Protein 6Y4R (pdb70)

CATH classification: 1.25.40.590

B-factor: mean 39.39, std 13.67, range [6.18, 112.23]

Nearest PDB structures (foldseek):
  6y4r-assembly1_A  TM=1.003E+00  e=8.517E-21  Acinetobacter baumannii
  3u66-assembly1_A  TM=8.613E-01  e=2.772E-04  Escherichia coli 042
  6y4r-assembly1_A  TM=1.001E+00  e=1.042E-21  Acinetobacter baumannii
  3u66-assembly1_A  TM=8.807E-01  e=1.577E-04  Escherichia coli 042
  4acl-assembly2_B  TM=7.866E-01  e=7.242E-03  Francisella tularensis subsp. novicida U112

Structure (mmCIF, N/CA/C/O backbone):
data_6Y4R
#
_entry.id   6Y4R
#
_cell.length_a   96.845
_cell.length_b   78.835
_cell.length_c   96.968
_cell.angle_alpha   90.000
_cell.angle_beta   119.770
_cell.angle_gamma   90.000
#
_symmetry.space_group_name_H-M   'P 1 21 1'
#
loop_
_entity.id
_entity.type
_entity.pdbx_description
1 polymer 'DotU family type IV/VI secretion system protein'
2 water water
#
loop_
_atom_site.group_PDB
_atom_site.id
_atom_site.type_symbol
_atom_site.label_atom_id
_atom_site.label_alt_id
_atom_site.label_comp_id
_atom_site.label_asym_id
_atom_site.label_entity_id
_atom_site.label_seq_id
_atom_site.pdbx_PDB_ins_code
_atom_site.Cartn_x
_atom_site.Cartn_y
_atom_site.Cartn_z
_atom_site.occupancy
_atom_site.B_iso_or_equiv
_atom_site.auth_seq_id
_atom_site.auth_comp_id
_atom_site.auth_asym_id
_atom_site.auth_atom_id
_atom_site.pdbx_PDB_model_num
ATOM 1 N N . ALA A 1 1 ? 9.665 -24.269 11.237 1.00 49.16 1 ALA A N 1
ATOM 2 C CA . ALA A 1 1 ? 8.616 -23.280 11.487 1.00 52.83 1 ALA A CA 1
ATOM 3 C C . ALA A 1 1 ? 9.012 -22.294 12.577 1.00 53.08 1 ALA A C 1
ATOM 4 O O . ALA A 1 1 ? 8.423 -21.222 12.705 1.00 50.33 1 ALA A O 1
ATOM 6 N N . ILE A 1 2 ? 9.993 -22.682 13.391 1.00 58.15 2 ILE A N 1
ATOM 7 C CA . ILE A 1 2 ? 10.566 -21.761 14.358 1.00 53.74 2 ILE A CA 1
ATOM 8 C C . ILE A 1 2 ? 11.462 -20.778 13.620 1.00 54.69 2 ILE A C 1
ATOM 9 O O . ILE A 1 2 ? 12.227 -21.159 12.722 1.00 53.65 2 ILE A O 1
ATOM 14 N N . ASN A 1 3 ? 11.352 -19.503 13.980 1.00 57.92 3 ASN A N 1
ATOM 15 C CA . ASN A 1 3 ? 12.016 -18.404 13.293 1.00 61.72 3 ASN A CA 1
ATOM 16 C C . ASN A 1 3 ? 13.104 -17.822 14.196 1.00 57.73 3 ASN A C 1
ATOM 17 O O . ASN A 1 3 ? 13.138 -18.074 15.404 1.00 66.40 3 ASN A O 1
ATOM 22 N N . LEU A 1 4 ? 13.987 -17.016 13.598 1.00 46.42 4 LEU A N 1
ATOM 23 C CA . LEU A 1 4 ? 15.040 -16.362 14.371 1.00 38.02 4 LEU A CA 1
ATOM 24 C C . LEU A 1 4 ? 14.455 -15.284 15.278 1.00 34.14 4 LEU A C 1
ATOM 25 O O . LEU A 1 4 ? 15.035 -14.968 16.322 1.00 33.85 4 LEU A O 1
ATOM 30 N N . ILE A 1 5 ? 13.314 -14.708 14.892 1.00 34.37 5 ILE A N 1
ATOM 31 C CA . ILE A 1 5 ? 12.588 -13.801 15.776 1.00 35.41 5 ILE A CA 1
ATOM 32 C C . ILE A 1 5 ? 12.093 -14.545 17.012 1.00 46.27 5 ILE A C 1
ATOM 33 O O . ILE A 1 5 ? 12.104 -14.001 18.120 1.00 54.45 5 ILE A O 1
ATOM 38 N N . ASP A 1 6 ? 11.653 -15.803 16.844 1.00 49.56 6 ASP A N 1
ATOM 39 C CA . ASP A 1 6 ? 11.156 -16.598 17.968 1.00 47.03 6 ASP A CA 1
ATOM 40 C C . ASP A 1 6 ? 12.272 -17.055 18.914 1.00 46.39 6 ASP A C 1
ATOM 41 O O . ASP A 1 6 ? 12.033 -17.188 20.126 1.00 46.85 6 ASP A O 1
ATOM 46 N N . LEU A 1 7 ? 13.489 -17.289 18.401 1.00 41.21 7 LEU A N 1
ATOM 47 C CA . LEU A 1 7 ? 14.593 -17.653 19.291 1.00 37.92 7 LEU A CA 1
ATOM 48 C C . LEU A 1 7 ? 15.076 -16.460 20.108 1.00 33.10 7 LEU A C 1
ATOM 49 O O . LEU A 1 7 ? 15.524 -16.633 21.249 1.00 38.53 7 LEU A O 1
ATOM 54 N N . LEU A 1 8 ? 14.937 -15.249 19.569 1.00 30.86 8 LEU A N 1
ATOM 55 C CA . LEU A 1 8 ? 15.236 -14.003 20.265 1.00 32.30 8 LEU A CA 1
ATOM 56 C C . LEU A 1 8 ? 14.041 -13.474 21.050 1.00 32.31 8 LEU A C 1
ATOM 57 O O . LEU A 1 8 ? 14.082 -12.329 21.530 1.00 32.20 8 LEU A O 1
ATOM 62 N N . HIS A 1 9 ? 12.992 -14.292 21.205 1.00 29.01 9 HIS A N 1
ATOM 63 C CA . HIS A 1 9 ? 11.779 -13.843 21.891 1.00 36.03 9 HIS A CA 1
ATOM 64 C C . HIS A 1 9 ? 12.083 -13.391 23.316 1.00 41.89 9 HIS A C 1
ATOM 65 O O . HIS A 1 9 ? 11.529 -12.390 23.786 1.00 48.94 9 HIS A O 1
ATOM 72 N N . ASP A 1 10 ? 12.964 -14.113 24.022 1.00 39.38 10 ASP A N 1
ATOM 73 C CA . ASP A 1 10 ? 13.305 -13.720 25.392 1.00 38.45 10 ASP A CA 1
ATOM 74 C C . ASP A 1 10 ? 14.120 -12.427 25.425 1.00 38.92 10 ASP A C 1
ATOM 75 O O . ASP A 1 10 ? 13.924 -11.590 26.315 1.00 35.40 10 ASP A O 1
ATOM 80 N N . GLY A 1 11 ? 15.037 -12.249 24.466 1.00 40.93 11 GLY A N 1
ATOM 81 C CA . GLY A 1 11 ? 15.851 -11.040 24.430 1.00 37.55 11 GLY A CA 1
ATOM 82 C C . GLY A 1 11 ? 15.067 -9.797 24.042 1.00 38.84 11 GLY A C 1
ATOM 83 O O . GLY A 1 11 ? 15.277 -8.718 24.611 1.00 23.35 11 GLY A O 1
ATOM 84 N N . PHE A 1 12 ? 14.182 -9.921 23.038 1.00 34.41 12 PHE A N 1
ATOM 85 C CA . PHE A 1 12 ? 13.383 -8.786 22.588 1.00 30.82 12 PHE A CA 1
ATOM 86 C C . PHE A 1 12 ? 12.425 -8.294 23.668 1.00 37.71 12 PHE A C 1
ATOM 87 O O . PHE A 1 12 ? 12.049 -7.117 23.671 1.00 47.18 12 PHE A O 1
ATOM 95 N N . TYR A 1 13 ? 11.999 -9.174 24.583 1.00 33.11 13 TYR A N 1
ATOM 96 C CA . TYR A 1 13 ? 11.094 -8.745 25.657 1.00 26.78 13 TYR A CA 1
ATOM 97 C C . TYR A 1 13 ? 11.763 -7.760 26.598 1.00 28.20 13 TYR A C 1
ATOM 98 O O . TYR A 1 13 ? 11.096 -6.885 27.171 1.00 35.78 13 TYR A O 1
ATOM 107 N N . LEU A 1 14 ? 13.071 -7.926 26.813 1.00 30.44 14 LEU A N 1
ATOM 108 C CA . LEU A 1 14 ? 13.842 -7.033 27.672 1.00 27.81 14 LEU A CA 1
ATOM 109 C C . LEU A 1 14 ? 14.151 -5.718 26.968 1.00 24.62 14 LEU A C 1
ATOM 110 O O . LEU A 1 14 ? 14.303 -4.692 27.639 1.00 22.90 14 LEU A O 1
ATOM 115 N N . ILE A 1 15 ? 14.222 -5.738 25.623 1.00 26.27 15 ILE A N 1
ATOM 116 C CA . ILE A 1 15 ? 14.216 -4.505 24.831 1.00 27.63 15 ILE A CA 1
ATOM 117 C C . ILE A 1 15 ? 12.910 -3.758 25.030 1.00 33.38 15 ILE A C 1
ATOM 118 O O . ILE A 1 15 ? 12.881 -2.527 25.122 1.00 41.10 15 ILE A O 1
ATOM 123 N N . PHE A 1 16 ? 11.799 -4.495 24.994 1.00 35.91 16 PHE A N 1
ATOM 124 C CA . PHE A 1 16 ? 10.482 -3.896 25.142 1.00 32.68 16 PHE A CA 1
ATOM 125 C C . PHE A 1 16 ? 10.305 -3.278 26.524 1.00 29.94 16 PHE A C 1
ATOM 126 O O . PHE A 1 16 ? 9.651 -2.237 26.652 1.00 35.22 16 PHE A O 1
ATOM 134 N N . LEU A 1 17 ? 10.889 -3.887 27.569 1.00 34.07 17 LEU A N 1
ATOM 135 C CA . LEU A 1 17 ? 10.736 -3.350 28.927 1.00 35.43 17 LEU A CA 1
ATOM 136 C C . LEU A 1 17 ? 11.436 -2.008 29.080 1.00 35.03 17 LEU A C 1
ATOM 137 O O . LEU A 1 17 ? 10.903 -1.087 29.713 1.00 41.96 17 LEU A O 1
ATOM 142 N N . ILE A 1 18 ? 12.643 -1.889 28.539 1.00 28.91 18 ILE A N 1
ATOM 143 C CA . ILE A 1 18 ? 13.371 -0.622 28.602 1.00 33.80 18 ILE A CA 1
ATOM 144 C C . ILE A 1 18 ? 12.648 0.447 27.803 1.00 39.63 18 ILE A C 1
ATOM 145 O O . ILE A 1 18 ? 12.547 1.608 28.231 1.00 47.08 18 ILE A O 1
ATOM 150 N N . ARG A 1 19 ? 12.106 0.068 26.645 1.00 35.71 19 ARG A N 1
ATOM 151 C CA . ARG A 1 19 ? 11.315 1.010 25.874 1.00 29.50 19 ARG A CA 1
ATOM 152 C C . ARG A 1 19 ? 10.107 1.442 26.677 1.00 29.36 19 ARG A C 1
ATOM 153 O O . ARG A 1 19 ? 9.682 2.597 26.596 1.00 37.04 19 ARG A O 1
ATOM 161 N N . ASN A 1 20 ? 9.574 0.531 27.491 1.00 31.23 20 ASN A N 1
ATOM 162 C CA . ASN A 1 20 ? 8.429 0.780 28.351 1.00 35.08 20 ASN A CA 1
ATOM 163 C C . ASN A 1 20 ? 8.823 1.305 29.724 1.00 34.72 20 ASN A C 1
ATOM 164 O O . ASN A 1 20 ? 8.032 1.203 30.676 1.00 34.45 20 ASN A O 1
ATOM 169 N N . GLN A 1 21 ? 10.032 1.838 29.848 1.00 36.52 21 GLN A N 1
ATOM 170 C CA . GLN A 1 21 ? 10.488 2.631 30.976 1.00 36.95 21 GLN A CA 1
ATOM 171 C C . GLN A 1 21 ? 10.779 1.771 32.200 1.00 35.17 21 GLN A C 1
ATOM 172 O O . GLN A 1 21 ? 10.961 2.319 33.301 1.00 38.35 21 GLN A O 1
ATOM 178 N N . TYR A 1 22 ? 10.826 0.445 32.058 1.00 33.17 22 TYR A N 1
ATOM 179 C CA . TYR A 1 22 ? 11.287 -0.394 33.154 1.00 26.09 22 TYR A CA 1
ATOM 180 C C . TYR A 1 22 ? 12.795 -0.240 33.296 1.00 31.25 22 TYR A C 1
ATOM 181 O O . TYR A 1 22 ? 13.535 -0.256 32.305 1.00 33.26 22 TYR A O 1
ATOM 190 N N . VAL A 1 23 ? 13.264 -0.130 34.527 1.00 29.49 23 VAL A N 1
ATOM 191 C CA . VAL A 1 23 ? 14.680 0.116 34.796 1.00 41.81 23 VAL A CA 1
ATOM 192 C C . VAL A 1 23 ? 15.248 -1.094 35.525 1.00 43.27 23 VAL A C 1
ATOM 193 O O . VAL A 1 23 ? 14.734 -1.459 36.588 1.00 49.46 23 VAL A O 1
ATOM 197 N N . PRO A 1 24 ? 16.317 -1.711 35.022 1.00 39.09 24 PRO A N 1
ATOM 198 C CA . PRO A 1 24 ? 16.867 -2.893 35.698 1.00 38.79 24 PRO A CA 1
ATOM 199 C C . PRO A 1 24 ? 17.404 -2.531 37.075 1.00 37.82 24 PRO A C 1
ATOM 200 O O . PRO A 1 24 ? 18.114 -1.533 37.242 1.00 35.98 24 PRO A O 1
ATOM 204 N N . ALA A 1 25 ? 17.054 -3.356 38.065 1.00 25.70 25 ALA A N 1
ATOM 205 C CA . ALA A 1 25 ? 17.483 -3.100 39.438 1.00 41.57 25 ALA A CA 1
ATOM 206 C C . ALA A 1 25 ? 18.993 -3.250 39.582 1.00 38.85 25 ALA A C 1
ATOM 207 O O . ALA A 1 25 ? 19.634 -2.494 40.326 1.00 26.11 25 ALA A O 1
ATOM 209 N N . ASP A 1 26 ? 19.569 -4.195 38.843 1.00 36.89 26 ASP A N 1
ATOM 210 C CA . ASP A 1 26 ? 20.995 -4.518 38.862 1.00 39.86 26 ASP A CA 1
ATOM 211 C C . ASP A 1 26 ? 21.499 -4.410 37.423 1.00 43.87 26 ASP A C 1
ATOM 212 O O . ASP A 1 26 ? 21.255 -5.319 36.603 1.00 49.21 26 ASP A O 1
ATOM 217 N N . PRO A 1 27 ? 22.145 -3.292 37.056 1.00 39.16 27 PRO A N 1
ATOM 218 C CA . PRO A 1 27 ? 22.618 -3.141 35.668 1.00 37.43 27 PRO A CA 1
ATOM 219 C C . PRO A 1 27 ? 23.559 -4.251 35.195 1.00 32.07 27 PRO A C 1
ATOM 220 O O . PRO A 1 27 ? 23.437 -4.695 34.046 1.00 36.90 27 PRO A O 1
ATOM 224 N N . GLN A 1 28 ? 24.523 -4.678 36.025 1.00 33.90 28 GLN A N 1
ATOM 225 C CA . GLN A 1 28 ? 25.502 -5.683 35.596 1.00 36.75 28 GLN A CA 1
ATOM 226 C C . GLN A 1 28 ? 24.927 -7.095 35.586 1.00 35.50 28 GLN A C 1
ATOM 227 O O . GLN A 1 28 ? 25.378 -7.944 34.807 1.00 38.41 28 GLN A O 1
ATOM 233 N N . ARG A 1 29 ? 23.967 -7.387 36.452 1.00 34.57 29 ARG A N 1
ATOM 234 C CA . ARG A 1 29 ? 23.263 -8.653 36.321 1.00 34.64 29 ARG A CA 1
ATOM 235 C C . ARG A 1 29 ? 22.426 -8.657 35.047 1.00 36.74 29 ARG A C 1
ATOM 236 O O . ARG A 1 29 ? 22.311 -9.685 34.365 1.00 43.76 29 ARG A O 1
ATOM 244 N N . PHE A 1 30 ? 21.826 -7.509 34.727 1.00 29.16 30 PHE A N 1
ATOM 245 C CA . PHE A 1 30 ? 21.093 -7.341 33.481 1.00 28.17 30 PHE A CA 1
ATOM 246 C C . PHE A 1 30 ? 21.981 -7.606 32.267 1.00 25.11 30 PHE A C 1
ATOM 247 O O . PHE A 1 30 ? 21.538 -8.202 31.279 1.00 30.84 30 PHE A O 1
ATOM 255 N N . ARG A 1 31 ? 23.247 -7.192 32.322 1.00 28.46 31 ARG A N 1
ATOM 256 C CA . ARG A 1 31 ? 24.107 -7.332 31.145 1.00 31.13 31 ARG A CA 1
ATOM 257 C C . ARG A 1 31 ? 24.504 -8.787 30.921 1.00 31.70 31 ARG A C 1
ATOM 258 O O . ARG A 1 31 ? 24.592 -9.245 29.770 1.00 28.34 31 ARG A O 1
ATOM 266 N N . GLU A 1 32 ? 24.817 -9.508 32.008 1.00 31.89 32 GLU A N 1
ATOM 267 C CA . GLU A 1 32 ? 25.134 -10.929 31.903 1.00 39.46 32 GLU A CA 1
ATOM 268 C C . GLU A 1 32 ? 23.909 -11.750 31.517 1.00 34.89 32 GLU A C 1
ATOM 269 O O . GLU A 1 32 ? 24.053 -12.830 30.935 1.00 27.76 32 GLU A O 1
ATOM 275 N N . LYS A 1 33 ? 22.704 -11.248 31.785 1.00 33.14 33 LYS A N 1
ATOM 276 C CA . LYS A 1 33 ? 21.516 -11.957 31.325 1.00 32.19 33 LYS A CA 1
ATOM 277 C C . LYS A 1 33 ? 21.376 -11.857 29.810 1.00 32.64 33 LYS A C 1
ATOM 278 O O . LYS A 1 33 ? 21.012 -12.842 29.153 1.00 33.91 33 LYS A O 1
ATOM 284 N N . ILE A 1 34 ? 21.723 -10.693 29.239 1.00 33.11 34 ILE A N 1
ATOM 285 C CA . ILE A 1 34 ? 21.750 -10.507 27.781 1.00 33.17 34 ILE A CA 1
ATOM 286 C C . ILE A 1 34 ? 22.808 -11.401 27.136 1.00 37.29 34 ILE A C 1
ATOM 287 O O . ILE A 1 34 ? 22.560 -12.043 26.104 1.00 36.66 34 ILE A O 1
ATOM 292 N N . LEU A 1 35 ? 24.015 -11.443 27.721 1.00 41.31 35 LEU A N 1
ATOM 293 C CA . LEU A 1 35 ? 25.073 -12.270 27.141 1.00 37.12 35 LEU A CA 1
ATOM 294 C C . LEU A 1 35 ? 24.705 -13.746 27.165 1.00 38.51 35 LEU A C 1
ATOM 295 O O . LEU A 1 35 ? 24.981 -14.474 26.206 1.00 43.97 35 LEU A O 1
ATOM 300 N N . ASP A 1 36 ? 24.050 -14.206 28.231 1.00 41.33 36 ASP A N 1
ATOM 301 C CA . ASP A 1 36 ? 23.673 -15.613 28.273 1.00 48.57 36 ASP A CA 1
ATOM 302 C C . ASP A 1 36 ? 22.501 -15.895 27.343 1.00 42.07 36 ASP A C 1
ATOM 303 O O . ASP A 1 36 ? 22.396 -17.003 26.808 1.00 43.63 36 ASP A O 1
ATOM 308 N N . LEU A 1 37 ? 21.647 -14.899 27.091 1.00 36.40 37 LEU A N 1
ATOM 309 C CA . LEU A 1 37 ? 20.557 -15.110 26.149 1.00 33.43 37 LEU A CA 1
ATOM 310 C C . LEU A 1 37 ? 21.055 -15.142 24.725 1.00 27.73 37 LEU A C 1
ATOM 311 O O . LEU A 1 37 ? 20.427 -15.788 23.877 1.00 30.37 37 LEU A O 1
ATOM 316 N N . LEU A 1 38 ? 22.155 -14.427 24.436 1.00 33.98 38 LEU A N 1
ATOM 317 C CA . LEU A 1 38 ? 22.723 -14.488 23.091 1.00 37.34 38 LEU A CA 1
ATOM 318 C C . LEU A 1 38 ? 23.476 -15.787 22.837 1.00 28.32 38 LEU A C 1
ATOM 319 O O . LEU A 1 38 ? 23.472 -16.277 21.706 1.00 29.29 38 LEU A O 1
ATOM 324 N N . ASN A 1 39 ? 24.086 -16.383 23.863 1.00 29.39 39 ASN A N 1
ATOM 325 C CA . ASN A 1 39 ? 24.689 -17.703 23.688 1.00 35.91 39 ASN A CA 1
ATOM 326 C C . ASN A 1 39 ? 23.631 -18.803 23.610 1.00 38.51 39 ASN A C 1
ATOM 327 O O . ASN A 1 39 ? 23.760 -19.723 22.793 1.00 40.57 39 ASN A O 1
ATOM 332 N N . ARG A 1 40 ? 22.599 -18.748 24.471 1.00 38.65 40 ARG A N 1
ATOM 333 C CA . ARG A 1 40 ? 21.427 -19.611 24.294 1.00 41.37 40 ARG A CA 1
ATOM 334 C C . ARG A 1 40 ? 20.884 -19.520 22.876 1.00 41.61 40 ARG A C 1
ATOM 335 O O . ARG A 1 40 ? 20.611 -20.540 22.232 1.00 36.39 40 ARG A O 1
ATOM 343 N N . PHE A 1 41 ? 20.661 -18.291 22.401 1.00 44.61 41 PHE A N 1
ATOM 344 C CA . PHE A 1 41 ? 20.160 -18.086 21.048 1.00 39.71 41 PHE A CA 1
ATOM 345 C C . PHE A 1 41 ? 21.078 -18.686 20.011 1.00 34.01 41 PHE A C 1
ATOM 346 O O . PHE A 1 41 ? 20.607 -19.245 19.020 1.00 41.60 41 PHE A O 1
ATOM 354 N N . GLU A 1 42 ? 22.380 -18.638 20.236 1.00 31.23 42 GLU A N 1
ATOM 355 C CA . GLU A 1 42 ? 23.294 -19.138 19.218 1.00 43.64 42 GLU A CA 1
ATOM 356 C C . GLU A 1 42 ? 23.318 -20.662 19.219 1.00 46.64 42 GLU A C 1
ATOM 357 O O . GLU A 1 42 ? 23.018 -21.291 18.200 1.00 51.16 42 GLU A O 1
ATOM 363 N N . GLN A 1 43 ? 23.579 -21.270 20.385 1.00 45.78 43 GLN A N 1
ATOM 364 C CA . GLN A 1 43 ? 23.465 -22.721 20.546 1.00 48.88 43 GLN A CA 1
ATOM 365 C C . GLN A 1 43 ? 22.167 -23.282 19.961 1.00 45.28 43 GLN A C 1
ATOM 366 O O . GLN A 1 43 ? 22.179 -24.332 19.309 1.00 45.81 43 GLN A O 1
ATOM 372 N N . GLN A 1 44 ? 21.036 -22.600 20.182 1.00 44.95 44 GLN A N 1
ATOM 373 C CA . GLN A 1 44 ? 19.762 -23.100 19.664 1.00 45.56 44 GLN A CA 1
ATOM 374 C C . GLN A 1 44 ? 19.637 -22.873 18.166 1.00 39.47 44 GLN A C 1
ATOM 375 O O . GLN A 1 44 ? 19.105 -23.726 17.450 1.00 41.64 44 GLN A O 1
ATOM 381 N N . ALA A 1 45 ? 20.098 -21.721 17.674 1.00 37.41 45 ALA A N 1
ATOM 382 C CA . ALA A 1 45 ? 20.022 -21.461 16.237 1.00 34.61 45 ALA A CA 1
ATOM 383 C C . ALA A 1 45 ? 20.994 -22.343 15.461 1.00 43.18 45 ALA A C 1
ATOM 384 O O . ALA A 1 45 ? 20.691 -22.750 14.337 1.00 45.72 45 ALA A O 1
ATOM 386 N N . LYS A 1 46 ? 22.170 -22.644 16.045 1.00 45.51 46 LYS A N 1
ATOM 387 C CA . LYS A 1 46 ? 23.108 -23.553 15.405 1.00 39.91 46 LYS A CA 1
ATOM 388 C C . LYS A 1 46 ? 22.548 -24.968 15.314 1.00 47.92 46 LYS A C 1
ATOM 389 O O . LYS A 1 46 ? 22.692 -25.603 14.262 1.00 61.80 46 LYS A O 1
ATOM 395 N N . LYS A 1 47 ? 21.829 -25.446 16.342 1.00 46.25 47 LYS A N 1
ATOM 396 C CA . LYS A 1 47 ? 21.261 -26.797 16.294 1.00 54.69 47 LYS A CA 1
ATOM 397 C C . LYS A 1 47 ? 20.083 -26.910 15.380 1.00 51.31 47 LYS A C 1
ATOM 398 O O . LYS A 1 47 ? 19.741 -28.025 14.975 1.00 51.69 47 LYS A O 1
ATOM 404 N N . LEU A 1 48 ? 19.400 -25.805 15.146 1.00 48.10 48 LEU A N 1
ATOM 405 C CA . LEU A 1 48 ? 18.320 -25.798 14.182 1.00 46.25 48 LEU A CA 1
ATOM 406 C C . LEU A 1 48 ? 18.831 -25.519 12.789 1.00 47.96 48 LEU A C 1
ATOM 407 O O . LEU A 1 48 ? 18.030 -25.402 11.861 1.00 48.43 48 LEU A O 1
ATOM 412 N N . GLN A 1 49 ? 20.151 -25.421 12.640 1.00 54.43 49 GLN A N 1
ATOM 413 C CA . GLN A 1 49 ? 20.852 -25.492 11.371 1.00 59.15 49 GLN A CA 1
ATOM 414 C C . GLN A 1 49 ? 20.739 -24.188 10.588 1.00 55.11 49 GLN A C 1
ATOM 415 O O . GLN A 1 49 ? 20.843 -24.202 9.358 1.00 54.72 49 GLN A O 1
ATOM 421 N N . PHE A 1 50 ? 20.514 -23.055 11.261 1.00 49.32 50 PHE A N 1
ATOM 422 C CA . PHE A 1 50 ? 20.621 -21.776 10.576 1.00 45.15 50 PHE A CA 1
ATOM 423 C C . PHE A 1 50 ? 22.085 -21.517 10.239 1.00 50.68 50 PHE A C 1
ATOM 424 O O . PHE A 1 50 ? 22.989 -21.894 10.987 1.00 57.08 50 PHE A O 1
ATOM 432 N N . SER A 1 51 ? 22.311 -20.834 9.118 1.00 44.93 51 SER A N 1
ATOM 433 C CA . SER A 1 51 ? 23.667 -20.567 8.671 1.00 37.88 51 SER A CA 1
ATOM 434 C C . SER A 1 51 ? 24.378 -19.658 9.664 1.00 41.75 51 SER A C 1
ATOM 435 O O . SER A 1 51 ? 23.751 -18.864 10.371 1.00 38.12 51 SER A O 1
ATOM 438 N N . ALA A 1 52 ? 25.712 -19.777 9.692 1.00 47.52 52 ALA A N 1
ATOM 439 C CA . ALA A 1 52 ? 26.537 -18.975 10.593 1.00 41.14 52 ALA A CA 1
ATOM 440 C C . ALA A 1 52 ? 26.374 -17.483 10.351 1.00 43.51 52 ALA A C 1
ATOM 441 O O . ALA A 1 52 ? 26.508 -16.694 11.294 1.00 50.34 52 ALA A O 1
ATOM 443 N N . ASP A 1 53 ? 26.093 -17.065 9.110 1.00 42.15 53 ASP A N 1
ATOM 444 C CA . ASP A 1 53 ? 25.901 -15.636 8.874 1.00 45.72 53 ASP A CA 1
ATOM 445 C C . ASP A 1 53 ? 24.563 -15.152 9.420 1.00 47.62 53 ASP A C 1
ATOM 446 O O . ASP A 1 53 ? 24.484 -14.040 9.962 1.00 45.46 53 ASP A O 1
ATOM 451 N N . ASP A 1 54 ? 23.507 -15.976 9.317 1.00 51.90 54 ASP A N 1
ATOM 452 C CA . ASP A 1 54 ? 22.214 -15.598 9.898 1.00 48.07 54 ASP A CA 1
ATOM 453 C C . ASP A 1 54 ? 22.327 -15.429 11.409 1.00 39.29 54 ASP A C 1
ATOM 454 O O . ASP A 1 54 ? 21.868 -14.425 11.961 1.00 31.08 54 ASP A O 1
ATOM 459 N N . ILE A 1 55 ? 22.992 -16.375 12.082 1.00 40.52 55 ILE A N 1
ATOM 460 C CA . ILE A 1 55 ? 23.183 -16.279 13.530 1.00 47.67 55 ILE A CA 1
ATOM 461 C C . ILE A 1 55 ? 23.986 -15.030 13.870 1.00 48.63 55 ILE A C 1
ATOM 462 O O . ILE A 1 55 ? 23.629 -14.259 14.775 1.00 50.74 55 ILE A O 1
ATOM 467 N N . HIS A 1 56 ? 25.084 -14.821 13.138 1.00 44.30 56 HIS A N 1
ATOM 468 C CA . HIS A 1 56 ? 25.973 -13.680 13.372 1.00 41.18 56 HIS A CA 1
ATOM 469 C C . HIS A 1 56 ? 25.220 -12.366 13.190 1.00 39.17 56 HIS A C 1
ATOM 470 O O . HIS A 1 56 ? 25.358 -11.441 13.999 1.00 35.55 56 HIS A O 1
ATOM 477 N N . ASP A 1 57 ? 24.409 -12.262 12.128 1.00 42.28 57 ASP A N 1
ATOM 478 C CA . ASP A 1 57 ? 23.761 -10.985 11.837 1.00 37.71 57 ASP A CA 1
ATOM 479 C C . ASP A 1 57 ? 22.541 -10.730 12.702 1.00 34.24 57 ASP A C 1
ATOM 480 O O . ASP A 1 57 ? 22.240 -9.568 12.978 1.00 34.41 57 ASP A O 1
ATOM 485 N N . ALA A 1 58 ? 21.838 -11.777 13.150 1.00 36.83 58 ALA A N 1
ATOM 486 C CA . ALA A 1 58 ? 20.743 -11.574 14.094 1.00 24.00 58 ALA A CA 1
ATOM 487 C C . ALA A 1 58 ? 21.270 -11.085 15.439 1.00 23.55 58 ALA A C 1
ATOM 488 O O . ALA A 1 58 ? 20.765 -10.110 16.007 1.00 29.81 58 ALA A O 1
ATOM 490 N N . LYS A 1 59 ? 22.316 -11.724 15.947 1.00 24.05 59 LYS A N 1
ATOM 491 C CA . LYS A 1 59 ? 22.927 -11.236 17.173 1.00 31.43 59 LYS A CA 1
ATOM 492 C C . LYS A 1 59 ? 23.503 -9.827 17.007 1.00 34.04 59 LYS A C 1
ATOM 493 O O . LYS A 1 59 ? 23.438 -9.015 17.938 1.00 30.50 59 LYS A O 1
ATOM 499 N N . TYR A 1 60 ? 24.072 -9.513 15.834 1.00 34.12 60 TYR A N 1
ATOM 500 C CA . TYR A 1 60 ? 24.636 -8.179 15.616 1.00 26.41 60 TYR A CA 1
ATOM 501 C C . TYR A 1 60 ? 23.550 -7.107 15.688 1.00 30.18 60 TYR A C 1
ATOM 502 O O . TYR A 1 60 ? 23.737 -6.055 16.313 1.00 21.83 60 TYR A O 1
ATOM 511 N N . ALA A 1 61 ? 22.413 -7.361 15.033 1.00 30.70 61 ALA A N 1
ATOM 512 C CA . ALA A 1 61 ? 21.297 -6.425 15.030 1.00 23.74 61 ALA A CA 1
ATOM 513 C C . ALA A 1 61 ? 20.738 -6.244 16.428 1.00 25.66 61 ALA A C 1
ATOM 514 O O . ALA A 1 61 ? 20.370 -5.128 16.816 1.00 31.49 61 ALA A O 1
ATOM 516 N N . PHE A 1 62 ? 20.627 -7.333 17.190 1.00 22.67 62 PHE A N 1
ATOM 517 C CA . PHE A 1 62 ? 20.080 -7.217 18.538 1.00 21.41 62 PHE A CA 1
ATOM 518 C C . PHE A 1 62 ? 21.011 -6.411 19.437 1.00 30.03 62 PHE A C 1
ATOM 519 O O . PHE A 1 62 ? 20.550 -5.660 20.299 1.00 35.83 62 PHE A O 1
ATOM 527 N N . CYS A 1 63 ? 22.324 -6.581 19.275 1.00 31.93 63 CYS A N 1
ATOM 528 C CA . CYS A 1 63 ? 23.274 -5.817 20.076 1.00 27.01 63 CYS A CA 1
ATOM 529 C C . CYS A 1 63 ? 23.288 -4.344 19.675 1.00 28.72 63 CYS A C 1
ATOM 530 O O . CYS A 1 63 ? 23.340 -3.458 20.538 1.00 25.39 63 CYS A O 1
ATOM 533 N N . ALA A 1 64 ? 23.235 -4.052 18.375 1.00 34.44 64 ALA A N 1
ATOM 534 C CA . ALA A 1 64 ? 23.104 -2.658 17.963 1.00 31.75 64 ALA A CA 1
ATOM 535 C C . ALA A 1 64 ? 21.835 -2.034 18.547 1.00 29.13 64 ALA A C 1
ATOM 536 O O . ALA A 1 64 ? 21.837 -0.860 18.936 1.00 36.52 64 ALA A O 1
ATOM 538 N N . LEU A 1 65 ? 20.756 -2.815 18.645 1.00 20.87 65 LEU A N 1
ATOM 539 C CA . LEU A 1 65 ? 19.452 -2.309 19.080 1.00 24.09 65 LEU A CA 1
ATOM 540 C C . LEU A 1 65 ? 19.383 -2.101 20.590 1.00 32.14 65 LEU A C 1
ATOM 541 O O . LEU A 1 65 ? 18.834 -1.096 21.057 1.00 35.18 65 LEU A O 1
ATOM 546 N N . ILE A 1 66 ? 19.869 -3.074 21.370 1.00 34.49 66 ILE A N 1
ATOM 547 C CA . ILE A 1 66 ? 19.901 -2.931 22.828 1.00 28.32 66 ILE A CA 1
ATOM 548 C C . ILE A 1 66 ? 20.837 -1.799 23.238 1.00 26.40 66 ILE A C 1
ATOM 549 O O . ILE A 1 66 ? 20.545 -1.058 24.185 1.00 28.03 66 ILE A O 1
ATOM 554 N N . ASP A 1 67 ? 21.943 -1.606 22.506 1.00 20.69 67 ASP A N 1
ATOM 555 C CA . ASP A 1 67 ? 22.863 -0.539 22.883 1.00 20.93 67 ASP A CA 1
ATOM 556 C C . ASP A 1 67 ? 22.214 0.831 22.729 1.00 32.08 67 ASP A C 1
ATOM 557 O O . ASP A 1 67 ? 22.308 1.672 23.634 1.00 32.83 67 ASP A O 1
ATOM 562 N N . GLU A 1 68 ? 21.491 1.057 21.625 1.00 23.53 68 GLU A N 1
ATOM 563 C CA . GLU A 1 68 ? 20.947 2.393 21.380 1.00 26.27 68 GLU A CA 1
ATOM 564 C C . GLU A 1 68 ? 19.678 2.660 22.170 1.00 31.09 68 GLU A C 1
ATOM 565 O O . GLU A 1 68 ? 19.397 3.814 22.514 1.00 34.12 68 GLU A O 1
ATOM 571 N N . THR A 1 69 ? 18.907 1.618 22.468 1.00 33.20 69 THR A N 1
ATOM 572 C CA . THR A 1 69 ? 17.763 1.777 23.355 1.00 30.42 69 THR A CA 1
ATOM 573 C C . THR A 1 69 ? 18.216 2.318 24.704 1.00 30.14 69 THR A C 1
ATOM 574 O O . THR A 1 69 ? 17.591 3.225 25.269 1.00 32.32 69 THR A O 1
ATOM 578 N N . ILE A 1 70 ? 19.302 1.751 25.238 1.00 25.89 70 ILE A N 1
ATOM 579 C CA . ILE A 1 70 ? 19.805 2.137 26.553 1.00 21.71 70 ILE A CA 1
ATOM 580 C C . ILE A 1 70 ? 20.446 3.522 26.514 1.00 22.27 70 ILE A C 1
ATOM 581 O O . ILE A 1 70 ? 20.201 4.357 27.390 1.00 25.09 70 ILE A O 1
ATOM 586 N N . VAL A 1 71 ? 21.301 3.781 25.522 1.00 22.36 71 VAL A N 1
ATOM 587 C CA . VAL A 1 71 ? 22.053 5.032 25.521 1.00 23.12 71 VAL A CA 1
ATOM 588 C C . VAL A 1 71 ? 21.181 6.256 25.191 1.00 24.00 71 VAL A C 1
ATOM 589 O O . VAL A 1 71 ? 21.509 7.369 25.619 1.00 30.45 71 VAL A O 1
ATOM 593 N N . THR A 1 72 ? 20.067 6.090 24.462 1.00 23.98 72 THR A N 1
ATOM 594 C CA . THR A 1 72 ? 19.198 7.214 24.092 1.00 25.04 72 THR A CA 1
ATOM 595 C C . THR A 1 72 ? 18.264 7.641 25.224 1.00 32.91 72 THR A C 1
ATOM 596 O O . THR A 1 72 ? 17.632 8.707 25.138 1.00 34.90 72 THR A O 1
ATOM 600 N N . GLN A 1 73 ? 18.116 6.811 26.247 1.00 24.78 73 GLN A N 1
ATOM 601 C CA . GLN A 1 73 ? 17.218 7.122 27.341 1.00 25.27 73 GLN A CA 1
ATOM 602 C C . GLN A 1 73 ? 17.577 8.443 27.998 1.00 26.34 73 GLN A C 1
ATOM 603 O O . GLN A 1 73 ? 18.723 8.674 28.383 1.00 26.28 73 GLN A O 1
ATOM 609 N N . GLN A 1 74 ? 16.582 9.315 28.137 1.00 35.08 74 GLN A N 1
ATOM 610 C CA . GLN A 1 74 ? 16.807 10.610 28.764 1.00 40.86 74 GLN A CA 1
ATOM 611 C C . GLN A 1 74 ? 16.228 10.726 30.160 1.00 40.93 74 GLN A C 1
ATOM 612 O O . GLN A 1 74 ? 16.479 11.731 30.835 1.00 46.12 74 GLN A O 1
ATOM 618 N N . ASP A 1 75 ? 15.492 9.811 30.583 1.00 41.56 75 ASP A N 1
ATOM 619 C CA . ASP A 1 75 ? 14.967 10.104 31.903 1.00 41.46 75 ASP A CA 1
ATOM 620 C C . ASP A 1 75 ? 15.982 9.689 32.995 1.00 39.43 75 ASP A C 1
ATOM 621 O O . ASP A 1 75 ? 16.732 8.723 32.819 1.00 37.40 75 ASP A O 1
ATOM 626 N N . PRO A 1 76 ? 16.079 10.458 34.094 1.00 40.62 76 PRO A N 1
ATOM 627 C CA . PRO A 1 76 ? 17.241 10.326 35.005 1.00 37.09 76 PRO A CA 1
ATOM 628 C C . PRO A 1 76 ? 17.322 9.003 35.759 1.00 30.82 76 PRO A C 1
ATOM 629 O O . PRO A 1 76 ? 18.418 8.648 36.218 1.00 29.25 76 PRO A O 1
ATOM 633 N N . SER A 1 77 ? 16.226 8.259 35.861 1.00 32.41 77 SER A N 1
ATOM 634 C CA . SER A 1 77 ? 16.271 6.938 36.453 1.00 29.57 77 SER A CA 1
ATOM 635 C C . SER A 1 77 ? 17.244 6.005 35.734 1.00 29.65 77 SER A C 1
ATOM 636 O O . SER A 1 77 ? 17.836 5.121 36.365 1.00 31.87 77 SER A O 1
ATOM 639 N N . TYR A 1 78 ? 17.472 6.205 34.439 1.00 35.80 78 TYR A N 1
ATOM 640 C CA . TYR A 1 78 ? 18.364 5.325 33.685 1.00 36.49 78 TYR A CA 1
ATOM 641 C C . TYR A 1 78 ? 19.842 5.657 33.871 1.00 33.91 78 TYR A C 1
ATOM 642 O O . TYR A 1 78 ? 20.703 4.987 33.277 1.00 30.87 78 TYR A O 1
ATOM 651 N N . PHE A 1 79 ? 20.149 6.648 34.712 1.00 36.29 79 PHE A N 1
ATOM 652 C CA . PHE A 1 79 ? 21.497 7.203 34.778 1.00 37.37 79 PHE A CA 1
ATOM 653 C C . PHE A 1 79 ? 22.519 6.157 35.225 1.00 29.74 79 PHE A C 1
ATOM 654 O O . PHE A 1 79 ? 23.623 6.107 34.679 1.00 33.49 79 PHE A O 1
ATOM 662 N N . ASN A 1 80 ? 22.174 5.305 36.206 1.00 26.71 80 ASN A N 1
ATOM 663 C CA . ASN A 1 80 ? 23.121 4.271 36.633 1.00 27.48 80 ASN A CA 1
ATOM 664 C C . ASN A 1 80 ? 23.223 3.112 35.657 1.00 28.34 80 ASN A C 1
ATOM 665 O O . ASN A 1 80 ? 24.307 2.539 35.514 1.00 36.43 80 ASN A O 1
ATOM 670 N N . LEU A 1 81 ? 22.148 2.775 34.943 1.00 30.43 81 LEU A N 1
ATOM 671 C CA . LEU A 1 81 ? 22.267 1.706 33.954 1.00 29.50 81 LEU A CA 1
ATOM 672 C C . LEU A 1 81 ? 23.079 2.162 32.755 1.00 30.34 81 LEU A C 1
ATOM 673 O O . LEU A 1 81 ? 23.857 1.382 32.192 1.00 25.30 81 LEU A O 1
ATOM 678 N N . GLN A 1 82 ? 22.932 3.431 32.370 1.00 39.59 82 GLN A N 1
ATOM 679 C CA . GLN A 1 82 ? 23.737 3.973 31.280 1.00 23.05 82 GLN A CA 1
ATOM 680 C C . GLN A 1 82 ? 25.202 4.068 31.689 1.00 23.40 82 GLN A C 1
ATOM 681 O O . GLN A 1 82 ? 26.091 3.715 30.910 1.00 43.37 82 GLN A O 1
ATOM 687 N N . ASN A 1 83 ? 25.478 4.487 32.925 1.00 23.89 83 ASN A N 1
ATOM 688 C CA . ASN A 1 83 ? 26.867 4.634 33.359 1.00 33.31 83 ASN A CA 1
ATOM 689 C C . ASN A 1 83 ? 27.606 3.307 33.463 1.00 34.60 83 ASN A C 1
ATOM 690 O O . ASN A 1 83 ? 28.835 3.276 33.312 1.00 40.57 83 ASN A O 1
ATOM 695 N N . SER A 1 84 ? 26.912 2.225 33.814 1.00 23.67 84 SER A N 1
ATOM 696 C CA . SER A 1 84 ? 27.582 0.930 33.784 1.00 23.64 84 SER A CA 1
ATOM 697 C C . SER A 1 84 ? 27.682 0.382 32.358 1.00 26.05 84 SER A C 1
ATOM 698 O O . SER A 1 84 ? 28.655 -0.300 32.018 1.00 30.56 84 SER A O 1
ATOM 701 N N . TRP A 1 85 ? 26.710 0.683 31.502 1.00 24.40 85 TRP A N 1
ATOM 702 C CA . TRP A 1 85 ? 26.721 0.115 30.160 1.00 27.03 85 TRP A CA 1
ATOM 703 C C . TRP A 1 85 ? 27.801 0.749 29.294 1.00 28.28 85 TRP A C 1
ATOM 704 O O . TRP A 1 85 ? 28.462 0.050 28.515 1.00 38.95 85 TRP A O 1
ATOM 715 N N . LEU A 1 86 ? 28.006 2.069 29.419 1.00 26.07 86 LEU A N 1
ATOM 716 C CA . LEU A 1 86 ? 28.935 2.787 28.541 1.00 23.79 86 LEU A CA 1
ATOM 717 C C . LEU A 1 86 ? 30.384 2.345 28.740 1.00 24.41 86 LEU A C 1
ATOM 718 O O . LEU A 1 86 ? 31.233 2.612 27.878 1.00 29.71 86 LEU A O 1
ATOM 723 N N . ILE A 1 87 ? 30.682 1.681 29.858 1.00 24.49 87 ILE A N 1
ATOM 724 C CA . ILE A 1 87 ? 32.000 1.087 30.072 1.00 36.30 87 ILE A CA 1
ATOM 725 C C . ILE A 1 87 ? 32.387 0.196 28.899 1.00 33.28 87 ILE A C 1
ATOM 726 O O . ILE A 1 87 ? 33.531 0.202 28.425 1.00 26.69 87 ILE A O 1
ATOM 731 N N . SER A 1 88 ? 31.443 -0.651 28.458 1.00 29.58 88 SER A N 1
ATOM 732 C CA . SER A 1 88 ? 31.637 -1.509 27.294 1.00 26.50 88 SER A CA 1
ATOM 733 C C . SER A 1 88 ? 30.287 -1.792 26.666 1.00 28.96 88 SER A C 1
ATOM 734 O O . SER A 1 88 ? 29.592 -2.721 27.090 1.00 39.48 88 SER A O 1
ATOM 737 N N . PRO A 1 89 ? 29.884 -1.049 25.656 1.00 23.28 89 PRO A N 1
ATOM 738 C CA . PRO A 1 89 ? 28.668 -1.428 24.934 1.00 31.46 89 PRO A CA 1
ATOM 739 C C . PRO A 1 89 ? 28.896 -2.719 24.174 1.00 34.96 89 PRO A C 1
ATOM 740 O O . PRO A 1 89 ? 30.021 -3.054 23.798 1.00 42.34 89 PRO A O 1
ATOM 744 N N . LEU A 1 90 ? 27.809 -3.472 23.982 1.00 30.75 90 LEU A N 1
ATOM 745 C CA . LEU A 1 90 ? 27.935 -4.829 23.436 1.00 27.69 90 LEU A CA 1
ATOM 746 C C . LEU A 1 90 ? 28.383 -4.823 21.976 1.00 34.04 90 LEU A C 1
ATOM 747 O O . LEU A 1 90 ? 28.970 -5.805 21.494 1.00 28.74 90 LEU A O 1
ATOM 752 N N . GLN A 1 91 ? 28.112 -3.735 21.254 1.00 38.28 91 GLN A N 1
ATOM 753 C CA . GLN A 1 91 ? 28.655 -3.609 19.911 1.00 32.51 91 GLN A CA 1
ATOM 754 C C . GLN A 1 91 ? 30.165 -3.589 19.947 1.00 41.32 91 GLN A C 1
ATOM 755 O O . GLN A 1 91 ? 30.821 -4.219 19.110 1.00 46.75 91 GLN A O 1
ATOM 761 N N . LEU A 1 92 ? 30.732 -2.945 20.967 1.00 46.94 92 LEU A N 1
ATOM 762 C CA . LEU A 1 92 ? 32.179 -2.802 21.061 1.00 38.44 92 LEU A CA 1
ATOM 763 C C . LEU A 1 92 ? 32.793 -4.030 21.713 1.00 33.47 92 LEU A C 1
ATOM 764 O O . LEU A 1 92 ? 33.854 -4.507 21.288 1.00 26.48 92 LEU A O 1
ATOM 769 N N . SER A 1 93 ? 32.076 -4.606 22.680 1.00 27.24 93 SER A N 1
ATOM 770 C CA . SER A 1 93 ? 32.570 -5.786 23.382 1.00 30.96 93 SER A CA 1
ATOM 771 C C . SER A 1 93 ? 32.530 -7.022 22.489 1.00 36.32 93 SER A C 1
ATOM 772 O O . SER A 1 93 ? 33.529 -7.749 22.388 1.00 43.49 93 SER A O 1
ATOM 775 N N . LEU A 1 94 ? 31.425 -7.237 21.773 1.00 34.61 94 LEU A N 1
ATOM 776 C CA . LEU A 1 94 ? 31.270 -8.467 20.999 1.00 38.35 94 LEU A CA 1
ATOM 777 C C . LEU A 1 94 ? 31.713 -8.344 19.545 1.00 41.08 94 LEU A C 1
ATOM 778 O O . LEU A 1 94 ? 32.068 -9.355 18.927 1.00 26.94 94 LEU A O 1
ATOM 783 N N . PHE A 1 95 ? 31.718 -7.145 18.978 1.00 25.68 95 PHE A N 1
ATOM 784 C CA . PHE A 1 95 ? 32.112 -6.990 17.590 1.00 31.56 95 PHE A CA 1
ATOM 785 C C . PHE A 1 95 ? 33.240 -5.995 17.406 1.00 30.39 95 PHE A C 1
ATOM 786 O O . PHE A 1 95 ? 33.630 -5.749 16.267 1.00 32.41 95 PHE A O 1
ATOM 794 N N . GLY A 1 96 ? 33.770 -5.414 18.480 1.00 32.83 96 GLY A N 1
ATOM 795 C CA . GLY A 1 96 ? 34.806 -4.403 18.341 1.00 32.60 96 GLY A CA 1
ATOM 796 C C . GLY A 1 96 ? 34.390 -3.221 17.491 1.00 28.94 96 GLY A C 1
ATOM 797 O O . GLY A 1 96 ? 35.251 -2.521 16.958 1.00 30.52 96 GLY A O 1
ATOM 798 N N . SER A 1 97 ? 33.092 -2.943 17.396 1.00 30.03 97 SER A N 1
ATOM 799 C CA . SER A 1 97 ? 32.586 -1.984 16.427 1.00 37.67 97 SER A CA 1
ATOM 800 C C . SER A 1 97 ? 31.862 -0.839 17.128 1.00 34.25 97 SER A C 1
ATOM 801 O O . SER A 1 97 ? 31.290 -0.997 18.215 1.00 33.92 97 SER A O 1
ATOM 804 N N . GLN A 1 98 ? 31.980 0.342 16.525 1.00 34.33 98 GLN A N 1
ATOM 805 C CA . GLN A 1 98 ? 31.176 1.502 16.872 1.00 30.18 98 GLN A CA 1
ATOM 806 C C . GLN A 1 98 ? 30.461 2.065 15.653 1.00 29.87 98 GLN A C 1
ATOM 807 O O . GLN A 1 98 ? 30.018 3.219 15.679 1.00 36.71 98 GLN A O 1
ATOM 813 N N . LEU A 1 99 ? 30.351 1.280 14.578 1.00 29.71 99 LEU A N 1
ATOM 814 C CA . LEU A 1 99 ? 29.814 1.746 13.306 1.00 31.35 99 LEU A CA 1
ATOM 815 C C . LEU A 1 99 ? 28.428 1.181 13.040 1.00 31.17 99 LEU A C 1
ATOM 816 O O . LEU A 1 99 ? 27.965 1.193 11.895 1.00 33.88 99 LEU A O 1
ATOM 821 N N . ALA A 1 100 ? 27.775 0.657 14.079 1.00 35.80 100 ALA A N 1
ATOM 822 C CA . ALA A 1 100 ? 26.487 -0.007 13.918 1.00 34.27 100 ALA A CA 1
ATOM 823 C C . ALA A 1 100 ? 25.420 0.916 13.331 1.00 35.57 100 ALA A C 1
ATOM 824 O O . ALA A 1 100 ? 24.547 0.454 12.586 1.00 39.87 100 ALA A O 1
ATOM 826 N N . GLY A 1 101 ? 25.455 2.210 13.667 1.00 31.42 101 GLY A N 1
ATOM 827 C CA . GLY A 1 101 ? 24.500 3.146 13.094 1.00 28.13 101 GLY A CA 1
ATOM 828 C C . GLY A 1 101 ? 24.486 3.136 11.574 1.00 34.42 101 GLY A C 1
ATOM 829 O O . GLY A 1 101 ? 23.438 3.321 10.957 1.00 43.91 101 GLY A O 1
ATOM 830 N N . TYR A 1 102 ? 25.640 2.910 10.954 1.00 31.41 102 TYR A N 1
ATOM 831 C CA . TYR A 1 102 ? 25.759 2.806 9.507 1.00 34.61 102 TYR A CA 1
ATOM 832 C C . TYR A 1 102 ? 25.750 1.371 9.011 1.00 37.34 102 TYR A C 1
ATOM 833 O O . TYR A 1 102 ? 25.095 1.067 8.014 1.00 45.26 102 TYR A O 1
ATOM 842 N N . GLN A 1 103 ? 26.430 0.471 9.705 1.00 35.67 103 GLN A N 1
ATOM 843 C CA . GLN A 1 103 ? 26.650 -0.861 9.169 1.00 31.18 103 GLN A CA 1
ATOM 844 C C . GLN A 1 103 ? 25.434 -1.769 9.335 1.00 26.32 103 GLN A C 1
ATOM 845 O O . GLN A 1 103 ? 25.278 -2.726 8.569 1.00 27.94 103 GLN A O 1
ATOM 851 N N . PHE A 1 104 ? 24.554 -1.474 10.289 1.00 27.38 104 PHE A N 1
ATOM 852 C CA . PHE A 1 104 ? 23.263 -2.160 10.352 1.00 31.98 104 PHE A CA 1
ATOM 853 C C . PHE A 1 104 ? 22.522 -2.020 9.023 1.00 36.15 104 PHE A C 1
ATOM 854 O O . PHE A 1 104 ? 21.840 -2.953 8.577 1.00 34.89 104 PHE A O 1
ATOM 862 N N . PHE A 1 105 ? 22.654 -0.857 8.369 1.00 36.56 105 PHE A N 1
ATOM 863 C CA . PHE A 1 105 ? 21.947 -0.585 7.124 1.00 25.78 105 PHE A CA 1
ATOM 864 C C . PHE A 1 105 ? 22.666 -1.116 5.897 1.00 35.48 105 PHE A C 1
ATOM 865 O O . PHE A 1 105 ? 21.998 -1.380 4.894 1.00 26.83 105 PHE A O 1
ATOM 873 N N . GLU A 1 106 ? 23.997 -1.272 5.948 1.00 37.71 106 GLU A N 1
ATOM 874 C CA . GLU A 1 106 ? 24.729 -1.994 4.904 1.00 31.03 106 GLU A CA 1
ATOM 875 C C . GLU A 1 106 ? 24.334 -3.465 4.881 1.00 32.86 106 GLU A C 1
ATOM 876 O O . GLU A 1 106 ? 24.056 -4.027 3.818 1.00 39.96 106 GLU A O 1
ATOM 882 N N . ILE A 1 107 ? 24.310 -4.101 6.061 1.00 31.25 107 ILE A N 1
ATOM 883 C CA . ILE A 1 107 ? 23.885 -5.499 6.189 1.00 31.92 107 ILE A CA 1
ATOM 884 C C . ILE A 1 107 ? 22.421 -5.653 5.777 1.00 31.90 107 ILE A C 1
ATOM 885 O O . ILE A 1 107 ? 22.018 -6.665 5.180 1.00 32.36 107 ILE A O 1
ATOM 890 N N . LEU A 1 108 ? 21.602 -4.656 6.086 1.00 34.95 108 LEU A N 1
ATOM 891 C CA . LEU A 1 108 ? 20.200 -4.751 5.707 1.00 30.08 108 LEU A CA 1
ATOM 892 C C . LEU A 1 108 ? 20.054 -4.749 4.193 1.00 32.17 108 LEU A C 1
ATOM 893 O O . LEU A 1 108 ? 19.278 -5.539 3.646 1.00 31.93 108 LEU A O 1
ATOM 898 N N . GLU A 1 109 ? 20.871 -3.943 3.491 1.00 36.09 109 GLU A N 1
ATOM 899 C CA . GLU A 1 109 ? 20.775 -3.887 2.032 1.00 27.75 109 GLU A CA 1
ATOM 900 C C . GLU A 1 109 ? 21.267 -5.178 1.390 1.00 35.54 109 GLU A C 1
ATOM 901 O O . GLU A 1 109 ? 20.799 -5.553 0.303 1.00 38.70 109 GLU A O 1
ATOM 907 N N . GLN A 1 110 ? 22.226 -5.859 2.035 1.00 34.84 110 GLN A N 1
ATOM 908 C CA . GLN A 1 110 ? 22.659 -7.170 1.561 1.00 37.88 110 GLN A CA 1
ATOM 909 C C . GLN A 1 110 ? 21.545 -8.203 1.685 1.00 41.49 110 GLN A C 1
ATOM 910 O O . GLN A 1 110 ? 21.400 -9.063 0.806 1.00 38.31 110 GLN A O 1
ATOM 916 N N . LEU A 1 111 ? 20.750 -8.138 2.778 1.00 47.88 111 LEU A N 1
ATOM 917 C CA . LEU A 1 111 ? 19.697 -9.129 3.017 1.00 26.97 111 LEU A CA 1
ATOM 918 C C . LEU A 1 111 ? 18.461 -8.872 2.178 1.00 27.37 111 LEU A C 1
ATOM 919 O O . LEU A 1 111 ? 17.776 -9.824 1.779 1.00 31.16 111 LEU A O 1
ATOM 924 N N . ARG A 1 112 ? 18.131 -7.600 1.939 1.00 32.15 112 ARG A N 1
ATOM 925 C CA . ARG A 1 112 ? 17.043 -7.303 1.019 1.00 34.69 112 ARG A CA 1
ATOM 926 C C . ARG A 1 112 ? 17.370 -7.886 -0.346 1.00 40.71 112 ARG A C 1
ATOM 927 O O . ARG A 1 112 ? 16.502 -8.458 -1.017 1.00 49.46 112 ARG A O 1
ATOM 935 N N . SER A 1 113 ? 18.642 -7.777 -0.751 1.00 35.07 113 SER A N 1
ATOM 936 C CA . SER A 1 113 ? 19.094 -8.291 -2.043 1.00 35.14 113 SER A CA 1
ATOM 937 C C . SER A 1 113 ? 19.016 -9.814 -2.107 1.00 36.78 113 SER A C 1
ATOM 938 O O . SER A 1 113 ? 18.758 -10.387 -3.174 1.00 35.09 113 SER A O 1
ATOM 941 N N . ARG A 1 114 ? 19.337 -10.491 -1.002 1.00 42.99 114 ARG A N 1
ATOM 942 C CA . ARG A 1 114 ? 19.294 -11.948 -0.997 1.00 46.77 114 ARG A CA 1
ATOM 943 C C . ARG A 1 114 ? 17.894 -12.510 -0.794 1.00 45.28 114 ARG A C 1
ATOM 944 O O . ARG A 1 114 ? 17.719 -13.722 -0.959 1.00 39.45 114 ARG A O 1
ATOM 952 N N . GLY A 1 115 ? 16.927 -11.683 -0.381 1.00 49.92 115 GLY A N 1
ATOM 953 C CA . GLY A 1 115 ? 15.513 -12.018 -0.455 1.00 45.56 115 GLY A CA 1
ATOM 954 C C . GLY A 1 115 ? 15.068 -13.228 0.339 1.00 38.26 115 GLY A C 1
ATOM 955 O O . GLY A 1 115 ? 14.965 -13.176 1.567 1.00 38.02 115 GLY A O 1
ATOM 956 N N . LYS A 1 116 ? 14.792 -14.325 -0.371 1.00 36.25 116 LYS A N 1
ATOM 957 C CA . LYS A 1 116 ? 14.262 -15.530 0.258 1.00 42.73 116 LYS A CA 1
ATOM 958 C C . LYS A 1 116 ? 15.339 -16.323 0.989 1.00 44.48 116 LYS A C 1
ATOM 959 O O . LYS A 1 116 ? 15.062 -16.927 2.034 1.00 50.68 116 LYS A O 1
ATOM 965 N N . GLU A 1 117 ? 16.561 -16.334 0.461 1.00 41.44 117 GLU A N 1
ATOM 966 C CA . GLU A 1 117 ? 17.626 -17.139 1.041 1.00 41.22 117 GLU A CA 1
ATOM 967 C C . GLU A 1 117 ? 18.106 -16.627 2.391 1.00 39.94 117 GLU A C 1
ATOM 968 O O . GLU A 1 117 ? 18.734 -17.395 3.130 1.00 41.14 117 GLU A O 1
ATOM 974 N N . ARG A 1 118 ? 17.933 -15.339 2.695 1.00 38.20 118 ARG A N 1
ATOM 975 C CA . ARG A 1 118 ? 18.308 -14.831 4.011 1.00 32.76 118 ARG A CA 1
ATOM 976 C C . ARG A 1 118 ? 17.153 -14.132 4.717 1.00 36.33 118 ARG A C 1
ATOM 977 O O . ARG A 1 118 ? 17.376 -13.266 5.574 1.00 33.54 118 ARG A O 1
ATOM 985 N N . LEU A 1 119 ? 15.920 -14.583 4.431 1.00 39.07 119 LEU A N 1
ATOM 986 C CA . LEU A 1 119 ? 14.715 -13.937 4.942 1.00 40.77 119 LEU A CA 1
ATOM 987 C C . LEU A 1 119 ? 14.567 -14.097 6.443 1.00 40.72 119 LEU A C 1
ATOM 988 O O . LEU A 1 119 ? 13.919 -13.263 7.085 1.00 41.97 119 LEU A O 1
ATOM 993 N N . ALA A 1 120 ? 15.125 -15.163 7.022 1.00 42.37 120 ALA A N 1
ATOM 994 C CA . ALA A 1 120 ? 15.099 -15.285 8.480 1.00 45.64 120 ALA A CA 1
ATOM 995 C C . ALA A 1 120 ? 15.912 -14.168 9.122 1.00 45.92 120 ALA A C 1
ATOM 996 O O . ALA A 1 120 ? 15.472 -13.547 10.092 1.00 49.24 120 ALA A O 1
ATOM 998 N N . ALA A 1 121 ? 17.103 -13.891 8.585 1.00 45.78 121 ALA A N 1
ATOM 999 C CA . ALA A 1 121 ? 17.879 -12.762 9.089 1.00 40.69 121 ALA A CA 1
ATOM 1000 C C . ALA A 1 121 ? 17.156 -11.442 8.853 1.00 36.79 121 ALA A C 1
ATOM 1001 O O . ALA A 1 121 ? 17.147 -10.567 9.726 1.00 36.76 121 ALA A O 1
ATOM 1003 N N . LEU A 1 122 ? 16.498 -11.298 7.701 1.00 38.59 122 LEU A N 1
ATOM 1004 C CA . LEU A 1 122 ? 15.934 -9.996 7.355 1.00 37.08 122 LEU A CA 1
ATOM 1005 C C . LEU A 1 122 ? 14.703 -9.682 8.192 1.00 33.26 122 LEU A C 1
ATOM 1006 O O . LEU A 1 122 ? 14.434 -8.510 8.469 1.00 42.75 122 LEU A O 1
ATOM 1011 N N . GLU A 1 123 ? 13.976 -10.710 8.637 1.00 32.12 123 GLU A N 1
ATOM 1012 C CA . GLU A 1 123 ? 12.861 -10.512 9.564 1.00 30.28 123 GLU A CA 1
ATOM 1013 C C . GLU A 1 123 ? 13.323 -9.934 10.903 1.00 27.25 123 GLU A C 1
ATOM 1014 O O . GLU A 1 123 ? 12.590 -9.169 11.541 1.00 27.01 123 GLU A O 1
ATOM 1020 N N . VAL A 1 124 ? 14.521 -10.322 11.355 1.00 30.84 124 VAL A N 1
ATOM 1021 C CA . VAL A 1 124 ? 15.123 -9.768 12.572 1.00 33.95 124 VAL A CA 1
ATOM 1022 C C . VAL A 1 124 ? 15.487 -8.295 12.374 1.00 33.55 124 VAL A C 1
ATOM 1023 O O . VAL A 1 124 ? 15.199 -7.451 13.234 1.00 30.58 124 VAL A O 1
ATOM 1027 N N . PHE A 1 125 ? 16.148 -7.961 11.253 1.00 26.97 125 PHE A N 1
ATOM 1028 C CA . PHE A 1 125 ? 16.536 -6.566 11.047 1.00 25.64 125 PHE A CA 1
ATOM 1029 C C . PHE A 1 125 ? 15.329 -5.650 10.919 1.00 30.18 125 PHE A C 1
ATOM 1030 O O . PHE A 1 125 ? 15.392 -4.495 11.355 1.00 33.55 125 PHE A O 1
ATOM 1038 N N . HIS A 1 126 ? 14.233 -6.134 10.315 1.00 32.65 126 HIS A N 1
ATOM 1039 C CA . HIS A 1 126 ? 12.990 -5.362 10.264 1.00 31.35 126 HIS A CA 1
ATOM 1040 C C . HIS A 1 126 ? 12.396 -5.176 11.654 1.00 32.37 126 HIS A C 1
ATOM 1041 O O . HIS A 1 126 ? 11.945 -4.078 12.005 1.00 40.15 126 HIS A O 1
ATOM 1048 N N . TYR A 1 127 ? 12.403 -6.235 12.465 1.00 26.14 127 TYR A N 1
ATOM 1049 C CA . TYR A 1 127 ? 11.824 -6.171 13.807 1.00 27.96 127 TYR A CA 1
ATOM 1050 C C . TYR A 1 127 ? 12.620 -5.270 14.744 1.00 23.40 127 TYR A C 1
ATOM 1051 O O . TYR A 1 127 ? 12.040 -4.642 15.632 1.00 35.32 127 TYR A O 1
ATOM 1060 N N . CYS A 1 128 ? 13.936 -5.197 14.581 1.00 24.47 128 CYS A N 1
ATOM 1061 C CA . CYS A 1 128 ? 14.706 -4.206 15.323 1.00 27.49 128 CYS A CA 1
ATOM 1062 C C . CYS A 1 128 ? 14.316 -2.794 14.893 1.00 33.72 128 CYS A C 1
ATOM 1063 O O . CYS A 1 128 ? 14.348 -1.858 15.700 1.00 35.25 128 CYS A O 1
ATOM 1066 N N . LEU A 1 129 ? 13.979 -2.610 13.611 1.00 34.62 129 LEU A N 1
ATOM 1067 C CA . LEU A 1 129 ? 13.515 -1.297 13.174 1.00 34.97 129 LEU A CA 1
ATOM 1068 C C . LEU A 1 129 ? 12.143 -0.946 13.768 1.00 35.17 129 LEU A C 1
ATOM 1069 O O . LEU A 1 129 ? 11.942 0.196 14.201 1.00 24.90 129 LEU A O 1
ATOM 1074 N N . LEU A 1 130 ? 11.204 -1.915 13.859 1.00 28.90 130 LEU A N 1
ATOM 1075 C CA . LEU A 1 130 ? 9.915 -1.617 14.507 1.00 31.61 130 LEU A CA 1
ATOM 1076 C C . LEU A 1 130 ? 10.035 -1.401 16.015 1.00 36.03 130 LEU A C 1
ATOM 1077 O O . LEU A 1 130 ? 9.174 -0.716 16.587 1.00 36.99 130 LEU A O 1
ATOM 1082 N N . LEU A 1 131 ? 11.068 -1.941 16.675 1.00 24.16 131 LEU A N 1
ATOM 1083 C CA . LEU A 1 131 ? 11.261 -1.688 18.098 1.00 28.61 131 LEU A CA 1
ATOM 1084 C C . LEU A 1 131 ? 12.171 -0.488 18.382 1.00 30.43 131 LEU A C 1
ATOM 1085 O O . LEU A 1 131 ? 12.757 -0.405 19.473 1.00 34.95 131 LEU A O 1
ATOM 1090 N N . GLY A 1 132 ? 12.316 0.424 17.423 1.00 28.20 132 GLY A N 1
ATOM 1091 C CA . GLY A 1 132 ? 12.819 1.759 17.682 1.00 30.05 132 GLY A CA 1
ATOM 1092 C C . GLY A 1 132 ? 14.233 2.037 17.237 1.00 29.44 132 GLY A C 1
ATOM 1093 O O . GLY A 1 132 ? 14.694 3.177 17.384 1.00 32.97 132 GLY A O 1
ATOM 1094 N N . PHE A 1 133 ? 14.913 1.065 16.646 1.00 23.30 133 PHE A N 1
ATOM 1095 C CA . PHE A 1 133 ? 16.271 1.300 16.199 1.00 23.09 133 PHE A CA 1
ATOM 1096 C C . PHE A 1 133 ? 16.268 2.294 15.046 1.00 27.38 133 PHE A C 1
ATOM 1097 O O . PHE A 1 133 ? 15.537 2.128 14.069 1.00 24.41 133 PHE A O 1
ATOM 1105 N N . GLN A 1 134 ? 17.063 3.350 15.189 1.00 28.39 134 GLN A N 1
ATOM 1106 C CA . GLN A 1 134 ? 17.231 4.392 14.184 1.00 26.88 134 GLN A CA 1
ATOM 1107 C C . GLN A 1 134 ? 18.621 4.439 13.577 1.00 31.68 134 GLN A C 1
ATOM 1108 O O . GLN A 1 134 ? 18.757 4.635 12.366 1.00 32.89 134 GLN A O 1
ATOM 1114 N N . GLY A 1 135 ? 19.653 4.245 14.391 1.00 35.63 135 GLY A N 1
ATOM 1115 C CA . GLY A 1 135 ? 21.011 4.310 13.885 1.00 33.51 135 GLY A CA 1
ATOM 1116 C C . GLY A 1 135 ? 21.313 5.654 13.270 1.00 26.68 135 GLY A C 1
ATOM 1117 O O . GLY A 1 135 ? 21.125 6.717 13.870 1.00 30.85 135 GLY A O 1
ATOM 1118 N N . LYS A 1 136 ? 21.810 5.586 12.047 1.00 35.61 136 LYS A N 1
ATOM 1119 C CA . LYS A 1 136 ? 22.281 6.753 11.321 1.00 37.15 136 LYS A CA 1
ATOM 1120 C C . LYS A 1 136 ? 21.157 7.693 10.903 1.00 39.76 136 LYS A C 1
ATOM 1121 O O . LYS A 1 136 ? 21.414 8.877 10.657 1.00 45.66 136 LYS A O 1
ATOM 1127 N N . TYR A 1 137 ? 19.914 7.211 10.890 1.00 38.96 137 TYR A N 1
ATOM 1128 C CA . TYR A 1 137 ? 18.748 8.004 10.527 1.00 32.46 137 TYR A CA 1
ATOM 1129 C C . TYR A 1 137 ? 18.281 8.929 11.638 1.00 41.83 137 TYR A C 1
ATOM 1130 O O . TYR A 1 137 ? 17.356 9.717 11.406 1.00 49.23 137 TYR A O 1
ATOM 1139 N N . ARG A 1 138 ? 18.877 8.839 12.833 1.00 41.33 138 ARG A N 1
ATOM 1140 C CA . ARG A 1 138 ? 18.476 9.689 13.949 1.00 39.54 138 ARG A CA 1
ATOM 1141 C C . ARG A 1 138 ? 18.815 11.160 13.699 1.00 51.42 138 ARG A C 1
ATOM 1142 O O . ARG A 1 138 ? 18.040 12.044 14.096 1.00 48.81 138 ARG A O 1
ATOM 1150 N N . ILE A 1 139 ? 19.937 11.443 13.036 1.00 63.27 139 ILE A N 1
ATOM 1151 C CA . ILE A 1 139 ? 20.349 12.817 12.752 1.00 72.28 139 ILE A CA 1
ATOM 1152 C C . ILE A 1 139 ? 19.931 13.259 11.351 1.00 83.10 139 ILE A C 1
ATOM 1153 O O . ILE A 1 139 ? 19.605 14.430 11.144 1.00 85.83 139 ILE A O 1
ATOM 1158 N N . GLU A 1 140 ? 19.917 12.346 10.380 1.00 88.88 140 GLU A N 1
ATOM 1159 C CA . GLU A 1 140 ? 19.256 12.633 9.115 1.00 92.25 140 GLU A CA 1
ATOM 1160 C C . GLU A 1 140 ? 17.745 12.767 9.326 1.00 93.65 140 GLU A C 1
ATOM 1161 O O . GLU A 1 140 ? 17.209 12.531 10.419 1.00 91.56 140 GLU A O 1
ATOM 1167 N N . SER A 1 141 ? 17.062 13.178 8.252 1.00 94.14 141 SER A N 1
ATOM 1168 C CA . SER A 1 141 ? 15.604 13.117 8.191 1.00 91.45 141 SER A CA 1
ATOM 1169 C C . SER A 1 141 ? 15.109 11.800 8.778 1.00 82.20 141 SER A C 1
ATOM 1170 O O . SER A 1 141 ? 15.732 10.751 8.597 1.00 75.26 141 SER A O 1
ATOM 1173 N N . ILE A 1 142 ? 14.009 11.862 9.525 1.00 82.87 142 ILE A N 1
ATOM 1174 C CA . ILE A 1 142 ? 13.487 10.654 10.154 1.00 80.27 142 ILE A CA 1
ATOM 1175 C C . ILE A 1 142 ? 12.373 10.047 9.301 1.00 74.94 142 ILE A C 1
ATOM 1176 O O . ILE A 1 142 ? 12.165 8.832 9.330 1.00 67.56 142 ILE A O 1
ATOM 1181 N N . GLU A 1 143 ? 11.655 10.864 8.522 1.00 76.88 143 GLU A N 1
ATOM 1182 C CA . GLU A 1 143 ? 10.641 10.287 7.647 1.00 73.02 143 GLU A CA 1
ATOM 1183 C C . GLU A 1 143 ? 11.265 9.302 6.672 1.00 60.47 143 GLU A C 1
ATOM 1184 O O . GLU A 1 143 ? 10.602 8.360 6.216 1.00 51.09 143 GLU A O 1
ATOM 1190 N N . SER A 1 144 ? 12.522 9.546 6.292 1.00 58.53 144 SER A N 1
ATOM 1191 C CA . SER A 1 144 ? 13.222 8.603 5.432 1.00 53.23 144 SER A CA 1
ATOM 1192 C C . SER A 1 144 ? 13.297 7.237 6.097 1.00 47.10 144 SER A C 1
ATOM 1193 O O . SER A 1 144 ? 13.303 6.210 5.411 1.00 48.87 144 SER A O 1
ATOM 1196 N N . LEU A 1 145 ? 13.341 7.198 7.429 1.00 45.94 145 LEU A N 1
ATOM 1197 C CA . LEU A 1 145 ? 13.461 5.910 8.099 1.00 40.59 145 LEU A CA 1
ATOM 1198 C C . LEU A 1 145 ? 12.119 5.188 8.173 1.00 38.49 145 LEU A C 1
ATOM 1199 O O . LEU A 1 145 ? 12.059 3.969 7.991 1.00 37.50 145 LEU A O 1
ATOM 1204 N N . ASN A 1 146 ? 11.022 5.914 8.367 1.00 41.87 146 ASN A N 1
ATOM 1205 C CA . ASN A 1 146 ? 9.728 5.243 8.339 1.00 39.65 146 ASN A CA 1
ATOM 1206 C C . ASN A 1 146 ? 9.441 4.645 6.971 1.00 40.88 146 ASN A C 1
ATOM 1207 O O . ASN A 1 146 ? 8.933 3.520 6.872 1.00 38.31 146 ASN A O 1
ATOM 1212 N N . HIS A 1 147 ? 9.769 5.362 5.897 1.00 46.25 147 HIS A N 1
ATOM 1213 C CA . HIS A 1 147 ? 9.520 4.755 4.595 1.00 45.68 147 HIS A CA 1
ATOM 1214 C C . HIS A 1 147 ? 10.405 3.534 4.391 1.00 40.84 147 HIS A C 1
ATOM 1215 O O . HIS A 1 147 ? 9.975 2.559 3.777 1.00 39.95 147 HIS A O 1
ATOM 1222 N N . LEU A 1 148 ? 11.634 3.547 4.910 1.00 41.89 148 LEU A N 1
ATOM 1223 C CA . LEU A 1 148 ? 12.468 2.351 4.768 1.00 37.48 148 LEU A CA 1
ATOM 1224 C C . LEU A 1 148 ? 11.881 1.179 5.541 1.00 35.23 148 LEU A C 1
ATOM 1225 O O . LEU A 1 148 ? 11.820 0.054 5.025 1.00 32.73 148 LEU A O 1
ATOM 1230 N N . VAL A 1 149 ? 11.396 1.433 6.760 1.00 36.95 149 VAL A N 1
ATOM 1231 C CA . VAL A 1 149 ? 10.775 0.375 7.546 1.00 28.34 149 VAL A CA 1
ATOM 1232 C C . VAL A 1 149 ? 9.540 -0.148 6.837 1.00 33.80 149 VAL A C 1
ATOM 1233 O O . VAL A 1 149 ? 9.275 -1.354 6.832 1.00 37.87 149 VAL A O 1
ATOM 1237 N N . ALA A 1 150 ? 8.783 0.749 6.202 1.00 30.56 150 ALA A N 1
ATOM 1238 C CA . ALA A 1 150 ? 7.547 0.345 5.552 1.00 31.60 150 ALA A CA 1
ATOM 1239 C C . ALA A 1 150 ? 7.796 -0.637 4.417 1.00 38.77 150 ALA A C 1
ATOM 1240 O O . ALA A 1 150 ? 7.071 -1.629 4.280 1.00 47.45 150 ALA A O 1
ATOM 1242 N N . ARG A 1 151 ? 8.822 -0.388 3.597 1.00 33.33 151 ARG A N 1
ATOM 1243 C CA . ARG A 1 151 ? 9.051 -1.219 2.414 1.00 31.63 151 ARG A CA 1
ATOM 1244 C C . ARG A 1 151 ? 9.839 -2.480 2.688 1.00 37.56 151 ARG A C 1
ATOM 1245 O O . ARG A 1 151 ? 9.626 -3.488 2.005 1.00 47.78 151 ARG A O 1
ATOM 1253 N N . VAL A 1 152 ? 10.769 -2.453 3.637 1.00 29.22 152 VAL A N 1
ATOM 1254 C CA . VAL A 1 152 ? 11.349 -3.718 4.044 1.00 28.27 152 VAL A CA 1
ATOM 1255 C C . VAL A 1 152 ? 10.248 -4.618 4.568 1.00 38.71 152 VAL A C 1
ATOM 1256 O O . VAL A 1 152 ? 10.238 -5.828 4.317 1.00 40.21 152 VAL A O 1
ATOM 1260 N N . GLY A 1 153 ? 9.265 -4.021 5.242 1.00 28.76 153 GLY A N 1
ATOM 1261 C CA . GLY A 1 153 ? 8.101 -4.770 5.674 1.00 42.64 153 GLY A CA 1
ATOM 1262 C C . GLY A 1 153 ? 7.291 -5.299 4.511 1.00 41.49 153 GLY A C 1
ATOM 1263 O O . GLY A 1 153 ? 6.741 -6.405 4.575 1.00 37.84 153 GLY A O 1
ATOM 1264 N N . ASP A 1 154 ? 7.188 -4.498 3.439 1.00 45.92 154 ASP A N 1
ATOM 1265 C CA . ASP A 1 154 ? 6.473 -4.917 2.238 1.00 38.77 154 ASP A CA 1
ATOM 1266 C C . ASP A 1 154 ? 7.186 -6.066 1.548 1.00 31.97 154 ASP A C 1
ATOM 1267 O O . ASP A 1 154 ? 6.538 -7.004 1.067 1.00 37.65 154 ASP A O 1
ATOM 1272 N N . GLU A 1 155 ? 8.524 -5.996 1.471 1.00 40.10 155 GLU A N 1
ATOM 1273 C CA . GLU A 1 155 ? 9.304 -7.045 0.809 1.00 33.52 155 GLU A CA 1
ATOM 1274 C C . GLU A 1 155 ? 9.196 -8.362 1.558 1.00 32.21 155 GLU A C 1
ATOM 1275 O O . GLU A 1 155 ? 9.149 -9.430 0.943 1.00 38.89 155 GLU A O 1
ATOM 1281 N N . ILE A 1 156 ? 9.159 -8.309 2.884 1.00 29.87 156 ILE A N 1
ATOM 1282 C CA . ILE A 1 156 ? 8.954 -9.528 3.648 1.00 29.84 156 ILE A CA 1
ATOM 1283 C C . ILE A 1 156 ? 7.565 -10.093 3.382 1.00 41.87 156 ILE A C 1
ATOM 1284 O O . ILE A 1 156 ? 7.405 -11.304 3.194 1.00 45.08 156 ILE A O 1
ATOM 1289 N N . ASP A 1 157 ? 6.537 -9.230 3.352 1.00 39.26 157 ASP A N 1
ATOM 1290 C CA . ASP A 1 157 ? 5.202 -9.695 2.965 1.00 41.29 157 ASP A CA 1
ATOM 1291 C C . ASP A 1 157 ? 5.216 -10.292 1.563 1.00 39.44 157 ASP A C 1
ATOM 1292 O O . ASP A 1 157 ? 4.535 -11.289 1.299 1.00 41.24 157 ASP A O 1
ATOM 1297 N N . TYR A 1 158 ? 5.989 -9.689 0.650 1.00 35.07 158 TYR A N 1
ATOM 1298 C CA . TYR A 1 158 ? 6.063 -10.164 -0.731 1.00 37.70 158 TYR A CA 1
ATOM 1299 C C . TYR A 1 158 ? 6.775 -11.506 -0.843 1.00 48.18 158 TYR A C 1
ATOM 1300 O O . TYR A 1 158 ? 6.392 -12.346 -1.668 1.00 57.95 158 TYR A O 1
ATOM 1309 N N . LEU A 1 159 ? 7.824 -11.719 -0.046 1.00 50.17 159 LEU A N 1
ATOM 1310 C CA . LEU A 1 159 ? 8.606 -12.943 -0.158 1.00 54.54 159 LEU A CA 1
ATOM 1311 C C . LEU A 1 159 ? 7.860 -14.165 0.355 1.00 63.20 159 LEU A C 1
ATOM 1312 O O . LEU A 1 159 ? 8.328 -15.287 0.135 1.00 69.55 159 LEU A O 1
ATOM 1317 N N . LYS A 1 160 ? 6.712 -13.979 1.004 1.00 60.25 160 LYS A N 1
ATOM 1318 C CA . LYS A 1 160 ? 5.868 -15.086 1.458 1.00 51.59 160 LYS A CA 1
ATOM 1319 C C . LYS A 1 160 ? 4.703 -15.370 0.476 1.00 53.16 160 LYS A C 1
ATOM 1320 O O . LYS A 1 160 ? 3.649 -14.691 0.445 1.00 52.38 160 LYS A O 1
ATOM 1326 N N . ALA B 1 1 ? -6.343 -24.210 31.600 1.00 50.04 1 ALA B N 1
ATOM 1327 C CA . ALA B 1 1 ? -6.060 -24.315 33.026 1.00 44.57 1 ALA B CA 1
ATOM 1328 C C . ALA B 1 1 ? -6.582 -23.079 33.756 1.00 48.05 1 ALA B C 1
ATOM 1329 O O . ALA B 1 1 ? -7.139 -22.171 33.132 1.00 53.50 1 ALA B O 1
ATOM 1331 N N . ILE B 1 2 ? -6.386 -23.045 35.073 1.00 46.74 2 ILE B N 1
ATOM 1332 C CA . ILE B 1 2 ? -6.933 -22.014 35.948 1.00 49.13 2 ILE B CA 1
ATOM 1333 C C . ILE B 1 2 ? -5.798 -21.141 36.470 1.00 49.34 2 ILE B C 1
ATOM 1334 O O . ILE B 1 2 ? -4.866 -21.645 37.108 1.00 52.78 2 ILE B O 1
ATOM 1339 N N . ASN B 1 3 ? -5.900 -19.826 36.235 1.00 45.79 3 ASN B N 1
ATOM 1340 C CA . ASN B 1 3 ? -4.922 -18.815 36.627 1.00 41.42 3 ASN B CA 1
ATOM 1341 C C . ASN B 1 3 ? -5.308 -18.201 37.983 1.00 25.30 3 ASN B C 1
ATOM 1342 O O . ASN B 1 3 ? -6.312 -18.564 38.599 1.00 29.34 3 ASN B O 1
ATOM 1347 N N . LEU B 1 4 ? -4.472 -17.289 38.480 1.00 24.66 4 LEU B N 1
ATOM 1348 C CA . LEU B 1 4 ? -4.737 -16.660 39.773 1.00 27.81 4 LEU B CA 1
ATOM 1349 C C . LEU B 1 4 ? -5.884 -15.660 39.717 1.00 31.07 4 LEU B C 1
ATOM 1350 O O . LEU B 1 4 ? -6.552 -15.438 40.731 1.00 34.63 4 LEU B O 1
ATOM 1355 N N . ILE B 1 5 ? -6.139 -15.053 38.555 1.00 36.89 5 ILE B N 1
ATOM 1356 C CA . ILE B 1 5 ? -7.304 -14.180 38.412 1.00 38.26 5 ILE B CA 1
ATOM 1357 C C . ILE B 1 5 ? -8.574 -14.981 38.643 1.00 36.89 5 ILE B C 1
ATOM 1358 O O . ILE B 1 5 ? -9.521 -14.508 39.282 1.00 47.11 5 ILE B O 1
ATOM 1363 N N . ASP B 1 6 ? -8.596 -16.225 38.142 1.00 30.07 6 ASP B N 1
ATOM 1364 C CA . ASP B 1 6 ? -9.771 -17.082 38.253 1.00 27.29 6 ASP B CA 1
ATOM 1365 C C . ASP B 1 6 ? -10.010 -17.518 39.683 1.00 31.81 6 ASP B C 1
ATOM 1366 O O . ASP B 1 6 ? -11.157 -17.763 40.068 1.00 33.19 6 ASP B O 1
ATOM 1371 N N . LEU B 1 7 ? -8.945 -17.638 40.479 1.00 36.50 7 LEU B N 1
ATOM 1372 C CA . LEU B 1 7 ? -9.139 -17.977 41.878 1.00 36.81 7 LEU B CA 1
ATOM 1373 C C . LEU B 1 7 ? -9.682 -16.795 42.668 1.00 39.51 7 LEU B C 1
ATOM 1374 O O . LEU B 1 7 ? -10.382 -16.992 43.669 1.00 40.29 7 LEU B O 1
ATOM 1379 N N . LEU B 1 8 ? -9.391 -15.569 42.220 1.00 37.55 8 LEU B N 1
ATOM 1380 C CA . LEU B 1 8 ? -9.903 -14.339 42.813 1.00 32.75 8 LEU B CA 1
ATOM 1381 C C . LEU B 1 8 ? -11.228 -13.863 42.214 1.00 34.18 8 LEU B C 1
ATOM 1382 O O . LEU B 1 8 ? -11.639 -12.728 42.488 1.00 39.29 8 LEU B O 1
ATOM 1387 N N . HIS B 1 9 ? -11.920 -14.696 41.426 1.00 29.33 9 HIS B N 1
ATOM 1388 C CA . HIS B 1 9 ? -13.117 -14.205 40.739 1.00 29.04 9 HIS B CA 1
ATOM 1389 C C . HIS B 1 9 ? -14.171 -13.734 41.737 1.00 29.13 9 HIS B C 1
ATOM 1390 O O . HIS B 1 9 ? -14.810 -12.697 41.529 1.00 32.69 9 HIS B O 1
ATOM 1397 N N . ASP B 1 10 ? -14.363 -14.469 42.837 1.00 23.91 10 ASP B N 1
ATOM 1398 C CA . ASP B 1 10 ? -15.363 -14.043 43.812 1.00 29.32 10 ASP B CA 1
ATOM 1399 C C . ASP B 1 10 ? -14.931 -12.779 44.543 1.00 30.45 10 ASP B C 1
ATOM 1400 O O . ASP B 1 10 ? -15.765 -11.920 44.848 1.00 28.55 10 ASP B O 1
ATOM 1405 N N . GLY B 1 11 ? -13.636 -12.651 44.846 1.00 34.39 11 GLY B N 1
ATOM 1406 C CA . GLY B 1 11 ? -13.159 -11.449 45.511 1.00 29.56 11 GLY B CA 1
ATOM 1407 C C . GLY B 1 11 ? -13.199 -10.238 44.603 1.00 28.15 11 GLY B C 1
ATOM 1408 O O . GLY B 1 11 ? -13.654 -9.164 45.007 1.00 32.59 11 GLY B O 1
ATOM 1409 N N . PHE B 1 12 ? -12.752 -10.399 43.352 1.00 26.32 12 PHE B N 1
ATOM 1410 C CA . PHE B 1 12 ? -12.799 -9.287 42.406 1.00 26.35 12 PHE B CA 1
ATOM 1411 C C . PHE B 1 12 ? -14.235 -8.842 42.124 1.00 33.60 12 PHE B C 1
ATOM 1412 O O . PHE B 1 12 ? -14.467 -7.687 41.751 1.00 36.54 12 PHE B O 1
ATOM 1420 N N . TYR B 1 13 ? -15.210 -9.742 42.278 1.00 31.97 13 TYR B N 1
ATOM 1421 C CA . TYR B 1 13 ? -16.599 -9.369 42.027 1.00 27.52 13 TYR B CA 1
ATOM 1422 C C . TYR B 1 13 ? -17.094 -8.346 43.041 1.00 25.41 13 TYR B C 1
ATOM 1423 O O . TYR B 1 13 ? -17.826 -7.416 42.687 1.00 31.53 13 TYR B O 1
ATOM 1432 N N . LEU B 1 14 ? -16.661 -8.466 44.295 1.00 27.74 14 LEU B N 1
ATOM 1433 C CA . LEU B 1 14 ? -17.062 -7.515 45.333 1.00 27.49 14 LEU B CA 1
ATOM 1434 C C . LEU B 1 14 ? -16.339 -6.174 45.209 1.00 35.99 14 LEU B C 1
ATOM 1435 O O . LEU B 1 14 ? -16.879 -5.158 45.666 1.00 40.39 14 LEU B O 1
ATOM 1440 N N . ILE B 1 15 ? -15.152 -6.149 44.586 1.00 32.22 15 ILE B N 1
ATOM 1441 C CA . ILE B 1 15 ? -14.552 -4.895 44.131 1.00 31.66 15 ILE B CA 1
ATOM 1442 C C . ILE B 1 15 ? -15.432 -4.238 43.068 1.00 37.22 15 ILE B C 1
ATOM 1443 O O . ILE B 1 15 ? -15.671 -3.024 43.089 1.00 39.22 15 ILE B O 1
ATOM 1448 N N . PHE B 1 16 ? -15.916 -5.039 42.111 1.00 39.43 16 PHE B N 1
ATOM 1449 C CA . PHE B 1 16 ? -16.744 -4.524 41.026 1.00 41.79 16 PHE B CA 1
ATOM 1450 C C . PHE B 1 16 ? -18.024 -3.885 41.535 1.00 42.08 16 PHE B C 1
ATOM 1451 O O . PHE B 1 16 ? -18.506 -2.911 40.945 1.00 45.89 16 PHE B O 1
ATOM 1459 N N . LEU B 1 17 ? -18.609 -4.431 42.604 1.00 39.89 17 LEU B N 1
ATOM 1460 C CA . LEU B 1 17 ? -19.845 -3.860 43.122 1.00 27.49 17 LEU B CA 1
ATOM 1461 C C . LEU B 1 17 ? -19.590 -2.511 43.783 1.00 28.96 17 LEU B C 1
ATOM 1462 O O . LEU B 1 17 ? -20.352 -1.555 43.574 1.00 29.97 17 LEU B O 1
ATOM 1467 N N . ILE B 1 18 ? -18.518 -2.412 44.581 1.00 27.11 18 ILE B N 1
ATOM 1468 C CA . ILE B 1 18 ? -18.213 -1.157 45.268 1.00 26.79 18 ILE B CA 1
ATOM 1469 C C . ILE B 1 18 ? -17.877 -0.058 44.269 1.00 31.46 18 ILE B C 1
ATOM 1470 O O . ILE B 1 18 ? -18.297 1.092 44.430 1.00 32.41 18 ILE B O 1
ATOM 1475 N N . ARG B 1 19 ? -17.101 -0.380 43.229 1.00 32.21 19 ARG B N 1
ATOM 1476 C CA . ARG B 1 19 ? -16.829 0.622 42.203 1.00 26.78 19 ARG B CA 1
ATOM 1477 C C . ARG B 1 19 ? -18.105 1.042 41.498 1.00 29.62 19 ARG B C 1
ATOM 1478 O O . ARG B 1 19 ? -18.208 2.178 41.014 1.00 24.72 19 ARG B O 1
ATOM 1486 N N . ASN B 1 20 ? -19.047 0.106 41.366 1.00 34.83 20 ASN B N 1
ATOM 1487 C CA . ASN B 1 20 ? -20.358 0.338 40.786 1.00 37.41 20 ASN B CA 1
ATOM 1488 C C . ASN B 1 20 ? -21.376 0.781 41.818 1.00 30.08 20 ASN B C 1
ATOM 1489 O O . ASN B 1 20 ? -22.573 0.585 41.599 1.00 25.39 20 ASN B O 1
ATOM 1494 N N . GLN B 1 21 ? -20.923 1.288 42.961 1.00 29.85 21 GLN B N 1
ATOM 1495 C CA . GLN B 1 21 ? -21.711 2.058 43.927 1.00 30.79 21 GLN B CA 1
ATOM 1496 C C . GLN B 1 21 ? -22.658 1.242 44.804 1.00 30.19 21 GLN B C 1
ATOM 1497 O O . GLN B 1 21 ? -23.572 1.818 45.487 1.00 32.42 21 GLN B O 1
ATOM 1503 N N . TYR B 1 22 ? -22.515 -0.074 44.813 1.00 28.40 22 TYR B N 1
ATOM 1504 C CA . TYR B 1 22 ? -23.236 -0.876 45.785 1.00 23.42 22 TYR B CA 1
ATOM 1505 C C . TYR B 1 22 ? -22.555 -0.739 47.140 1.00 23.10 22 TYR B C 1
ATOM 1506 O O . TYR B 1 22 ? -21.332 -0.796 47.236 1.00 37.53 22 TYR B O 1
ATOM 1515 N N . VAL B 1 23 ? -23.337 -0.602 48.196 1.00 35.80 23 VAL B N 1
ATOM 1516 C CA . VAL B 1 23 ? -22.819 -0.397 49.550 1.00 31.38 23 VAL B CA 1
ATOM 1517 C C . VAL B 1 23 ? -23.184 -1.618 50.379 1.00 38.52 23 VAL B C 1
ATOM 1518 O O . VAL B 1 23 ? -24.358 -2.014 50.392 1.00 42.40 23 VAL B O 1
ATOM 1522 N N . PRO B 1 24 ? -22.226 -2.249 51.064 1.00 34.05 24 PRO B N 1
ATOM 1523 C CA . PRO B 1 24 ? -22.568 -3.395 51.924 1.00 34.20 24 PRO B CA 1
ATOM 1524 C C . PRO B 1 24 ? -23.454 -3.000 53.106 1.00 29.77 24 PRO B C 1
ATOM 1525 O O . PRO B 1 24 ? -23.205 -2.011 53.805 1.00 28.66 24 PRO B O 1
ATOM 1529 N N . ALA B 1 25 ? -24.485 -3.820 53.339 1.00 30.07 25 ALA B N 1
ATOM 1530 C CA . ALA B 1 25 ? -25.434 -3.576 54.424 1.00 33.28 25 ALA B CA 1
ATOM 1531 C C . ALA B 1 25 ? -24.785 -3.731 55.804 1.00 36.43 25 ALA B C 1
ATOM 1532 O O . ALA B 1 25 ? -25.194 -3.070 56.772 1.00 25.59 25 ALA B O 1
ATOM 1534 N N . ASP B 1 26 ? -23.828 -4.652 55.924 1.00 38.06 26 ASP B N 1
ATOM 1535 C CA . ASP B 1 26 ? -23.136 -4.953 57.178 1.00 35.47 26 ASP B CA 1
ATOM 1536 C C . ASP B 1 26 ? -21.634 -4.925 56.926 1.00 34.52 26 ASP B C 1
ATOM 1537 O O . ASP B 1 26 ? -21.077 -5.904 56.393 1.00 34.37 26 ASP B O 1
ATOM 1542 N N . PRO B 1 27 ? -20.957 -3.820 57.295 1.00 37.40 27 PRO B N 1
ATOM 1543 C CA . PRO B 1 27 ? -19.510 -3.702 57.019 1.00 37.36 27 PRO B CA 1
ATOM 1544 C C . PRO B 1 27 ? -18.669 -4.838 57.582 1.00 38.51 27 PRO B C 1
ATOM 1545 O O . PRO B 1 27 ? -17.728 -5.292 56.925 1.00 44.72 27 PRO B O 1
ATOM 1549 N N . GLN B 1 28 ? -18.951 -5.291 58.804 1.00 37.24 28 GLN B N 1
ATOM 1550 C CA . GLN B 1 28 ? -18.064 -6.287 59.413 1.00 31.92 28 GLN B CA 1
ATOM 1551 C C . GLN B 1 28 ? -18.269 -7.687 58.832 1.00 30.47 28 GLN B C 1
ATOM 1552 O O . GLN B 1 28 ? -17.316 -8.469 58.792 1.00 36.56 28 GLN B O 1
ATOM 1558 N N . ARG B 1 29 ? -19.487 -8.046 58.411 1.00 28.76 29 ARG B N 1
ATOM 1559 C CA . ARG B 1 29 ? -19.674 -9.298 57.678 1.00 25.90 29 ARG B CA 1
ATOM 1560 C C . ARG B 1 29 ? -19.044 -9.219 56.306 1.00 31.59 29 ARG B C 1
ATOM 1561 O O . ARG B 1 29 ? -18.512 -10.215 55.794 1.00 34.53 29 ARG B O 1
ATOM 1569 N N . PHE B 1 30 ? -19.158 -8.052 55.676 1.00 30.21 30 PHE B N 1
ATOM 1570 C CA . PHE B 1 30 ? -18.456 -7.811 54.427 1.00 30.16 30 PHE B CA 1
ATOM 1571 C C . PHE B 1 30 ? -16.976 -8.055 54.617 1.00 30.44 30 PHE B C 1
ATOM 1572 O O . PHE B 1 30 ? -16.301 -8.580 53.726 1.00 37.58 30 PHE B O 1
ATOM 1580 N N . ARG B 1 31 ? -16.451 -7.692 55.778 1.00 27.33 31 ARG B N 1
ATOM 1581 C CA . ARG B 1 31 ? -15.014 -7.810 55.943 1.00 27.94 31 ARG B CA 1
ATOM 1582 C C . ARG B 1 31 ? -14.615 -9.266 56.152 1.00 29.53 31 ARG B C 1
ATOM 1583 O O . ARG B 1 31 ? -13.674 -9.747 55.519 1.00 25.54 31 ARG B O 1
ATOM 1591 N N . GLU B 1 32 ? -15.355 -9.997 56.997 1.00 33.59 32 GLU B N 1
ATOM 1592 C CA . GLU B 1 32 ? -15.087 -11.422 57.169 1.00 33.88 32 GLU B CA 1
ATOM 1593 C C . GLU B 1 32 ? -15.253 -12.174 55.854 1.00 29.38 32 GLU B C 1
ATOM 1594 O O . GLU B 1 32 ? -14.518 -13.125 55.574 1.00 28.37 32 GLU B O 1
ATOM 1600 N N . LYS B 1 33 ? -16.177 -11.734 55.006 1.00 38.46 33 LYS B N 1
ATOM 1601 C CA . LYS B 1 33 ? -16.224 -12.261 53.640 1.00 41.34 33 LYS B CA 1
ATOM 1602 C C . LYS B 1 33 ? -14.903 -12.180 52.900 1.00 28.77 33 LYS B C 1
ATOM 1603 O O . LYS B 1 33 ? -14.481 -13.145 52.254 1.00 26.27 33 LYS B O 1
ATOM 1609 N N . ILE B 1 34 ? -14.258 -11.018 52.939 1.00 30.82 34 ILE B N 1
ATOM 1610 C CA . ILE B 1 34 ? -13.005 -10.875 52.201 1.00 33.99 34 ILE B CA 1
ATOM 1611 C C . ILE B 1 34 ? -11.933 -11.771 52.806 1.00 39.26 34 ILE B C 1
ATOM 1612 O O . ILE B 1 34 ? -11.176 -12.449 52.088 1.00 23.75 34 ILE B O 1
ATOM 1617 N N . LEU B 1 35 ? -11.890 -11.819 54.145 1.00 40.45 35 LEU B N 1
ATOM 1618 C CA . LEU B 1 35 ? -10.957 -12.690 54.850 1.00 37.66 35 LEU B CA 1
ATOM 1619 C C . LEU B 1 35 ? -11.228 -14.168 54.550 1.00 44.34 35 LEU B C 1
ATOM 1620 O O . LEU B 1 35 ? -10.285 -14.949 54.379 1.00 45.01 35 LEU B O 1
ATOM 1625 N N . ASP B 1 36 ? -12.503 -14.565 54.426 1.00 47.21 36 ASP B N 1
ATOM 1626 C CA . ASP B 1 36 ? -12.791 -15.955 54.086 1.00 47.51 36 ASP B CA 1
ATOM 1627 C C . ASP B 1 36 ? -12.492 -16.265 52.630 1.00 44.68 36 ASP B C 1
ATOM 1628 O O . ASP B 1 36 ? -12.100 -17.394 52.304 1.00 50.00 36 ASP B O 1
ATOM 1633 N N . LEU B 1 37 ? -12.638 -15.277 51.743 1.00 39.43 37 LEU B N 1
ATOM 1634 C CA . LEU B 1 37 ? -12.342 -15.508 50.326 1.00 37.40 37 LEU B CA 1
ATOM 1635 C C . LEU B 1 37 ? -10.854 -15.582 50.058 1.00 36.83 37 LEU B C 1
ATOM 1636 O O . LEU B 1 37 ? -10.425 -16.321 49.166 1.00 40.68 37 LEU B O 1
ATOM 1641 N N . LEU B 1 38 ? -10.048 -14.841 50.823 1.00 36.80 38 LEU B N 1
ATOM 1642 C CA . LEU B 1 38 ? -8.592 -14.944 50.696 1.00 35.00 38 LEU B CA 1
ATOM 1643 C C . LEU B 1 38 ? -8.043 -16.193 51.364 1.00 36.32 38 LEU B C 1
ATOM 1644 O O . LEU B 1 38 ? -7.052 -16.747 50.880 1.00 39.81 38 LEU B O 1
ATOM 1649 N N . ASN B 1 39 ? -8.683 -16.685 52.430 1.00 37.38 39 ASN B N 1
ATOM 1650 C CA . ASN B 1 39 ? -8.238 -17.955 52.990 1.00 38.81 39 ASN B CA 1
ATOM 1651 C C . ASN B 1 39 ? -8.512 -19.089 52.020 1.00 35.52 39 ASN B C 1
ATOM 1652 O O . ASN B 1 39 ? -7.648 -19.947 51.786 1.00 34.87 39 ASN B O 1
ATOM 1657 N N . ARG B 1 40 ? -9.703 -19.096 51.427 1.00 33.10 40 ARG B N 1
ATOM 1658 C CA . ARG B 1 40 ? -9.996 -20.113 50.429 1.00 38.06 40 ARG B CA 1
ATOM 1659 C C . ARG B 1 40 ? -9.116 -19.949 49.193 1.00 39.76 40 ARG B C 1
ATOM 1660 O O . ARG B 1 40 ? -8.658 -20.944 48.615 1.00 44.90 40 ARG B O 1
ATOM 1668 N N . PHE B 1 41 ? -8.870 -18.704 48.769 1.00 37.65 41 PHE B N 1
ATOM 1669 C CA . PHE B 1 41 ? -7.970 -18.458 47.646 1.00 33.47 41 PHE B CA 1
ATOM 1670 C C . PHE B 1 41 ? -6.589 -19.034 47.905 1.00 35.00 41 PHE B C 1
ATOM 1671 O O . PHE B 1 41 ? -5.942 -19.547 46.987 1.00 37.48 41 PHE B O 1
ATOM 1679 N N . GLU B 1 42 ? -6.119 -18.971 49.147 1.00 35.43 42 GLU B N 1
ATOM 1680 C CA . GLU B 1 42 ? -4.794 -19.512 49.410 1.00 35.77 42 GLU B CA 1
ATOM 1681 C C . GLU B 1 42 ? -4.822 -21.031 49.478 1.00 35.16 42 GLU B C 1
ATOM 1682 O O . GLU B 1 42 ? -3.922 -21.697 48.956 1.00 29.34 42 GLU B O 1
ATOM 1688 N N . GLN B 1 43 ? -5.872 -21.592 50.070 1.00 38.35 43 GLN B N 1
ATOM 1689 C CA . GLN B 1 43 ? -6.032 -23.041 50.083 1.00 40.94 43 GLN B CA 1
ATOM 1690 C C . GLN B 1 43 ? -6.021 -23.608 48.663 1.00 36.59 43 GLN B C 1
ATOM 1691 O O . GLN B 1 43 ? -5.229 -24.500 48.340 1.00 37.72 43 GLN B O 1
ATOM 1697 N N . GLN B 1 44 ? -6.864 -23.062 47.790 1.00 36.36 44 GLN B N 1
ATOM 1698 C CA . GLN B 1 44 ? -6.975 -23.558 46.422 1.00 35.72 44 GLN B CA 1
ATOM 1699 C C . GLN B 1 44 ? -5.693 -23.320 45.625 1.00 42.29 44 GLN B C 1
ATOM 1700 O O . GLN B 1 44 ? -5.292 -24.165 44.814 1.00 43.83 44 GLN B O 1
ATOM 1706 N N . ALA B 1 45 ? -5.041 -22.171 45.828 1.00 42.25 45 ALA B N 1
ATOM 1707 C CA . ALA B 1 45 ? -3.820 -21.891 45.079 1.00 37.09 45 ALA B CA 1
ATOM 1708 C C . ALA B 1 45 ? -2.678 -22.800 45.517 1.00 41.20 45 ALA B C 1
ATOM 1709 O O . ALA B 1 45 ? -1.888 -23.247 44.681 1.00 45.66 45 ALA B O 1
ATOM 1711 N N . LYS B 1 46 ? -2.584 -23.112 46.815 1.00 45.40 46 LYS B N 1
ATOM 1712 C CA . LYS B 1 46 ? -1.563 -24.061 47.252 1.00 45.28 46 LYS B CA 1
ATOM 1713 C C . LYS B 1 46 ? -1.826 -25.449 46.693 1.00 42.77 46 LYS B C 1
ATOM 1714 O O . LYS B 1 46 ? -0.877 -26.168 46.362 1.00 42.46 46 LYS B O 1
ATOM 1720 N N . LYS B 1 47 ? -3.097 -25.842 46.571 1.00 40.51 47 LYS B N 1
ATOM 1721 C CA . LYS B 1 47 ? -3.396 -27.182 46.072 1.00 39.08 47 LYS B CA 1
ATOM 1722 C C . LYS B 1 47 ? -3.246 -27.262 44.567 1.00 44.83 47 LYS B C 1
ATOM 1723 O O . LYS B 1 47 ? -3.061 -28.359 44.026 1.00 51.28 47 LYS B O 1
ATOM 1729 N N . LEU B 1 48 ? -3.293 -26.121 43.882 1.00 43.41 48 LEU B N 1
ATOM 1730 C CA . LEU B 1 48 ? -2.898 -26.037 42.482 1.00 36.65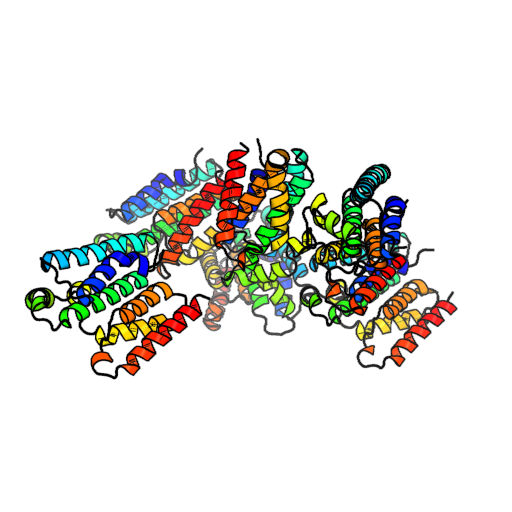 48 LEU B CA 1
ATOM 1731 C C . LEU B 1 48 ? -1.414 -25.734 42.317 1.00 41.01 48 LEU B C 1
ATOM 1732 O O . LEU B 1 48 ? -0.955 -25.558 41.181 1.00 51.05 48 LEU B O 1
ATOM 1737 N N . GLN B 1 49 ? -0.669 -25.616 43.420 1.00 38.36 49 GLN B N 1
ATOM 1738 C CA . GLN B 1 49 ? 0.801 -25.636 43.430 1.00 40.33 49 GLN B CA 1
ATOM 1739 C C . GLN B 1 49 ? 1.428 -24.358 42.868 1.00 38.38 49 GLN B C 1
ATOM 1740 O O . GLN B 1 49 ? 2.523 -24.402 42.308 1.00 42.09 49 GLN B O 1
ATOM 1746 N N . PHE B 1 50 ? 0.744 -23.223 42.980 1.00 33.90 50 PHE B N 1
ATOM 1747 C CA . PHE B 1 50 ? 1.378 -21.950 42.687 1.00 28.76 50 PHE B CA 1
ATOM 1748 C C . PHE B 1 50 ? 2.453 -21.701 43.741 1.00 29.75 50 PHE B C 1
ATOM 1749 O O . PHE B 1 50 ? 2.383 -22.220 44.855 1.00 28.73 50 PHE B O 1
ATOM 1757 N N . SER B 1 51 ? 3.485 -20.944 43.369 1.00 32.39 51 SER B N 1
ATOM 1758 C CA . SER B 1 51 ? 4.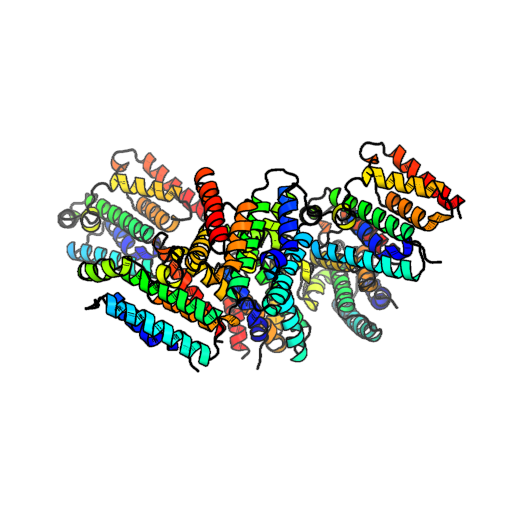564 -20.686 44.312 1.00 28.93 51 SER B CA 1
ATOM 1759 C C . SER B 1 51 ? 4.047 -19.884 45.507 1.00 33.66 51 SER B C 1
ATOM 1760 O O . SER B 1 51 ? 3.035 -19.178 45.435 1.00 42.49 51 SER B O 1
ATOM 1763 N N . ALA B 1 52 ? 4.752 -20.020 46.628 1.00 33.84 52 ALA B N 1
ATOM 1764 C CA . ALA B 1 52 ? 4.385 -19.298 47.842 1.00 35.43 52 ALA B CA 1
ATOM 1765 C C . ALA B 1 52 ? 4.388 -17.788 47.639 1.00 36.27 52 ALA B C 1
ATOM 1766 O O . ALA B 1 52 ? 3.616 -17.073 48.282 1.00 41.58 52 ALA B O 1
ATOM 1768 N N . ASP B 1 53 ? 5.273 -17.283 46.780 1.00 39.22 53 ASP B N 1
ATOM 1769 C CA . ASP B 1 53 ? 5.318 -15.856 46.481 1.00 42.35 53 ASP B CA 1
ATOM 1770 C C . ASP B 1 53 ? 4.193 -15.430 45.545 1.00 41.58 53 ASP B C 1
ATOM 1771 O O . ASP B 1 53 ? 3.649 -14.329 45.696 1.00 38.61 53 ASP B O 1
ATOM 1776 N N . ASP B 1 54 ? 3.817 -16.284 44.586 1.00 41.60 54 ASP B N 1
ATOM 1777 C CA . ASP B 1 54 ? 2.691 -15.951 43.723 1.00 35.42 54 ASP B CA 1
ATOM 1778 C C . ASP B 1 54 ? 1.431 -15.776 44.561 1.00 28.56 54 ASP B C 1
ATOM 1779 O O . ASP B 1 54 ? 0.698 -14.796 44.390 1.00 32.43 54 ASP B O 1
ATOM 1784 N N . ILE B 1 55 ? 1.196 -16.683 45.519 1.00 26.81 55 ILE B N 1
ATOM 1785 C CA . ILE B 1 55 ? 0.059 -16.537 46.434 1.00 32.46 55 ILE B CA 1
ATOM 1786 C C . ILE B 1 55 ? 0.198 -15.276 47.283 1.00 26.85 55 ILE B C 1
ATOM 1787 O O . ILE B 1 55 ? -0.760 -14.503 47.439 1.00 32.95 55 ILE B O 1
ATOM 1792 N N . HIS B 1 56 ? 1.385 -15.066 47.860 1.00 28.20 56 HIS B N 1
ATOM 1793 C CA . HIS B 1 56 ? 1.613 -13.911 48.732 1.00 28.33 56 HIS B CA 1
ATOM 1794 C C . HIS B 1 56 ? 1.406 -12.587 48.003 1.00 30.04 56 HIS B C 1
ATOM 1795 O O . HIS B 1 56 ? 0.826 -11.650 48.562 1.00 31.96 56 HIS B O 1
ATOM 1802 N N . ASP B 1 57 ? 1.928 -12.459 46.777 1.00 31.45 57 ASP B N 1
ATOM 1803 C CA . ASP B 1 57 ? 1.862 -11.155 46.122 1.00 35.68 57 ASP B CA 1
ATOM 1804 C C . ASP B 1 57 ? 0.508 -10.861 45.502 1.00 28.72 57 ASP B C 1
ATOM 1805 O O . ASP B 1 57 ? 0.066 -9.705 45.527 1.00 22.04 57 ASP B O 1
ATOM 1810 N N . ALA B 1 58 ? -0.184 -11.888 45.002 1.00 23.16 58 ALA B N 1
ATOM 1811 C CA . ALA B 1 58 ? -1.551 -11.700 44.531 1.00 23.83 58 ALA B CA 1
ATOM 1812 C C . ALA B 1 58 ? -2.478 -11.337 45.691 1.00 26.54 58 ALA B C 1
ATOM 1813 O O . ALA B 1 58 ? -3.353 -10.475 45.552 1.00 24.26 58 ALA B O 1
ATOM 1815 N N . LYS B 1 59 ? -2.317 -11.999 46.838 1.00 25.81 59 LYS B N 1
ATOM 1816 C CA . LYS B 1 59 ? -3.068 -11.603 48.024 1.00 29.04 59 LYS B CA 1
ATOM 1817 C C . LYS B 1 59 ? -2.709 -10.172 48.445 1.00 31.35 59 LYS B C 1
ATOM 1818 O O . LYS B 1 59 ? -3.572 -9.423 48.914 1.00 33.22 59 LYS B O 1
ATOM 1824 N N . TYR B 1 60 ? -1.441 -9.772 48.275 1.00 31.90 60 TYR B N 1
ATOM 1825 C CA . TYR B 1 60 ? -1.027 -8.404 48.601 1.00 26.59 60 TYR B CA 1
ATOM 1826 C C . TYR B 1 60 ? -1.669 -7.384 47.673 1.00 22.82 60 TYR B C 1
ATOM 1827 O O . TYR B 1 60 ? -2.091 -6.310 48.115 1.00 21.56 60 TYR B O 1
ATOM 1836 N N . ALA B 1 61 ? -1.680 -7.672 46.369 1.00 24.84 61 ALA B N 1
ATOM 1837 C CA . ALA B 1 61 ? -2.245 -6.731 45.410 1.00 25.31 61 ALA B CA 1
ATOM 1838 C C . ALA B 1 61 ? -3.725 -6.527 45.656 1.00 24.78 61 ALA B C 1
ATOM 1839 O O . ALA B 1 61 ? -4.210 -5.391 45.625 1.00 32.04 61 ALA B O 1
ATOM 1841 N N . PHE B 1 62 ? -4.458 -7.611 45.927 1.00 21.05 62 PHE B N 1
ATOM 1842 C CA . PHE B 1 62 ? -5.904 -7.488 46.125 1.00 36.06 62 PHE B CA 1
ATOM 1843 C C . PHE B 1 62 ? -6.229 -6.716 47.399 1.00 45.80 62 PHE B C 1
ATOM 1844 O O . PHE B 1 62 ? -7.157 -5.901 47.402 1.00 56.20 62 PHE B O 1
ATOM 1852 N N . CYS B 1 63 ? -5.470 -6.928 48.488 1.00 45.09 63 CYS B N 1
ATOM 1853 C CA . CYS B 1 63 ? -5.755 -6.183 49.717 1.00 33.64 63 CYS B CA 1
ATOM 1854 C C . CYS B 1 63 ? -5.480 -4.699 49.529 1.00 33.18 63 CYS B C 1
ATOM 1855 O O . CYS B 1 63 ? -6.264 -3.856 49.985 1.00 31.98 63 CYS B O 1
ATOM 1858 N N . ALA B 1 64 ? -4.381 -4.361 48.844 1.00 30.15 64 ALA B N 1
ATOM 1859 C CA . ALA B 1 64 ? -4.135 -2.968 48.505 1.00 21.24 64 ALA B CA 1
ATOM 1860 C C . ALA B 1 64 ? -5.291 -2.404 47.704 1.00 21.83 64 ALA B C 1
ATOM 1861 O O . ALA B 1 64 ? -5.703 -1.258 47.920 1.00 27.79 64 ALA B O 1
ATOM 1863 N N . LEU B 1 65 ? -5.870 -3.224 46.819 1.00 20.78 65 LEU B N 1
ATOM 1864 C CA . LEU B 1 65 ? -6.912 -2.746 45.907 1.00 20.66 65 LEU B CA 1
ATOM 1865 C C . LEU B 1 65 ? -8.246 -2.539 46.623 1.00 26.75 65 LEU B C 1
ATOM 1866 O O . LEU B 1 65 ? -8.879 -1.487 46.467 1.00 29.81 65 LEU B O 1
ATOM 1871 N N . ILE B 1 66 ? -8.677 -3.526 47.429 1.00 25.99 66 ILE B N 1
ATOM 1872 C CA . ILE B 1 66 ? -9.934 -3.427 48.187 1.00 31.44 66 ILE B CA 1
ATOM 1873 C C . ILE B 1 66 ? -9.863 -2.295 49.201 1.00 30.26 66 ILE B C 1
ATOM 1874 O O . ILE B 1 66 ? -10.855 -1.601 49.459 1.00 29.42 66 ILE B O 1
ATOM 1879 N N . ASP B 1 67 ? -8.686 -2.097 49.795 1.00 32.01 67 ASP B N 1
ATOM 1880 C CA . ASP B 1 67 ? -8.493 -1.016 50.751 1.00 29.74 67 ASP B CA 1
ATOM 1881 C C . ASP B 1 67 ? -8.561 0.335 50.067 1.00 29.91 67 ASP B C 1
ATOM 1882 O O . ASP B 1 67 ? -9.127 1.288 50.614 1.00 21.75 67 ASP B O 1
ATOM 1887 N N . GLU B 1 68 ? -7.994 0.444 48.871 1.00 26.86 68 GLU B N 1
ATOM 1888 C CA . GLU B 1 68 ? -8.020 1.746 48.237 1.00 27.59 68 GLU B CA 1
ATOM 1889 C C . GLU B 1 68 ? -9.375 2.033 47.629 1.00 32.48 68 GLU B C 1
ATOM 1890 O O . GLU B 1 68 ? -9.807 3.186 47.633 1.00 33.76 68 GLU B O 1
ATOM 1896 N N . THR B 1 69 ? -10.081 0.996 47.171 1.00 36.21 69 THR B N 1
ATOM 1897 C CA . THR B 1 69 ? -11.434 1.186 46.662 1.00 28.21 69 THR B CA 1
ATOM 1898 C C . THR B 1 69 ? -12.336 1.783 47.733 1.00 24.55 69 THR B C 1
ATOM 1899 O O . THR B 1 69 ? -12.998 2.797 47.502 1.00 36.19 69 THR B O 1
ATOM 1903 N N . ILE B 1 70 ? -12.309 1.211 48.938 1.00 28.59 70 ILE B N 1
ATOM 1904 C CA . ILE B 1 70 ? -13.239 1.602 49.998 1.00 25.08 70 ILE B CA 1
ATOM 1905 C C . ILE B 1 70 ? -12.944 3.014 50.493 1.00 26.37 70 ILE B C 1
ATOM 1906 O O . ILE B 1 70 ? -13.849 3.855 50.593 1.00 32.14 70 ILE B O 1
ATOM 1911 N N . VAL B 1 71 ? -11.676 3.303 50.790 1.00 22.23 71 VAL B N 1
ATOM 1912 C CA . VAL B 1 71 ? -11.318 4.593 51.361 1.00 22.76 71 VAL B CA 1
ATOM 1913 C C . VAL B 1 71 ? -11.501 5.719 50.337 1.00 34.18 71 VAL B C 1
ATOM 1914 O O . VAL B 1 71 ? -11.635 6.885 50.728 1.00 31.06 71 VAL B O 1
ATOM 1918 N N . THR B 1 72 ? -11.520 5.400 49.028 1.00 35.38 72 THR B N 1
ATOM 1919 C CA . THR B 1 72 ? -11.659 6.398 47.963 1.00 34.89 72 THR B CA 1
ATOM 1920 C C . THR B 1 72 ? -13.090 6.905 47.760 1.00 34.24 72 THR B C 1
ATOM 1921 O O . THR B 1 72 ? -13.279 8.004 47.211 1.00 36.47 72 THR B O 1
ATOM 1925 N N . GLN B 1 73 ? -14.087 6.142 48.187 1.00 26.19 73 GLN B N 1
ATOM 1926 C CA . GLN B 1 73 ? -15.466 6.486 47.911 1.00 28.36 73 GLN B CA 1
ATOM 1927 C C . GLN B 1 73 ? -15.810 7.809 48.587 1.00 36.21 73 GLN B C 1
ATOM 1928 O O . GLN B 1 73 ? -15.490 8.020 49.759 1.00 40.68 73 GLN B O 1
ATOM 1934 N N . GLN B 1 74 ? -16.409 8.729 47.831 1.00 36.28 74 GLN B N 1
ATOM 1935 C CA . GLN B 1 74 ? -16.804 10.002 48.403 1.00 36.98 74 GLN B CA 1
ATOM 1936 C C . GLN B 1 74 ? -18.300 10.116 48.629 1.00 37.56 74 GLN B C 1
ATOM 1937 O O . GLN B 1 74 ? -18.736 11.089 49.262 1.00 36.47 74 GLN B O 1
ATOM 1943 N N . ASP B 1 75 ? -19.090 9.138 48.179 1.00 34.62 75 ASP B N 1
ATOM 1944 C CA . ASP B 1 75 ? -20.511 9.316 48.415 1.00 38.50 75 ASP B CA 1
ATOM 1945 C C . ASP B 1 75 ? -20.817 8.997 49.881 1.00 40.72 75 ASP B C 1
ATOM 1946 O O . ASP B 1 75 ? -20.253 8.055 50.448 1.00 38.69 75 ASP B O 1
ATOM 1951 N N . PRO B 1 76 ? -21.670 9.797 50.528 1.00 33.24 76 PRO B N 1
ATOM 1952 C CA . PRO B 1 76 ? -21.812 9.690 51.990 1.00 34.16 76 PRO B CA 1
ATOM 1953 C C . PRO B 1 76 ? -22.455 8.397 52.458 1.00 39.09 76 PRO B C 1
ATOM 1954 O O . PRO B 1 76 ? -22.386 8.103 53.658 1.00 42.10 76 PRO B O 1
ATOM 1958 N N . SER B 1 77 ? -23.140 7.653 51.575 1.00 39.99 77 SER B N 1
ATOM 1959 C CA . SER B 1 77 ? -23.694 6.347 51.950 1.00 34.24 77 SER B CA 1
ATOM 1960 C C . SER B 1 77 ? -22.603 5.387 52.413 1.00 30.82 77 SER B C 1
ATOM 1961 O O . SER B 1 77 ? -22.873 4.456 53.182 1.00 32.62 77 SER B O 1
ATOM 1964 N N . TYR B 1 78 ? -21.379 5.582 51.948 1.00 29.05 78 TYR B N 1
ATOM 1965 C CA . TYR B 1 78 ? -20.249 4.736 52.309 1.00 33.39 78 TYR B CA 1
ATOM 1966 C C . TYR B 1 78 ? -19.660 5.092 53.652 1.00 24.13 78 TYR B C 1
ATOM 1967 O O . TYR B 1 78 ? -18.634 4.526 54.024 1.00 23.88 78 TYR B O 1
ATOM 1976 N N . PHE B 1 79 ? -20.278 6.022 54.377 1.00 29.31 79 PHE B N 1
ATOM 1977 C CA . PHE B 1 79 ? -19.662 6.552 55.588 1.00 28.31 79 PHE B CA 1
ATOM 1978 C C . PHE B 1 79 ? -19.532 5.475 56.663 1.00 27.24 79 PHE B C 1
ATOM 1979 O O . PHE B 1 79 ? -18.504 5.404 57.349 1.00 25.22 79 PHE B O 1
ATOM 1987 N N . ASN B 1 80 ? -20.548 4.612 56.822 1.00 32.01 80 ASN B N 1
ATOM 1988 C CA . ASN B 1 80 ? -20.431 3.561 57.836 1.00 34.19 80 ASN B CA 1
ATOM 1989 C C . ASN B 1 80 ? -19.475 2.429 57.447 1.00 35.49 80 ASN B C 1
ATOM 1990 O O . ASN B 1 80 ? -18.763 1.914 58.322 1.00 38.30 80 ASN B O 1
ATOM 1995 N N . LEU B 1 81 ? -19.362 2.077 56.162 1.00 29.94 81 LEU B N 1
ATOM 1996 C CA . LEU B 1 81 ? -18.424 1.016 55.808 1.00 23.65 81 LEU B CA 1
ATOM 1997 C C . LEU B 1 81 ? -16.985 1.497 55.926 1.00 31.31 81 LEU B C 1
ATOM 1998 O O . LEU B 1 81 ? -16.089 0.704 56.245 1.00 25.24 81 LEU B O 1
ATOM 2003 N N . GLN B 1 82 ? -16.747 2.781 55.637 1.00 29.32 82 GLN B N 1
ATOM 2004 C CA . GLN B 1 82 ? -15.428 3.369 55.815 1.00 23.78 82 GLN B CA 1
ATOM 2005 C C . GLN B 1 82 ? -15.052 3.502 57.290 1.00 38.27 82 GLN B C 1
ATOM 2006 O O . GLN B 1 82 ? -13.914 3.211 57.670 1.00 43.63 82 GLN B O 1
ATOM 2012 N N . ASN B 1 83 ? -15.969 3.937 58.145 1.00 39.61 83 ASN B N 1
ATOM 2013 C CA . ASN B 1 83 ? -15.588 4.072 59.551 1.00 43.49 83 ASN B CA 1
ATOM 2014 C C . ASN B 1 83 ? -15.313 2.711 60.185 1.00 39.72 83 ASN B C 1
ATOM 2015 O O . ASN B 1 83 ? -14.436 2.578 61.051 1.00 40.56 83 ASN B O 1
ATOM 2020 N N . SER B 1 84 ? -16.034 1.682 59.744 1.00 37.15 84 SER B N 1
ATOM 2021 C CA . SER B 1 84 ? -15.770 0.339 60.238 1.00 33.01 84 SER B CA 1
ATOM 2022 C C . SER B 1 84 ? -14.473 -0.221 59.648 1.00 24.97 84 SER B C 1
ATOM 2023 O O . SER B 1 84 ? -13.750 -0.963 60.315 1.00 30.69 84 SER B O 1
ATOM 2026 N N . TRP B 1 85 ? -14.164 0.126 58.399 1.00 25.57 85 TRP B N 1
ATOM 2027 C CA . TRP B 1 85 ? -12.979 -0.412 57.730 1.00 29.99 85 TRP B CA 1
ATOM 2028 C C . TRP B 1 85 ? -11.686 0.231 58.224 1.00 31.97 85 TRP B C 1
ATOM 2029 O O . TRP B 1 85 ? -10.669 -0.458 58.373 1.00 32.31 85 TRP B O 1
ATOM 2040 N N . LEU B 1 86 ? -11.696 1.548 58.457 1.00 24.57 86 LEU B N 1
ATOM 2041 C CA . LEU B 1 86 ? -10.475 2.267 58.786 1.00 24.97 86 LEU B CA 1
ATOM 2042 C C . LEU B 1 86 ? -9.899 1.875 60.144 1.00 30.46 86 LEU B C 1
ATOM 2043 O O . LEU B 1 86 ? -8.748 2.227 60.441 1.00 37.67 86 LEU B O 1
ATOM 2048 N N . ILE B 1 87 ? -10.674 1.212 61.003 1.00 26.09 87 ILE B N 1
ATOM 2049 C CA . ILE B 1 87 ? -10.124 0.717 62.266 1.00 26.94 87 ILE B CA 1
ATOM 2050 C C . ILE B 1 87 ? -8.869 -0.119 61.992 1.00 43.86 87 ILE B C 1
ATOM 2051 O O . ILE B 1 87 ? -7.803 0.098 62.593 1.00 43.13 87 ILE B O 1
ATOM 2056 N N . SER B 1 88 ? -8.970 -1.028 61.036 1.00 41.27 88 SER B N 1
ATOM 2057 C CA . SER B 1 88 ? -7.843 -1.843 60.574 1.00 36.87 88 SER B CA 1
ATOM 2058 C C . SER B 1 88 ? -8.048 -2.164 59.099 1.00 41.64 88 SER B C 1
ATOM 2059 O O . SER B 1 88 ? -8.804 -3.087 58.744 1.00 47.91 88 SER B O 1
ATOM 2062 N N . PRO B 1 89 ? -7.441 -1.378 58.199 1.00 37.00 89 PRO B N 1
ATOM 2063 C CA . PRO B 1 89 ? -7.493 -1.736 56.768 1.00 30.67 89 PRO B CA 1
ATOM 2064 C C . PRO B 1 89 ? -6.705 -3.027 56.531 1.00 31.72 89 PRO B C 1
ATOM 2065 O O . PRO B 1 89 ? -5.725 -3.308 57.236 1.00 33.11 89 PRO B O 1
ATOM 2069 N N . LEU B 1 90 ? -7.135 -3.818 55.544 1.00 23.19 90 LEU B N 1
ATOM 2070 C CA . LEU B 1 90 ? -6.583 -5.156 55.433 1.00 23.30 90 LEU B CA 1
ATOM 2071 C C . LEU B 1 90 ? -5.100 -5.147 55.081 1.00 25.06 90 LEU B C 1
ATOM 2072 O O . LEU B 1 90 ? -4.375 -6.073 55.476 1.00 23.77 90 LEU B O 1
ATOM 2077 N N . GLN B 1 91 ? -4.610 -4.088 54.426 1.00 28.40 91 GLN B N 1
ATOM 2078 C CA . GLN B 1 91 ? -3.166 -3.966 54.223 1.00 33.92 91 GLN B CA 1
ATOM 2079 C C . GLN B 1 91 ? -2.440 -3.936 55.555 1.00 42.88 91 GLN B C 1
ATOM 2080 O O . GLN B 1 91 ? -1.350 -4.512 55.697 1.00 43.12 91 GLN B O 1
ATOM 2086 N N . LEU B 1 92 ? -3.057 -3.311 56.557 1.00 42.88 92 LEU B N 1
ATOM 2087 C CA . LEU B 1 92 ? -2.454 -3.218 57.876 1.00 40.60 92 LEU B CA 1
ATOM 2088 C C . LEU B 1 92 ? -2.799 -4.413 58.752 1.00 25.85 92 LEU B C 1
ATOM 2089 O O . LEU B 1 92 ? -1.968 -4.843 59.556 1.00 33.32 92 LEU B O 1
ATOM 2094 N N . SER B 1 93 ? -3.981 -4.998 58.573 1.00 32.94 93 SER B N 1
ATOM 2095 C CA . SER B 1 93 ? -4.364 -6.155 59.378 1.00 35.36 93 SER B CA 1
ATOM 2096 C C . SER B 1 93 ? -3.546 -7.391 59.009 1.00 26.25 93 SER B C 1
ATOM 2097 O O . SER B 1 93 ? -3.109 -8.129 59.895 1.00 39.74 93 SER B O 1
ATOM 2100 N N . LEU B 1 94 ? -3.349 -7.647 57.714 1.00 34.56 94 LEU B N 1
ATOM 2101 C CA . LEU B 1 94 ? -2.687 -8.866 57.247 1.00 35.55 94 LEU B CA 1
ATOM 2102 C C . LEU B 1 94 ? -1.209 -8.707 56.921 1.00 32.20 94 LEU B C 1
ATOM 2103 O O . LEU B 1 94 ? -0.471 -9.693 56.968 1.00 29.96 94 LEU B O 1
ATOM 2108 N N . PHE B 1 95 ? -0.752 -7.509 56.588 1.00 34.38 95 PHE B N 1
ATOM 2109 C CA . PHE B 1 95 ? 0.637 -7.288 56.217 1.00 38.42 95 PHE B CA 1
ATOM 2110 C C . PHE B 1 95 ? 1.312 -6.223 57.066 1.00 40.44 95 PHE B C 1
ATOM 2111 O O . PHE B 1 95 ? 2.490 -5.927 56.839 1.00 34.68 95 PHE B O 1
ATOM 2119 N N . GLY B 1 96 ? 0.598 -5.643 58.031 1.00 39.90 96 GLY B N 1
ATOM 2120 C CA . GLY B 1 96 ? 1.146 -4.598 58.881 1.00 37.69 96 GLY B CA 1
ATOM 2121 C C . GLY B 1 96 ? 1.679 -3.384 58.151 1.00 34.31 96 GLY B C 1
ATOM 2122 O O . GLY B 1 96 ? 2.561 -2.706 58.678 1.00 36.59 96 GLY B O 1
ATOM 2123 N N . SER B 1 97 ? 1.156 -3.071 56.962 1.00 42.19 97 SER B N 1
ATOM 2124 C CA . SER B 1 97 ? 1.801 -2.108 56.073 1.00 40.27 97 SER B CA 1
ATOM 2125 C C . SER B 1 97 ? 0.914 -0.918 55.731 1.00 40.28 97 SER B C 1
ATOM 2126 O O . SER B 1 97 ? -0.315 -1.024 55.667 1.00 42.94 97 SER B O 1
ATOM 2129 N N . GLN B 1 98 ? 1.569 0.230 55.531 1.00 36.05 98 GLN B N 1
ATOM 2130 C CA . GLN B 1 98 ? 0.940 1.417 54.962 1.00 33.10 98 GLN B CA 1
ATOM 2131 C C . GLN B 1 98 ? 1.696 1.929 53.733 1.00 39.30 98 GLN B C 1
ATOM 2132 O O . GLN B 1 98 ? 1.509 3.081 53.328 1.00 47.75 98 GLN B O 1
ATOM 2138 N N . LEU B 1 99 ? 2.540 1.092 53.121 1.00 32.77 99 LEU B N 1
ATOM 2139 C CA . LEU B 1 99 ? 3.399 1.495 52.006 1.00 27.70 99 LEU B CA 1
ATOM 2140 C C . LEU B 1 99 ? 2.941 0.936 50.664 1.00 24.18 99 LEU B C 1
ATOM 2141 O O . LEU B 1 99 ? 3.705 1.004 49.693 1.00 44.98 99 LEU B O 1
ATOM 2146 N N . ALA B 1 100 ? 1.718 0.401 50.571 1.00 23.60 100 ALA B N 1
ATOM 2147 C CA . ALA B 1 100 ? 1.306 -0.224 49.319 1.00 24.27 100 ALA B CA 1
ATOM 2148 C C . ALA B 1 100 ? 1.324 0.763 48.156 1.00 32.42 100 ALA B C 1
ATOM 2149 O O . ALA B 1 100 ? 1.652 0.377 47.024 1.00 34.73 100 ALA B O 1
ATOM 2151 N N . GLY B 1 101 ? 1.022 2.040 48.419 1.00 29.72 101 GLY B N 1
ATOM 2152 C CA . GLY B 1 101 ? 1.032 3.037 47.356 1.00 23.39 101 GLY B CA 1
ATOM 2153 C C . GLY B 1 101 ? 2.326 3.050 46.575 1.00 30.00 101 GLY B C 1
ATOM 2154 O O . GLY B 1 101 ? 2.338 3.326 45.369 1.00 28.79 101 GLY B O 1
ATOM 2155 N N . TYR B 1 102 ? 3.437 2.769 47.252 1.00 37.10 102 TYR B N 1
ATOM 2156 C CA . TYR B 1 102 ? 4.735 2.633 46.606 1.00 35.79 102 TYR B CA 1
ATOM 2157 C C . TYR B 1 102 ? 5.121 1.185 46.378 1.00 31.90 102 TYR B C 1
ATOM 2158 O O . TYR B 1 102 ? 5.647 0.854 45.309 1.00 33.31 102 TYR B O 1
ATOM 2167 N N . GLN B 1 103 ? 4.824 0.302 47.334 1.00 26.82 103 GLN B N 1
ATOM 2168 C CA . GLN B 1 103 ? 5.385 -1.034 47.245 1.00 24.15 103 GLN B CA 1
ATOM 2169 C C . GLN B 1 103 ? 4.656 -1.912 46.239 1.00 30.05 103 GLN B C 1
ATOM 2170 O O . GLN B 1 103 ? 5.283 -2.815 45.672 1.00 34.63 103 GLN B O 1
ATOM 2176 N N . PHE B 1 104 ? 3.378 -1.624 45.947 1.00 22.69 104 PHE B N 1
ATOM 2177 C CA . PHE B 1 104 ? 2.679 -2.336 44.872 1.00 22.24 104 PHE B CA 1
ATOM 2178 C C . PHE B 1 104 ? 3.431 -2.215 43.552 1.00 31.68 104 PHE B C 1
ATOM 2179 O O . PHE B 1 104 ? 3.580 -3.202 42.819 1.00 31.99 104 PHE B O 1
ATOM 2187 N N . PHE B 1 105 ? 3.974 -1.031 43.263 1.00 22.75 105 PHE B N 1
ATOM 2188 C CA . PHE B 1 105 ? 4.636 -0.817 41.985 1.00 23.00 105 PHE B CA 1
ATOM 2189 C C . PHE B 1 105 ? 6.070 -1.316 41.985 1.00 32.46 105 PHE B C 1
ATOM 2190 O O . PHE B 1 105 ? 6.576 -1.708 40.928 1.00 34.46 105 PHE B O 1
ATOM 2198 N N . GLU B 1 106 ? 6.717 -1.346 43.155 1.00 23.65 106 GLU B N 1
ATOM 2199 C CA . GLU B 1 106 ? 7.998 -2.027 43.287 1.00 24.05 106 GLU B CA 1
ATOM 2200 C C . GLU B 1 106 ? 7.844 -3.516 43.010 1.00 31.85 106 GLU B C 1
ATOM 2201 O O . GLU B 1 106 ? 8.659 -4.118 42.290 1.00 23.98 106 GLU B O 1
ATOM 2207 N N . ILE B 1 107 ? 6.812 -4.137 43.598 1.00 23.94 107 ILE B N 1
ATOM 2208 C CA . ILE B 1 107 ? 6.522 -5.537 43.284 1.00 28.58 107 ILE B CA 1
ATOM 2209 C C . ILE B 1 107 ? 6.181 -5.695 41.798 1.00 30.34 107 ILE B C 1
ATOM 2210 O O . ILE B 1 107 ? 6.573 -6.679 41.155 1.00 25.53 107 ILE B O 1
ATOM 2215 N N . LEU B 1 108 ? 5.480 -4.715 41.222 1.00 31.50 108 LEU B N 1
ATOM 2216 C CA . LEU B 1 108 ? 5.126 -4.810 39.816 1.00 25.26 108 LEU B CA 1
ATOM 2217 C C . LEU B 1 108 ? 6.363 -4.805 38.929 1.00 35.56 108 LEU B C 1
ATOM 2218 O O . LEU B 1 108 ? 6.421 -5.540 37.938 1.00 48.81 108 LEU B O 1
ATOM 2223 N N . GLU B 1 109 ? 7.387 -4.027 39.284 1.00 37.59 109 GLU B N 1
ATOM 2224 C CA . GLU B 1 109 ? 8.586 -4.009 38.447 1.00 33.95 109 GLU B CA 1
ATOM 2225 C C . GLU B 1 109 ? 9.381 -5.307 38.576 1.00 33.88 109 GLU B C 1
ATOM 2226 O O . GLU B 1 109 ? 10.033 -5.738 37.615 1.00 34.52 109 GLU B O 1
ATOM 2232 N N . GLN B 1 110 ? 9.337 -5.946 39.748 1.00 37.23 110 GLN B N 1
ATOM 2233 C CA . GLN B 1 110 ? 9.931 -7.271 39.894 1.00 42.48 110 GLN B CA 1
ATOM 2234 C C . GLN B 1 110 ? 9.217 -8.300 39.018 1.00 40.53 110 GLN B C 1
ATOM 2235 O O . GLN B 1 110 ? 9.860 -9.123 38.352 1.00 38.57 110 GLN B O 1
ATOM 2241 N N . LEU B 1 111 ? 7.881 -8.262 38.985 1.00 37.49 111 LEU B N 1
ATOM 2242 C CA . LEU B 1 111 ? 7.165 -9.225 38.158 1.00 33.24 111 LEU B CA 1
ATOM 2243 C C . LEU B 1 111 ? 7.422 -8.996 36.671 1.00 32.82 111 LEU B C 1
ATOM 2244 O O . LEU B 1 111 ? 7.458 -9.956 35.888 1.00 30.99 111 LEU B O 1
ATOM 2249 N N . ARG B 1 112 ? 7.555 -7.731 36.253 1.00 30.39 112 ARG B N 1
ATOM 2250 C CA . ARG B 1 112 ? 7.916 -7.449 34.864 1.00 33.84 112 ARG B CA 1
ATOM 2251 C C . ARG B 1 112 ? 9.297 -8.020 34.533 1.00 42.87 112 ARG B C 1
ATOM 2252 O O . ARG B 1 112 ? 9.546 -8.436 33.392 1.00 50.07 112 ARG B O 1
ATOM 2260 N N . SER B 1 113 ? 10.226 -7.995 35.509 1.00 39.39 113 SER B N 1
ATOM 2261 C CA . SER B 1 113 ? 11.582 -8.509 35.299 1.00 34.26 113 SER B CA 1
ATOM 2262 C C . SER B 1 113 ? 11.605 -10.008 35.054 1.00 33.87 113 SER B C 1
ATOM 2263 O O . SER B 1 113 ? 12.329 -10.498 34.182 1.00 29.47 113 SER B O 1
ATOM 2266 N N . ARG B 1 114 ? 10.847 -10.748 35.857 1.00 42.60 114 ARG B N 1
ATOM 2267 C CA . ARG B 1 114 ? 10.772 -12.197 35.785 1.00 43.73 114 ARG B CA 1
ATOM 2268 C C . ARG B 1 114 ? 9.841 -12.675 34.679 1.00 47.85 114 ARG B C 1
ATOM 2269 O O . ARG B 1 114 ? 9.855 -13.865 34.346 1.00 54.60 114 ARG B O 1
ATOM 2277 N N . GLY B 1 115 ? 9.016 -11.782 34.127 1.00 47.33 115 GLY B N 1
ATOM 2278 C CA . GLY B 1 115 ? 8.333 -12.008 32.865 1.00 43.37 115 GLY B CA 1
ATOM 2279 C C . GLY B 1 115 ? 7.399 -13.193 32.818 1.00 39.37 115 GLY B C 1
ATOM 2280 O O . GLY B 1 115 ? 6.322 -13.172 33.418 1.00 41.87 115 GLY B O 1
ATOM 2281 N N . LYS B 1 116 ? 7.799 -14.225 32.077 1.00 38.68 116 LYS B N 1
ATOM 2282 C CA . LYS B 1 116 ? 7.008 -15.443 31.961 1.00 45.90 116 LYS B CA 1
ATOM 2283 C C . LYS B 1 116 ? 7.066 -16.294 33.226 1.00 50.85 116 LYS B C 1
ATOM 2284 O O . LYS B 1 116 ? 6.166 -17.116 33.458 1.00 52.64 116 LYS B O 1
ATOM 2290 N N . GLU B 1 117 ? 8.087 -16.085 34.062 1.00 51.30 117 GLU B N 1
ATOM 2291 C CA . GLU B 1 117 ? 8.276 -16.899 35.258 1.00 50.04 117 GLU B CA 1
ATOM 2292 C C . GLU B 1 117 ? 7.321 -16.503 36.379 1.00 45.63 117 GLU B C 1
ATOM 2293 O O . GLU B 1 117 ? 6.991 -17.341 37.226 1.00 44.63 117 GLU B O 1
ATOM 2299 N N . ARG B 1 118 ? 6.868 -15.246 36.417 1.00 42.22 118 ARG B N 1
ATOM 2300 C CA . ARG B 1 118 ? 5.880 -14.840 37.409 1.00 46.64 118 ARG B CA 1
ATOM 2301 C C . ARG B 1 118 ? 4.627 -14.268 36.739 1.00 48.16 118 ARG B C 1
ATOM 2302 O O . ARG B 1 118 ? 3.875 -13.494 37.351 1.00 46.88 118 ARG B O 1
ATOM 2310 N N . LEU B 1 119 ? 4.324 -14.726 35.526 1.00 42.96 119 LEU B N 1
ATOM 2311 C CA . LEU B 1 119 ? 3.256 -14.078 34.775 1.00 40.39 119 LEU B CA 1
ATOM 2312 C C . LEU B 1 119 ? 1.888 -14.264 35.428 1.00 41.10 119 LEU B C 1
ATOM 2313 O O . LEU B 1 119 ? 1.012 -13.410 35.250 1.00 46.31 119 LEU B O 1
ATOM 2318 N N . ALA B 1 120 ? 1.687 -15.327 36.217 1.00 34.93 120 ALA B N 1
ATOM 2319 C CA . ALA B 1 120 ? 0.399 -15.503 36.891 1.00 32.08 120 ALA B CA 1
ATOM 2320 C C . ALA B 1 120 ? 0.124 -14.362 37.867 1.00 39.47 120 ALA B C 1
ATOM 2321 O O . ALA B 1 120 ? -0.961 -13.769 37.857 1.00 42.11 120 ALA B O 1
ATOM 2323 N N . ALA B 1 121 ? 1.111 -14.031 38.707 1.00 41.19 121 ALA B N 1
ATOM 2324 C CA . ALA B 1 121 ? 1.003 -12.885 39.604 1.00 22.92 121 ALA B CA 1
ATOM 2325 C C . ALA B 1 121 ? 0.940 -11.563 38.852 1.00 22.58 121 ALA B C 1
ATOM 2326 O O . ALA B 1 121 ? 0.336 -10.608 39.352 1.00 29.88 121 ALA B O 1
ATOM 2328 N N . LEU B 1 122 ? 1.615 -11.453 37.699 1.00 27.65 122 LEU B N 1
ATOM 2329 C CA . LEU B 1 122 ? 1.661 -10.166 37.004 1.00 25.88 122 LEU B CA 1
ATOM 2330 C C . LEU B 1 122 ? 0.325 -9.852 36.352 1.00 32.87 122 LEU B C 1
ATOM 2331 O O . LEU B 1 122 ? -0.064 -8.680 36.275 1.00 39.52 122 LEU B O 1
ATOM 2336 N N . GLU B 1 123 ? -0.415 -10.879 35.918 1.00 35.07 123 GLU B N 1
ATOM 2337 C CA . GLU B 1 123 ? -1.783 -10.648 35.471 1.00 32.60 123 GLU B CA 1
ATOM 2338 C C . GLU B 1 123 ? -2.663 -10.167 36.623 1.00 28.57 123 GLU B C 1
ATOM 2339 O O . GLU B 1 123 ? -3.615 -9.402 36.408 1.00 30.64 123 GLU B O 1
ATOM 2345 N N . VAL B 1 124 ? -2.381 -10.609 37.850 1.00 23.71 124 VAL B N 1
ATOM 2346 C CA . VAL B 1 124 ? -3.154 -10.109 38.977 1.00 28.86 124 VAL B CA 1
ATOM 2347 C C . VAL B 1 124 ? -2.919 -8.607 39.142 1.00 41.90 124 VAL B C 1
ATOM 2348 O O . VAL B 1 124 ? -3.872 -7.809 39.149 1.00 43.23 124 VAL B O 1
ATOM 2352 N N . PHE B 1 125 ? -1.644 -8.188 39.173 1.00 21.54 125 PHE B N 1
ATOM 2353 C CA . PHE B 1 125 ? -1.340 -6.777 39.405 1.00 21.40 125 PHE B CA 1
ATOM 2354 C C . PHE B 1 125 ? -1.883 -5.897 38.284 1.00 36.02 125 PHE B C 1
ATOM 2355 O O . PHE B 1 125 ? -2.402 -4.801 38.543 1.00 34.71 125 PHE B O 1
ATOM 2363 N N . HIS B 1 126 ? -1.833 -6.381 37.042 1.00 21.80 126 HIS B N 1
ATOM 2364 C CA . HIS B 1 126 ? -2.456 -5.644 35.944 1.00 25.77 126 HIS B CA 1
ATOM 2365 C C . HIS B 1 126 ? -3.971 -5.564 36.135 1.00 26.82 126 HIS B C 1
ATOM 2366 O O . HIS B 1 126 ? -4.577 -4.515 35.881 1.00 25.90 126 HIS B O 1
ATOM 2373 N N . TYR B 1 127 ? -4.602 -6.651 36.605 1.00 30.34 127 TYR B N 1
ATOM 2374 C CA . TYR B 1 127 ? -6.056 -6.644 36.802 1.00 37.96 127 TYR B CA 1
ATOM 2375 C C . TYR B 1 127 ? -6.479 -5.719 37.948 1.00 37.52 127 TYR B C 1
ATOM 2376 O O . TYR B 1 127 ? -7.584 -5.165 37.926 1.00 37.70 127 TYR B O 1
ATOM 2385 N N . CYS B 1 128 ? -5.644 -5.579 38.978 1.00 34.16 128 CYS B N 1
ATOM 2386 C CA . CYS B 1 128 ? -5.910 -4.574 40.000 1.00 22.29 128 CYS B CA 1
ATOM 2387 C C . CYS B 1 128 ? -5.785 -3.160 39.435 1.00 24.05 128 CYS B C 1
ATOM 2388 O O . CYS B 1 128 ? -6.503 -2.254 39.869 1.00 24.79 128 CYS B O 1
ATOM 2391 N N . LEU B 1 129 ? -4.849 -2.943 38.502 1.00 35.24 129 LEU B N 1
ATOM 2392 C CA . LEU B 1 129 ? -4.704 -1.631 37.885 1.00 26.45 129 LEU B CA 1
ATOM 2393 C C . LEU B 1 129 ? -5.894 -1.299 36.983 1.00 32.73 129 LEU B C 1
ATOM 2394 O O . LEU B 1 129 ? -6.304 -0.133 36.910 1.00 30.51 129 LEU B O 1
ATOM 2399 N N . LEU B 1 130 ? -6.456 -2.294 36.272 1.00 33.87 130 LEU B N 1
ATOM 2400 C CA . LEU B 1 130 ? -7.668 -2.019 35.499 1.00 36.04 130 LEU B CA 1
ATOM 2401 C C . LEU B 1 130 ? -8.902 -1.829 36.384 1.00 41.78 130 LEU B C 1
ATOM 2402 O O . LEU B 1 130 ? -9.846 -1.146 35.969 1.00 39.58 130 LEU B O 1
ATOM 2407 N N . LEU B 1 131 ? -8.924 -2.382 37.603 1.00 40.41 131 LEU B N 1
ATOM 2408 C CA . LEU B 1 131 ? -10.059 -2.137 38.483 1.00 34.89 131 LEU B CA 1
ATOM 2409 C C . LEU B 1 131 ? -9.871 -0.897 39.344 1.00 21.55 131 LEU B C 1
ATOM 2410 O O . LEU B 1 131 ? -10.679 -0.664 40.254 1.00 21.44 131 LEU B O 1
ATOM 2415 N N . GLY B 1 132 ? -8.912 -0.039 38.980 1.00 21.75 132 GLY B N 1
ATOM 2416 C CA . GLY B 1 132 ? -8.788 1.326 39.456 1.00 31.83 132 GLY B CA 1
ATOM 2417 C C . GLY B 1 132 ? -7.658 1.610 40.435 1.00 33.67 132 GLY B C 1
ATOM 2418 O O . GLY B 1 132 ? -7.496 2.777 40.826 1.00 31.63 132 GLY B O 1
ATOM 2419 N N . PHE B 1 133 ? -6.816 0.633 40.782 1.00 21.47 133 PHE B N 1
ATOM 2420 C CA . PHE B 1 133 ? -5.751 0.900 41.743 1.00 21.44 133 PHE B CA 1
ATOM 2421 C C . PHE B 1 133 ? -4.782 1.930 41.159 1.00 33.02 133 PHE B C 1
ATOM 2422 O O . PHE B 1 133 ? -4.269 1.756 40.046 1.00 35.67 133 PHE B O 1
ATOM 2430 N N . GLN B 1 134 ? -4.558 3.020 41.901 1.00 35.19 134 GLN B N 1
ATOM 2431 C CA . GLN B 1 134 ? -3.657 4.113 41.521 1.00 28.65 134 GLN B CA 1
ATOM 2432 C C . GLN B 1 134 ? -2.426 4.215 42.405 1.00 22.87 134 GLN B C 1
ATOM 2433 O O . GLN B 1 134 ? -1.348 4.493 41.904 1.00 24.58 134 GLN B O 1
ATOM 2439 N N . GLY B 1 135 ? -2.552 3.994 43.705 1.00 26.49 135 GLY B N 1
ATOM 2440 C CA . GLY B 1 135 ? -1.388 4.084 44.580 1.00 25.98 135 GLY B CA 1
ATOM 2441 C C . GLY B 1 135 ? -0.720 5.447 44.546 1.00 27.24 135 GLY B C 1
ATOM 2442 O O . GLY B 1 135 ? -1.347 6.490 44.749 1.00 32.25 135 GLY B O 1
ATOM 2443 N N . LYS B 1 136 ? 0.591 5.451 44.311 1.00 33.87 136 LYS B N 1
ATOM 2444 C CA . LYS B 1 136 ? 1.327 6.711 44.304 1.00 34.35 136 LYS B CA 1
ATOM 2445 C C . LYS B 1 136 ? 0.918 7.613 43.148 1.00 32.73 136 LYS B C 1
ATOM 2446 O O . LYS B 1 136 ? 1.274 8.796 43.154 1.00 26.12 136 LYS B O 1
ATOM 2452 N N . TYR B 1 137 ? 0.223 7.070 42.143 1.00 24.86 137 TYR B N 1
ATOM 2453 C CA . TYR B 1 137 ? -0.168 7.837 40.968 1.00 25.36 137 TYR B CA 1
ATOM 2454 C C . TYR B 1 137 ? -1.406 8.706 41.176 1.00 33.45 137 TYR B C 1
ATOM 2455 O O . TYR B 1 137 ? -1.695 9.533 40.306 1.00 34.84 137 TYR B O 1
ATOM 2464 N N . ARG B 1 138 ? -2.156 8.543 42.275 1.00 32.66 138 ARG B N 1
ATOM 2465 C CA . ARG B 1 138 ? -3.265 9.463 42.538 1.00 32.68 138 ARG B CA 1
ATOM 2466 C C . ARG B 1 138 ? -2.772 10.852 42.917 1.00 42.32 138 ARG B C 1
ATOM 2467 O O . ARG B 1 138 ? -3.542 11.815 42.842 1.00 44.36 138 ARG B O 1
ATOM 2475 N N . ILE B 1 139 ? -1.509 10.959 43.324 1.00 51.32 139 ILE B N 1
ATOM 2476 C CA . ILE B 1 139 ? -0.856 12.225 43.631 1.00 55.97 139 ILE B CA 1
ATOM 2477 C C . ILE B 1 139 ? -0.226 12.828 42.389 1.00 61.17 139 ILE B C 1
ATOM 2478 O O . ILE B 1 139 ? -0.237 14.049 42.210 1.00 64.56 139 ILE B O 1
ATOM 2483 N N . GLU B 1 140 ? 0.328 11.970 41.536 1.00 62.88 140 GLU B N 1
ATOM 2484 C CA . GLU B 1 140 ? 0.971 12.361 40.291 1.00 64.92 140 GLU B CA 1
ATOM 2485 C C . GLU B 1 140 ? -0.065 12.456 39.172 1.00 66.60 140 GLU B C 1
ATOM 2486 O O . GLU B 1 140 ? -1.276 12.399 39.405 1.00 65.49 140 GLU B O 1
ATOM 2492 N N . SER B 1 141 ? 0.408 12.586 37.936 1.00 71.44 141 SER B N 1
ATOM 2493 C CA . SER B 1 141 ? -0.498 12.750 36.808 1.00 76.17 141 SER B CA 1
ATOM 2494 C C . SER B 1 141 ? -1.230 11.447 36.502 1.00 80.92 141 SER B C 1
ATOM 2495 O O . SER B 1 141 ? -0.674 10.354 36.643 1.00 79.96 141 SER B O 1
ATOM 2498 N N . ILE B 1 142 ? -2.494 11.575 36.082 1.00 84.07 142 ILE B N 1
ATOM 2499 C CA . ILE B 1 142 ? -3.276 10.413 35.664 1.00 81.36 142 ILE B CA 1
ATOM 2500 C C . ILE B 1 142 ? -2.760 9.864 34.337 1.00 69.05 142 ILE B C 1
ATOM 2501 O O . ILE B 1 142 ? -2.749 8.646 34.122 1.00 63.04 142 ILE B O 1
ATOM 2506 N N . GLU B 1 143 ? -2.319 10.743 33.433 1.00 65.86 143 GLU B N 1
ATOM 2507 C CA . GLU B 1 143 ? -1.722 10.299 32.174 1.00 57.56 143 GLU B CA 1
ATOM 2508 C C . GLU B 1 143 ? -0.598 9.296 32.394 1.00 43.70 143 GLU B C 1
ATOM 2509 O O . GLU B 1 143 ? -0.544 8.253 31.729 1.00 32.31 143 GLU B O 1
ATOM 2515 N N . SER B 1 144 ? 0.268 9.565 33.371 1.00 42.83 144 SER B N 1
ATOM 2516 C CA . SER B 1 144 ? 1.445 8.728 33.599 1.00 41.01 144 SER B CA 1
ATOM 2517 C C . SER B 1 144 ? 1.063 7.295 33.965 1.00 33.11 144 SER B C 1
ATOM 2518 O O . SER B 1 144 ? 1.774 6.351 33.605 1.00 27.05 144 SER B O 1
ATOM 2521 N N . LEU B 1 145 ? -0.057 7.108 34.664 1.00 39.50 145 LEU B N 1
ATOM 2522 C CA . LEU B 1 145 ? -0.474 5.769 35.081 1.00 39.72 145 LEU B CA 1
ATOM 2523 C C . LEU B 1 145 ? -1.150 5.000 33.958 1.00 43.07 145 LEU B C 1
ATOM 2524 O O . LEU B 1 145 ? -0.929 3.791 33.821 1.00 43.42 145 LEU B O 1
ATOM 2529 N N . ASN B 1 146 ? -1.917 5.692 33.113 1.00 48.09 146 ASN B N 1
ATOM 2530 C CA . ASN B 1 146 ? -2.544 5.040 31.971 1.00 45.32 146 ASN B CA 1
ATOM 2531 C C . ASN B 1 146 ? -1.496 4.473 31.027 1.00 37.72 146 ASN B C 1
ATOM 2532 O O . ASN B 1 146 ? -1.689 3.394 30.452 1.00 33.42 146 ASN B O 1
ATOM 2537 N N . HIS B 1 147 ? -0.380 5.189 30.847 1.00 40.87 147 HIS B N 1
ATOM 2538 C CA . HIS B 1 147 ? 0.741 4.636 30.088 1.00 41.60 147 HIS B CA 1
ATOM 2539 C C . HIS B 1 147 ? 1.268 3.362 30.735 1.00 40.78 147 HIS B C 1
ATOM 2540 O O . HIS B 1 147 ? 1.622 2.409 30.037 1.00 41.03 147 HIS B O 1
ATOM 2547 N N . LEU B 1 148 ? 1.326 3.321 32.070 1.00 38.51 148 LEU B N 1
ATOM 2548 C CA . LEU B 1 148 ? 1.887 2.146 32.727 1.00 37.82 148 LEU B CA 1
ATOM 2549 C C . LEU B 1 148 ? 0.987 0.926 32.560 1.00 36.93 148 LEU B C 1
ATOM 2550 O O . LEU B 1 148 ? 1.479 -0.170 32.265 1.00 36.29 148 LEU B O 1
ATOM 2555 N N . VAL B 1 149 ? -0.335 1.099 32.712 1.00 32.82 149 VAL B N 1
ATOM 2556 C CA . VAL B 1 149 ? -1.259 -0.020 32.532 1.00 24.29 149 VAL B CA 1
ATOM 2557 C C . VAL B 1 149 ? -1.212 -0.526 31.100 1.00 40.85 149 VAL B C 1
ATOM 2558 O O . VAL B 1 149 ? -1.180 -1.739 30.851 1.00 40.09 149 VAL B O 1
ATOM 2562 N N . ALA B 1 150 ? -1.150 0.398 30.138 1.00 38.69 150 ALA B N 1
ATOM 2563 C CA . ALA B 1 150 ? -1.171 0.017 28.734 1.00 35.82 150 ALA B CA 1
ATOM 2564 C C . ALA B 1 150 ? 0.030 -0.846 28.394 1.00 38.58 150 ALA B C 1
ATOM 2565 O O . ALA B 1 150 ? -0.080 -1.824 27.649 1.00 43.06 150 ALA B O 1
ATOM 2567 N N . ARG B 1 151 ? 1.177 -0.515 28.962 1.00 40.49 151 ARG B N 1
ATOM 2568 C CA . ARG B 1 151 ? 2.403 -1.220 28.651 1.00 26.47 151 ARG B CA 1
ATOM 2569 C C . ARG B 1 151 ? 2.525 -2.542 29.388 1.00 25.74 151 ARG B C 1
ATOM 2570 O O . ARG B 1 151 ? 3.077 -3.507 28.843 1.00 28.05 151 ARG B O 1
ATOM 2578 N N . VAL B 1 152 ? 2.017 -2.620 30.616 1.00 27.71 152 VAL B N 1
ATOM 2579 C CA . VAL B 1 152 ? 1.969 -3.911 31.283 1.00 27.67 152 VAL B CA 1
ATOM 2580 C C . VAL B 1 152 ? 1.056 -4.845 30.505 1.00 31.23 152 VAL B C 1
ATOM 2581 O O . VAL B 1 152 ? 1.350 -6.037 30.350 1.00 34.93 152 VAL B O 1
ATOM 2585 N N . GLY B 1 153 ? -0.028 -4.300 29.938 1.00 24.87 153 GLY B N 1
ATOM 2586 C CA . GLY B 1 153 ? -0.932 -5.122 29.152 1.00 25.18 153 GLY B CA 1
ATOM 2587 C C . GLY B 1 153 ? -0.287 -5.685 27.906 1.00 35.96 153 GLY B C 1
ATOM 2588 O O . GLY B 1 153 ? -0.487 -6.855 27.575 1.00 38.82 153 GLY B O 1
ATOM 2589 N N . ASP B 1 154 ? 0.501 -4.854 27.202 1.00 37.11 154 ASP B N 1
ATOM 2590 C CA . ASP B 1 154 ? 1.221 -5.275 26.000 1.00 27.32 154 ASP B CA 1
ATOM 2591 C C . ASP B 1 154 ? 2.329 -6.252 26.347 1.00 33.09 154 ASP B C 1
ATOM 2592 O O . ASP B 1 154 ? 2.582 -7.202 25.599 1.00 35.57 154 ASP B O 1
ATOM 2597 N N . GLU B 1 155 ? 3.030 -6.016 27.458 1.00 34.04 155 GLU B N 1
ATOM 2598 C CA . GLU B 1 155 ? 4.040 -6.977 27.882 1.00 34.43 155 GLU B CA 1
ATOM 2599 C C . GLU B 1 155 ? 3.402 -8.308 28.235 1.00 39.79 155 GLU B C 1
ATOM 2600 O O . GLU B 1 155 ? 3.951 -9.369 27.910 1.00 36.16 155 GLU B O 1
ATOM 2606 N N . ILE B 1 156 ? 2.228 -8.278 28.877 1.00 40.05 156 ILE B N 1
ATOM 2607 C CA . ILE B 1 156 ? 1.543 -9.531 29.165 1.00 31.95 156 ILE B CA 1
ATOM 2608 C C . ILE B 1 156 ? 1.156 -10.239 27.875 1.00 32.58 156 ILE B C 1
ATOM 2609 O O . ILE B 1 156 ? 1.495 -11.411 27.674 1.00 41.38 156 ILE B O 1
ATOM 2614 N N . ASP B 1 157 ? 0.541 -9.515 26.935 1.00 27.68 157 ASP B N 1
ATOM 2615 C CA . ASP B 1 157 ? 0.194 -10.136 25.660 1.00 33.69 157 ASP B CA 1
ATOM 2616 C C . ASP B 1 157 ? 1.420 -10.677 24.945 1.00 39.72 157 ASP B C 1
ATOM 2617 O O . ASP B 1 157 ? 1.344 -11.698 24.255 1.00 43.74 157 ASP B O 1
ATOM 2622 N N . TYR B 1 158 ? 2.558 -10.010 25.091 1.00 39.08 158 TYR B N 1
ATOM 2623 C CA . TYR B 1 158 ? 3.751 -10.501 24.429 1.00 36.04 158 TYR B CA 1
ATOM 2624 C C . TYR B 1 158 ? 4.179 -11.835 25.030 1.00 44.05 158 TYR B C 1
ATOM 2625 O O . TYR B 1 158 ? 4.489 -12.784 24.296 1.00 48.66 158 TYR B O 1
ATOM 2634 N N . LEU B 1 159 ? 4.095 -11.959 26.357 1.00 45.19 159 LEU B N 1
ATOM 2635 C CA . LEU B 1 159 ? 4.515 -13.176 27.045 1.00 45.54 159 LEU B CA 1
ATOM 2636 C C . LEU B 1 159 ? 3.540 -14.335 26.851 1.00 54.10 159 LEU B C 1
ATOM 2637 O O . LEU B 1 159 ? 3.907 -15.480 27.144 1.00 57.95 159 LEU B O 1
ATOM 2642 N N . LYS B 1 160 ? 2.347 -14.083 26.302 1.00 53.58 160 LYS B N 1
ATOM 2643 C CA . LYS B 1 160 ? 1.387 -15.140 26.011 1.00 46.82 160 LYS B CA 1
ATOM 2644 C C . LYS B 1 160 ? 1.557 -15.687 24.607 1.00 52.21 160 LYS B C 1
ATOM 2645 O O . LYS B 1 160 ? 0.785 -16.566 24.209 1.00 58.15 160 LYS B O 1
ATOM 2651 N N . GLY B 1 161 ? 2.523 -15.168 23.847 1.00 53.45 161 GLY B N 1
ATOM 2652 C CA . GLY B 1 161 ? 2.816 -15.648 22.503 1.00 53.94 161 GLY B CA 1
ATOM 2653 C C . GLY B 1 161 ? 1.722 -15.448 21.464 1.00 52.60 161 GLY B C 1
ATOM 2654 O O . GLY B 1 161 ? 1.260 -14.330 21.213 1.00 50.89 161 GLY B O 1
ATOM 2655 N N . ALA C 1 1 ? 19.688 -24.691 69.637 1.00 53.09 1 ALA C N 1
ATOM 2656 C CA . ALA C 1 1 ? 20.933 -24.249 70.264 1.00 60.23 1 ALA C CA 1
ATOM 2657 C C . ALA C 1 1 ? 21.507 -23.024 69.557 1.00 68.90 1 ALA C C 1
ATOM 2658 O O . ALA C 1 1 ? 22.097 -22.158 70.201 1.00 72.35 1 ALA C O 1
ATOM 2660 N N . ILE C 1 2 ? 21.321 -22.960 68.238 1.00 70.47 2 ILE C N 1
ATOM 2661 C CA . ILE C 1 2 ? 21.930 -21.946 67.378 1.00 64.43 2 ILE C CA 1
ATOM 2662 C C . ILE C 1 2 ? 20.829 -21.032 66.854 1.00 66.44 2 ILE C C 1
ATOM 2663 O O . ILE C 1 2 ? 19.883 -21.496 66.205 1.00 70.03 2 ILE C O 1
ATOM 2668 N N . ASN C 1 3 ? 20.958 -19.738 67.127 1.00 59.69 3 ASN C N 1
ATOM 2669 C CA . ASN C 1 3 ? 20.003 -18.728 66.694 1.00 48.10 3 ASN C CA 1
ATOM 2670 C C . ASN C 1 3 ? 20.390 -18.201 65.311 1.00 39.92 3 ASN C C 1
ATOM 2671 O O . ASN C 1 3 ? 21.402 -18.599 64.729 1.00 42.26 3 ASN C O 1
ATOM 2676 N N . LEU C 1 4 ? 19.533 -17.347 64.750 1.00 37.40 4 LEU C N 1
ATOM 2677 C CA . LEU C 1 4 ? 19.818 -16.768 63.441 1.00 40.21 4 LEU C CA 1
ATOM 2678 C C . LEU C 1 4 ? 20.949 -15.750 63.471 1.00 39.10 4 LEU C C 1
ATOM 2679 O O . LEU C 1 4 ? 21.565 -15.512 62.427 1.00 41.91 4 LEU C O 1
ATOM 2684 N N . ILE C 1 5 ? 21.208 -15.097 64.610 1.00 37.60 5 ILE C N 1
ATOM 2685 C CA . ILE C 1 5 ? 22.371 -14.205 64.673 1.00 35.44 5 ILE C CA 1
ATOM 2686 C C . ILE C 1 5 ? 23.683 -14.982 64.569 1.00 33.12 5 ILE C C 1
ATOM 2687 O O . ILE C 1 5 ? 24.646 -14.482 63.982 1.00 47.70 5 ILE C O 1
ATOM 2692 N N . ASP C 1 6 ? 23.750 -16.210 65.096 1.00 34.34 6 ASP C N 1
ATOM 2693 C CA . ASP C 1 6 ? 24.986 -16.987 64.977 1.00 35.14 6 ASP C CA 1
ATOM 2694 C C . ASP C 1 6 ? 25.282 -17.396 63.536 1.00 37.78 6 ASP C C 1
ATOM 2695 O O . ASP C 1 6 ? 26.456 -17.551 63.179 1.00 42.16 6 ASP C O 1
ATOM 2700 N N . LEU C 1 7 ? 24.251 -17.593 62.702 1.00 33.94 7 LEU C N 1
ATOM 2701 C CA . LEU C 1 7 ? 24.454 -17.899 61.293 1.00 33.41 7 LEU C CA 1
ATOM 2702 C C . LEU C 1 7 ? 24.857 -16.678 60.473 1.00 45.44 7 LEU C C 1
ATOM 2703 O O . LEU C 1 7 ? 25.452 -16.839 59.396 1.00 50.34 7 LEU C O 1
ATOM 2708 N N . LEU C 1 8 ? 24.503 -15.475 60.925 1.00 38.21 8 LEU C N 1
ATOM 2709 C CA . LEU C 1 8 ? 24.957 -14.226 60.321 1.00 31.50 8 LEU C CA 1
ATOM 2710 C C . LEU C 1 8 ? 26.255 -13.687 60.948 1.00 37.59 8 LEU C C 1
ATOM 2711 O O . LEU C 1 8 ? 26.619 -12.532 60.687 1.00 43.41 8 LEU C O 1
ATOM 2716 N N . HIS C 1 9 ? 26.958 -14.489 61.769 1.00 39.09 9 HIS C N 1
ATOM 2717 C CA . HIS C 1 9 ? 28.156 -13.992 62.456 1.00 38.81 9 HIS C CA 1
ATOM 2718 C C . HIS C 1 9 ? 29.200 -13.537 61.452 1.00 42.74 9 HIS C C 1
ATOM 2719 O O . HIS C 1 9 ? 29.839 -12.491 61.633 1.00 45.89 9 HIS C O 1
ATOM 2726 N N . ASP C 1 10 ? 29.355 -14.283 60.357 1.00 42.77 10 ASP C N 1
ATOM 2727 C CA . ASP C 1 10 ? 30.336 -13.896 59.349 1.00 32.58 10 ASP C CA 1
ATOM 2728 C C . ASP C 1 10 ? 29.928 -12.617 58.633 1.00 33.03 10 ASP C C 1
ATOM 2729 O O . ASP C 1 10 ? 30.778 -11.775 58.330 1.00 33.09 10 ASP C O 1
ATOM 2734 N N . GLY C 1 11 ? 28.635 -12.437 58.363 1.00 36.60 11 GLY C N 1
ATOM 2735 C CA . GLY C 1 11 ? 28.208 -11.215 57.695 1.00 36.61 11 GLY C CA 1
ATOM 2736 C C . GLY C 1 11 ? 28.313 -9.999 58.595 1.00 35.50 11 GLY C C 1
ATOM 2737 O O . GLY C 1 11 ? 28.805 -8.944 58.181 1.00 31.02 11 GLY C O 1
ATOM 2738 N N . PHE C 1 12 ? 27.867 -10.141 59.849 1.00 35.14 12 PHE C N 1
ATOM 2739 C CA . PHE C 1 12 ? 27.915 -9.039 60.805 1.00 35.55 12 PHE C CA 1
ATOM 2740 C C . PHE C 1 12 ? 29.345 -8.608 61.102 1.00 37.40 12 PHE C C 1
ATOM 2741 O O . PHE C 1 12 ? 29.576 -7.471 61.533 1.00 34.06 12 PHE C O 1
ATOM 2749 N N . TYR C 1 13 ? 30.312 -9.515 60.932 1.00 42.69 13 TYR C N 1
ATOM 2750 C CA . TYR C 1 13 ? 31.708 -9.156 61.182 1.00 39.97 13 TYR C CA 1
ATOM 2751 C C . TYR C 1 13 ? 32.205 -8.126 60.176 1.00 30.04 13 TYR C C 1
ATOM 2752 O O . TYR C 1 13 ? 32.944 -7.207 60.535 1.00 42.99 13 TYR C O 1
ATOM 2761 N N . LEU C 1 14 ? 31.770 -8.235 58.921 1.00 29.02 14 LEU C N 1
ATOM 2762 C CA . LEU C 1 14 ? 32.155 -7.283 57.871 1.00 41.02 14 LEU C CA 1
ATOM 2763 C C . LEU C 1 14 ? 31.397 -5.961 57.951 1.00 39.15 14 LEU C C 1
ATOM 2764 O O . LEU C 1 14 ? 31.899 -4.939 57.466 1.00 37.39 14 LEU C O 1
ATOM 2769 N N . ILE C 1 15 ? 30.189 -5.952 58.515 1.00 36.19 15 ILE C N 1
ATOM 2770 C CA . ILE C 1 15 ? 29.594 -4.680 58.900 1.00 37.81 15 ILE C CA 1
ATOM 2771 C C . ILE C 1 15 ? 30.398 -4.034 60.018 1.00 40.80 15 ILE C C 1
ATOM 2772 O O . ILE C 1 15 ? 30.632 -2.821 60.004 1.00 42.54 15 ILE C O 1
ATOM 2777 N N . PHE C 1 16 ? 30.832 -4.826 61.005 1.00 42.58 16 PHE C N 1
ATOM 2778 C CA . PHE C 1 16 ? 31.609 -4.249 62.100 1.00 46.74 16 PHE C CA 1
ATOM 2779 C C . PHE C 1 16 ? 32.912 -3.645 61.594 1.00 35.56 16 PHE C C 1
ATOM 2780 O O . PHE C 1 16 ? 33.378 -2.634 62.132 1.00 34.16 16 PHE C O 1
ATOM 2788 N N . LEU C 1 17 ? 33.517 -4.242 60.562 1.00 38.54 17 LEU C N 1
ATOM 2789 C CA . LEU C 1 17 ? 34.751 -3.676 60.019 1.00 35.79 17 LEU C CA 1
ATOM 2790 C C . LEU C 1 17 ? 34.498 -2.337 59.331 1.00 30.29 17 LEU C C 1
ATOM 2791 O O . LEU C 1 17 ? 35.265 -1.383 59.529 1.00 31.31 17 LEU C O 1
ATOM 2796 N N . ILE C 1 18 ? 33.420 -2.237 58.541 1.00 29.14 18 ILE C N 1
ATOM 2797 C CA . ILE C 1 18 ? 33.116 -0.976 57.857 1.00 35.70 18 ILE C CA 1
ATOM 2798 C C . ILE C 1 18 ? 32.836 0.122 58.884 1.00 39.56 18 ILE C C 1
ATOM 2799 O O . ILE C 1 18 ? 33.295 1.260 58.734 1.00 48.05 18 ILE C O 1
ATOM 2804 N N . ARG C 1 19 ? 32.103 -0.212 59.955 1.00 32.86 19 ARG C N 1
ATOM 2805 C CA . ARG C 1 19 ? 31.847 0.743 61.030 1.00 30.82 19 ARG C CA 1
ATOM 2806 C C . ARG C 1 19 ? 33.149 1.195 61.673 1.00 39.45 19 ARG C C 1
ATOM 2807 O O . ARG C 1 19 ? 33.294 2.357 62.074 1.00 38.73 19 ARG C O 1
ATOM 2815 N N . ASN C 1 20 ? 34.116 0.285 61.760 1.00 37.90 20 ASN C N 1
ATOM 2816 C CA . ASN C 1 20 ? 35.438 0.558 62.284 1.00 38.25 20 ASN C CA 1
ATOM 2817 C C . ASN C 1 20 ? 36.412 1.043 61.229 1.00 38.86 20 ASN C C 1
ATOM 2818 O O . ASN C 1 20 ? 37.623 0.899 61.415 1.00 38.49 20 ASN C O 1
ATOM 2823 N N . GLN C 1 21 ? 35.914 1.560 60.114 1.00 41.64 21 GLN C N 1
ATOM 2824 C CA . GLN C 1 21 ? 36.670 2.359 59.145 1.00 39.16 21 GLN C CA 1
ATOM 2825 C C . GLN C 1 21 ? 37.620 1.506 58.317 1.00 39.81 21 GLN C C 1
ATOM 2826 O O . GLN C 1 21 ? 38.455 2.054 57.553 1.00 46.07 21 GLN C O 1
ATOM 2832 N N . TYR C 1 22 ? 37.507 0.186 58.392 1.00 33.62 22 TYR C N 1
ATOM 2833 C CA . TYR C 1 22 ? 38.274 -0.663 57.493 1.00 33.11 22 TYR C CA 1
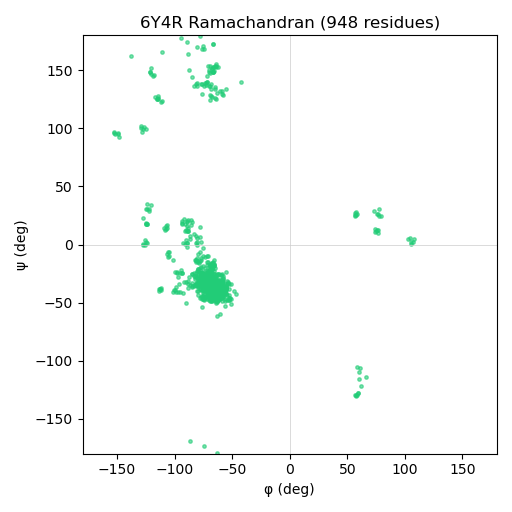ATOM 2834 C C . TYR C 1 22 ? 37.672 -0.559 56.100 1.00 31.32 22 TYR C C 1
ATOM 2835 O O . TYR C 1 22 ? 36.449 -0.514 55.957 1.00 34.28 22 TYR C O 1
ATOM 2844 N N . VAL C 1 23 ? 38.509 -0.486 55.071 1.00 30.18 23 VAL C N 1
ATOM 2845 C CA . VAL C 1 23 ? 38.017 -0.283 53.705 1.00 31.96 23 VAL C CA 1
ATOM 2846 C C . VAL C 1 23 ? 38.337 -1.530 52.888 1.00 34.81 23 VAL C C 1
ATOM 2847 O O . VAL C 1 23 ? 39.492 -1.958 52.856 1.00 44.22 23 VAL C O 1
ATOM 2851 N N . PRO C 1 24 ? 37.366 -2.162 52.247 1.00 35.56 24 PRO C N 1
ATOM 2852 C CA . PRO C 1 24 ? 37.683 -3.325 51.399 1.00 39.80 24 PRO C CA 1
ATOM 2853 C C . PRO C 1 24 ? 38.468 -2.893 50.161 1.00 43.31 24 PRO C C 1
ATOM 2854 O O . PRO C 1 24 ? 38.097 -1.949 49.453 1.00 46.84 24 PRO C O 1
ATOM 2858 N N . ALA C 1 25 ? 39.535 -3.647 49.878 1.00 41.45 25 ALA C N 1
ATOM 2859 C CA . ALA C 1 25 ? 40.472 -3.335 48.787 1.00 36.80 25 ALA C CA 1
ATOM 2860 C C . ALA C 1 25 ? 39.814 -3.449 47.423 1.00 34.05 25 ALA C C 1
ATOM 2861 O O . ALA C 1 25 ? 40.157 -2.693 46.502 1.00 26.93 25 ALA C O 1
ATOM 2863 N N . ASP C 1 26 ? 38.889 -4.406 47.283 1.00 32.20 26 ASP C N 1
ATOM 2864 C CA . ASP C 1 26 ? 38.203 -4.709 46.027 1.00 30.57 26 ASP C CA 1
ATOM 2865 C C . ASP C 1 26 ? 36.698 -4.684 46.278 1.00 35.03 26 ASP C C 1
ATOM 2866 O O . ASP C 1 26 ? 36.134 -5.682 46.768 1.00 25.12 26 ASP C O 1
ATOM 2871 N N . PRO C 1 27 ? 36.019 -3.571 45.927 1.00 35.49 27 PRO C N 1
ATOM 2872 C CA . PRO C 1 27 ? 34.563 -3.464 46.197 1.00 33.02 27 PRO C CA 1
ATOM 2873 C C . PRO C 1 27 ? 33.706 -4.592 45.643 1.00 30.49 27 PRO C C 1
ATOM 2874 O O . PRO C 1 27 ? 32.799 -5.074 46.332 1.00 28.71 27 PRO C O 1
ATOM 2878 N N . GLN C 1 28 ? 33.966 -5.011 44.399 1.00 28.95 28 GLN C N 1
ATOM 2879 C CA . GLN C 1 28 ? 33.101 -5.982 43.747 1.00 29.40 28 GLN C CA 1
ATOM 2880 C C . GLN C 1 28 ? 33.344 -7.390 44.279 1.00 27.48 28 GLN C C 1
ATOM 2881 O O . GLN C 1 28 ? 32.417 -8.202 44.321 1.00 32.63 28 GLN C O 1
ATOM 2887 N N . ARG C 1 29 ? 34.577 -7.701 44.673 1.00 24.68 29 ARG C N 1
ATOM 2888 C CA . ARG C 1 29 ? 34.836 -8.962 45.361 1.00 29.72 29 ARG C CA 1
ATOM 2889 C C . ARG C 1 29 ? 34.193 -8.967 46.741 1.00 29.95 29 ARG C C 1
ATOM 2890 O O . ARG C 1 29 ? 33.708 -10.006 47.215 1.00 25.59 29 ARG C O 1
ATOM 2898 N N . PHE C 1 30 ? 34.235 -7.816 47.418 1.00 27.97 30 PHE C N 1
ATOM 2899 C CA . PHE C 1 30 ? 33.559 -7.679 48.698 1.00 25.01 30 PHE C CA 1
ATOM 2900 C C . PHE C 1 30 ? 32.094 -8.034 48.552 1.00 33.08 30 PHE C C 1
ATOM 2901 O O . PHE C 1 30 ? 31.524 -8.743 49.389 1.00 37.39 30 PHE C O 1
ATOM 2909 N N . ARG C 1 31 ? 31.498 -7.625 47.435 1.00 33.23 31 ARG C N 1
ATOM 2910 C CA . ARG C 1 31 ? 30.078 -7.807 47.200 1.00 31.62 31 ARG C CA 1
ATOM 2911 C C . ARG C 1 31 ? 29.760 -9.264 46.915 1.00 34.78 31 ARG C C 1
ATOM 2912 O O . ARG C 1 31 ? 28.706 -9.759 47.320 1.00 37.92 31 ARG C O 1
ATOM 2920 N N . GLU C 1 32 ? 30.642 -9.961 46.189 1.00 35.66 32 GLU C N 1
ATOM 2921 C CA . GLU C 1 32 ? 30.365 -11.357 45.896 1.00 33.03 32 GLU C CA 1
ATOM 2922 C C . GLU C 1 32 ? 30.418 -12.187 47.155 1.00 28.93 32 GLU C C 1
ATOM 2923 O O . GLU C 1 32 ? 29.828 -13.273 47.217 1.00 32.07 32 GLU C O 1
ATOM 2929 N N . LYS C 1 33 ? 31.084 -11.708 48.189 1.00 31.71 33 LYS C N 1
ATOM 2930 C CA . LYS C 1 33 ? 31.188 -12.619 49.314 1.00 44.15 33 LYS C CA 1
ATOM 2931 C C . LYS C 1 33 ? 30.116 -12.291 50.347 1.00 42.58 33 LYS C C 1
ATOM 2932 O O . LYS C 1 33 ? 29.659 -13.175 51.072 1.00 43.33 33 LYS C O 1
ATOM 2938 N N . ILE C 1 34 ? 29.622 -11.050 50.339 1.00 39.38 34 ILE C N 1
ATOM 2939 C CA . ILE C 1 34 ? 28.359 -10.757 51.008 1.00 31.75 34 ILE C CA 1
ATOM 2940 C C . ILE C 1 34 ? 27.238 -11.579 50.370 1.00 34.30 34 ILE C C 1
ATOM 2941 O O . ILE C 1 34 ? 26.417 -12.187 51.071 1.00 39.58 34 ILE C O 1
ATOM 2946 N N . LEU C 1 35 ? 27.196 -11.632 49.029 1.00 32.28 35 LEU C N 1
ATOM 2947 C CA . LEU C 1 35 ? 26.175 -12.431 48.351 1.00 33.23 35 LEU C CA 1
ATOM 2948 C C . LEU C 1 35 ? 26.330 -13.915 48.657 1.00 37.62 35 LEU C C 1
ATOM 2949 O O . LEU C 1 35 ? 25.331 -14.627 48.833 1.00 39.41 35 LEU C O 1
ATOM 2954 N N . ASP C 1 36 ? 27.571 -14.405 48.734 1.00 43.82 36 ASP C N 1
ATOM 2955 C CA . ASP C 1 36 ? 27.757 -15.823 49.030 1.00 48.60 36 ASP C CA 1
ATOM 2956 C C . ASP C 1 36 ? 27.519 -16.131 50.498 1.00 44.40 36 ASP C C 1
ATOM 2957 O O . ASP C 1 36 ? 27.197 -17.280 50.841 1.00 47.95 36 ASP C O 1
ATOM 2962 N N . LEU C 1 37 ? 27.686 -15.122 51.372 1.00 36.98 37 LEU C N 1
ATOM 2963 C CA . LEU C 1 37 ? 27.381 -15.301 52.786 1.00 32.28 37 LEU C CA 1
ATOM 2964 C C . LEU C 1 37 ? 25.895 -15.386 53.024 1.00 39.18 37 LEU C C 1
ATOM 2965 O O . LEU C 1 37 ? 25.464 -16.126 53.917 1.00 53.16 37 LEU C O 1
ATOM 2970 N N . LEU C 1 38 ? 25.109 -14.682 52.215 1.00 36.95 38 LEU C N 1
ATOM 2971 C CA . LEU C 1 38 ? 23.663 -14.800 52.292 1.00 36.41 38 LEU C CA 1
ATOM 2972 C C . LEU C 1 38 ? 23.163 -16.095 51.660 1.00 38.03 38 LEU C C 1
ATOM 2973 O O . LEU C 1 38 ? 22.117 -16.613 52.072 1.00 44.99 38 LEU C O 1
ATOM 2978 N N . ASN C 1 39 ? 23.894 -16.643 50.677 1.00 35.50 39 ASN C N 1
ATOM 2979 C CA . ASN C 1 39 ? 23.501 -17.934 50.123 1.00 37.88 39 ASN C CA 1
ATOM 2980 C C . ASN C 1 39 ? 23.726 -19.044 51.124 1.00 37.32 39 ASN C C 1
ATOM 2981 O O . ASN C 1 39 ? 22.878 -19.930 51.276 1.00 43.61 39 ASN C O 1
ATOM 2986 N N . ARG C 1 40 ? 24.859 -19.013 51.820 1.00 34.66 40 ARG C N 1
ATOM 2987 C CA . ARG C 1 40 ? 25.111 -20.061 52.792 1.00 39.89 40 ARG C CA 1
ATOM 2988 C C . ARG C 1 40 ? 24.306 -19.832 54.065 1.00 49.95 40 ARG C C 1
ATOM 2989 O O . ARG C 1 40 ? 24.013 -20.785 54.803 1.00 52.66 40 ARG C O 1
ATOM 2997 N N . PHE C 1 41 ? 23.934 -18.579 54.343 1.00 49.62 41 PHE C N 1
ATOM 2998 C CA . PHE C 1 41 ? 23.033 -18.331 55.466 1.00 31.18 41 PHE C CA 1
ATOM 2999 C C . PHE C 1 41 ? 21.680 -18.973 55.207 1.00 31.71 41 PHE C C 1
ATOM 3000 O O . PHE C 1 41 ? 21.053 -19.509 56.124 1.00 34.21 41 PHE C O 1
ATOM 3008 N N . GLU C 1 42 ? 21.222 -18.979 53.953 1.00 31.45 42 GLU C N 1
ATOM 3009 C CA . GLU C 1 42 ? 20.045 -19.798 53.626 1.00 37.73 42 GLU C CA 1
ATOM 3010 C C . GLU C 1 42 ? 20.280 -21.278 53.817 1.00 37.78 42 GLU C C 1
ATOM 3011 O O . GLU C 1 42 ? 19.559 -21.930 54.582 1.00 50.23 42 GLU C O 1
ATOM 3017 N N . GLN C 1 43 ? 21.232 -21.846 53.082 1.00 34.33 43 GLN C N 1
ATOM 3018 C CA . GLN C 1 43 ? 21.365 -23.296 53.101 1.00 36.05 43 GLN C CA 1
ATOM 3019 C C . GLN C 1 43 ? 21.533 -23.807 54.527 1.00 44.99 43 GLN C C 1
ATOM 3020 O O . GLN C 1 43 ? 20.983 -24.854 54.892 1.00 53.44 43 GLN C O 1
ATOM 3026 N N . GLN C 1 44 ? 22.239 -23.047 55.369 1.00 47.37 44 GLN C N 1
ATOM 3027 C CA . GLN C 1 44 ? 22.430 -23.478 56.753 1.00 50.08 44 GLN C CA 1
ATOM 3028 C C . GLN C 1 44 ? 21.168 -23.285 57.593 1.00 43.65 44 GLN C C 1
ATOM 3029 O O . GLN C 1 44 ? 20.894 -24.086 58.496 1.00 38.35 44 GLN C O 1
ATOM 3035 N N . ALA C 1 45 ? 20.432 -22.190 57.366 1.00 39.11 45 ALA C N 1
ATOM 3036 C CA . ALA C 1 45 ? 19.230 -21.934 58.153 1.00 35.76 45 ALA C CA 1
ATOM 3037 C C . ALA C 1 45 ? 18.101 -22.883 57.781 1.00 43.78 45 ALA C C 1
ATOM 3038 O O . ALA C 1 45 ? 17.355 -23.337 58.659 1.00 43.31 45 ALA C O 1
ATOM 3040 N N . LYS C 1 46 ? 17.951 -23.215 56.493 1.00 36.97 46 LYS C N 1
ATOM 3041 C CA . LYS C 1 46 ? 16.926 -24.206 56.165 1.00 49.17 46 LYS C CA 1
ATOM 3042 C C . LYS C 1 46 ? 17.295 -25.584 56.689 1.00 51.85 46 LYS C C 1
ATOM 3043 O O . LYS C 1 46 ? 16.409 -26.354 57.073 1.00 55.09 46 LYS C O 1
ATOM 3049 N N . LYS C 1 47 ? 18.582 -25.912 56.747 1.00 49.75 47 LYS C N 1
ATOM 3050 C CA . LYS C 1 47 ? 18.913 -27.243 57.228 1.00 53.31 47 LYS C CA 1
ATOM 3051 C C . LYS C 1 47 ? 18.651 -27.379 58.719 1.00 50.42 47 LYS C C 1
ATOM 3052 O O . LYS C 1 47 ? 18.427 -28.498 59.197 1.00 44.84 47 LYS C O 1
ATOM 3058 N N . LEU C 1 48 ? 18.635 -26.259 59.457 1.00 52.68 48 LEU C N 1
ATOM 3059 C CA . LEU C 1 48 ? 18.214 -26.222 60.860 1.00 56.54 48 LEU C CA 1
ATOM 3060 C C . LEU C 1 48 ? 16.727 -25.896 61.054 1.00 63.39 48 LEU C C 1
ATOM 3061 O O . LEU C 1 48 ? 16.278 -25.795 62.208 1.00 68.40 48 LEU C O 1
ATOM 3066 N N . GLN C 1 49 ? 15.984 -25.707 59.958 1.00 63.35 49 GLN C N 1
ATOM 3067 C CA . GLN C 1 49 ? 14.533 -25.697 59.900 1.00 62.02 49 GLN C CA 1
ATOM 3068 C C . GLN C 1 49 ? 13.832 -24.444 60.385 1.00 56.96 49 GLN C C 1
ATOM 3069 O O . GLN C 1 49 ? 12.710 -24.517 60.909 1.00 60.82 49 GLN C O 1
ATOM 3075 N N . PHE C 1 50 ? 14.501 -23.307 60.219 1.00 48.04 50 PHE C N 1
ATOM 3076 C CA . PHE C 1 50 ? 13.855 -22.030 60.419 1.00 47.64 50 PHE C CA 1
ATOM 3077 C C . PHE C 1 50 ? 12.849 -21.809 59.289 1.00 49.27 50 PHE C C 1
ATOM 3078 O O . PHE C 1 50 ? 13.052 -22.260 58.156 1.00 50.74 50 PHE C O 1
ATOM 3086 N N . SER C 1 51 ? 11.760 -21.104 59.597 1.00 44.33 51 SER C N 1
ATOM 3087 C CA . SER C 1 51 ? 10.744 -20.863 58.582 1.00 41.42 51 SER C CA 1
ATOM 3088 C C . SER C 1 51 ? 11.322 -20.010 57.463 1.00 44.22 51 SER C C 1
ATOM 3089 O O . SER C 1 51 ? 12.247 -19.221 57.675 1.00 48.49 51 SER C O 1
ATOM 3092 N N . ALA C 1 52 ? 10.750 -20.153 56.263 1.00 48.21 52 ALA C N 1
ATOM 3093 C CA . ALA C 1 52 ? 11.207 -19.339 55.136 1.00 41.16 52 ALA C CA 1
ATOM 3094 C C . ALA C 1 52 ? 11.076 -17.857 55.434 1.00 42.39 52 ALA C C 1
ATOM 3095 O O . ALA C 1 52 ? 11.853 -17.049 54.914 1.00 42.26 52 ALA C O 1
ATOM 3097 N N . ASP C 1 53 ? 10.107 -17.474 56.267 1.00 48.72 53 ASP C N 1
ATOM 3098 C CA . ASP C 1 53 ? 9.977 -16.064 56.585 1.00 49.61 53 ASP C CA 1
ATOM 3099 C C . ASP C 1 53 ? 11.099 -15.608 57.496 1.00 44.08 53 ASP C C 1
ATOM 3100 O O . ASP C 1 53 ? 11.786 -14.636 57.167 1.00 45.34 53 ASP C O 1
ATOM 3105 N N . ASP C 1 54 ? 11.422 -16.402 58.532 1.00 47.67 54 ASP C N 1
ATOM 3106 C CA . ASP C 1 54 ? 12.524 -16.044 59.426 1.00 44.31 54 ASP C CA 1
ATOM 3107 C C . ASP C 1 54 ? 13.813 -15.858 58.641 1.00 37.86 54 ASP C C 1
ATOM 3108 O O . ASP C 1 54 ? 14.582 -14.930 58.911 1.00 37.96 54 ASP C O 1
ATOM 3113 N N . ILE C 1 55 ? 14.080 -16.744 57.681 1.00 37.40 55 ILE C N 1
ATOM 3114 C CA . ILE C 1 55 ? 15.233 -16.546 56.808 1.00 42.18 55 ILE C CA 1
ATOM 3115 C C . ILE C 1 55 ? 15.062 -15.285 55.967 1.00 40.92 55 ILE C C 1
ATOM 3116 O O . ILE C 1 55 ? 15.980 -14.460 55.855 1.00 46.98 55 ILE C O 1
ATOM 3121 N N . HIS C 1 56 ? 13.882 -15.115 55.370 1.00 42.30 56 HIS C N 1
ATOM 3122 C CA . HIS C 1 56 ? 13.653 -13.981 54.475 1.00 41.61 56 HIS C CA 1
ATOM 3123 C C . HIS C 1 56 ? 13.857 -12.653 55.192 1.00 41.23 56 HIS C C 1
ATOM 3124 O O . HIS C 1 56 ? 14.564 -11.768 54.696 1.00 32.73 56 HIS C O 1
ATOM 3131 N N . ASP C 1 57 ? 13.293 -12.518 56.397 1.00 48.01 57 ASP C N 1
ATOM 3132 C CA . ASP C 1 57 ? 13.331 -11.233 57.084 1.00 47.45 57 ASP C CA 1
ATOM 3133 C C . ASP C 1 57 ? 14.700 -10.965 57.685 1.00 36.95 57 ASP C C 1
ATOM 3134 O O . ASP C 1 57 ? 15.093 -9.803 57.802 1.00 41.32 57 ASP C O 1
ATOM 3139 N N . ALA C 1 58 ? 15.436 -12.019 58.053 1.00 32.57 58 ALA C N 1
ATOM 3140 C CA . ALA C 1 58 ? 16.815 -11.866 58.511 1.00 30.84 58 ALA C CA 1
ATOM 3141 C C . ALA C 1 58 ? 17.732 -11.435 57.378 1.00 33.99 58 ALA C C 1
ATOM 3142 O O . ALA C 1 58 ? 18.577 -10.547 57.547 1.00 35.21 58 ALA C O 1
ATOM 3144 N N . LYS C 1 59 ? 17.593 -12.070 56.212 1.00 35.43 59 LYS C N 1
ATOM 3145 C CA . LYS C 1 59 ? 18.351 -11.647 55.037 1.00 33.76 59 LYS C CA 1
ATOM 3146 C C . LYS C 1 59 ? 17.982 -10.225 54.625 1.00 33.96 59 LYS C C 1
ATOM 3147 O O . LYS C 1 59 ? 18.831 -9.473 54.129 1.00 35.27 59 LYS C O 1
ATOM 3153 N N . TYR C 1 60 ? 16.703 -9.855 54.774 1.00 30.43 60 TYR C N 1
ATOM 3154 C CA . TYR C 1 60 ? 16.262 -8.502 54.440 1.00 26.93 60 TYR C CA 1
ATOM 3155 C C . TYR C 1 60 ? 16.889 -7.465 55.360 1.00 32.09 60 TYR C C 1
ATOM 3156 O O . TYR C 1 60 ? 17.310 -6.393 54.907 1.00 36.05 60 TYR C O 1
ATOM 3165 N N . ALA C 1 61 ? 16.916 -7.750 56.665 1.00 35.28 61 ALA C N 1
ATOM 3166 C CA . ALA C 1 61 ? 17.493 -6.820 57.627 1.00 26.05 61 ALA C CA 1
ATOM 3167 C C . ALA C 1 61 ? 18.987 -6.619 57.389 1.00 31.72 61 ALA C C 1
ATOM 3168 O O . ALA C 1 61 ? 19.500 -5.504 57.514 1.00 37.92 61 ALA C O 1
ATOM 3170 N N . PHE C 1 62 ? 19.715 -7.689 57.075 1.00 30.91 62 PHE C N 1
ATOM 3171 C CA . PHE C 1 62 ? 21.156 -7.559 56.887 1.00 31.21 62 PHE C CA 1
ATOM 3172 C C . PHE C 1 62 ? 21.485 -6.737 55.645 1.00 42.23 62 PHE C C 1
ATOM 3173 O O . PHE C 1 62 ? 22.473 -5.985 55.629 1.00 47.28 62 PHE C O 1
ATOM 3181 N N . CYS C 1 63 ? 20.682 -6.884 54.581 1.00 41.20 63 CYS C N 1
ATOM 3182 C CA . CYS C 1 63 ? 20.917 -6.114 53.353 1.00 36.32 63 CYS C CA 1
ATOM 3183 C C . CYS C 1 63 ? 20.624 -4.639 53.544 1.00 32.49 63 CYS C C 1
ATOM 3184 O O . CYS C 1 63 ? 21.428 -3.786 53.138 1.00 23.85 63 CYS C O 1
ATOM 3187 N N . ALA C 1 64 ? 19.499 -4.330 54.202 1.00 24.82 64 ALA C N 1
ATOM 3188 C CA . ALA C 1 64 ? 19.170 -2.948 54.529 1.00 29.15 64 ALA C CA 1
ATOM 3189 C C . ALA C 1 64 ? 20.262 -2.297 55.363 1.00 31.49 64 ALA C C 1
ATOM 3190 O O . ALA C 1 64 ? 20.561 -1.108 55.182 1.00 31.63 64 ALA C O 1
ATOM 3192 N N . LEU C 1 65 ? 20.870 -3.067 56.283 1.00 24.93 65 LEU C N 1
ATOM 3193 C CA . LEU C 1 65 ? 21.889 -2.537 57.189 1.00 25.32 65 LEU C CA 1
ATOM 3194 C C . LEU C 1 65 ? 23.237 -2.334 56.498 1.00 33.61 65 LEU C C 1
ATOM 3195 O O . LEU C 1 65 ? 23.877 -1.292 56.677 1.00 38.65 65 LEU C O 1
ATOM 3200 N N . ILE C 1 66 ? 23.708 -3.326 55.733 1.00 29.17 66 ILE C N 1
ATOM 3201 C CA . ILE C 1 66 ? 24.987 -3.156 55.041 1.00 30.28 66 ILE C CA 1
ATOM 3202 C C . ILE C 1 66 ? 24.895 -2.056 53.986 1.00 26.54 66 ILE C C 1
ATOM 3203 O O . ILE C 1 66 ? 25.890 -1.369 53.711 1.00 27.83 66 ILE C O 1
ATOM 3208 N N . ASP C 1 67 ? 23.731 -1.888 53.350 1.00 25.97 67 ASP C N 1
ATOM 3209 C CA . ASP C 1 67 ? 23.594 -0.805 52.381 1.00 26.06 67 ASP C CA 1
ATOM 3210 C C . ASP C 1 67 ? 23.675 0.552 53.069 1.00 28.26 67 ASP C C 1
ATOM 3211 O O . ASP C 1 67 ? 24.241 1.499 52.506 1.00 24.39 67 ASP C O 1
ATOM 3216 N N . GLU C 1 68 ? 23.124 0.665 54.290 1.00 24.73 68 GLU C N 1
ATOM 3217 C CA . GLU C 1 68 ? 23.158 1.945 54.984 1.00 25.41 68 GLU C CA 1
ATOM 3218 C C . GLU C 1 68 ? 24.532 2.227 55.584 1.00 37.60 68 GLU C C 1
ATOM 3219 O O . GLU C 1 68 ? 25.008 3.369 55.542 1.00 26.34 68 GLU C O 1
ATOM 3225 N N . THR C 1 69 ? 25.212 1.185 56.075 1.00 34.84 69 THR C N 1
ATOM 3226 C CA . THR C 1 69 ? 26.564 1.347 56.588 1.00 29.76 69 THR C CA 1
ATOM 3227 C C . THR C 1 69 ? 27.494 1.886 55.515 1.00 36.04 69 THR C C 1
ATOM 3228 O O . THR C 1 69 ? 28.291 2.794 55.772 1.00 47.78 69 THR C O 1
ATOM 3232 N N . ILE C 1 70 ? 27.414 1.328 54.303 1.00 34.55 70 ILE C N 1
ATOM 3233 C CA . ILE C 1 70 ? 28.336 1.715 53.238 1.00 25.21 70 ILE C CA 1
ATOM 3234 C C . ILE C 1 70 ? 28.040 3.131 52.755 1.00 25.48 70 ILE C C 1
ATOM 3235 O O . ILE C 1 70 ? 28.943 3.962 52.613 1.00 36.67 70 ILE C O 1
ATOM 3240 N N . VAL C 1 71 ? 26.767 3.426 52.492 1.00 32.75 71 VAL C N 1
ATOM 3241 C CA . VAL C 1 71 ? 26.400 4.696 51.867 1.00 32.86 71 VAL C CA 1
ATOM 3242 C C . VAL C 1 71 ? 26.543 5.879 52.831 1.00 37.29 71 VAL C C 1
ATOM 3243 O O . VAL C 1 71 ? 26.772 7.012 52.390 1.00 39.01 71 VAL C O 1
ATOM 3247 N N . THR C 1 72 ? 26.425 5.654 54.148 1.00 38.65 72 THR C N 1
ATOM 3248 C CA . THR C 1 72 ? 26.500 6.763 55.098 1.00 36.78 72 THR C CA 1
ATOM 3249 C C . THR C 1 72 ? 27.927 7.216 55.384 1.00 36.28 72 THR C C 1
ATOM 3250 O O . THR C 1 72 ? 28.105 8.293 55.968 1.00 35.64 72 THR C O 1
ATOM 3254 N N . GLN C 1 73 ? 28.930 6.408 55.030 1.00 39.42 73 GLN C N 1
ATOM 3255 C CA . GLN C 1 73 ? 30.316 6.726 55.348 1.00 36.38 73 GLN C CA 1
ATOM 3256 C C . GLN C 1 73 ? 30.700 8.059 54.719 1.00 34.76 73 GLN C C 1
ATOM 3257 O O . GLN C 1 73 ? 30.392 8.323 53.554 1.00 37.91 73 GLN C O 1
ATOM 3263 N N . GLN C 1 74 ? 31.328 8.929 55.509 1.00 33.42 74 GLN C N 1
ATOM 3264 C CA . GLN C 1 74 ? 31.702 10.247 55.015 1.00 37.04 74 GLN C CA 1
ATOM 3265 C C . GLN C 1 74 ? 33.176 10.412 54.715 1.00 40.71 74 GLN C C 1
ATOM 3266 O O . GLN C 1 74 ? 33.551 11.430 54.116 1.00 39.65 74 GLN C O 1
ATOM 3272 N N . ASP C 1 75 ? 34.007 9.456 55.101 1.00 43.00 75 ASP C N 1
ATOM 3273 C CA . ASP C 1 75 ? 35.430 9.612 54.862 1.00 38.72 75 ASP C CA 1
ATOM 3274 C C . ASP C 1 75 ? 35.750 9.239 53.417 1.00 35.50 75 ASP C C 1
ATOM 3275 O O . ASP C 1 75 ? 35.157 8.303 52.870 1.00 33.41 75 ASP C O 1
ATOM 3280 N N . PRO C 1 76 ? 36.628 10.006 52.761 1.00 36.53 76 PRO C N 1
ATOM 3281 C CA . PRO C 1 76 ? 36.821 9.824 51.319 1.00 35.86 76 PRO C CA 1
ATOM 3282 C C . PRO C 1 76 ? 37.466 8.502 50.972 1.00 37.56 76 PRO C C 1
ATOM 3283 O O . PRO C 1 76 ? 37.445 8.131 49.794 1.00 40.21 76 PRO C O 1
ATOM 3287 N N . SER C 1 77 ? 38.079 7.797 51.937 1.00 39.08 77 SER C N 1
ATOM 3288 C CA . SER C 1 77 ? 38.625 6.467 51.648 1.00 38.07 77 SER C CA 1
ATOM 3289 C C . SER C 1 77 ? 37.555 5.512 51.138 1.00 39.91 77 SER C C 1
ATOM 3290 O O . SER C 1 77 ? 37.872 4.549 50.431 1.00 41.56 77 SER C O 1
ATOM 3293 N N . TYR C 1 78 ? 36.300 5.734 51.510 1.00 40.20 78 TYR C N 1
ATOM 3294 C CA . TYR C 1 78 ? 35.190 4.887 51.091 1.00 38.29 78 TYR C CA 1
ATOM 3295 C C . TYR C 1 78 ? 34.655 5.236 49.714 1.00 34.93 78 TYR C C 1
ATOM 3296 O O . TYR C 1 78 ? 33.602 4.715 49.326 1.00 35.16 78 TYR C O 1
ATOM 3305 N N . PHE C 1 79 ? 35.334 6.111 48.978 1.00 32.31 79 PHE C N 1
ATOM 3306 C CA . PHE C 1 79 ? 34.732 6.695 47.783 1.00 33.40 79 PHE C CA 1
ATOM 3307 C C . PHE C 1 79 ? 34.603 5.669 46.656 1.00 31.40 79 PHE C C 1
ATOM 3308 O O . PHE C 1 79 ? 33.560 5.601 45.997 1.00 28.78 79 PHE C O 1
ATOM 3316 N N . ASN C 1 80 ? 35.645 4.863 46.409 1.00 37.89 80 ASN C N 1
ATOM 3317 C CA . ASN C 1 80 ? 35.514 3.833 45.383 1.00 38.74 80 ASN C CA 1
ATOM 3318 C C . ASN C 1 80 ? 34.533 2.722 45.770 1.00 41.27 80 ASN C C 1
ATOM 3319 O O . ASN C 1 80 ? 33.837 2.194 44.894 1.00 44.23 80 ASN C O 1
ATOM 3324 N N . LEU C 1 81 ? 34.397 2.395 47.060 1.00 42.54 81 LEU C N 1
ATOM 3325 C CA . LEU C 1 81 ? 33.440 1.352 47.439 1.00 35.09 81 LEU C CA 1
ATOM 3326 C C . LEU C 1 81 ? 32.007 1.844 47.310 1.00 34.13 81 LEU C C 1
ATOM 3327 O O . LEU C 1 81 ? 31.115 1.089 46.889 1.00 30.88 81 LEU C O 1
ATOM 3332 N N . GLN C 1 82 ? 31.772 3.116 47.634 1.00 35.24 82 GLN C N 1
ATOM 3333 C CA . GLN C 1 82 ? 30.437 3.683 47.498 1.00 24.53 82 GLN C CA 1
ATOM 3334 C C . GLN C 1 82 ? 30.012 3.829 46.040 1.00 26.03 82 GLN C C 1
ATOM 3335 O O . GLN C 1 82 ? 28.837 3.622 45.712 1.00 32.66 82 GLN C O 1
ATOM 3341 N N . ASN C 1 83 ? 30.923 4.244 45.156 1.00 30.31 83 ASN C N 1
ATOM 3342 C CA . ASN C 1 83 ? 30.550 4.405 43.746 1.00 35.38 83 ASN C CA 1
ATOM 3343 C C . ASN C 1 83 ? 30.287 3.074 43.061 1.00 38.52 83 ASN C C 1
ATOM 3344 O O . ASN C 1 83 ? 29.525 3.018 42.091 1.00 41.19 83 ASN C O 1
ATOM 3349 N N . SER C 1 84 ? 30.971 2.019 43.498 1.00 39.07 84 SER C N 1
ATOM 3350 C CA . SER C 1 84 ? 30.701 0.677 42.999 1.00 33.30 84 SER C CA 1
ATOM 3351 C C . SER C 1 84 ? 29.400 0.113 43.586 1.00 30.54 84 SER C C 1
ATOM 3352 O O . SER C 1 84 ? 28.622 -0.542 42.886 1.00 22.64 84 SER C O 1
ATOM 3355 N N . TRP C 1 85 ? 29.120 0.407 44.852 1.00 31.08 85 TRP C N 1
ATOM 3356 C CA . TRP C 1 85 ? 27.938 -0.154 45.503 1.00 32.14 85 TRP C CA 1
ATOM 3357 C C . TRP C 1 85 ? 26.652 0.500 45.001 1.00 28.41 85 TRP C C 1
ATOM 3358 O O . TRP C 1 85 ? 25.625 -0.168 44.856 1.00 22.68 85 TRP C O 1
ATOM 3369 N N . LEU C 1 86 ? 26.687 1.808 44.756 1.00 23.09 86 LEU C N 1
ATOM 3370 C CA . LEU C 1 86 ? 25.477 2.542 44.428 1.00 23.34 86 LEU C CA 1
ATOM 3371 C C . LEU C 1 86 ? 24.866 2.141 43.086 1.00 27.48 86 LEU C C 1
ATOM 3372 O O . LEU C 1 86 ? 23.691 2.448 42.843 1.00 23.55 86 LEU C O 1
ATOM 3377 N N . ILE C 1 87 ? 25.636 1.497 42.204 1.00 26.53 87 ILE C N 1
ATOM 3378 C CA . ILE C 1 87 ? 25.086 1.002 40.941 1.00 31.07 87 ILE C CA 1
ATOM 3379 C C . ILE C 1 87 ? 23.872 0.115 41.208 1.00 38.30 87 ILE C C 1
ATOM 3380 O O . ILE C 1 87 ? 22.795 0.297 40.615 1.00 44.63 87 ILE C O 1
ATOM 3385 N N . SER C 1 88 ? 24.013 -0.819 42.149 1.00 33.48 88 SER C N 1
ATOM 3386 C CA . SER C 1 88 ? 22.900 -1.664 42.580 1.00 33.06 88 SER C CA 1
ATOM 3387 C C . SER C 1 88 ? 23.089 -2.009 44.041 1.00 32.92 88 SER C C 1
ATOM 3388 O O . SER C 1 88 ? 23.736 -3.010 44.388 1.00 36.43 88 SER C O 1
ATOM 3391 N N . PRO C 1 89 ? 22.509 -1.213 44.939 1.00 32.27 89 PRO C N 1
ATOM 3392 C CA . PRO C 1 89 ? 22.550 -1.568 46.366 1.00 28.69 89 PRO C CA 1
ATOM 3393 C C . PRO C 1 89 ? 21.738 -2.833 46.605 1.00 32.92 89 PRO C C 1
ATOM 3394 O O . PRO C 1 89 ? 20.729 -3.077 45.935 1.00 40.60 89 PRO C O 1
ATOM 3398 N N . LEU C 1 90 ? 22.167 -3.619 47.595 1.00 32.71 90 LEU C N 1
ATOM 3399 C CA . LEU C 1 90 ? 21.637 -4.967 47.739 1.00 23.08 90 LEU C CA 1
ATOM 3400 C C . LEU C 1 90 ? 20.153 -4.978 48.072 1.00 32.64 90 LEU C C 1
ATOM 3401 O O . LEU C 1 90 ? 19.438 -5.902 47.656 1.00 34.08 90 LEU C O 1
ATOM 3406 N N . GLN C 1 91 ? 19.641 -3.925 48.716 1.00 34.99 91 GLN C N 1
ATOM 3407 C CA . GLN C 1 91 ? 18.190 -3.824 48.888 1.00 36.73 91 GLN C CA 1
ATOM 3408 C C . GLN C 1 91 ? 17.493 -3.833 47.540 1.00 42.13 91 GLN C C 1
ATOM 3409 O O . GLN C 1 91 ? 16.410 -4.408 47.395 1.00 47.83 91 GLN C O 1
ATOM 3415 N N . LEU C 1 92 ? 18.110 -3.229 46.528 1.00 41.00 92 LEU C N 1
ATOM 3416 C CA . LEU C 1 92 ? 17.453 -3.207 45.230 1.00 35.01 92 LEU C CA 1
ATOM 3417 C C . LEU C 1 92 ? 17.787 -4.430 44.394 1.00 27.44 92 LEU C C 1
ATOM 3418 O O . LEU C 1 92 ? 16.884 -4.993 43.765 1.00 28.29 92 LEU C O 1
ATOM 3423 N N . SER C 1 93 ? 19.012 -4.944 44.532 1.00 23.87 93 SER C N 1
ATOM 3424 C CA . SER C 1 93 ? 19.458 -6.100 43.760 1.00 24.04 93 SER C CA 1
ATOM 3425 C C . SER C 1 93 ? 18.689 -7.365 44.129 1.00 34.98 93 SER C C 1
ATOM 3426 O O . SER C 1 93 ? 18.311 -8.150 43.249 1.00 40.62 93 SER C O 1
ATOM 3429 N N . LEU C 1 94 ? 18.485 -7.595 45.429 1.00 33.73 94 LEU C N 1
ATOM 3430 C CA . LEU C 1 94 ? 17.851 -8.804 45.949 1.00 34.02 94 LEU C CA 1
ATOM 3431 C C . LEU C 1 94 ? 16.370 -8.664 46.308 1.00 36.57 94 LEU C C 1
ATOM 3432 O O . LEU C 1 94 ? 15.663 -9.676 46.336 1.00 39.37 94 LEU C O 1
ATOM 3437 N N . PHE C 1 95 ? 15.871 -7.459 46.592 1.00 38.25 95 PHE C N 1
ATOM 3438 C CA . PHE C 1 95 ? 14.472 -7.274 46.976 1.00 25.89 95 PHE C CA 1
ATOM 3439 C C . PHE C 1 95 ? 13.695 -6.251 46.137 1.00 40.04 95 PHE C C 1
ATOM 3440 O O . PHE C 1 95 ? 12.536 -5.959 46.462 1.00 40.47 95 PHE C O 1
ATOM 3448 N N . GLY C 1 96 ? 14.298 -5.678 45.098 1.00 33.34 96 GLY C N 1
ATOM 3449 C CA . GLY C 1 96 ? 13.628 -4.687 44.273 1.00 33.36 96 GLY C CA 1
ATOM 3450 C C . GLY C 1 96 ? 13.100 -3.466 45.000 1.00 26.35 96 GLY C C 1
ATOM 3451 O O . GLY C 1 96 ? 12.232 -2.775 44.474 1.00 26.97 96 GLY C O 1
ATOM 3452 N N . SER C 1 97 ? 13.665 -3.126 46.153 1.00 33.94 97 SER C N 1
ATOM 3453 C CA . SER C 1 97 ? 13.115 -2.118 47.046 1.00 32.81 97 SER C CA 1
ATOM 3454 C C . SER C 1 97 ? 14.092 -0.976 47.299 1.00 35.03 97 SER C C 1
ATOM 3455 O O . SER C 1 97 ? 15.313 -1.158 47.294 1.00 34.97 97 SER C O 1
ATOM 3458 N N . GLN C 1 98 ? 13.532 0.217 47.501 1.00 38.11 98 GLN C N 1
ATOM 3459 C CA . GLN C 1 98 ? 14.263 1.354 48.053 1.00 36.17 98 GLN C CA 1
ATOM 3460 C C . GLN C 1 98 ? 13.573 1.916 49.296 1.00 29.60 98 GLN C C 1
ATOM 3461 O O . GLN C 1 98 ? 13.905 3.021 49.724 1.00 29.70 98 GLN C O 1
ATOM 3467 N N . LEU C 1 99 ? 12.666 1.150 49.916 1.00 26.71 99 LEU C N 1
ATOM 3468 C CA . LEU C 1 99 ? 11.830 1.623 51.018 1.00 27.33 99 LEU C CA 1
ATOM 3469 C C . LEU C 1 99 ? 12.241 1.067 52.382 1.00 30.33 99 LEU C C 1
ATOM 3470 O O . LEU C 1 99 ? 11.482 1.208 53.343 1.00 27.61 99 LEU C O 1
ATOM 3475 N N . ALA C 1 100 ? 13.438 0.480 52.503 1.00 31.61 100 ALA C N 1
ATOM 3476 C CA . ALA C 1 100 ? 13.813 -0.185 53.748 1.00 30.84 100 ALA C CA 1
ATOM 3477 C C . ALA C 1 100 ? 13.781 0.768 54.938 1.00 33.53 100 ALA C C 1
ATOM 3478 O O . ALA C 1 100 ? 13.499 0.336 56.064 1.00 35.80 100 ALA C O 1
ATOM 3480 N N . GLY C 1 101 ? 14.070 2.054 54.723 1.00 27.00 101 GLY C N 1
ATOM 3481 C CA . GLY C 1 101 ? 14.023 3.011 55.824 1.00 27.70 101 GLY C CA 1
ATOM 3482 C C . GLY C 1 101 ? 12.711 3.012 56.585 1.00 32.01 101 GLY C C 1
ATOM 3483 O O . GLY C 1 101 ? 12.684 3.272 57.795 1.00 33.26 101 GLY C O 1
ATOM 3484 N N . TYR C 1 102 ? 11.604 2.759 55.892 1.00 33.74 102 TYR C N 1
ATOM 3485 C CA . TYR C 1 102 ? 10.304 2.644 56.532 1.00 35.11 102 TYR C CA 1
ATOM 3486 C C . TYR C 1 102 ? 9.892 1.200 56.765 1.00 29.10 102 TYR C C 1
ATOM 3487 O O . TYR C 1 102 ? 9.252 0.899 57.779 1.00 31.81 102 TYR C O 1
ATOM 3496 N N . GLN C 1 103 ? 10.221 0.307 55.832 1.00 29.79 103 GLN C N 1
ATOM 3497 C CA . GLN C 1 103 ? 9.704 -1.048 55.897 1.00 33.00 103 GLN C CA 1
ATOM 3498 C C . GLN C 1 103 ? 10.476 -1.904 56.887 1.00 33.44 103 GLN C C 1
ATOM 3499 O O . GLN C 1 103 ? 9.944 -2.915 57.358 1.00 38.53 103 GLN C O 1
ATOM 3505 N N . PHE C 1 104 ? 11.708 -1.532 57.229 1.00 32.03 104 PHE C N 1
ATOM 3506 C CA . PHE C 1 104 ? 12.377 -2.227 58.326 1.00 30.97 104 PHE C CA 1
ATOM 3507 C C . PHE C 1 104 ? 11.552 -2.144 59.608 1.00 28.43 104 PHE C C 1
ATOM 3508 O O . PHE C 1 104 ? 11.373 -3.147 60.303 1.00 28.66 104 PHE C O 1
ATOM 3516 N N . PHE C 1 105 ? 10.961 -0.984 59.886 1.00 28.99 105 PHE C N 1
ATOM 3517 C CA . PHE C 1 105 ? 10.271 -0.839 61.155 1.00 29.83 105 PHE C CA 1
ATOM 3518 C C . PHE C 1 105 ? 8.874 -1.425 61.120 1.00 51.53 105 PHE C C 1
ATOM 3519 O O . PHE C 1 105 ? 8.402 -1.904 62.152 1.00 49.87 105 PHE C O 1
ATOM 3527 N N . GLU C 1 106 ? 8.249 -1.478 59.939 1.00 30.23 106 GLU C N 1
ATOM 3528 C CA . GLU C 1 106 ? 6.990 -2.192 59.773 1.00 30.78 106 GLU C CA 1
ATOM 3529 C C . GLU C 1 106 ? 7.154 -3.674 60.061 1.00 30.63 106 GLU C C 1
ATOM 3530 O O . GLU C 1 106 ? 6.300 -4.286 60.713 1.00 31.33 106 GLU C O 1
ATOM 3536 N N . ILE C 1 107 ? 8.205 -4.288 59.513 1.00 34.61 107 ILE C N 1
ATOM 3537 C CA . ILE C 1 107 ? 8.502 -5.681 59.847 1.00 38.27 107 ILE C CA 1
ATOM 3538 C C . ILE C 1 107 ? 8.840 -5.832 61.330 1.00 42.97 107 ILE C C 1
ATOM 3539 O O . ILE C 1 107 ? 8.399 -6.782 61.990 1.00 41.31 107 ILE C O 1
ATOM 3544 N N . LEU C 1 108 ? 9.591 -4.880 61.888 1.00 44.93 108 LEU C N 1
ATOM 3545 C CA . LEU C 1 108 ? 9.964 -4.971 63.296 1.00 30.48 108 LEU C CA 1
ATOM 3546 C C . LEU C 1 108 ? 8.738 -4.918 64.187 1.00 43.49 108 LEU C C 1
ATOM 3547 O O . LEU C 1 108 ? 8.670 -5.613 65.212 1.00 46.14 108 LEU C O 1
ATOM 3552 N N . GLU C 1 109 ? 7.747 -4.109 63.812 1.00 40.75 109 GLU C N 1
ATOM 3553 C CA . GLU C 1 109 ? 6.559 -4.038 64.649 1.00 41.37 109 GLU C CA 1
ATOM 3554 C C . GLU C 1 109 ? 5.764 -5.330 64.534 1.00 38.21 109 GLU C C 1
ATOM 3555 O O . GLU C 1 109 ? 5.099 -5.740 65.498 1.00 41.37 109 GLU C O 1
ATOM 3561 N N . GLN C 1 110 ? 5.889 -6.023 63.393 1.00 37.40 110 GLN C N 1
ATOM 3562 C CA . GLN C 1 110 ? 5.271 -7.340 63.227 1.00 41.53 110 GLN C CA 1
ATOM 3563 C C . GLN C 1 110 ? 5.971 -8.398 64.074 1.00 41.14 110 GLN C C 1
ATOM 3564 O O . GLN C 1 110 ? 5.318 -9.270 64.664 1.00 34.05 110 GLN C O 1
ATOM 3570 N N . LEU C 1 111 ? 7.304 -8.346 64.136 1.00 44.94 111 LEU C N 1
ATOM 3571 C CA . LEU C 1 111 ? 8.034 -9.297 64.971 1.00 45.50 111 LEU C CA 1
ATOM 3572 C C . LEU C 1 111 ? 7.781 -9.052 66.455 1.00 48.39 111 LEU C C 1
ATOM 3573 O O . LEU C 1 111 ? 7.700 -10.008 67.239 1.00 34.32 111 LEU C O 1
ATOM 3578 N N . ARG C 1 112 ? 7.651 -7.782 66.860 1.00 47.37 112 ARG C N 1
ATOM 3579 C CA . ARG C 1 112 ? 7.304 -7.482 68.248 1.00 42.84 112 ARG C CA 1
ATOM 3580 C C . ARG C 1 112 ? 5.947 -8.057 68.614 1.00 49.46 112 ARG C C 1
ATOM 3581 O O . ARG C 1 112 ? 5.779 -8.598 69.714 1.00 58.87 112 ARG C O 1
ATOM 3589 N N . SER C 1 113 ? 4.961 -7.951 67.709 1.00 48.54 113 SER C N 1
ATOM 3590 C CA . SER C 1 113 ? 3.615 -8.451 68.022 1.00 51.59 113 SER C CA 1
ATOM 3591 C C . SER C 1 113 ? 3.597 -9.969 68.159 1.00 47.36 113 SER C C 1
ATOM 3592 O O . SER C 1 113 ? 2.902 -10.515 69.021 1.00 42.57 113 SER C O 1
ATOM 3595 N N . ARG C 1 114 ? 4.340 -10.664 67.300 1.00 55.50 114 ARG C N 1
ATOM 3596 C CA . ARG C 1 114 ? 4.427 -12.117 67.332 1.00 60.80 114 ARG C CA 1
ATOM 3597 C C . ARG C 1 114 ? 5.354 -12.616 68.435 1.00 67.10 114 ARG C C 1
ATOM 3598 O O . ARG C 1 114 ? 5.349 -13.814 68.734 1.00 72.22 114 ARG C O 1
ATOM 3606 N N . GLY C 1 115 ? 6.171 -11.735 69.016 1.00 67.54 115 GLY C N 1
ATOM 3607 C CA . GLY C 1 115 ? 6.824 -11.987 70.287 1.00 68.10 115 GLY C CA 1
ATOM 3608 C C . GLY C 1 115 ? 7.725 -13.201 70.367 1.00 65.80 115 GLY C C 1
ATOM 3609 O O . GLY C 1 115 ? 8.849 -13.210 69.856 1.00 65.33 115 GLY C O 1
ATOM 3610 N N . LYS C 1 116 ? 7.223 -14.233 71.047 1.00 67.26 116 LYS C N 1
ATOM 3611 C CA . LYS C 1 116 ? 7.967 -15.477 71.208 1.00 69.66 116 LYS C CA 1
ATOM 3612 C C . LYS C 1 116 ? 8.103 -16.212 69.881 1.00 67.24 116 LYS C C 1
ATOM 3613 O O . LYS C 1 116 ? 9.178 -16.731 69.552 1.00 66.25 116 LYS C O 1
ATOM 3619 N N . GLU C 1 117 ? 7.025 -16.222 69.096 1.00 66.61 117 GLU C N 1
ATOM 3620 C CA . GLU C 1 117 ? 6.880 -17.137 67.971 1.00 65.86 117 GLU C CA 1
ATOM 3621 C C . GLU C 1 117 ? 7.849 -16.821 66.838 1.00 55.16 117 GLU C C 1
ATOM 3622 O O . GLU C 1 117 ? 8.252 -17.730 66.105 1.00 56.19 117 GLU C O 1
ATOM 3628 N N . ARG C 1 118 ? 8.248 -15.560 66.685 1.00 47.76 118 ARG C N 1
ATOM 3629 C CA . ARG C 1 118 ? 9.242 -15.172 65.690 1.00 47.22 118 ARG C CA 1
ATOM 3630 C C . ARG C 1 118 ? 10.421 -14.443 66.342 1.00 50.98 118 ARG C C 1
ATOM 3631 O O . ARG C 1 118 ? 11.011 -13.517 65.769 1.00 51.53 118 ARG C O 1
ATOM 3639 N N . LEU C 1 119 ? 10.771 -14.858 67.565 1.00 51.72 119 LEU C N 1
ATOM 3640 C CA . LEU C 1 119 ? 11.805 -14.154 68.323 1.00 49.29 119 LEU C CA 1
ATOM 3641 C C . LEU C 1 119 ? 13.192 -14.319 67.720 1.00 44.43 119 LEU C C 1
ATOM 3642 O O . LEU C 1 119 ? 14.031 -13.431 67.886 1.00 44.27 119 LEU C O 1
ATOM 3647 N N . ALA C 1 120 ? 13.455 -15.415 67.005 1.00 43.77 120 ALA C N 1
ATOM 3648 C CA . ALA C 1 120 ? 14.754 -15.552 66.345 1.00 39.94 120 ALA C CA 1
ATOM 3649 C C . ALA C 1 120 ? 14.945 -14.463 65.298 1.00 38.33 120 ALA C C 1
ATOM 3650 O O . ALA C 1 120 ? 16.029 -13.876 65.188 1.00 38.51 120 ALA C O 1
ATOM 3652 N N . ALA C 1 121 ? 13.908 -14.210 64.487 1.00 39.63 121 ALA C N 1
ATOM 3653 C CA . ALA C 1 121 ? 13.962 -13.103 63.540 1.00 35.48 121 ALA C CA 1
ATOM 3654 C C . ALA C 1 121 ? 14.039 -11.760 64.256 1.00 33.27 121 ALA C C 1
ATOM 3655 O O . ALA C 1 121 ? 14.674 -10.821 63.756 1.00 31.27 121 ALA C O 1
ATOM 3657 N N . LEU C 1 122 ? 13.394 -11.639 65.418 1.00 37.92 122 LEU C N 1
ATOM 3658 C CA . LEU C 1 122 ? 13.357 -10.336 66.080 1.00 42.18 122 LEU C CA 1
ATOM 3659 C C . LEU C 1 122 ? 14.695 -9.980 66.728 1.00 46.66 122 LEU C C 1
ATOM 3660 O O . LEU C 1 122 ? 15.056 -8.797 66.766 1.00 51.70 122 LEU C O 1
ATOM 3665 N N . GLU C 1 123 ? 15.463 -10.968 67.209 1.00 49.22 123 GLU C N 1
ATOM 3666 C CA . GLU C 1 123 ? 16.807 -10.658 67.704 1.00 54.10 123 GLU C CA 1
ATOM 3667 C C . GLU C 1 123 ? 17.707 -10.166 66.576 1.00 53.66 123 GLU C C 1
ATOM 3668 O O . GLU C 1 123 ? 18.637 -9.385 66.819 1.00 55.65 123 GLU C O 1
ATOM 3674 N N . VAL C 1 124 ? 17.468 -10.628 65.345 1.00 50.02 124 VAL C N 1
ATOM 3675 C CA . VAL C 1 124 ? 18.231 -10.114 64.212 1.00 42.19 124 VAL C CA 1
ATOM 3676 C C . VAL C 1 124 ? 17.959 -8.621 64.025 1.00 37.28 124 VAL C C 1
ATOM 3677 O O . VAL C 1 124 ? 18.887 -7.809 63.922 1.00 32.44 124 VAL C O 1
ATOM 3681 N N . PHE C 1 125 ? 16.680 -8.230 64.027 1.00 34.89 125 PHE C N 1
ATOM 3682 C CA . PHE C 1 125 ? 16.339 -6.830 63.800 1.00 33.21 125 PHE C CA 1
ATOM 3683 C C . PHE C 1 125 ? 16.847 -5.933 64.920 1.00 30.98 125 PHE C C 1
ATOM 3684 O O . PHE C 1 125 ? 17.259 -4.796 64.660 1.00 29.48 125 PHE C O 1
ATOM 3692 N N . HIS C 1 126 ? 16.852 -6.427 66.158 1.00 35.60 126 HIS C N 1
ATOM 3693 C CA . HIS C 1 126 ? 17.436 -5.668 67.263 1.00 42.71 126 HIS C CA 1
ATOM 3694 C C . HIS C 1 126 ? 18.947 -5.513 67.086 1.00 38.52 126 HIS C C 1
ATOM 3695 O O . HIS C 1 126 ? 19.495 -4.430 67.317 1.00 41.03 126 HIS C O 1
ATOM 3702 N N . TYR C 1 127 ? 19.625 -6.576 66.636 1.00 35.08 127 TYR C N 1
ATOM 3703 C CA . TYR C 1 127 ? 21.078 -6.553 66.467 1.00 31.14 127 TYR C CA 1
ATOM 3704 C C . TYR C 1 127 ? 21.501 -5.616 65.341 1.00 33.82 127 TYR C C 1
ATOM 3705 O O . TYR C 1 127 ? 22.578 -5.019 65.396 1.00 38.24 127 TYR C O 1
ATOM 3714 N N . CYS C 1 128 ? 20.675 -5.499 64.306 1.00 40.96 128 CYS C N 1
ATOM 3715 C CA . CYS C 1 128 ? 20.912 -4.558 63.217 1.00 33.00 128 CYS C CA 1
ATOM 3716 C C . CYS C 1 128 ? 20.817 -3.112 63.704 1.00 33.94 128 CYS C C 1
ATOM 3717 O O . CYS C 1 128 ? 21.530 -2.226 63.210 1.00 34.09 128 CYS C O 1
ATOM 3720 N N . LEU C 1 129 ? 19.900 -2.853 64.647 1.00 36.27 129 LEU C N 1
ATOM 3721 C CA . LEU C 1 129 ? 19.740 -1.517 65.221 1.00 32.81 129 LEU C CA 1
ATOM 3722 C C . LEU C 1 129 ? 20.908 -1.139 66.110 1.00 37.21 129 LEU C C 1
ATOM 3723 O O . LEU C 1 129 ? 21.269 0.044 66.179 1.00 37.81 129 LEU C O 1
ATOM 3728 N N . LEU C 1 130 ? 21.481 -2.122 66.830 1.00 43.02 130 LEU C N 1
ATOM 3729 C CA . LEU C 1 130 ? 22.684 -1.878 67.629 1.00 40.65 130 LEU C CA 1
ATOM 3730 C C . LEU C 1 130 ? 23.912 -1.627 66.771 1.00 40.47 130 LEU C C 1
ATOM 3731 O O . LEU C 1 130 ? 24.864 -1.002 67.248 1.00 38.37 130 LEU C O 1
ATOM 3736 N N . LEU C 1 131 ? 23.934 -2.115 65.531 1.00 39.53 131 LEU C N 1
ATOM 3737 C CA . LEU C 1 131 ? 25.049 -1.848 64.639 1.00 35.12 131 LEU C CA 1
ATOM 3738 C C . LEU C 1 131 ? 24.800 -0.631 63.754 1.00 36.13 131 LEU C C 1
ATOM 3739 O O . LEU C 1 131 ? 25.508 -0.438 62.750 1.00 42.58 131 LEU C O 1
ATOM 3744 N N . GLY C 1 132 ? 23.839 0.214 64.133 1.00 30.28 132 GLY C N 1
ATOM 3745 C CA . GLY C 1 132 ? 23.711 1.558 63.610 1.00 30.33 132 GLY C CA 1
ATOM 3746 C C . GLY C 1 132 ? 22.593 1.798 62.611 1.00 30.83 132 GLY C C 1
ATOM 3747 O O . GLY C 1 132 ? 22.422 2.945 62.173 1.00 32.39 132 GLY C O 1
ATOM 3748 N N . PHE C 1 133 ? 21.773 0.800 62.296 1.00 28.86 133 PHE C N 1
ATOM 3749 C CA . PHE C 1 133 ? 20.735 1.039 61.306 1.00 28.26 133 PHE C CA 1
ATOM 3750 C C . PHE C 1 133 ? 19.736 2.069 61.810 1.00 31.95 133 PHE C C 1
ATOM 3751 O O . PHE C 1 133 ? 19.131 1.904 62.875 1.00 31.87 133 PHE C O 1
ATOM 3759 N N . GLN C 1 134 ? 19.523 3.113 61.017 1.00 32.92 134 GLN C N 1
ATOM 3760 C CA . GLN C 1 134 ? 18.591 4.160 61.404 1.00 33.00 134 GLN C CA 1
ATOM 3761 C C . GLN C 1 134 ? 17.338 4.215 60.548 1.00 29.43 134 GLN C C 1
ATOM 3762 O O . GLN C 1 134 ? 16.251 4.450 61.082 1.00 35.60 134 GLN C O 1
ATOM 3768 N N . GLY C 1 135 ? 17.443 4.005 59.240 1.00 33.48 135 GLY C N 1
ATOM 3769 C CA . GLY C 1 135 ? 16.256 4.093 58.402 1.00 28.51 135 GLY C CA 1
ATOM 3770 C C . GLY C 1 135 ? 15.587 5.454 58.536 1.00 36.43 135 GLY C C 1
ATOM 3771 O O . GLY C 1 135 ? 16.246 6.498 58.474 1.00 30.26 135 GLY C O 1
ATOM 3772 N N . LYS C 1 136 ? 14.268 5.453 58.786 1.00 42.54 136 LYS C N 1
ATOM 3773 C CA . LYS C 1 136 ? 13.532 6.713 58.852 1.00 43.82 136 LYS C CA 1
ATOM 3774 C C . LYS C 1 136 ? 13.962 7.573 60.033 1.00 49.37 136 LYS C C 1
ATOM 3775 O O . LYS C 1 136 ? 13.724 8.786 60.018 1.00 50.36 136 LYS C O 1
ATOM 3781 N N . TYR C 1 137 ? 14.624 6.984 61.030 1.00 51.10 137 TYR C N 1
ATOM 3782 C CA . TYR C 1 137 ? 15.061 7.720 62.211 1.00 49.52 137 TYR C CA 1
ATOM 3783 C C . TYR C 1 137 ? 16.299 8.575 61.974 1.00 44.34 137 TYR C C 1
ATOM 3784 O O . TYR C 1 137 ? 16.778 9.196 62.926 1.00 46.44 137 TYR C O 1
ATOM 3793 N N . ARG C 1 138 ? 16.834 8.625 60.752 1.00 40.87 138 ARG C N 1
ATOM 3794 C CA . ARG C 1 138 ? 17.901 9.584 60.472 1.00 42.79 138 ARG C CA 1
ATOM 3795 C C . ARG C 1 138 ? 17.360 11.009 60.413 1.00 53.77 138 ARG C C 1
ATOM 3796 O O . ARG C 1 138 ? 18.104 11.961 60.679 1.00 57.75 138 ARG C O 1
ATOM 3804 N N . ILE C 1 139 ? 16.077 11.173 60.081 1.00 58.49 139 ILE C N 1
ATOM 3805 C CA . ILE C 1 139 ? 15.418 12.482 60.112 1.00 64.44 139 ILE C CA 1
ATOM 3806 C C . ILE C 1 139 ? 14.796 12.753 61.477 1.00 74.05 139 ILE C C 1
ATOM 3807 O O . ILE C 1 139 ? 15.010 13.813 62.074 1.00 78.81 139 ILE C O 1
ATOM 3812 N N . GLU C 1 140 ? 14.015 11.795 61.985 1.00 77.22 140 GLU C N 1
ATOM 3813 C CA . GLU C 1 140 ? 13.555 11.807 63.370 1.00 75.84 140 GLU C CA 1
ATOM 3814 C C . GLU C 1 140 ? 14.754 11.709 64.310 1.00 75.34 140 GLU C C 1
ATOM 3815 O O . GLU C 1 140 ? 15.901 11.643 63.860 1.00 75.48 140 GLU C O 1
ATOM 3821 N N . SER C 1 141 ? 14.519 11.699 65.614 1.00 79.48 141 SER C N 1
ATOM 3822 C CA . SER C 1 141 ? 15.596 12.002 66.543 1.00 82.22 141 SER C CA 1
ATOM 3823 C C . SER C 1 141 ? 16.401 10.762 66.910 1.00 81.41 141 SER C C 1
ATOM 3824 O O . SER C 1 141 ? 15.902 9.632 66.901 1.00 78.35 141 SER C O 1
ATOM 3827 N N . ILE C 1 142 ? 17.681 10.997 67.197 1.00 86.99 142 ILE C N 1
ATOM 3828 C CA . ILE C 1 142 ? 18.503 10.018 67.902 1.00 90.62 142 ILE C CA 1
ATOM 3829 C C . ILE C 1 142 ? 17.766 9.506 69.135 1.00 85.70 142 ILE C C 1
ATOM 3830 O O . ILE C 1 142 ? 17.797 8.312 69.455 1.00 86.83 142 ILE C O 1
ATOM 3835 N N . GLU C 1 143 ? 17.079 10.405 69.842 1.00 80.06 143 GLU C N 1
ATOM 3836 C CA . GLU C 1 143 ? 16.485 10.029 71.119 1.00 73.33 143 GLU C CA 1
ATOM 3837 C C . GLU C 1 143 ? 15.341 9.037 70.914 1.00 60.29 143 GLU C C 1
ATOM 3838 O O . GLU C 1 143 ? 15.206 8.067 71.669 1.00 56.57 143 GLU C O 1
ATOM 3844 N N . SER C 1 144 ? 14.527 9.238 69.871 1.00 52.67 144 SER C N 1
ATOM 3845 C CA . SER C 1 144 ? 13.443 8.300 69.598 1.00 45.50 144 SER C CA 1
ATOM 3846 C C . SER C 1 144 ? 13.960 6.902 69.260 1.00 46.96 144 SER C C 1
ATOM 3847 O O . SER C 1 144 ? 13.352 5.904 69.657 1.00 37.50 144 SER C O 1
ATOM 3850 N N . LEU C 1 145 ? 15.078 6.802 68.526 1.00 55.98 145 LEU C N 1
ATOM 3851 C CA . LEU C 1 145 ? 15.562 5.488 68.106 1.00 58.13 145 LEU C CA 1
ATOM 3852 C C . LEU C 1 145 ? 16.351 4.806 69.216 1.00 58.37 145 LEU C C 1
ATOM 3853 O O . LEU C 1 145 ? 16.281 3.581 69.368 1.00 59.02 145 LEU C O 1
ATOM 3858 N N . ASN C 1 146 ? 17.054 5.587 70.033 1.00 55.66 146 ASN C N 1
ATOM 3859 C CA . ASN C 1 146 ? 17.688 5.019 71.212 1.00 51.24 146 ASN C CA 1
ATOM 3860 C C . ASN C 1 146 ? 16.638 4.420 72.120 1.00 39.38 146 ASN C C 1
ATOM 3861 O O . ASN C 1 146 ? 16.840 3.340 72.686 1.00 41.99 146 ASN C O 1
ATOM 3866 N N . HIS C 1 147 ? 15.489 5.087 72.230 1.00 39.64 147 HIS C N 1
ATOM 3867 C CA . HIS C 1 147 ? 14.368 4.547 72.996 1.00 44.34 147 HIS C CA 1
ATOM 3868 C C . HIS C 1 147 ? 13.870 3.232 72.407 1.00 47.29 147 HIS C C 1
ATOM 3869 O O . HIS C 1 147 ? 13.606 2.280 73.146 1.00 51.40 147 HIS C O 1
ATOM 3876 N N . LEU C 1 148 ? 13.763 3.150 71.072 1.00 45.26 148 LEU C N 1
ATOM 3877 C CA . LEU C 1 148 ? 13.239 1.940 70.446 1.00 40.74 148 LEU C CA 1
ATOM 3878 C C . LEU C 1 148 ? 14.198 0.772 70.628 1.00 40.25 148 LEU C C 1
ATOM 3879 O O . LEU C 1 148 ? 13.775 -0.342 70.957 1.00 38.86 148 LEU C O 1
ATOM 3884 N N . VAL C 1 149 ? 15.501 1.022 70.468 1.00 41.78 149 VAL C N 1
ATOM 3885 C CA . VAL C 1 149 ? 16.491 -0.039 70.627 1.00 43.15 149 VAL C CA 1
ATOM 3886 C C . VAL C 1 149 ? 16.477 -0.571 72.046 1.00 47.21 149 VAL C C 1
ATOM 3887 O O . VAL C 1 149 ? 16.597 -1.782 72.269 1.00 53.25 149 VAL C O 1
ATOM 3891 N N . ALA C 1 150 ? 16.325 0.320 73.026 1.00 42.29 150 ALA C N 1
ATOM 3892 C CA . ALA C 1 150 ? 16.325 -0.126 74.409 1.00 38.68 150 ALA C CA 1
ATOM 3893 C C . ALA C 1 150 ? 15.142 -1.046 74.683 1.00 44.62 150 ALA C C 1
ATOM 3894 O O . ALA C 1 150 ? 15.306 -2.123 75.269 1.00 44.76 150 ALA C O 1
ATOM 3896 N N . ARG C 1 151 ? 13.962 -0.687 74.169 1.00 48.34 151 ARG C N 1
ATOM 3897 C CA . ARG C 1 151 ? 12.716 -1.389 74.492 1.00 50.10 151 ARG C CA 1
ATOM 3898 C C . ARG C 1 151 ? 12.496 -2.645 73.693 1.00 37.44 151 ARG C C 1
ATOM 3899 O O . ARG C 1 151 ? 11.830 -3.566 74.168 1.00 53.53 151 ARG C O 1
ATOM 3907 N N . VAL C 1 152 ? 12.936 -2.671 72.451 1.00 44.31 152 VAL C N 1
ATOM 3908 C CA . VAL C 1 152 ? 12.972 -3.968 71.821 1.00 40.03 152 VAL C CA 1
ATOM 3909 C C . VAL C 1 152 ? 13.958 -4.812 72.593 1.00 35.98 152 VAL C C 1
ATOM 3910 O O . VAL C 1 152 ? 13.774 -6.022 72.756 1.00 51.51 152 VAL C O 1
ATOM 3914 N N . GLY C 1 153 ? 14.991 -4.174 73.133 1.00 36.47 153 GLY C N 1
ATOM 3915 C CA . GLY C 1 153 ? 15.952 -4.908 73.928 1.00 42.34 153 GLY C CA 1
ATOM 3916 C C . GLY C 1 153 ? 15.327 -5.507 75.162 1.00 42.61 153 GLY C C 1
ATOM 3917 O O . GLY C 1 153 ? 15.586 -6.664 75.499 1.00 45.99 153 GLY C O 1
ATOM 3918 N N . ASP C 1 154 ? 14.458 -4.741 75.821 1.00 48.19 154 ASP C N 1
ATOM 3919 C CA . ASP C 1 154 ? 13.794 -5.217 77.030 1.00 46.99 154 ASP C CA 1
ATOM 3920 C C . ASP C 1 154 ? 12.809 -6.324 76.706 1.00 40.11 154 ASP C C 1
ATOM 3921 O O . ASP C 1 154 ? 12.730 -7.331 77.418 1.00 42.75 154 ASP C O 1
ATOM 3926 N N . GLU C 1 155 ? 12.073 -6.162 75.611 1.00 40.94 155 GLU C N 1
ATOM 3927 C CA . GLU C 1 155 ? 11.110 -7.174 75.201 1.00 43.14 155 GLU C CA 1
ATOM 3928 C C . GLU C 1 155 ? 11.796 -8.483 74.850 1.00 42.35 155 GLU C C 1
ATOM 3929 O O . GLU C 1 155 ? 11.299 -9.556 75.208 1.00 41.00 155 GLU C O 1
ATOM 3935 N N . ILE C 1 156 ? 12.960 -8.413 74.195 1.00 45.20 156 ILE C N 1
ATOM 3936 C CA . ILE C 1 156 ? 13.726 -9.621 73.905 1.00 37.68 156 ILE C CA 1
ATOM 3937 C C . ILE C 1 156 ? 14.210 -10.264 75.194 1.00 47.40 156 ILE C C 1
ATOM 3938 O O . ILE C 1 156 ? 14.213 -11.491 75.321 1.00 53.40 156 ILE C O 1
ATOM 3943 N N . ASP C 1 157 ? 14.667 -9.457 76.153 1.00 48.29 157 ASP C N 1
ATOM 3944 C CA . ASP C 1 157 ? 15.029 -10.005 77.463 1.00 52.65 157 ASP C CA 1
ATOM 3945 C C . ASP C 1 157 ? 13.823 -10.633 78.149 1.00 55.12 157 ASP C C 1
ATOM 3946 O O . ASP C 1 157 ? 13.941 -11.657 78.832 1.00 58.17 157 ASP C O 1
ATOM 3951 N N . TYR C 1 158 ? 12.658 -10.01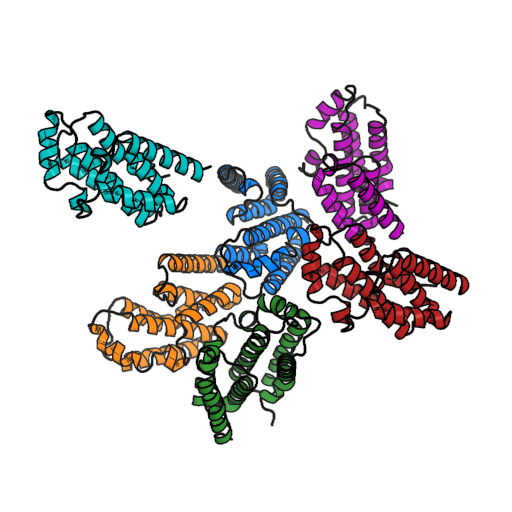7 77.994 1.00 50.93 158 TYR C N 1
ATOM 3952 C CA . TYR C 1 158 ? 11.464 -10.505 78.667 1.00 49.62 158 TYR C CA 1
ATOM 3953 C C . TYR C 1 158 ? 11.006 -11.842 78.089 1.00 48.99 158 TYR C C 1
ATOM 3954 O O . TYR C 1 158 ? 10.554 -12.725 78.827 1.00 55.79 158 TYR C O 1
ATOM 3963 N N . LEU C 1 159 ? 11.124 -12.016 76.778 1.00 49.01 159 LEU C N 1
ATOM 3964 C CA . LEU C 1 159 ? 10.617 -13.225 76.147 1.00 54.50 159 LEU C CA 1
ATOM 3965 C C . LEU C 1 159 ? 11.486 -14.450 76.388 1.00 63.24 159 LEU C C 1
ATOM 3966 O O . LEU C 1 159 ? 11.006 -15.575 76.203 1.00 42.66 159 LEU C O 1
ATOM 3971 N N . LYS C 1 160 ? 12.744 -14.264 76.785 1.00 64.25 160 LYS C N 1
ATOM 3972 C CA . LYS C 1 160 ? 13.621 -15.391 77.089 1.00 61.91 160 LYS C CA 1
ATOM 3973 C C . LYS C 1 160 ? 13.774 -15.586 78.589 1.00 61.43 160 LYS C C 1
ATOM 3974 O O . LYS C 1 160 ? 13.355 -16.606 79.131 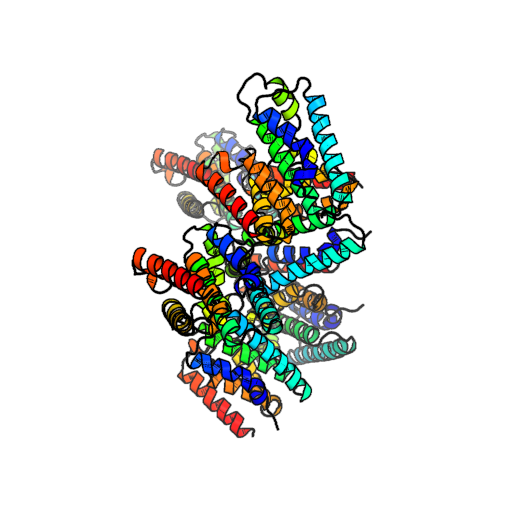1.00 63.23 160 LYS C O 1
ATOM 3980 N N . ALA D 1 1 ? 66.841 -22.993 29.220 1.00 53.22 1 ALA D N 1
ATOM 3981 C CA . ALA D 1 1 ? 65.650 -23.380 29.983 1.00 52.54 1 ALA D CA 1
ATOM 3982 C C . ALA D 1 1 ? 64.702 -22.181 30.114 1.00 50.21 1 ALA D C 1
ATOM 3983 O O . ALA D 1 1 ? 65.114 -21.035 29.890 1.00 47.49 1 ALA D O 1
ATOM 3985 N N . ILE D 1 2 ? 63.444 -22.440 30.471 1.00 48.80 2 ILE D N 1
ATOM 3986 C CA . ILE D 1 2 ? 62.408 -21.409 30.415 1.00 49.80 2 ILE D CA 1
ATOM 3987 C C . ILE D 1 2 ? 62.548 -20.443 31.591 1.00 50.44 2 ILE D C 1
ATOM 3988 O O . ILE D 1 2 ? 62.649 -20.854 32.754 1.00 46.64 2 ILE D O 1
ATOM 3993 N N . ASN D 1 3 ? 62.558 -19.149 31.273 1.00 51.34 3 ASN D N 1
ATOM 3994 C CA . ASN D 1 3 ? 62.589 -18.046 32.217 1.00 48.92 3 ASN D CA 1
ATOM 3995 C C . ASN D 1 3 ? 61.233 -17.867 32.895 1.00 49.52 3 ASN D C 1
ATOM 3996 O O . ASN D 1 3 ? 60.214 -18.438 32.488 1.00 57.39 3 ASN D O 1
ATOM 4001 N N . LEU D 1 4 ? 61.232 -17.038 33.942 1.00 36.05 4 LEU D N 1
ATOM 4002 C CA . LEU D 1 4 ? 59.977 -16.509 34.436 1.00 27.60 4 LEU D CA 1
ATOM 4003 C C . LEU D 1 4 ? 59.464 -15.431 33.489 1.00 26.85 4 LEU D C 1
ATOM 4004 O O . LEU D 1 4 ? 58.250 -15.250 33.363 1.00 31.12 4 LEU D O 1
ATOM 4009 N N . ILE D 1 5 ? 60.366 -14.732 32.784 1.00 31.57 5 ILE D N 1
ATOM 4010 C CA . ILE D 1 5 ? 59.937 -13.779 31.759 1.00 27.61 5 ILE D CA 1
ATOM 4011 C C . ILE D 1 5 ? 59.198 -14.508 30.651 1.00 31.09 5 ILE D C 1
ATOM 4012 O O . ILE D 1 5 ? 58.235 -13.978 30.081 1.00 37.29 5 ILE D O 1
ATOM 4017 N N . ASP D 1 6 ? 59.611 -15.741 30.337 1.00 28.33 6 ASP D N 1
ATOM 4018 C CA . ASP D 1 6 ? 58.898 -16.497 29.306 1.00 32.66 6 ASP D CA 1
ATOM 4019 C C . ASP D 1 6 ? 57.512 -16.940 29.758 1.00 34.75 6 ASP D C 1
ATOM 4020 O O . ASP D 1 6 ? 56.617 -17.074 28.918 1.00 43.22 6 ASP D O 1
ATOM 4025 N N . LEU D 1 7 ? 57.306 -17.195 31.057 1.00 34.63 7 LEU D N 1
ATOM 4026 C CA . LEU D 1 7 ? 55.961 -17.547 31.508 1.00 31.77 7 LEU D CA 1
ATOM 4027 C C . LEU D 1 7 ? 55.037 -16.341 31.564 1.00 38.25 7 LEU D C 1
ATOM 4028 O O . LEU D 1 7 ? 53.820 -16.489 31.381 1.00 45.97 7 LEU D O 1
ATOM 4033 N N . LEU D 1 8 ? 55.585 -15.146 31.765 1.00 36.04 8 LEU D N 1
ATOM 4034 C CA . LEU D 1 8 ? 54.787 -13.929 31.715 1.00 31.48 8 LEU D CA 1
ATOM 4035 C C . LEU D 1 8 ? 54.689 -13.355 30.299 1.00 31.78 8 LEU D C 1
ATOM 4036 O O . LEU D 1 8 ? 54.259 -12.204 30.139 1.00 23.65 8 LEU D O 1
ATOM 4041 N N . HIS D 1 9 ? 55.067 -14.144 29.276 1.00 35.34 9 HIS D N 1
ATOM 4042 C CA . HIS D 1 9 ? 55.093 -13.650 27.897 1.00 36.90 9 HIS D CA 1
ATOM 4043 C C . HIS D 1 9 ? 53.710 -13.210 27.434 1.00 37.90 9 HIS D C 1
ATOM 4044 O O . HIS D 1 9 ? 53.578 -12.210 26.716 1.00 43.37 9 HIS D O 1
ATOM 4051 N N . ASP D 1 10 ? 52.668 -13.954 27.812 1.00 32.08 10 ASP D N 1
ATOM 4052 C CA . ASP D 1 10 ? 51.318 -13.549 27.430 1.00 31.63 10 ASP D CA 1
ATOM 4053 C C . ASP D 1 10 ? 50.886 -12.282 28.168 1.00 30.61 10 ASP D C 1
ATOM 4054 O O . ASP D 1 10 ? 50.148 -11.457 27.619 1.00 32.87 10 ASP D O 1
ATOM 4059 N N . GLY D 1 11 ? 51.299 -12.125 29.424 1.00 34.35 11 GLY D N 1
ATOM 4060 C CA . GLY D 1 11 ? 50.969 -10.908 30.153 1.00 27.03 11 GLY D CA 1
ATOM 4061 C C . GLY D 1 11 ? 51.731 -9.692 29.654 1.00 29.96 11 GLY D C 1
ATOM 4062 O O . GLY D 1 11 ? 51.148 -8.617 29.491 1.00 29.54 11 GLY D O 1
ATOM 4063 N N . PHE D 1 12 ? 53.047 -9.845 29.400 1.00 34.97 12 PHE D N 1
ATOM 4064 C CA . PHE D 1 12 ? 53.875 -8.732 28.917 1.00 34.07 12 PHE D CA 1
ATOM 4065 C C . PHE D 1 12 ? 53.412 -8.217 27.562 1.00 40.83 12 PHE D C 1
ATOM 4066 O O . PHE D 1 12 ? 53.690 -7.064 27.204 1.00 37.37 12 PHE D O 1
ATOM 4074 N N . TYR D 1 13 ? 52.752 -9.063 26.770 1.00 41.96 13 TYR D N 1
ATOM 4075 C CA . TYR D 1 13 ? 52.231 -8.597 25.486 1.00 36.24 13 TYR D CA 1
ATOM 4076 C C . TYR D 1 13 ? 51.121 -7.576 25.682 1.00 35.51 13 TYR D C 1
ATOM 4077 O O . TYR D 1 13 ? 50.966 -6.659 24.867 1.00 25.30 13 TYR D O 1
ATOM 4086 N N . LEU D 1 14 ? 50.328 -7.720 26.752 1.00 38.33 14 LEU D N 1
ATOM 4087 C CA . LEU D 1 14 ? 49.263 -6.753 27.021 1.00 35.71 14 LEU D CA 1
ATOM 4088 C C . LEU D 1 14 ? 49.805 -5.459 27.625 1.00 37.99 14 LEU D C 1
ATOM 4089 O O . LEU D 1 14 ? 49.216 -4.393 27.410 1.00 37.76 14 LEU D O 1
ATOM 4094 N N . ILE D 1 15 ? 50.931 -5.516 28.351 1.00 37.89 15 ILE D N 1
ATOM 4095 C CA . ILE D 1 15 ? 51.632 -4.279 28.689 1.00 40.14 15 ILE D CA 1
ATOM 4096 C C . ILE D 1 15 ? 52.099 -3.591 27.416 1.00 44.05 15 ILE D C 1
ATOM 4097 O O . ILE D 1 15 ? 51.978 -2.367 27.268 1.00 47.17 15 ILE D O 1
ATOM 4102 N N . PHE D 1 16 ? 52.642 -4.367 26.474 1.00 41.69 16 PHE D N 1
ATOM 4103 C CA . PHE D 1 16 ? 53.139 -3.782 25.235 1.00 43.43 16 PHE D CA 1
ATOM 4104 C C . PHE D 1 16 ? 52.019 -3.118 24.439 1.00 41.01 16 PHE D C 1
ATOM 4105 O O . PHE D 1 16 ? 52.231 -2.068 23.824 1.00 46.22 16 PHE D O 1
ATOM 4113 N N . LEU D 1 17 ? 50.814 -3.701 24.447 1.00 40.13 17 LEU D N 1
ATOM 4114 C CA . LEU D 1 17 ? 49.722 -3.121 23.662 1.00 36.16 17 LEU D CA 1
ATOM 4115 C C . LEU D 1 17 ? 49.261 -1.793 24.246 1.00 25.86 17 LEU D C 1
ATOM 4116 O O . LEU D 1 17 ? 49.015 -0.833 23.505 1.00 28.81 17 LEU D O 1
ATOM 4121 N N . ILE D 1 18 ? 49.133 -1.711 25.565 1.00 25.09 18 ILE D N 1
ATOM 4122 C CA . ILE D 1 18 ? 48.711 -0.449 26.165 1.00 37.42 18 ILE D CA 1
ATOM 4123 C C . ILE D 1 18 ? 49.756 0.627 25.904 1.00 37.34 18 ILE D C 1
ATOM 4124 O O . ILE D 1 18 ? 49.435 1.790 25.629 1.00 32.32 18 ILE D O 1
ATOM 4129 N N . ARG D 1 19 ? 51.027 0.266 26.007 1.00 39.09 19 ARG D N 1
ATOM 4130 C CA . ARG D 1 19 ? 52.044 1.255 25.721 1.00 37.67 19 ARG D CA 1
ATOM 4131 C C . ARG D 1 19 ? 51.985 1.679 24.262 1.00 42.31 19 ARG D C 1
ATOM 4132 O O . ARG D 1 19 ? 52.323 2.822 23.937 1.00 47.09 19 ARG D O 1
ATOM 4140 N N . ASN D 1 20 ? 51.552 0.780 23.372 1.00 44.02 20 ASN D N 1
ATOM 4141 C CA . ASN D 1 20 ? 51.388 1.078 21.954 1.00 35.64 20 ASN D CA 1
ATOM 4142 C C . ASN D 1 20 ? 50.020 1.698 21.638 1.00 37.62 20 ASN D C 1
ATOM 4143 O O . ASN D 1 20 ? 49.616 1.716 20.472 1.00 28.55 20 ASN D O 1
ATOM 4148 N N . GLN D 1 21 ? 49.312 2.211 22.651 1.00 34.53 21 GLN D N 1
ATOM 4149 C CA . GLN D 1 21 ? 48.107 3.040 22.547 1.00 32.78 21 GLN D CA 1
ATOM 4150 C C . GLN D 1 21 ? 46.867 2.234 22.178 1.00 32.98 21 GLN D C 1
ATOM 4151 O O . GLN D 1 21 ? 45.832 2.818 21.851 1.00 33.28 21 GLN D O 1
ATOM 4157 N N . TYR D 1 22 ? 46.936 0.910 22.244 1.00 29.19 22 TYR D N 1
ATOM 4158 C CA . TYR D 1 22 ? 45.756 0.081 22.074 1.00 29.03 22 TYR D CA 1
ATOM 4159 C C . TYR D 1 22 ? 44.864 0.212 23.306 1.00 32.70 22 TYR D C 1
ATOM 4160 O O . TYR D 1 22 ? 45.351 0.321 24.435 1.00 34.27 22 TYR D O 1
ATOM 4169 N N . VAL D 1 23 ? 43.554 0.271 23.086 1.00 29.98 23 VAL D N 1
ATOM 4170 C CA . VAL D 1 23 ? 42.576 0.445 24.151 1.00 32.83 23 VAL D CA 1
ATOM 4171 C C . VAL D 1 23 ? 41.709 -0.806 24.164 1.00 39.14 23 VAL D C 1
ATOM 4172 O O . VAL D 1 23 ? 41.207 -1.204 23.112 1.00 45.50 23 VAL D O 1
ATOM 4176 N N . PRO D 1 24 ? 41.552 -1.489 25.298 1.00 36.89 24 PRO D N 1
ATOM 4177 C CA . PRO D 1 24 ? 40.693 -2.678 25.306 1.00 35.12 24 PRO D CA 1
ATOM 4178 C C . PRO D 1 24 ? 39.235 -2.294 25.142 1.00 38.35 24 PRO D C 1
ATOM 4179 O O . PRO D 1 24 ? 38.753 -1.349 25.774 1.00 43.21 24 PRO D O 1
ATOM 4183 N N . ALA D 1 25 ? 38.530 -3.050 24.288 1.00 34.11 25 ALA D N 1
ATOM 4184 C CA . ALA D 1 25 ? 37.114 -2.780 24.041 1.00 40.31 25 ALA D CA 1
ATOM 4185 C C . ALA D 1 25 ? 36.279 -3.001 25.295 1.00 41.00 25 ALA D C 1
ATOM 4186 O O . ALA D 1 25 ? 35.239 -2.350 25.476 1.00 35.37 25 ALA D O 1
ATOM 4188 N N . ASP D 1 26 ? 36.688 -3.950 26.137 1.00 40.89 26 ASP D N 1
ATOM 4189 C CA . ASP D 1 26 ? 35.959 -4.315 27.353 1.00 42.72 26 ASP D CA 1
ATOM 4190 C C . ASP D 1 26 ? 36.886 -4.302 28.567 1.00 45.39 26 ASP D C 1
ATOM 4191 O O . ASP D 1 26 ? 37.578 -5.302 28.830 1.00 50.43 26 ASP D O 1
ATOM 4196 N N . PRO D 1 27 ? 36.898 -3.206 29.340 1.00 40.30 27 PRO D N 1
ATOM 4197 C CA . PRO D 1 27 ? 37.817 -3.107 30.496 1.00 42.05 27 PRO D CA 1
ATOM 4198 C C . PRO D 1 27 ? 37.715 -4.232 31.518 1.00 33.28 27 PRO D C 1
ATOM 4199 O O . PRO D 1 27 ? 38.752 -4.668 32.030 1.00 29.98 27 PRO D O 1
ATOM 4203 N N . GLN D 1 28 ? 36.514 -4.682 31.884 1.00 31.29 28 GLN D N 1
ATOM 4204 C CA . GLN D 1 28 ? 36.428 -5.685 32.944 1.00 33.94 28 GLN D CA 1
ATOM 4205 C C . GLN D 1 28 ? 36.864 -7.053 32.445 1.00 33.69 28 GLN D C 1
ATOM 4206 O O . GLN D 1 28 ? 37.543 -7.785 33.171 1.00 37.33 28 GLN D O 1
ATOM 4212 N N . ARG D 1 29 ? 36.585 -7.370 31.177 1.00 30.62 29 ARG D N 1
ATOM 4213 C CA . ARG D 1 29 ? 37.087 -8.615 30.610 1.00 31.85 29 ARG D CA 1
ATOM 4214 C C . ARG D 1 29 ? 38.600 -8.577 30.457 1.00 33.40 29 ARG D C 1
ATOM 4215 O O . ARG D 1 29 ? 39.282 -9.577 30.712 1.00 30.32 29 ARG D O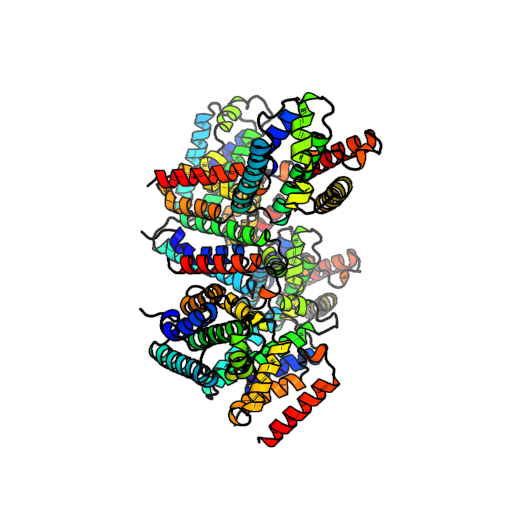 1
ATOM 4223 N N . PHE D 1 30 ? 39.139 -7.425 30.044 1.00 31.88 30 PHE D N 1
ATOM 4224 C CA . PHE D 1 30 ? 40.583 -7.249 30.016 1.00 32.37 30 PHE D CA 1
ATOM 4225 C C . PHE D 1 30 ? 41.181 -7.527 31.388 1.00 41.69 30 PHE D C 1
ATOM 4226 O O . PHE D 1 30 ? 42.293 -8.062 31.487 1.00 51.34 30 PHE D O 1
ATOM 4234 N N . ARG D 1 31 ? 40.474 -7.141 32.455 1.00 38.96 31 ARG D N 1
ATOM 4235 C CA . ARG D 1 31 ? 40.955 -7.362 33.816 1.00 32.59 31 ARG D CA 1
ATOM 4236 C C . ARG D 1 31 ? 40.801 -8.814 34.255 1.00 36.36 31 ARG D C 1
ATOM 4237 O O . ARG D 1 31 ? 41.710 -9.365 34.894 1.00 26.43 31 ARG D O 1
ATOM 4245 N N . GLU D 1 32 ? 39.639 -9.435 33.968 1.00 40.71 32 GLU D N 1
ATOM 4246 C CA . GLU D 1 32 ? 39.484 -10.865 34.245 1.00 42.76 32 GLU D CA 1
ATOM 4247 C C . GLU D 1 32 ? 40.541 -11.682 33.515 1.00 38.40 32 GLU D C 1
ATOM 4248 O O . GLU D 1 32 ? 40.965 -12.735 34.014 1.00 39.01 32 GLU D O 1
ATOM 4254 N N . LYS D 1 33 ? 40.981 -11.203 32.338 1.00 33.12 33 LYS D N 1
ATOM 4255 C CA . LYS D 1 33 ? 41.986 -11.912 31.546 1.00 33.43 33 LYS D CA 1
ATOM 4256 C C . LYS D 1 33 ? 43.369 -11.818 32.164 1.00 34.81 33 LYS D C 1
ATOM 4257 O O . LYS D 1 33 ? 44.145 -12.782 32.118 1.00 33.17 33 LYS D O 1
ATOM 4263 N N . ILE D 1 34 ? 43.705 -10.657 32.727 1.00 34.82 34 ILE D N 1
ATOM 4264 C CA . ILE D 1 34 ? 44.952 -10.518 33.465 1.00 34.86 34 ILE D CA 1
ATOM 4265 C C . ILE D 1 34 ? 44.971 -11.458 34.668 1.00 40.27 34 ILE D C 1
ATOM 4266 O O . ILE D 1 34 ? 45.980 -12.125 34.931 1.00 42.21 34 ILE D O 1
ATOM 4271 N N . LEU D 1 35 ? 43.854 -11.537 35.413 1.00 41.96 35 LEU D N 1
ATOM 4272 C CA . LEU D 1 35 ? 43.813 -12.398 36.599 1.00 40.25 35 LEU D CA 1
ATOM 4273 C C . LEU D 1 35 ? 44.010 -13.866 36.227 1.00 36.11 35 LEU D C 1
ATOM 4274 O O . LEU D 1 35 ? 44.633 -14.627 36.981 1.00 33.00 35 LEU D O 1
ATOM 4279 N N . ASP D 1 36 ? 43.480 -14.287 35.071 1.00 35.30 36 ASP D N 1
ATOM 4280 C CA . ASP D 1 36 ? 43.663 -15.666 34.628 1.00 38.19 36 ASP D CA 1
ATOM 4281 C C . ASP D 1 36 ? 45.064 -15.906 34.071 1.00 34.92 36 ASP D C 1
ATOM 4282 O O . ASP D 1 36 ? 45.566 -17.035 34.142 1.00 36.39 36 ASP D O 1
ATOM 4287 N N . LEU D 1 37 ? 45.720 -14.868 33.539 1.00 30.80 37 LEU D N 1
ATOM 4288 C CA . LEU D 1 37 ? 47.095 -15.043 33.089 1.00 25.63 37 LEU D CA 1
ATOM 4289 C C . LEU D 1 37 ? 48.058 -15.139 34.255 1.00 28.04 37 LEU D C 1
ATOM 4290 O O . LEU D 1 37 ? 49.051 -15.872 34.167 1.00 36.37 37 LEU D O 1
ATOM 4295 N N . LEU D 1 38 ? 47.767 -14.451 35.363 1.00 24.32 38 LEU D N 1
ATOM 4296 C CA . LEU D 1 38 ? 48.607 -14.570 36.555 1.00 28.97 38 LEU D CA 1
ATOM 4297 C C . LEU D 1 38 ? 48.384 -15.892 37.282 1.00 32.60 38 LEU D C 1
ATOM 4298 O O . LEU D 1 38 ? 49.340 -16.475 37.804 1.00 34.07 38 LEU D O 1
ATOM 4303 N N . ASN D 1 39 ? 47.151 -16.415 37.256 1.00 37.60 39 ASN D N 1
ATOM 4304 C CA . ASN D 1 39 ? 46.871 -17.729 37.828 1.00 41.37 39 ASN D CA 1
ATOM 4305 C C . ASN D 1 39 ? 47.500 -18.838 36.992 1.00 39.88 39 ASN D C 1
ATOM 4306 O O . ASN D 1 39 ? 48.055 -19.791 37.547 1.00 43.38 39 ASN D O 1
ATOM 4311 N N . ARG D 1 40 ? 47.463 -18.720 35.660 1.00 38.52 40 ARG D N 1
ATOM 4312 C CA . ARG D 1 40 ? 48.145 -19.708 34.824 1.00 41.59 40 ARG D CA 1
ATOM 4313 C C . ARG D 1 40 ? 49.668 -19.552 34.910 1.00 45.30 40 ARG D C 1
ATOM 4314 O O . ARG D 1 40 ? 50.411 -20.544 34.876 1.00 49.29 40 ARG D O 1
ATOM 4322 N N . PHE D 1 41 ? 50.155 -18.313 35.015 1.00 39.30 41 PHE D N 1
ATOM 4323 C CA . PHE D 1 41 ? 51.580 -18.099 35.244 1.00 28.49 41 PHE D CA 1
ATOM 4324 C C . PHE D 1 41 ? 52.038 -18.760 36.534 1.00 29.55 41 PHE D C 1
ATOM 4325 O O . PHE D 1 41 ? 53.169 -19.250 36.621 1.00 34.53 41 PHE D O 1
ATOM 4333 N N . GLU D 1 42 ? 51.175 -18.780 37.550 1.00 33.04 42 GLU D N 1
ATOM 4334 C CA . GLU D 1 42 ? 51.546 -19.371 38.831 1.00 33.80 42 GLU D CA 1
ATOM 4335 C C . GLU D 1 42 ? 51.507 -20.903 38.802 1.00 30.13 42 GLU D C 1
ATOM 4336 O O . GLU D 1 42 ? 52.296 -21.554 39.497 1.00 26.15 42 GLU D O 1
ATOM 4342 N N . GLN D 1 43 ? 50.583 -21.510 38.053 1.00 26.83 43 GLN D N 1
ATOM 4343 C CA . GLN D 1 43 ? 50.570 -22.969 38.026 1.00 27.92 43 GLN D CA 1
ATOM 4344 C C . GLN D 1 43 ? 51.744 -23.519 37.237 1.00 30.18 43 GLN D C 1
ATOM 4345 O O . GLN D 1 43 ? 52.339 -24.529 37.627 1.00 32.96 43 GLN D O 1
ATOM 4351 N N . GLN D 1 44 ? 52.089 -22.873 36.120 1.00 30.73 44 GLN D N 1
ATOM 4352 C CA . GLN D 1 44 ? 53.189 -23.356 35.296 1.00 28.08 44 GLN D CA 1
ATOM 4353 C C . GLN D 1 44 ? 54.531 -23.145 35.979 1.00 27.42 44 GLN D C 1
ATOM 4354 O O . GLN D 1 44 ? 55.420 -24.002 35.882 1.00 28.97 44 GLN D O 1
ATOM 4360 N N . ALA D 1 45 ? 54.699 -22.019 36.681 1.00 26.39 45 ALA D N 1
ATOM 4361 C CA . ALA D 1 45 ? 55.954 -21.783 37.395 1.00 28.72 45 ALA D CA 1
ATOM 4362 C C . ALA D 1 45 ? 56.125 -22.766 38.552 1.00 30.71 45 ALA D C 1
ATOM 4363 O O . ALA D 1 45 ? 57.243 -23.229 38.802 1.00 32.96 45 ALA D O 1
ATOM 4365 N N . LYS D 1 46 ? 55.022 -23.119 39.249 1.00 36.02 46 LYS D N 1
ATOM 4366 C CA . LYS D 1 46 ? 55.059 -24.171 40.272 1.00 33.78 46 LYS D CA 1
ATOM 4367 C C . LYS D 1 46 ? 55.351 -25.538 39.679 1.00 42.32 46 LYS D C 1
ATOM 4368 O O . LYS D 1 46 ? 56.033 -26.364 40.305 1.00 44.03 46 LYS D O 1
ATOM 4374 N N . LYS D 1 47 ? 54.822 -25.807 38.492 1.00 47.98 47 LYS D N 1
ATOM 4375 C CA . LYS D 1 47 ? 55.059 -27.105 37.893 1.00 46.84 47 LYS D CA 1
ATOM 4376 C C . LYS D 1 47 ? 56.466 -27.177 37.308 1.00 40.30 47 LYS D C 1
ATOM 4377 O O . LYS D 1 47 ? 57.006 -28.279 37.156 1.00 40.62 47 LYS D O 1
ATOM 4383 N N . LEU D 1 48 ? 57.098 -26.024 37.053 1.00 34.37 48 LEU D N 1
ATOM 4384 C CA . LEU D 1 48 ? 58.523 -25.941 36.753 1.00 31.61 48 LEU D CA 1
ATOM 4385 C C . LEU D 1 48 ? 59.404 -25.744 37.986 1.00 28.46 48 LEU D C 1
ATOM 4386 O O . LEU D 1 48 ? 60.611 -25.540 37.829 1.00 28.25 48 LEU D O 1
ATOM 4391 N N . GLN D 1 49 ? 58.825 -25.738 39.193 1.00 30.20 49 GLN D N 1
ATOM 4392 C CA . GLN D 1 49 ? 59.549 -25.821 40.468 1.00 32.68 49 GLN D CA 1
ATOM 4393 C C . GLN D 1 49 ? 60.237 -24.515 40.872 1.00 34.69 49 GLN D C 1
ATOM 4394 O O . GLN D 1 49 ? 61.231 -24.543 41.607 1.00 37.58 49 GLN D O 1
ATOM 4400 N N . PHE D 1 50 ? 59.729 -23.368 40.413 1.00 33.00 50 PHE D N 1
ATOM 4401 C CA . PHE D 1 50 ? 60.234 -22.098 40.914 1.00 32.76 50 PHE D CA 1
ATOM 4402 C C . PHE D 1 50 ? 59.805 -21.878 42.360 1.00 40.93 50 PHE D C 1
ATOM 4403 O O . PHE D 1 50 ? 58.746 -22.338 42.797 1.00 39.49 50 PHE D O 1
ATOM 4411 N N . SER D 1 51 ? 60.637 -21.144 43.099 1.00 42.80 51 SER D N 1
ATOM 4412 C CA . SER D 1 51 ? 60.346 -20.868 44.497 1.00 32.69 51 SER D CA 1
ATOM 4413 C C . SER D 1 51 ? 59.079 -20.029 44.643 1.00 35.31 51 SER D C 1
ATOM 4414 O O . SER D 1 51 ? 58.710 -19.248 43.761 1.00 35.92 51 SER D O 1
ATOM 4417 N N . ALA D 1 52 ? 58.423 -20.184 45.793 1.00 36.61 52 ALA D N 1
ATOM 4418 C CA . ALA D 1 52 ? 57.243 -19.378 46.099 1.00 33.37 52 ALA D CA 1
ATOM 4419 C C . ALA D 1 52 ? 57.567 -17.888 46.140 1.00 38.57 52 ALA D C 1
ATOM 4420 O O . ALA D 1 52 ? 56.699 -17.062 45.841 1.00 39.72 52 ALA D O 1
ATOM 4422 N N . ASP D 1 53 ? 58.792 -17.521 46.539 1.00 48.47 53 ASP D N 1
ATOM 4423 C CA . ASP D 1 53 ? 59.168 -16.111 46.540 1.00 51.84 53 ASP D CA 1
ATOM 4424 C C . ASP D 1 53 ? 59.420 -15.606 45.130 1.00 45.02 53 ASP D C 1
ATOM 4425 O O . ASP D 1 53 ? 59.084 -14.459 44.818 1.00 41.13 53 ASP D O 1
ATOM 4430 N N . ASP D 1 54 ? 60.014 -16.440 44.264 1.00 47.01 54 ASP D N 1
ATOM 4431 C CA . ASP D 1 54 ? 60.203 -16.027 42.874 1.00 43.63 54 ASP D CA 1
ATOM 4432 C C . ASP D 1 54 ? 58.865 -15.799 42.185 1.00 38.02 54 ASP D C 1
ATOM 4433 O O . ASP D 1 54 ? 58.687 -14.788 41.492 1.00 43.45 54 ASP D O 1
ATOM 4438 N N . ILE D 1 55 ? 57.906 -16.714 42.380 1.00 30.73 55 ILE D N 1
ATOM 4439 C CA . ILE D 1 55 ? 56.562 -16.528 41.826 1.00 32.09 55 ILE D CA 1
ATOM 4440 C C . ILE D 1 55 ? 55.904 -15.296 42.435 1.00 33.48 55 ILE D C 1
ATOM 4441 O O . ILE D 1 55 ? 55.250 -14.504 41.736 1.00 32.04 55 ILE D O 1
ATOM 4446 N N . HIS D 1 56 ? 56.023 -15.149 43.759 1.00 33.68 56 HIS D N 1
ATOM 4447 C CA . HIS D 1 56 ? 55.340 -14.065 44.460 1.00 33.35 56 HIS D CA 1
ATOM 4448 C C . HIS D 1 56 ? 55.816 -12.697 43.988 1.00 35.27 56 HIS D C 1
ATOM 4449 O O . HIS D 1 56 ? 55.002 -11.829 43.657 1.00 36.99 56 HIS D O 1
ATOM 4456 N N . ASP D 1 57 ? 57.134 -12.505 43.897 1.00 38.14 57 ASP D N 1
ATOM 4457 C CA . ASP D 1 57 ? 57.695 -11.209 43.527 1.00 33.77 57 ASP D CA 1
ATOM 4458 C C . ASP D 1 57 ? 57.564 -10.936 42.039 1.00 33.34 57 ASP D C 1
ATOM 4459 O O . ASP D 1 57 ? 57.515 -9.772 41.636 1.00 42.17 57 ASP D O 1
ATOM 4464 N N . ALA D 1 58 ? 57.520 -11.983 41.211 1.00 27.01 58 ALA D N 1
ATOM 4465 C CA . ALA D 1 58 ? 57.245 -11.787 39.791 1.00 23.57 58 ALA D CA 1
ATOM 4466 C C . ALA D 1 58 ? 55.808 -11.318 39.560 1.00 24.52 58 ALA D C 1
ATOM 4467 O O . ALA D 1 58 ? 55.572 -10.375 38.795 1.00 24.91 58 ALA D O 1
ATOM 4469 N N . LYS D 1 59 ? 54.831 -11.940 40.219 1.00 29.22 59 LYS D N 1
ATOM 4470 C CA . LYS D 1 59 ? 53.470 -11.418 40.132 1.00 33.05 59 LYS D CA 1
ATOM 4471 C C . LYS D 1 59 ? 53.378 -9.996 40.679 1.00 32.90 59 LYS D C 1
ATOM 4472 O O . LYS D 1 59 ? 52.607 -9.176 40.162 1.00 30.00 59 LYS D O 1
ATOM 4478 N N . TYR D 1 60 ? 54.128 -9.698 41.751 1.00 29.04 60 TYR D N 1
ATOM 4479 C CA . TYR D 1 60 ? 54.074 -8.369 42.358 1.00 26.88 60 TYR D CA 1
ATOM 4480 C C . TYR D 1 60 ? 54.586 -7.308 41.405 1.00 33.07 60 TYR D C 1
ATOM 4481 O O . TYR D 1 60 ? 53.985 -6.236 41.263 1.00 40.25 60 TYR D O 1
ATOM 4490 N N . ALA D 1 61 ? 55.727 -7.578 40.776 1.00 30.86 61 ALA D N 1
ATOM 4491 C CA . ALA D 1 61 ? 56.316 -6.623 39.858 1.00 19.08 61 ALA D CA 1
ATOM 4492 C C . ALA D 1 61 ? 55.398 -6.383 38.679 1.00 22.95 61 ALA D C 1
ATOM 4493 O O . ALA D 1 61 ? 55.206 -5.238 38.250 1.00 27.12 61 ALA D O 1
ATOM 4495 N N . PHE D 1 62 ? 54.780 -7.452 38.168 1.00 21.32 62 PHE D N 1
ATOM 4496 C CA . PHE D 1 62 ? 53.951 -7.321 36.974 1.00 19.83 62 PHE D CA 1
ATOM 4497 C C . PHE D 1 62 ? 52.734 -6.459 37.254 1.00 30.63 62 PHE D C 1
ATOM 4498 O O . PHE D 1 62 ? 52.340 -5.649 36.407 1.00 28.82 62 PHE D O 1
ATOM 4506 N N . CYS D 1 63 ? 52.139 -6.604 38.454 1.00 29.45 63 CYS D N 1
ATOM 4507 C CA . CYS D 1 63 ? 50.959 -5.818 38.812 1.00 23.91 63 CYS D CA 1
ATOM 4508 C C . CYS D 1 63 ? 51.302 -4.345 39.001 1.00 30.11 63 CYS D C 1
ATOM 4509 O O . CYS D 1 63 ? 50.604 -3.471 38.469 1.00 33.65 63 CYS D O 1
ATOM 4512 N N . ALA D 1 64 ? 52.408 -4.055 39.703 1.00 23.34 64 ALA D N 1
ATOM 4513 C CA . ALA D 1 64 ? 52.894 -2.684 39.797 1.00 25.38 64 ALA D CA 1
ATOM 4514 C C . ALA D 1 64 ? 53.135 -2.099 38.411 1.00 24.46 64 ALA D C 1
ATOM 4515 O O . ALA D 1 64 ? 52.978 -0.887 38.208 1.00 25.94 64 ALA D O 1
ATOM 4517 N N . LEU D 1 65 ? 53.557 -2.925 37.451 1.00 24.77 65 LEU D N 1
ATOM 4518 C CA . LEU D 1 65 ? 53.816 -2.379 36.123 1.00 26.39 65 LEU D CA 1
ATOM 4519 C C . LEU D 1 65 ? 52.522 -2.093 35.352 1.00 30.06 65 LEU D C 1
ATOM 4520 O O . LEU D 1 65 ? 52.397 -1.037 34.725 1.00 37.29 65 LEU D O 1
ATOM 4525 N N . ILE D 1 66 ? 51.564 -3.033 35.340 1.00 23.98 66 ILE D N 1
ATOM 4526 C CA . ILE D 1 66 ? 50.329 -2.809 34.587 1.00 32.47 66 ILE D CA 1
ATOM 4527 C C . ILE D 1 66 ? 49.468 -1.727 35.224 1.00 34.86 66 ILE D C 1
ATOM 4528 O O . ILE D 1 66 ? 48.778 -0.973 34.524 1.00 36.08 66 ILE D O 1
ATOM 4533 N N . ASP D 1 67 ? 49.463 -1.644 36.555 1.00 29.95 67 ASP D N 1
ATOM 4534 C CA . ASP D 1 67 ? 48.642 -0.625 37.188 1.00 35.50 67 ASP D CA 1
ATOM 4535 C C . ASP D 1 67 ? 49.153 0.764 36.824 1.00 38.99 67 ASP D C 1
ATOM 4536 O O . ASP D 1 67 ? 48.357 1.677 36.563 1.00 49.53 67 ASP D O 1
ATOM 4541 N N . GLU D 1 68 ? 50.481 0.935 36.762 1.00 32.22 68 GLU D N 1
ATOM 4542 C CA . GLU D 1 68 ? 51.051 2.252 36.470 1.00 22.47 68 GLU D CA 1
ATOM 4543 C C . GLU D 1 68 ? 51.017 2.567 34.983 1.00 20.91 68 GLU D C 1
ATOM 4544 O O . GLU D 1 68 ? 50.891 3.735 34.603 1.00 21.27 68 GLU D O 1
ATOM 4550 N N . THR D 1 69 ? 51.123 1.546 34.134 1.00 33.59 69 THR D N 1
ATOM 4551 C CA . THR D 1 69 ? 50.938 1.762 32.708 1.00 29.57 69 THR D CA 1
ATOM 4552 C C . THR D 1 69 ? 49.548 2.317 32.437 1.00 27.68 69 THR D C 1
ATOM 4553 O O . THR D 1 69 ? 49.391 3.305 31.712 1.00 33.97 69 THR D O 1
ATOM 4557 N N . ILE D 1 70 ? 48.531 1.726 33.060 1.00 29.07 70 ILE D N 1
ATOM 4558 C CA . ILE D 1 70 ? 47.154 2.141 32.811 1.00 33.01 70 ILE D CA 1
ATOM 4559 C C . ILE D 1 70 ? 46.897 3.537 33.382 1.00 33.37 70 ILE D C 1
ATOM 4560 O O . ILE D 1 70 ? 46.381 4.426 32.692 1.00 30.90 70 ILE D O 1
ATOM 4565 N N . VAL D 1 71 ? 47.284 3.767 34.640 1.00 29.68 71 VAL D N 1
ATOM 4566 C CA . VAL D 1 71 ? 46.908 5.017 35.283 1.00 22.73 71 VAL D CA 1
ATOM 4567 C C . VAL D 1 71 ? 47.666 6.215 34.722 1.00 30.83 71 VAL D C 1
ATOM 4568 O O . VAL D 1 71 ? 47.192 7.351 34.850 1.00 26.66 71 VAL D O 1
ATOM 4572 N N . THR D 1 72 ? 48.845 6.006 34.122 1.00 38.54 72 THR D N 1
ATOM 4573 C CA . THR D 1 72 ? 49.625 7.119 33.581 1.00 22.86 72 THR D CA 1
ATOM 4574 C C . THR D 1 72 ? 49.158 7.565 32.193 1.00 23.59 72 THR D C 1
ATOM 4575 O O . THR D 1 72 ? 49.588 8.625 31.719 1.00 24.30 72 THR D O 1
ATOM 4579 N N . GLN D 1 73 ? 48.352 6.759 31.506 1.00 23.84 73 GLN D N 1
ATOM 4580 C CA . GLN D 1 73 ? 47.902 7.100 30.159 1.00 32.64 73 GLN D CA 1
ATOM 4581 C C . GLN D 1 73 ? 47.152 8.428 30.190 1.00 35.59 73 GLN D C 1
ATOM 4582 O O . GLN D 1 73 ? 46.242 8.617 30.999 1.00 43.17 73 GLN D O 1
ATOM 4588 N N . GLN D 1 74 ? 47.525 9.347 29.300 1.00 33.94 74 GLN D N 1
ATOM 4589 C CA . GLN D 1 74 ? 46.959 10.689 29.301 1.00 30.29 74 GLN D CA 1
ATOM 4590 C C . GLN D 1 74 ? 45.970 10.933 28.169 1.00 35.05 74 GLN D C 1
ATOM 4591 O O . GLN D 1 74 ? 45.260 11.951 28.196 1.00 39.06 74 GLN D O 1
ATOM 4597 N N . ASP D 1 75 ? 45.886 10.015 27.195 1.00 41.82 75 ASP D N 1
ATOM 4598 C CA . ASP D 1 75 ? 45.026 10.214 26.042 1.00 42.47 75 ASP D CA 1
ATOM 4599 C C . ASP D 1 75 ? 43.592 9.831 26.420 1.00 42.10 75 ASP D C 1
ATOM 4600 O O . ASP D 1 75 ? 43.387 8.841 27.133 1.00 41.24 75 ASP D O 1
ATOM 4605 N N . PRO D 1 76 ? 42.598 10.623 25.990 1.00 37.45 76 PRO D N 1
ATOM 4606 C CA . PRO D 1 76 ? 41.229 10.458 26.520 1.00 38.79 76 PRO D CA 1
ATOM 4607 C C . PRO D 1 76 ? 40.508 9.166 26.135 1.00 39.76 76 PRO D C 1
ATOM 4608 O O . PRO D 1 76 ? 39.490 8.856 26.766 1.00 44.45 76 PRO D O 1
ATOM 4612 N N . SER D 1 77 ? 40.949 8.422 25.119 1.00 39.99 77 SER D N 1
ATOM 4613 C CA . SER D 1 77 ? 40.330 7.122 24.844 1.00 41.17 77 SER D CA 1
ATOM 4614 C C . SER D 1 77 ? 40.435 6.156 26.027 1.00 43.09 77 SER D C 1
ATOM 4615 O O . SER D 1 77 ? 39.611 5.244 26.157 1.00 49.11 77 SER D O 1
ATOM 4618 N N . TYR D 1 78 ? 41.437 6.316 26.887 1.00 38.42 78 TYR D N 1
ATOM 4619 C CA . TYR D 1 78 ? 41.627 5.408 28.017 1.00 36.23 78 TYR D CA 1
ATOM 4620 C C . TYR D 1 78 ? 40.746 5.720 29.237 1.00 41.03 78 TYR D C 1
ATOM 4621 O O . TYR D 1 78 ? 40.848 5.009 30.246 1.00 45.12 78 TYR D O 1
ATOM 4630 N N . PHE D 1 79 ? 39.881 6.738 29.174 1.00 34.90 79 PHE D N 1
ATOM 4631 C CA . PHE D 1 79 ? 39.165 7.198 30.360 1.00 32.61 79 PHE D CA 1
ATOM 4632 C C . PHE D 1 79 ? 38.294 6.108 30.965 1.00 38.83 79 PHE D C 1
ATOM 4633 O O . PHE D 1 79 ? 38.236 5.970 32.193 1.00 42.45 79 PHE D O 1
ATOM 4641 N N . ASN D 1 80 ? 37.586 5.338 30.127 1.00 39.05 80 ASN D N 1
ATOM 4642 C CA . ASN D 1 80 ? 36.720 4.292 30.669 1.00 34.35 80 ASN D CA 1
ATOM 4643 C C . ASN D 1 80 ? 37.513 3.113 31.210 1.00 34.49 80 ASN D C 1
ATOM 4644 O O . ASN D 1 80 ? 37.078 2.490 32.183 1.00 39.82 80 ASN D O 1
ATOM 4649 N N . LEU D 1 81 ? 38.683 2.815 30.639 1.00 33.99 81 LEU D N 1
ATOM 4650 C CA . LEU D 1 81 ? 39.496 1.750 31.208 1.00 35.38 81 LEU D CA 1
ATOM 4651 C C . LEU D 1 81 ? 40.127 2.192 32.528 1.00 31.42 81 LEU D C 1
ATOM 4652 O O . LEU D 1 81 ? 40.241 1.396 33.466 1.00 31.62 81 LEU D O 1
ATOM 4657 N N . GLN D 1 82 ? 40.505 3.469 32.631 1.00 26.35 82 GLN D N 1
ATOM 4658 C CA . GLN D 1 82 ? 41.071 3.982 33.877 1.00 25.67 82 GLN D CA 1
ATOM 4659 C C . GLN D 1 82 ? 40.032 4.040 34.986 1.00 30.51 82 GLN D C 1
ATOM 4660 O O . GLN D 1 82 ? 40.317 3.648 36.119 1.00 39.16 82 GLN D O 1
ATOM 4666 N N . ASN D 1 83 ? 38.825 4.517 34.687 1.00 26.86 83 ASN D N 1
ATOM 4667 C CA . ASN D 1 83 ? 37.770 4.606 35.702 1.00 31.53 83 ASN D CA 1
ATOM 4668 C C . ASN D 1 83 ? 37.267 3.230 36.126 1.00 31.91 83 ASN D C 1
ATOM 4669 O O . ASN D 1 83 ? 36.754 3.070 37.241 1.00 41.90 83 ASN D O 1
ATOM 4674 N N . SER D 1 84 ? 37.346 2.256 35.232 1.00 31.03 84 SER D N 1
ATOM 4675 C CA . SER D 1 84 ? 37.021 0.883 35.579 1.00 39.04 84 SER D CA 1
ATOM 4676 C C . SER D 1 84 ? 38.120 0.249 36.421 1.00 41.80 84 SER D C 1
ATOM 4677 O O . SER D 1 84 ? 37.841 -0.473 37.386 1.00 48.87 84 SER D O 1
ATOM 4680 N N . TRP D 1 85 ? 39.373 0.555 36.095 1.00 38.39 85 TRP D N 1
ATOM 4681 C CA . TRP D 1 85 ? 40.515 -0.041 36.777 1.00 40.14 85 TRP D CA 1
ATOM 4682 C C . TRP D 1 85 ? 40.710 0.533 38.178 1.00 36.28 85 TRP D C 1
ATOM 4683 O O . TRP D 1 85 ? 41.128 -0.179 39.097 1.00 31.48 85 TRP D O 1
ATOM 4694 N N . LEU D 1 86 ? 40.470 1.833 38.346 1.00 37.41 86 LEU D N 1
ATOM 4695 C CA . LEU D 1 86 ? 40.796 2.484 39.599 1.00 24.18 86 LEU D CA 1
ATOM 4696 C C . LEU D 1 86 ? 39.930 1.997 40.741 1.00 30.97 86 LEU D C 1
ATOM 4697 O O . LEU D 1 86 ? 40.320 2.165 41.899 1.00 28.12 86 LEU D O 1
ATOM 4702 N N . ILE D 1 87 ? 38.788 1.369 40.446 1.00 37.46 87 ILE D N 1
ATOM 4703 C CA . ILE D 1 87 ? 37.956 0.803 41.509 1.00 38.55 87 ILE D CA 1
ATOM 4704 C C . ILE D 1 87 ? 38.796 -0.071 42.432 1.00 40.91 87 ILE D C 1
ATOM 4705 O O . ILE D 1 87 ? 38.744 0.056 43.663 1.00 42.20 87 ILE D O 1
ATOM 4710 N N . SER D 1 88 ? 39.619 -0.942 41.846 1.00 37.62 88 SER D N 1
ATOM 4711 C CA . SER D 1 88 ? 40.558 -1.768 42.603 1.00 30.92 88 SER D CA 1
ATOM 4712 C C . SER D 1 88 ? 41.774 -2.031 41.740 1.00 35.99 88 SER D C 1
ATOM 4713 O O . SER D 1 88 ? 41.793 -2.996 40.960 1.00 44.43 88 SER D O 1
ATOM 4716 N N . PRO D 1 89 ? 42.823 -1.232 41.872 1.00 27.87 89 PRO D N 1
ATOM 4717 C CA . PRO D 1 89 ? 44.028 -1.533 41.111 1.00 27.53 89 PRO D CA 1
ATOM 4718 C C . PRO D 1 89 ? 44.611 -2.848 41.631 1.00 34.02 89 PRO D C 1
ATOM 4719 O O . PRO D 1 89 ? 44.482 -3.172 42.818 1.00 35.02 89 PRO D O 1
ATOM 4723 N N . LEU D 1 90 ? 45.256 -3.610 40.738 1.00 34.73 90 LEU D N 1
ATOM 4724 C CA . LEU D 1 90 ? 45.550 -4.998 41.087 1.00 30.78 90 LEU D CA 1
ATOM 4725 C C . LEU D 1 90 ? 46.547 -5.119 42.216 1.00 26.51 90 LEU D C 1
ATOM 4726 O O . LEU D 1 90 ? 46.461 -6.067 43.010 1.00 22.60 90 LEU D O 1
ATOM 4731 N N . GLN D 1 91 ? 47.428 -4.138 42.375 1.00 31.49 91 GLN D N 1
ATOM 4732 C CA . GLN D 1 91 ? 48.265 -4.160 43.562 1.00 31.11 91 GLN D CA 1
ATOM 4733 C C . GLN D 1 91 ? 47.426 -4.080 44.822 1.00 38.84 91 GLN D C 1
ATOM 4734 O O . GLN D 1 91 ? 47.818 -4.622 45.863 1.00 45.22 91 GLN D O 1
ATOM 4740 N N . LEU D 1 92 ? 46.278 -3.407 44.767 1.00 33.47 92 LEU D N 1
ATOM 4741 C CA . LEU D 1 92 ? 45.533 -3.324 46.009 1.00 30.52 92 LEU D CA 1
ATOM 4742 C C . LEU D 1 92 ? 44.630 -4.537 46.185 1.00 29.16 92 LEU D C 1
ATOM 4743 O O . LEU D 1 92 ? 44.492 -5.051 47.302 1.00 22.23 92 LEU D O 1
ATOM 4748 N N . SER D 1 93 ? 44.082 -5.061 45.089 1.00 22.16 93 SER D N 1
ATOM 4749 C CA . SER D 1 93 ? 43.241 -6.249 45.197 1.00 22.67 93 SER D CA 1
ATOM 4750 C C . SER D 1 93 ? 44.074 -7.499 45.494 1.00 22.53 93 SER D C 1
ATOM 4751 O O . SER D 1 93 ? 43.638 -8.369 46.253 1.00 32.46 93 SER D O 1
ATOM 4754 N N . LEU D 1 94 ? 45.256 -7.635 44.882 1.00 22.03 94 LEU D N 1
ATOM 4755 C CA . LEU D 1 94 ? 46.044 -8.858 45.067 1.00 25.29 94 LEU D CA 1
ATOM 4756 C C . LEU D 1 94 ? 47.100 -8.771 46.172 1.00 26.62 94 LEU D C 1
ATOM 4757 O O . LEU D 1 94 ? 47.554 -9.815 46.651 1.00 26.13 94 LEU D O 1
ATOM 4762 N N . PHE D 1 95 ? 47.548 -7.579 46.565 1.00 26.75 95 PHE D N 1
ATOM 4763 C CA . PHE D 1 95 ? 48.530 -7.471 47.638 1.00 27.02 95 PHE D CA 1
ATOM 4764 C C . PHE D 1 95 ? 48.109 -6.519 48.746 1.00 34.64 95 PHE D C 1
ATOM 4765 O O . PHE D 1 95 ? 48.852 -6.366 49.724 1.00 40.81 95 PHE D O 1
ATOM 4773 N N . GLY D 1 96 ? 46.935 -5.904 48.638 1.00 30.99 96 GLY D N 1
ATOM 4774 C CA . GLY D 1 96 ? 46.478 -4.968 49.653 1.00 37.35 96 GLY D CA 1
ATOM 4775 C C . GLY D 1 96 ? 47.423 -3.817 49.905 1.00 35.30 96 GLY D C 1
ATOM 4776 O O . GLY D 1 96 ? 47.398 -3.227 50.994 1.00 30.33 96 GLY D O 1
ATOM 4777 N N . SER D 1 97 ? 48.238 -3.462 48.913 1.00 34.62 97 SER D N 1
ATOM 4778 C CA . SER D 1 97 ? 49.339 -2.532 49.087 1.00 33.60 97 SER D CA 1
ATOM 4779 C C . SER D 1 97 ? 49.158 -1.338 48.162 1.00 36.04 97 SER D C 1
ATOM 4780 O O . SER D 1 97 ? 48.434 -1.413 47.162 1.00 32.27 97 SER D O 1
ATOM 4783 N N . GLN D 1 98 ? 49.698 -0.192 48.590 1.00 40.65 98 GLN D N 1
ATOM 4784 C CA . GLN D 1 98 ? 49.844 0.976 47.727 1.00 39.33 98 GLN D CA 1
ATOM 4785 C C . GLN D 1 98 ? 51.262 1.521 47.722 1.00 35.54 98 GLN D C 1
ATOM 4786 O O . GLN D 1 98 ? 51.446 2.709 47.442 1.00 41.11 98 GLN D O 1
ATOM 4792 N N . LEU D 1 99 ? 52.257 0.691 48.061 1.00 31.93 99 LEU D N 1
ATOM 4793 C CA . LEU D 1 99 ? 53.645 1.122 48.229 1.00 26.39 99 LEU D CA 1
ATOM 4794 C C . LEU D 1 99 ? 54.602 0.663 47.127 1.00 19.97 99 LEU D C 1
ATOM 4795 O O . LEU D 1 99 ? 55.819 0.822 47.298 1.00 27.97 99 LEU D O 1
ATOM 4800 N N . ALA D 1 100 ? 54.114 0.148 45.989 1.00 19.71 100 ALA D N 1
ATOM 4801 C CA . ALA D 1 100 ? 55.047 -0.379 44.988 1.00 22.22 100 ALA D CA 1
ATOM 4802 C C . ALA D 1 100 ? 56.020 0.671 44.503 1.00 19.37 100 ALA D C 1
ATOM 4803 O O . ALA D 1 100 ? 57.165 0.337 44.216 1.00 21.28 100 ALA D O 1
ATOM 4805 N N . GLY D 1 101 ? 55.599 1.940 44.424 1.00 29.71 101 GLY D N 1
ATOM 4806 C CA . GLY D 1 101 ? 56.517 2.989 43.990 1.00 30.11 101 GLY D CA 1
ATOM 4807 C C . GLY D 1 101 ? 57.828 2.969 44.758 1.00 19.80 101 GLY D C 1
ATOM 4808 O O . GLY D 1 101 ? 58.888 3.282 44.212 1.00 31.74 101 GLY D O 1
ATOM 4809 N N . TYR D 1 102 ? 57.773 2.606 46.036 1.00 19.97 102 TYR D N 1
ATOM 4810 C CA . TYR D 1 102 ? 58.960 2.407 46.851 1.00 20.15 102 TYR D CA 1
ATOM 4811 C C . TYR D 1 102 ? 59.336 0.944 47.016 1.00 19.93 102 TYR D C 1
ATOM 4812 O O . TYR D 1 102 ? 60.521 0.614 47.000 1.00 30.79 102 TYR D O 1
ATOM 4821 N N . GLN D 1 103 ? 58.359 0.054 47.180 1.00 22.35 103 GLN D N 1
ATOM 4822 C CA . GLN D 1 103 ? 58.671 -1.313 47.571 1.00 22.02 103 GLN D CA 1
ATOM 4823 C C . GLN D 1 103 ? 59.116 -2.170 46.406 1.00 27.77 103 GLN D C 1
ATOM 4824 O O . GLN D 1 103 ? 59.827 -3.160 46.620 1.00 35.90 103 GLN D O 1
ATOM 4830 N N . PHE D 1 104 ? 58.743 -1.802 45.181 1.00 20.54 104 PHE D N 1
ATOM 4831 C CA . PHE D 1 104 ? 59.271 -2.495 44.007 1.00 18.96 104 PHE D CA 1
ATOM 4832 C C . PHE D 1 104 ? 60.785 -2.466 44.012 1.00 19.04 104 PHE D C 1
ATOM 4833 O O . PHE D 1 104 ? 61.439 -3.458 43.672 1.00 32.51 104 PHE D O 1
ATOM 4841 N N . PHE D 1 105 ? 61.356 -1.343 44.436 1.00 19.22 105 PHE D N 1
ATOM 4842 C CA . PHE D 1 105 ? 62.798 -1.162 44.464 1.00 19.40 105 PHE D CA 1
ATOM 4843 C C . PHE D 1 105 ? 63.459 -1.769 45.698 1.00 19.71 105 PHE D C 1
ATOM 4844 O O . PHE D 1 105 ? 64.610 -2.201 45.622 1.00 36.43 105 PHE D O 1
ATOM 4852 N N . GLU D 1 106 ? 62.745 -1.860 46.821 1.00 26.40 106 GLU D N 1
ATOM 4853 C CA . GLU D 1 106 ? 63.245 -2.614 47.970 1.00 27.55 106 GLU D CA 1
ATOM 4854 C C . GLU D 1 106 ? 63.408 -4.092 47.635 1.00 27.04 106 GLU D C 1
ATOM 4855 O O . GLU D 1 106 ? 64.427 -4.719 47.974 1.00 33.43 106 GLU D O 1
ATOM 4861 N N . ILE D 1 107 ? 62.399 -4.672 46.989 1.00 23.10 107 ILE D N 1
ATOM 4862 C CA . ILE D 1 107 ? 62.520 -6.044 46.509 1.00 29.10 107 ILE D CA 1
ATOM 4863 C C . ILE D 1 107 ? 63.642 -6.169 45.477 1.00 39.18 107 ILE D C 1
ATOM 4864 O O . ILE D 1 107 ? 64.405 -7.144 45.493 1.00 46.22 107 ILE D O 1
ATOM 4869 N N . LEU D 1 108 ? 63.780 -5.184 44.576 1.00 30.06 108 LEU D N 1
ATOM 4870 C CA . LEU D 1 108 ? 64.791 -5.314 43.523 1.00 30.37 108 LEU D CA 1
ATOM 4871 C C . LEU D 1 108 ? 66.199 -5.317 44.106 1.00 33.32 108 LEU D C 1
ATOM 4872 O O . LEU D 1 108 ? 67.077 -6.055 43.634 1.00 41.74 108 LEU D O 1
ATOM 4877 N N . GLU D 1 109 ? 66.433 -4.504 45.138 1.00 30.68 109 GLU D N 1
ATOM 4878 C CA . GLU D 1 109 ? 67.734 -4.487 45.805 1.00 29.95 109 GLU D CA 1
ATOM 4879 C C . GLU D 1 109 ? 67.972 -5.761 46.621 1.00 31.22 109 GLU D C 1
ATOM 4880 O O . GLU D 1 109 ? 69.125 -6.193 46.774 1.00 29.56 109 GLU D O 1
ATOM 4886 N N . GLN D 1 110 ? 66.908 -6.378 47.149 1.00 31.20 110 GLN D N 1
ATOM 4887 C CA . GLN D 1 110 ? 67.040 -7.721 47.715 1.00 30.05 110 GLN D CA 1
ATOM 4888 C C . GLN D 1 110 ? 67.565 -8.712 46.673 1.00 29.34 110 GLN D C 1
ATOM 4889 O O . GLN D 1 110 ? 68.449 -9.532 46.971 1.00 27.79 110 GLN D O 1
ATOM 4895 N N . LEU D 1 111 ? 67.060 -8.612 45.430 1.00 32.14 111 LEU D N 1
ATOM 4896 C CA . LEU D 1 111 ? 67.397 -9.558 44.365 1.00 20.77 111 LEU D CA 1
ATOM 4897 C C . LEU D 1 111 ? 68.790 -9.321 43.805 1.00 24.83 111 LEU D C 1
ATOM 4898 O O . LEU D 1 111 ? 69.480 -10.272 43.410 1.00 28.87 111 LEU D O 1
ATOM 4903 N N . ARG D 1 112 ? 69.215 -8.060 43.724 1.00 24.50 112 ARG D N 1
ATOM 4904 C CA . ARG D 1 112 ? 70.580 -7.786 43.279 1.00 23.28 112 ARG D CA 1
ATOM 4905 C C . ARG D 1 112 ? 71.590 -8.422 44.220 1.00 21.84 112 ARG D C 1
ATOM 4906 O O . ARG D 1 112 ? 72.550 -9.048 43.775 1.00 34.75 112 ARG D O 1
ATOM 4914 N N . SER D 1 113 ? 71.347 -8.324 45.529 1.00 31.19 113 SER D N 1
ATOM 4915 C CA . SER D 1 113 ? 72.267 -8.861 46.538 1.00 33.63 113 SER D CA 1
ATOM 4916 C C . SER D 1 113 ? 72.375 -10.386 46.484 1.00 36.20 113 SER D C 1
ATOM 4917 O O . SER D 1 113 ? 73.435 -10.948 46.780 1.00 39.23 113 SER D O 1
ATOM 4920 N N . ARG D 1 114 ? 71.275 -11.073 46.191 1.00 40.42 114 ARG D N 1
ATOM 4921 C CA . ARG D 1 114 ? 71.219 -12.532 46.133 1.00 42.62 114 ARG D CA 1
ATOM 4922 C C . ARG D 1 114 ? 71.774 -13.122 44.833 1.00 46.87 114 ARG D C 1
ATOM 4923 O O . ARG D 1 114 ? 71.843 -14.351 44.715 1.00 50.47 114 ARG D O 1
ATOM 4931 N N . GLY D 1 115 ? 72.084 -12.296 43.840 1.00 42.93 115 GLY D N 1
ATOM 4932 C CA . GLY D 1 115 ? 72.897 -12.745 42.718 1.00 41.31 115 GLY D CA 1
ATOM 4933 C C . GLY D 1 115 ? 72.241 -13.865 41.929 1.00 40.23 115 GLY D C 1
ATOM 4934 O O . GLY D 1 115 ? 71.133 -13.730 41.398 1.00 32.18 115 GLY D O 1
ATOM 4935 N N . LYS D 1 116 ? 72.937 -14.995 41.835 1.00 44.98 116 LYS D N 1
ATOM 4936 C CA . LYS D 1 116 ? 72.463 -16.103 41.020 1.00 42.18 116 LYS D CA 1
ATOM 4937 C C . LYS D 1 116 ? 71.353 -16.896 41.686 1.00 38.54 116 LYS D C 1
ATOM 4938 O O . LYS D 1 116 ? 70.692 -17.684 40.999 1.00 40.71 116 LYS D O 1
ATOM 4944 N N . GLU D 1 117 ? 71.109 -16.702 42.988 1.00 33.98 117 GLU D N 1
ATOM 4945 C CA . GLU D 1 117 ? 70.068 -17.499 43.630 1.00 40.13 117 GLU D CA 1
ATOM 4946 C C . GLU D 1 117 ? 68.669 -17.021 43.278 1.00 35.82 117 GLU D C 1
ATOM 4947 O O . GLU D 1 117 ? 67.729 -17.824 43.297 1.00 40.76 117 GLU D O 1
ATOM 4953 N N . ARG D 1 118 ? 68.506 -15.736 42.960 1.00 26.22 118 ARG D N 1
ATOM 4954 C CA . ARG D 1 118 ? 67.215 -15.170 42.589 1.00 25.95 118 ARG D CA 1
ATOM 4955 C C . ARG D 1 118 ? 67.265 -14.536 41.202 1.00 28.65 118 ARG D C 1
ATOM 4956 O O . ARG D 1 118 ? 66.496 -13.614 40.899 1.00 25.74 118 ARG D O 1
ATOM 4964 N N . LEU D 1 119 ? 68.122 -15.077 40.324 1.00 31.98 119 LEU D N 1
ATOM 4965 C CA . LEU D 1 119 ? 68.355 -14.450 39.025 1.00 31.07 119 LEU D CA 1
ATOM 4966 C C . LEU D 1 119 ? 67.136 -14.525 38.110 1.00 43.11 119 LEU D C 1
ATOM 4967 O O . LEU D 1 119 ? 66.940 -13.626 37.281 1.00 48.88 119 LEU D O 1
ATOM 4972 N N . ALA D 1 120 ? 66.289 -15.549 38.250 1.00 41.28 120 ALA D N 1
ATOM 4973 C CA . ALA D 1 120 ? 65.081 -15.599 37.428 1.00 36.75 120 ALA D CA 1
ATOM 4974 C C . ALA D 1 120 ? 64.139 -14.445 37.765 1.00 37.98 120 ALA D C 1
ATOM 4975 O O . ALA D 1 120 ? 63.691 -13.714 36.874 1.00 40.33 120 ALA D O 1
ATOM 4977 N N . ALA D 1 121 ? 63.867 -14.235 39.058 1.00 35.65 121 ALA D N 1
ATOM 4978 C CA . ALA D 1 121 ? 63.037 -13.107 39.461 1.00 35.45 121 ALA D CA 1
ATOM 4979 C C . ALA D 1 121 ? 63.698 -11.778 39.126 1.00 39.19 121 ALA D C 1
ATOM 4980 O O . ALA D 1 121 ? 63.001 -10.824 38.766 1.00 46.00 121 ALA D O 1
ATOM 4982 N N . LEU D 1 122 ? 65.032 -11.692 39.216 1.00 34.49 122 LEU D N 1
ATOM 4983 C CA . LEU D 1 122 ? 65.684 -10.402 39.011 1.00 28.91 122 LEU D CA 1
ATOM 4984 C C . LEU D 1 122 ? 65.592 -9.976 37.559 1.00 35.82 122 LEU D C 1
ATOM 4985 O O . LEU D 1 122 ? 65.460 -8.781 37.273 1.00 43.21 122 LEU D O 1
ATOM 4990 N N . GLU D 1 123 ? 65.595 -10.940 36.638 1.00 36.66 123 GLU D N 1
ATOM 4991 C CA . GLU D 1 123 ? 65.379 -10.621 35.233 1.00 37.22 123 GLU D CA 1
ATOM 4992 C C . GLU D 1 123 ? 63.982 -10.055 34.997 1.00 40.15 123 GLU D C 1
ATOM 4993 O O . GLU D 1 123 ? 63.791 -9.237 34.089 1.00 46.65 123 GLU D O 1
ATOM 4999 N N . VAL D 1 124 ? 62.993 -10.488 35.788 1.00 33.18 124 VAL D N 1
ATOM 5000 C CA . VAL D 1 124 ? 61.634 -9.955 35.662 1.00 36.58 124 VAL D CA 1
ATOM 5001 C C . VAL D 1 124 ? 61.594 -8.476 36.030 1.00 33.81 124 VAL D C 1
ATOM 5002 O O . VAL D 1 124 ? 60.982 -7.663 35.327 1.00 38.45 124 VAL D O 1
ATOM 5006 N N . PHE D 1 125 ? 62.211 -8.113 37.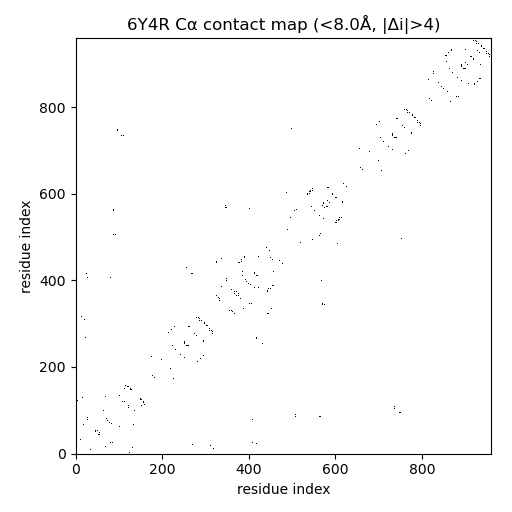156 1.00 25.54 125 PHE D N 1
ATOM 5007 C CA . PHE D 1 125 ? 62.151 -6.734 37.627 1.00 19.08 125 PHE D CA 1
ATOM 5008 C C . PHE D 1 125 ? 62.875 -5.787 36.673 1.00 30.89 125 PHE D C 1
ATOM 5009 O O . PHE D 1 125 ? 62.484 -4.620 36.543 1.00 42.34 125 PHE D O 1
ATOM 5017 N N . HIS D 1 126 ? 63.949 -6.256 36.028 1.00 25.84 126 HIS D N 1
ATOM 5018 C CA . HIS D 1 126 ? 64.613 -5.477 34.986 1.00 19.44 126 HIS D CA 1
ATOM 5019 C C . HIS D 1 126 ? 63.694 -5.302 33.776 1.00 29.94 126 HIS D C 1
ATOM 5020 O O . HIS D 1 126 ? 63.585 -4.202 33.219 1.00 32.94 126 HIS D O 1
ATOM 5027 N N . TYR D 1 127 ? 62.988 -6.367 33.382 1.00 24.93 127 TYR D N 1
ATOM 5028 C CA . TYR D 1 127 ? 62.106 -6.285 32.223 1.00 26.14 127 TYR D CA 1
ATOM 5029 C C . TYR D 1 127 ? 60.928 -5.350 32.494 1.00 34.17 127 TYR D C 1
ATOM 5030 O O . TYR D 1 127 ? 60.436 -4.683 31.579 1.00 41.46 127 TYR D O 1
ATOM 5039 N N . CYS D 1 128 ? 60.467 -5.277 33.742 1.00 33.00 128 CYS D N 1
ATOM 5040 C CA . CYS D 1 128 ? 59.473 -4.270 34.089 1.00 28.82 128 CYS D CA 1
ATOM 5041 C C . CYS D 1 128 ? 60.027 -2.851 33.963 1.00 29.95 128 CYS D C 1
ATOM 5042 O O . CYS D 1 128 ? 59.350 -1.961 33.445 1.00 28.89 128 CYS D O 1
ATOM 5045 N N . LEU D 1 129 ? 61.275 -2.622 34.372 1.00 32.75 129 LEU D N 1
ATOM 5046 C CA . LEU D 1 129 ? 61.799 -1.265 34.254 1.00 31.77 129 LEU D CA 1
ATOM 5047 C C . LEU D 1 129 ? 61.949 -0.865 32.792 1.00 30.45 129 LEU D C 1
ATOM 5048 O O . LEU D 1 129 ? 61.601 0.268 32.428 1.00 28.46 129 LEU D O 1
ATOM 5053 N N . LEU D 1 130 ? 62.385 -1.807 31.927 1.00 31.17 130 LEU D N 1
ATOM 5054 C CA . LEU D 1 130 ? 62.500 -1.535 30.489 1.00 31.86 130 LEU D CA 1
ATOM 5055 C C . LEU D 1 130 ? 61.149 -1.323 29.831 1.00 34.24 130 LEU D C 1
ATOM 5056 O O . LEU D 1 130 ? 61.108 -0.728 28.746 1.00 30.14 130 LEU D O 1
ATOM 5061 N N . LEU D 1 131 ? 60.059 -1.823 30.437 1.00 31.87 131 LEU D N 1
ATOM 5062 C CA . LEU D 1 131 ? 58.719 -1.525 29.959 1.00 23.72 131 LEU D CA 1
ATOM 5063 C C . LEU D 1 131 ? 58.105 -0.332 30.681 1.00 25.21 131 LEU D C 1
ATOM 5064 O O . LEU D 1 131 ? 56.875 -0.161 30.665 1.00 23.19 131 LEU D O 1
ATOM 5069 N N . GLY D 1 132 ? 58.933 0.509 31.301 1.00 20.26 132 GLY D N 1
ATOM 5070 C CA . GLY D 1 132 ? 58.487 1.832 31.660 1.00 29.55 132 GLY D CA 1
ATOM 5071 C C . GLY D 1 132 ? 58.150 2.030 33.115 1.00 38.01 132 GLY D C 1
ATOM 5072 O O . GLY D 1 132 ? 57.623 3.101 33.466 1.00 45.98 132 GLY D O 1
ATOM 5073 N N . PHE D 1 133 ? 58.378 1.028 33.969 1.00 36.09 133 PHE D N 1
ATOM 5074 C CA . PHE D 1 133 ? 58.037 1.199 35.373 1.00 28.96 133 PHE D CA 1
ATOM 5075 C C . PHE D 1 133 ? 58.971 2.221 35.999 1.00 24.39 133 PHE D C 1
ATOM 5076 O O . PHE D 1 133 ? 60.192 2.126 35.858 1.00 31.25 133 PHE D O 1
ATOM 5084 N N . GLN D 1 134 ? 58.391 3.226 36.651 1.00 23.01 134 GLN D N 1
ATOM 5085 C CA . GLN D 1 134 ? 59.158 4.286 37.305 1.00 30.28 134 GLN D CA 1
ATOM 5086 C C . GLN D 1 134 ? 59.065 4.271 38.823 1.00 28.19 134 GLN D C 1
ATOM 5087 O O . GLN D 1 134 ? 60.060 4.562 39.491 1.00 34.74 134 GLN D O 1
ATOM 5093 N N . GLY D 1 135 ? 57.902 3.949 39.387 1.00 24.04 135 GLY D N 1
ATOM 5094 C CA . GLY D 1 135 ? 57.756 3.940 40.830 1.00 19.63 135 GLY D CA 1
ATOM 5095 C C . GLY D 1 135 ? 58.104 5.297 41.390 1.00 20.04 135 GLY D C 1
ATOM 5096 O O . GLY D 1 135 ? 57.675 6.320 40.871 1.00 25.31 135 GLY D O 1
ATOM 5097 N N . LYS D 1 136 ? 58.967 5.314 42.410 1.00 28.81 136 LYS D N 1
ATOM 5098 C CA . LYS D 1 136 ? 59.394 6.530 43.097 1.00 28.88 136 LYS D CA 1
ATOM 5099 C C . LYS D 1 136 ? 60.209 7.458 42.202 1.00 31.60 136 LYS D C 1
ATOM 5100 O O . LYS D 1 136 ? 60.482 8.598 42.596 1.00 37.72 136 LYS D O 1
ATOM 5106 N N . TYR D 1 137 ? 60.671 6.983 41.056 1.00 31.67 137 TYR D N 1
ATOM 5107 C CA . TYR D 1 137 ? 61.389 7.833 40.123 1.00 33.34 137 TYR D CA 1
ATOM 5108 C C . TYR D 1 137 ? 60.457 8.739 39.306 1.00 45.60 137 TYR D C 1
ATOM 5109 O O . TYR D 1 137 ? 60.908 9.260 38.277 1.00 41.09 137 TYR D O 1
ATOM 5118 N N . ARG D 1 138 ? 59.182 8.905 39.718 1.00 51.48 138 ARG D N 1
ATOM 5119 C CA . ARG D 1 138 ? 58.314 9.945 39.153 1.00 51.34 138 ARG D CA 1
ATOM 5120 C C . ARG D 1 138 ? 58.950 11.314 39.295 1.00 51.64 138 ARG D C 1
ATOM 5121 O O . ARG D 1 138 ? 58.953 12.117 38.356 1.00 49.62 138 ARG D O 1
ATOM 5129 N N . ILE D 1 139 ? 59.427 11.615 40.506 1.00 56.10 139 ILE D N 1
ATOM 5130 C CA . ILE D 1 139 ? 60.026 12.904 40.836 1.00 60.69 139 ILE D CA 1
ATOM 5131 C C . ILE D 1 139 ? 61.490 12.953 40.419 1.00 51.63 139 ILE D C 1
ATOM 5132 O O . ILE D 1 139 ? 62.039 14.040 40.200 1.00 44.04 139 ILE D O 1
ATOM 5137 N N . GLU D 1 140 ? 62.146 11.797 40.320 1.00 53.67 140 GLU D N 1
ATOM 5138 C CA . GLU D 1 140 ? 63.562 11.763 39.999 1.00 52.81 140 GLU D CA 1
ATOM 5139 C C . GLU D 1 140 ? 63.773 12.061 38.523 1.00 47.86 140 GLU D C 1
ATOM 5140 O O . GLU D 1 140 ? 62.834 12.115 37.726 1.00 44.65 140 GLU D O 1
ATOM 5146 N N . SER D 1 141 ? 65.037 12.251 38.167 1.00 51.15 141 SER D N 1
ATOM 5147 C CA . SER D 1 141 ? 65.388 12.563 36.796 1.00 51.51 141 SER D CA 1
ATOM 5148 C C . SER D 1 141 ? 65.322 11.306 35.924 1.00 52.37 141 SER D C 1
ATOM 5149 O O . SER D 1 141 ? 65.198 10.169 36.404 1.00 49.29 141 SER D O 1
ATOM 5152 N N . ILE D 1 142 ? 65.391 11.531 34.610 1.00 49.79 142 ILE D N 1
ATOM 5153 C CA . ILE D 1 142 ? 65.439 10.418 33.669 1.00 44.11 142 ILE D CA 1
ATOM 5154 C C . ILE D 1 142 ? 66.782 9.704 33.722 1.00 39.13 142 ILE D C 1
ATOM 5155 O O . ILE D 1 142 ? 66.886 8.532 33.339 1.00 41.80 142 ILE D O 1
ATOM 5160 N N . GLU D 1 143 ? 67.821 10.377 34.195 1.00 31.87 143 GLU D N 1
ATOM 5161 C CA . GLU D 1 143 ? 69.137 9.773 34.153 1.00 35.61 143 GLU D CA 1
ATOM 5162 C C . GLU D 1 143 ? 69.309 8.787 35.298 1.00 34.33 143 GLU D C 1
ATOM 5163 O O . GLU D 1 143 ? 69.824 7.684 35.102 1.00 34.86 143 GLU D O 1
ATOM 5169 N N . SER D 1 144 ? 68.804 9.140 36.479 1.00 38.01 144 SER D N 1
ATOM 5170 C CA . SER D 1 144 ? 68.950 8.274 37.641 1.00 36.27 144 SER D CA 1
ATOM 5171 C C . SER D 1 144 ? 68.303 6.923 37.395 1.00 30.12 144 SER D C 1
ATOM 5172 O O . SER D 1 144 ? 68.862 5.880 37.760 1.00 23.84 144 SER D O 1
ATOM 5175 N N . LEU D 1 145 ? 67.153 6.922 36.716 1.00 35.42 145 LEU D N 1
ATOM 5176 C CA . LEU D 1 145 ? 66.416 5.693 36.465 1.00 31.35 145 LEU D CA 1
ATOM 5177 C C . LEU D 1 145 ? 66.946 4.945 35.257 1.00 34.25 145 LEU D C 1
ATOM 5178 O O . LEU D 1 145 ? 66.977 3.711 35.279 1.00 40.07 145 LEU D O 1
ATOM 5183 N N . ASN D 1 146 ? 67.393 5.646 34.209 1.00 33.56 146 ASN D N 1
ATOM 5184 C CA . ASN D 1 146 ? 68.045 4.942 33.105 1.00 33.12 146 ASN D CA 1
ATOM 5185 C C . ASN D 1 146 ? 69.346 4.294 33.553 1.00 31.59 146 ASN D C 1
ATOM 5186 O O . ASN D 1 146 ? 69.621 3.137 33.218 1.00 38.26 146 ASN D O 1
ATOM 5191 N N . HIS D 1 147 ? 70.138 5.013 34.345 1.00 31.30 147 HIS D N 1
ATOM 5192 C CA . HIS D 1 147 ? 71.393 4.467 34.843 1.00 21.97 147 HIS D CA 1
ATOM 5193 C C . HIS D 1 147 ? 71.148 3.210 35.674 1.00 21.49 147 HIS D C 1
ATOM 5194 O O . HIS D 1 147 ? 71.893 2.231 35.568 1.00 21.51 147 HIS D O 1
ATOM 5201 N N . LEU D 1 148 ? 70.082 3.199 36.475 1.00 24.79 148 LEU D N 1
ATOM 5202 C CA . LEU D 1 148 ? 69.773 2.022 37.279 1.00 26.72 148 LEU D CA 1
ATOM 5203 C C . LEU D 1 148 ? 69.390 0.829 36.400 1.00 28.59 148 LEU D C 1
ATOM 5204 O O . LEU D 1 148 ? 69.775 -0.311 36.689 1.00 21.71 148 LEU D O 1
ATOM 5209 N N . VAL D 1 149 ? 68.618 1.067 35.334 1.00 32.17 149 VAL D N 1
ATOM 5210 C CA . VAL D 1 149 ? 68.212 -0.018 34.437 1.00 26.74 149 VAL D CA 1
ATOM 5211 C C . VAL D 1 149 ? 69.418 -0.611 33.716 1.00 28.90 149 VAL D C 1
ATOM 5212 O O . VAL D 1 149 ? 69.526 -1.837 33.567 1.00 25.57 149 VAL D O 1
ATOM 5216 N N . ALA D 1 150 ? 70.352 0.246 33.280 1.00 35.17 150 ALA D N 1
ATOM 5217 C CA . ALA D 1 150 ? 71.560 -0.216 32.594 1.00 30.46 150 ALA D CA 1
ATOM 5218 C C . ALA D 1 150 ? 72.413 -1.088 33.513 1.00 33.02 150 ALA D C 1
ATOM 5219 O O . ALA D 1 150 ? 73.053 -2.044 33.061 1.00 39.61 150 ALA D O 1
ATOM 5221 N N . ARG D 1 151 ? 72.460 -0.755 34.801 1.00 31.13 151 ARG D N 1
ATOM 5222 C CA . ARG D 1 151 ? 73.309 -1.499 35.724 1.00 31.56 151 ARG D CA 1
ATOM 5223 C C . ARG D 1 151 ? 72.678 -2.800 36.192 1.00 28.11 151 ARG D C 1
ATOM 5224 O O . ARG D 1 151 ? 73.383 -3.801 36.353 1.00 34.15 151 ARG D O 1
ATOM 5232 N N . VAL D 1 152 ? 71.368 -2.840 36.389 1.00 26.93 152 VAL D N 1
ATOM 5233 C CA . VAL D 1 152 ? 70.759 -4.138 36.626 1.00 29.61 152 VAL D CA 1
ATOM 5234 C C . VAL D 1 152 ? 70.953 -5.000 35.395 1.00 30.55 152 VAL D C 1
ATOM 5235 O O . VAL D 1 152 ? 71.235 -6.197 35.492 1.00 38.28 152 VAL D O 1
ATOM 5239 N N . GLY D 1 153 ? 70.901 -4.383 34.217 1.00 21.24 153 GLY D N 1
ATOM 5240 C CA . GLY D 1 153 ? 71.145 -5.145 33.006 1.00 24.20 153 GLY D CA 1
ATOM 5241 C C . GLY D 1 153 ? 72.542 -5.729 32.972 1.00 27.48 153 GLY D C 1
ATOM 5242 O O . GLY D 1 153 ? 72.723 -6.893 32.616 1.00 32.20 153 GLY D O 1
ATOM 5243 N N . ASP D 1 154 ? 73.540 -4.944 33.402 1.00 28.33 154 ASP D N 1
ATOM 5244 C CA . ASP D 1 154 ? 74.922 -5.406 33.406 1.00 24.55 154 ASP D CA 1
ATOM 5245 C C . ASP D 1 154 ? 75.151 -6.508 34.423 1.00 23.96 154 ASP D C 1
ATOM 5246 O O . ASP D 1 154 ? 75.827 -7.498 34.123 1.00 28.47 154 ASP D O 1
ATOM 5251 N N . GLU D 1 155 ? 74.588 -6.363 35.626 1.00 27.58 155 GLU D N 1
ATOM 5252 C CA . GLU D 1 155 ? 74.768 -7.378 36.657 1.00 23.54 155 GLU D CA 1
ATOM 5253 C C . GLU D 1 155 ? 74.135 -8.689 36.237 1.00 29.67 155 GLU D C 1
ATOM 5254 O O . GLU D 1 155 ? 74.676 -9.761 36.532 1.00 33.31 155 GLU D O 1
ATOM 5260 N N . ILE D 1 156 ? 72.993 -8.622 35.550 1.00 31.57 156 ILE D N 1
ATOM 5261 C CA . ILE D 1 156 ? 72.375 -9.835 35.032 1.00 27.77 156 ILE D CA 1
ATOM 5262 C C . ILE D 1 156 ? 73.314 -10.501 34.036 1.00 30.66 156 ILE D C 1
ATOM 5263 O O . ILE D 1 156 ? 73.603 -11.699 34.142 1.00 39.73 156 ILE D O 1
ATOM 5268 N N . ASP D 1 157 ? 73.881 -9.710 33.112 1.00 28.97 157 ASP D N 1
ATOM 5269 C CA . ASP D 1 157 ? 74.841 -10.253 32.149 1.00 31.63 157 ASP D CA 1
ATOM 5270 C C . ASP D 1 157 ? 76.066 -10.823 32.843 1.00 35.69 157 ASP D C 1
ATOM 5271 O O . ASP D 1 157 ? 76.592 -11.859 32.429 1.00 43.21 157 ASP D O 1
ATOM 5276 N N . TYR D 1 158 ? 76.525 -10.172 33.908 1.00 36.23 158 TYR D N 1
ATOM 5277 C CA . TYR D 1 158 ? 77.654 -10.691 34.668 1.00 38.39 158 TYR D CA 1
ATOM 5278 C C . TYR D 1 158 ? 77.268 -11.977 35.395 1.00 38.49 158 TYR D C 1
ATOM 5279 O O . TYR D 1 158 ? 78.090 -12.895 35.516 1.00 44.68 158 TYR D O 1
ATOM 5288 N N . LEU D 1 159 ? 76.030 -12.063 35.894 1.00 26.37 159 LEU D N 1
ATOM 5289 C CA . LEU D 1 159 ? 75.616 -13.283 36.572 1.00 30.35 159 LEU D CA 1
ATOM 5290 C C . LEU D 1 159 ? 75.407 -14.440 35.604 1.00 37.04 159 LEU D C 1
ATOM 5291 O O . LEU D 1 159 ? 75.190 -15.566 36.061 1.00 45.67 159 LEU D O 1
ATOM 5296 N N . LYS D 1 160 ? 75.411 -14.200 34.293 1.00 31.38 160 LYS D N 1
ATOM 5297 C CA . LYS D 1 160 ? 75.339 -15.310 33.342 1.00 32.86 160 LYS D CA 1
ATOM 5298 C C . LYS D 1 160 ? 76.710 -15.707 32.784 1.00 35.28 160 LYS D C 1
ATOM 5299 O O . LYS D 1 160 ? 77.427 -14.888 32.204 1.00 41.26 160 LYS D O 1
ATOM 5305 N N . ILE E 1 2 ? 52.647 -21.664 4.142 1.00 65.78 2 ILE E N 1
ATOM 5306 C CA . ILE E 1 2 ? 52.169 -21.869 5.499 1.00 65.62 2 ILE E CA 1
ATOM 5307 C C . ILE E 1 2 ? 51.269 -20.698 5.894 1.00 65.15 2 ILE E C 1
ATOM 5308 O O . ILE E 1 2 ? 50.180 -20.885 6.439 1.00 68.77 2 ILE E O 1
ATOM 5313 N N . ASN E 1 3 ? 51.733 -19.492 5.590 1.00 57.25 3 ASN E N 1
ATOM 5314 C CA . ASN E 1 3 ? 51.148 -18.249 6.070 1.00 52.82 3 ASN E CA 1
ATOM 5315 C C . ASN E 1 3 ? 50.050 -17.763 5.117 1.00 45.51 3 ASN E C 1
ATOM 5316 O O . ASN E 1 3 ? 49.921 -18.235 3.987 1.00 49.67 3 ASN E O 1
ATOM 5321 N N . LEU E 1 4 ? 49.229 -16.831 5.600 1.00 40.65 4 LEU E N 1
ATOM 5322 C CA . LEU E 1 4 ? 48.190 -16.246 4.756 1.00 32.69 4 LEU E CA 1
ATOM 5323 C C . LEU E 1 4 ? 48.770 -15.238 3.767 1.00 32.78 4 LEU E C 1
ATOM 5324 O O . LEU E 1 4 ? 48.210 -15.049 2.685 1.00 36.51 4 LEU E O 1
ATOM 5329 N N . ILE E 1 5 ? 49.891 -14.596 4.106 1.00 35.28 5 ILE E N 1
ATOM 5330 C CA . ILE E 1 5 ? 50.576 -13.721 3.151 1.00 38.99 5 ILE E CA 1
ATOM 5331 C C . ILE E 1 5 ? 51.073 -14.531 1.957 1.00 37.02 5 ILE E C 1
ATOM 5332 O O . ILE E 1 5 ? 51.033 -14.074 0.807 1.00 38.27 5 ILE E O 1
ATOM 5337 N N . ASP E 1 6 ? 51.540 -15.757 2.220 1.00 32.76 6 ASP E N 1
ATOM 5338 C CA . ASP E 1 6 ? 52.032 -16.650 1.172 1.00 38.15 6 ASP E CA 1
ATOM 5339 C C . ASP E 1 6 ? 50.925 -17.156 0.239 1.00 42.55 6 ASP E C 1
ATOM 5340 O O . ASP E 1 6 ? 51.190 -17.420 -0.942 1.00 48.37 6 ASP E O 1
ATOM 5345 N N . LEU E 1 7 ? 49.697 -17.321 0.734 1.00 43.44 7 LEU E N 1
ATOM 5346 C CA . LEU E 1 7 ? 48.601 -17.692 -0.162 1.00 44.40 7 LEU E CA 1
ATOM 5347 C C . LEU E 1 7 ? 48.129 -16.509 -0.998 1.00 43.67 7 LEU E C 1
ATOM 5348 O O . LEU E 1 7 ? 47.641 -16.702 -2.121 1.00 48.09 7 LEU E O 1
ATOM 5353 N N . LEU E 1 8 ? 48.305 -15.288 -0.487 1.00 40.33 8 LEU E N 1
ATOM 5354 C CA . LEU E 1 8 ? 48.034 -14.047 -1.206 1.00 36.50 8 LEU E CA 1
ATOM 5355 C C . LEU E 1 8 ? 49.240 -13.552 -2.008 1.00 37.51 8 LEU E C 1
ATOM 5356 O O . LEU E 1 8 ? 49.223 -12.412 -2.488 1.00 40.68 8 LEU E O 1
ATOM 5361 N N . HIS E 1 9 ? 50.274 -14.390 -2.165 1.00 35.59 9 HIS E N 1
ATOM 5362 C CA . HIS E 1 9 ? 51.489 -13.979 -2.870 1.00 36.17 9 HIS E CA 1
ATOM 5363 C C . HIS E 1 9 ? 51.164 -13.554 -4.303 1.00 35.44 9 HIS E C 1
ATOM 5364 O O . HIS E 1 9 ? 51.725 -12.578 -4.811 1.00 32.91 9 HIS E O 1
ATOM 5371 N N . ASP E 1 10 ? 50.249 -14.266 -4.968 1.00 35.88 10 ASP E N 1
ATOM 5372 C CA . ASP E 1 10 ? 49.842 -13.866 -6.315 1.00 36.97 10 ASP E CA 1
ATOM 5373 C C . ASP E 1 10 ? 49.020 -12.579 -6.310 1.00 32.72 10 ASP E C 1
ATOM 5374 O O . ASP E 1 10 ? 49.127 -11.773 -7.238 1.00 38.78 10 ASP E O 1
ATOM 5379 N N . GLY E 1 11 ? 48.175 -12.381 -5.294 1.00 32.58 11 GLY E N 1
ATOM 5380 C CA . GLY E 1 11 ? 47.350 -11.179 -5.248 1.00 32.65 11 GLY E CA 1
ATOM 5381 C C . GLY E 1 11 ? 48.140 -9.919 -4.951 1.00 39.53 11 GLY E C 1
ATOM 5382 O O . GLY E 1 11 ? 47.920 -8.876 -5.576 1.00 30.34 11 GLY E O 1
ATOM 5383 N N . PHE E 1 12 ? 49.063 -9.999 -3.983 1.00 36.35 12 PHE E N 1
ATOM 5384 C CA . PHE E 1 12 ? 49.867 -8.847 -3.593 1.00 32.27 12 PHE E CA 1
ATOM 5385 C C . PHE E 1 12 ? 50.787 -8.381 -4.715 1.00 30.36 12 PHE E C 1
ATOM 5386 O O . PHE E 1 12 ? 51.106 -7.187 -4.791 1.00 30.29 12 PHE E O 1
ATOM 5394 N N . TYR E 1 13 ? 51.201 -9.284 -5.613 1.00 39.76 13 TYR E N 1
ATOM 5395 C CA . TYR E 1 13 ? 52.070 -8.861 -6.711 1.00 31.93 13 TYR E CA 1
ATOM 5396 C C . TYR E 1 13 ? 51.352 -7.880 -7.630 1.00 39.08 13 TYR E C 1
ATOM 5397 O O . TYR E 1 13 ? 51.972 -6.946 -8.147 1.00 42.26 13 TYR E O 1
ATOM 5406 N N . LEU E 1 14 ? 50.032 -8.045 -7.814 1.00 41.85 14 LEU E N 1
ATOM 5407 C CA . LEU E 1 14 ? 49.293 -7.088 -8.628 1.00 37.83 14 LEU E CA 1
ATOM 5408 C C . LEU E 1 14 ? 49.014 -5.784 -7.890 1.00 40.93 14 LEU E C 1
ATOM 5409 O O . LEU E 1 14 ? 48.869 -4.750 -8.548 1.00 50.60 14 LEU E O 1
ATOM 5414 N N . ILE E 1 15 ? 48.952 -5.796 -6.548 1.00 34.64 15 ILE E N 1
ATOM 5415 C CA . ILE E 1 15 ? 48.964 -4.544 -5.783 1.00 30.27 15 ILE E CA 1
ATOM 5416 C C . ILE E 1 15 ? 50.284 -3.823 -6.000 1.00 37.03 15 ILE E C 1
ATOM 5417 O O . ILE E 1 15 ? 50.330 -2.599 -6.179 1.00 38.44 15 ILE E O 1
ATOM 5422 N N . PHE E 1 16 ? 51.383 -4.584 -5.945 1.00 41.89 16 PHE E N 1
ATOM 5423 C CA . PHE E 1 16 ? 52.719 -4.033 -6.123 1.00 42.85 16 PHE E CA 1
ATOM 5424 C C . PHE E 1 16 ? 52.910 -3.477 -7.533 1.00 40.45 16 PHE E C 1
ATOM 5425 O O . PHE E 1 16 ? 53.591 -2.463 -7.719 1.00 39.20 16 PHE E O 1
ATOM 5433 N N . LEU E 1 17 ? 52.328 -4.116 -8.551 1.00 46.10 17 LEU E N 1
ATOM 5434 C CA . LEU E 1 17 ? 52.504 -3.564 -9.898 1.00 45.41 17 LEU E CA 1
ATOM 5435 C C . LEU E 1 17 ? 51.776 -2.232 -10.042 1.00 40.99 17 LEU E C 1
ATOM 5436 O O . LEU E 1 17 ? 52.309 -1.300 -10.657 1.00 43.97 17 LEU E O 1
ATOM 5441 N N . ILE E 1 18 ? 50.556 -2.124 -9.498 1.00 36.80 18 ILE E N 1
ATOM 5442 C CA . ILE E 1 18 ? 49.817 -0.865 -9.599 1.00 32.04 18 ILE E CA 1
ATOM 5443 C C . ILE E 1 18 ? 50.496 0.240 -8.802 1.00 33.83 18 ILE E C 1
ATOM 5444 O O . ILE E 1 18 ? 50.561 1.390 -9.248 1.00 40.48 18 ILE E O 1
ATOM 5449 N N . ARG E 1 19 ? 50.992 -0.070 -7.606 1.00 39.72 19 ARG E N 1
ATOM 5450 C CA . ARG E 1 19 ? 51.726 0.952 -6.867 1.00 41.17 19 ARG E CA 1
ATOM 5451 C C . ARG E 1 19 ? 52.990 1.357 -7.596 1.00 37.72 19 ARG E C 1
ATOM 5452 O O . ARG E 1 19 ? 53.461 2.488 -7.435 1.00 36.99 19 ARG E O 1
ATOM 5460 N N . ASN E 1 20 ? 53.575 0.438 -8.358 1.00 41.63 20 ASN E N 1
ATOM 5461 C CA . ASN E 1 20 ? 54.755 0.710 -9.164 1.00 43.29 20 ASN E CA 1
ATOM 5462 C C . ASN E 1 20 ? 54.400 1.284 -10.534 1.00 43.99 20 ASN E C 1
ATOM 5463 O O . ASN E 1 20 ? 55.209 1.183 -11.468 1.00 44.35 20 ASN E O 1
ATOM 5468 N N . GLN E 1 21 ? 53.194 1.852 -10.671 1.00 43.40 21 GLN E N 1
ATOM 5469 C CA . GLN E 1 21 ? 52.730 2.676 -11.788 1.00 41.14 21 GLN E CA 1
ATOM 5470 C C . GLN E 1 21 ? 52.379 1.859 -13.020 1.00 47.93 21 GLN E C 1
ATOM 5471 O O . GLN E 1 21 ? 52.097 2.449 -14.087 1.00 55.59 21 GLN E O 1
ATOM 5477 N N . TYR E 1 22 ? 52.323 0.539 -12.905 1.00 46.39 22 TYR E N 1
ATOM 5478 C CA . TYR E 1 22 ? 51.875 -0.292 -14.011 1.00 35.51 22 TYR E CA 1
ATOM 5479 C C . TYR E 1 22 ? 50.369 -0.163 -14.176 1.00 35.08 22 TYR E C 1
ATOM 5480 O O . TYR E 1 22 ? 49.627 -0.143 -13.195 1.00 34.23 22 TYR E O 1
ATOM 5489 N N . VAL E 1 23 ? 49.920 -0.082 -15.422 1.00 35.79 23 VAL E N 1
ATOM 5490 C CA . VAL E 1 23 ? 48.509 0.070 -15.765 1.00 35.68 23 VAL E CA 1
ATOM 5491 C C . VAL E 1 23 ? 48.086 -1.196 -16.503 1.00 43.35 23 VAL E C 1
ATOM 5492 O O . VAL E 1 23 ? 48.771 -1.612 -17.446 1.00 50.27 23 VAL E O 1
ATOM 5496 N N . PRO E 1 24 ? 47.040 -1.882 -16.066 1.00 35.35 24 PRO E N 1
ATOM 5497 C CA . PRO E 1 24 ? 46.595 -3.077 -16.790 1.00 42.17 24 PRO E CA 1
ATOM 5498 C C . PRO E 1 24 ? 45.972 -2.722 -18.137 1.00 42.08 24 PRO E C 1
ATOM 5499 O O . PRO E 1 24 ? 45.163 -1.793 -18.248 1.00 42.16 24 PRO E O 1
ATOM 5503 N N . ALA E 1 25 ? 46.331 -3.496 -19.162 1.00 37.58 25 ALA E N 1
ATOM 5504 C CA . ALA E 1 25 ? 45.803 -3.244 -20.496 1.00 40.87 25 ALA E CA 1
ATOM 5505 C C . ALA E 1 25 ? 44.292 -3.462 -20.566 1.00 44.52 25 ALA E C 1
ATOM 5506 O O . ALA E 1 25 ? 43.602 -2.755 -21.313 1.00 41.66 25 ALA E O 1
ATOM 5508 N N . ASP E 1 26 ? 43.763 -4.414 -19.796 1.00 45.82 26 ASP E N 1
ATOM 5509 C CA . ASP E 1 26 ? 42.344 -4.777 -19.812 1.00 38.24 26 ASP E CA 1
ATOM 5510 C C . ASP E 1 26 ? 41.781 -4.710 -18.392 1.00 38.76 26 ASP E C 1
ATOM 5511 O O . ASP E 1 26 ? 42.038 -5.612 -17.575 1.00 36.73 26 ASP E O 1
ATOM 5516 N N . PRO E 1 27 ? 41.064 -3.634 -18.043 1.00 39.76 27 PRO E N 1
ATOM 5517 C CA . PRO E 1 27 ? 40.533 -3.512 -16.669 1.00 38.61 27 PRO E CA 1
ATOM 5518 C C . PRO E 1 27 ? 39.605 -4.640 -16.207 1.00 36.08 27 PRO E C 1
ATOM 5519 O O . PRO E 1 27 ? 39.727 -5.087 -15.059 1.00 35.35 27 PRO E O 1
ATOM 5523 N N . GLN E 1 28 ? 38.645 -5.078 -17.029 1.00 37.03 28 GLN E N 1
ATOM 5524 C CA . GLN E 1 28 ? 37.714 -6.112 -16.582 1.00 37.29 28 GLN E CA 1
ATOM 5525 C C . GLN E 1 28 ? 38.350 -7.493 -16.600 1.00 37.50 28 GLN E C 1
ATOM 5526 O O . GLN E 1 28 ? 37.937 -8.368 -15.836 1.00 43.78 28 GLN E O 1
ATOM 5532 N N . ARG E 1 29 ? 39.322 -7.730 -17.477 1.00 37.90 29 ARG E N 1
ATOM 5533 C CA . ARG E 1 29 ? 40.076 -8.972 -17.371 1.00 42.09 29 ARG E CA 1
ATOM 5534 C C . ARG E 1 29 ? 40.953 -8.958 -16.128 1.00 43.43 29 ARG E C 1
ATOM 5535 O O . ARG E 1 29 ? 41.020 -9.951 -15.393 1.00 44.32 29 ARG E O 1
ATOM 5543 N N . PHE E 1 30 ? 41.590 -7.815 -15.854 1.00 41.62 30 PHE E N 1
ATOM 5544 C CA . PHE E 1 30 ? 42.349 -7.645 -14.622 1.00 45.15 30 PHE E CA 1
ATOM 5545 C C . PHE E 1 30 ? 41.496 -7.903 -13.398 1.00 50.09 30 PHE E C 1
ATOM 5546 O O . PHE E 1 30 ? 41.952 -8.517 -12.428 1.00 57.25 30 PHE E O 1
ATOM 5554 N N . ARG E 1 31 ? 40.258 -7.424 -13.418 1.00 47.61 31 ARG E N 1
ATOM 5555 C CA . ARG E 1 31 ? 39.417 -7.506 -12.233 1.00 43.79 31 ARG E CA 1
ATOM 5556 C C . ARG E 1 31 ? 38.827 -8.894 -12.027 1.00 50.28 31 ARG E C 1
ATOM 5557 O O . ARG E 1 31 ? 38.592 -9.299 -10.881 1.00 51.42 31 ARG E O 1
ATOM 5565 N N . GLU E 1 32 ? 38.557 -9.630 -13.110 1.00 55.01 32 GLU E N 1
ATOM 5566 C CA . GLU E 1 32 ? 38.225 -11.046 -12.964 1.00 57.31 32 GLU E CA 1
ATOM 5567 C C . GLU E 1 32 ? 39.439 -11.876 -12.577 1.00 50.57 32 GLU E C 1
ATOM 5568 O O . GLU E 1 32 ? 39.276 -13.024 -12.142 1.00 44.62 32 GLU E O 1
ATOM 5574 N N . LYS E 1 33 ? 40.646 -11.318 -12.728 1.00 50.82 33 LYS E N 1
ATOM 5575 C CA . LYS E 1 33 ? 41.840 -12.007 -12.255 1.00 50.12 33 LYS E CA 1
ATOM 5576 C C . LYS E 1 33 ? 41.968 -11.891 -10.734 1.00 47.88 33 LYS E C 1
ATOM 5577 O O . LYS E 1 33 ? 42.312 -12.870 -10.065 1.00 45.76 33 LYS E O 1
ATOM 5583 N N . ILE E 1 34 ? 41.625 -10.724 -10.166 1.00 50.34 34 ILE E N 1
ATOM 5584 C CA . ILE E 1 34 ? 41.612 -10.557 -8.708 1.00 46.70 34 ILE E CA 1
ATOM 5585 C C . ILE E 1 34 ? 40.560 -11.465 -8.076 1.00 48.46 34 ILE E C 1
ATOM 5586 O O . ILE E 1 34 ? 40.815 -12.130 -7.063 1.00 49.09 34 ILE E O 1
ATOM 5591 N N . LEU E 1 35 ? 39.354 -11.490 -8.657 1.00 46.35 35 LEU E N 1
ATOM 5592 C CA . LEU E 1 35 ? 38.281 -12.324 -8.120 1.00 48.55 35 LEU E CA 1
ATOM 5593 C C . LEU E 1 35 ? 38.624 -13.811 -8.199 1.00 52.83 35 LEU E C 1
ATOM 5594 O O . LEU E 1 35 ? 38.266 -14.586 -7.299 1.00 48.95 35 LEU E O 1
ATOM 5599 N N . ASP E 1 36 ? 39.300 -14.237 -9.277 1.00 55.25 36 ASP E N 1
ATOM 5600 C CA . ASP E 1 36 ? 39.669 -15.643 -9.397 1.00 56.28 36 ASP E CA 1
ATOM 5601 C C . ASP E 1 36 ? 40.853 -16.004 -8.505 1.00 48.62 36 ASP E C 1
ATOM 5602 O O . ASP E 1 36 ? 41.037 -17.183 -8.173 1.00 52.40 36 ASP E O 1
ATOM 5607 N N . LEU E 1 37 ? 41.696 -15.028 -8.155 1.00 39.92 37 LEU E N 1
ATOM 5608 C CA . LEU E 1 37 ? 42.756 -15.297 -7.192 1.00 38.92 37 LEU E CA 1
ATOM 5609 C C . LEU E 1 37 ? 42.207 -15.384 -5.771 1.00 47.23 37 LEU E C 1
ATOM 5610 O O . LEU E 1 37 ? 42.787 -16.096 -4.944 1.00 55.72 37 LEU E O 1
ATOM 5615 N N . LEU E 1 38 ? 41.103 -14.667 -5.463 1.00 46.81 38 LEU E N 1
ATOM 5616 C CA . LEU E 1 38 ? 40.476 -14.750 -4.135 1.00 33.80 38 LEU E CA 1
ATOM 5617 C C . LEU E 1 38 ? 39.693 -16.029 -3.913 1.00 41.61 38 LEU E C 1
ATOM 5618 O O . LEU E 1 38 ? 39.571 -16.478 -2.766 1.00 39.95 38 LEU E O 1
ATOM 5623 N N . ASN E 1 39 ? 39.133 -16.610 -4.967 1.00 41.58 39 ASN E N 1
ATOM 5624 C CA . ASN E 1 39 ? 38.521 -17.923 -4.821 1.00 43.58 39 ASN E CA 1
ATOM 5625 C C . ASN E 1 39 ? 39.582 -18.984 -4.613 1.00 42.25 39 ASN E C 1
ATOM 5626 O O . ASN E 1 39 ? 39.427 -19.871 -3.768 1.00 40.55 39 ASN E O 1
ATOM 5631 N N . ARG E 1 40 ? 40.675 -18.899 -5.371 1.00 38.23 40 ARG E N 1
ATOM 5632 C CA . ARG E 1 40 ? 41.773 -19.824 -5.159 1.00 42.10 40 ARG E CA 1
ATOM 5633 C C . ARG E 1 40 ? 42.373 -19.639 -3.770 1.00 45.74 40 ARG E C 1
ATOM 5634 O O . ARG E 1 40 ? 42.620 -20.622 -3.061 1.00 48.51 40 ARG E O 1
ATOM 5642 N N . PHE E 1 41 ? 42.596 -18.381 -3.356 1.00 47.30 41 PHE E N 1
ATOM 5643 C CA . PHE E 1 41 ? 43.129 -18.095 -2.022 1.00 41.81 41 PHE E CA 1
ATOM 5644 C C . PHE E 1 41 ? 42.242 -18.687 -0.941 1.00 42.16 41 PHE E C 1
ATOM 5645 O O . PHE E 1 41 ? 42.727 -19.154 0.098 1.00 36.39 41 PHE E O 1
ATOM 5653 N N . GLU E 1 42 ? 40.929 -18.662 -1.173 1.00 45.17 42 GLU E N 1
ATOM 5654 C CA . GLU E 1 42 ? 39.991 -19.166 -0.187 1.00 40.73 42 GLU E CA 1
ATOM 5655 C C . GLU E 1 42 ? 39.942 -20.677 -0.201 1.00 38.27 42 GLU E C 1
ATOM 5656 O O . GLU E 1 42 ? 40.052 -21.313 0.849 1.00 38.63 42 GLU E O 1
ATOM 5662 N N . GLN E 1 43 ? 39.855 -21.269 -1.384 1.00 39.49 43 GLN E N 1
ATOM 5663 C CA . GLN E 1 43 ? 39.829 -22.725 -1.452 1.00 41.41 43 GLN E CA 1
ATOM 5664 C C . GLN E 1 43 ? 41.164 -23.335 -1.027 1.00 49.99 43 GLN E C 1
ATOM 5665 O O . GLN E 1 43 ? 41.187 -24.453 -0.511 1.00 53.86 43 GLN E O 1
ATOM 5671 N N . GLN E 1 44 ? 42.283 -22.616 -1.194 1.00 44.87 44 GLN E N 1
ATOM 5672 C CA . GLN E 1 44 ? 43.554 -23.197 -0.760 1.00 40.69 44 GLN E CA 1
ATOM 5673 C C . GLN E 1 44 ? 43.769 -23.059 0.742 1.00 44.10 44 GLN E C 1
ATOM 5674 O O . GLN E 1 44 ? 44.294 -23.985 1.375 1.00 45.29 44 GLN E O 1
ATOM 5680 N N . ALA E 1 45 ? 43.403 -21.895 1.312 1.00 44.50 45 ALA E N 1
ATOM 5681 C CA . ALA E 1 45 ? 43.506 -21.630 2.753 1.00 47.55 45 ALA E CA 1
ATOM 5682 C C . ALA E 1 45 ? 42.492 -22.429 3.572 1.00 46.23 45 ALA E C 1
ATOM 5683 O O . ALA E 1 45 ? 42.774 -22.802 4.720 1.00 44.54 45 ALA E O 1
ATOM 5685 N N . LYS E 1 46 ? 41.292 -22.649 3.037 1.00 51.24 46 LYS E N 1
ATOM 5686 C CA . LYS E 1 46 ? 40.375 -23.575 3.703 1.00 57.56 46 LYS E CA 1
ATOM 5687 C C . LYS E 1 46 ? 40.958 -24.979 3.723 1.00 67.34 46 LYS E C 1
ATOM 5688 O O . LYS E 1 46 ? 40.662 -25.756 4.633 1.00 66.42 46 LYS E O 1
ATOM 5694 N N . LYS E 1 47 ? 41.783 -25.328 2.735 1.00 76.30 47 LYS E N 1
ATOM 5695 C CA . LYS E 1 47 ? 42.258 -26.694 2.675 1.00 78.29 47 LYS E CA 1
ATOM 5696 C C . LYS E 1 47 ? 43.437 -26.925 3.638 1.00 74.02 47 LYS E C 1
ATOM 5697 O O . LYS E 1 47 ? 43.688 -28.074 4.062 1.00 76.61 47 LYS E O 1
ATOM 5703 N N . LEU E 1 48 ? 44.160 -25.846 3.978 1.00 66.93 48 LEU E N 1
ATOM 5704 C CA . LEU E 1 48 ? 45.193 -25.776 4.994 1.00 58.23 48 LEU E CA 1
ATOM 5705 C C . LEU E 1 48 ? 44.657 -25.482 6.385 1.00 65.20 48 LEU E C 1
ATOM 5706 O O . LEU E 1 48 ? 45.469 -25.234 7.272 1.00 71.31 48 LEU E O 1
ATOM 5711 N N . GLN E 1 49 ? 43.330 -25.461 6.581 1.00 64.60 49 GLN E N 1
ATOM 5712 C CA . GLN E 1 49 ? 42.684 -25.468 7.902 1.00 63.32 49 GLN E CA 1
ATOM 5713 C C . GLN E 1 49 ? 42.671 -24.103 8.590 1.00 56.84 49 GLN E C 1
ATOM 5714 O O . GLN E 1 49 ? 42.576 -24.059 9.819 1.00 52.84 49 GLN E O 1
ATOM 5720 N N . PHE E 1 50 ? 42.746 -22.982 7.863 1.00 54.96 50 PHE E N 1
ATOM 5721 C CA . PHE E 1 50 ? 42.570 -21.681 8.508 1.00 46.64 50 PHE E CA 1
ATOM 5722 C C . PHE E 1 50 ? 41.123 -21.456 8.936 1.00 48.00 50 PHE E C 1
ATOM 5723 O O . PHE E 1 50 ? 40.185 -22.042 8.388 1.00 51.08 50 PHE E O 1
ATOM 5731 N N . SER E 1 51 ? 40.958 -20.629 9.966 1.00 50.08 51 SER E N 1
ATOM 5732 C CA . SER E 1 51 ? 39.631 -20.305 10.472 1.00 55.27 51 SER E CA 1
ATOM 5733 C C . SER E 1 51 ? 38.844 -19.525 9.424 1.00 52.39 51 SER E C 1
ATOM 5734 O O . SER E 1 51 ? 39.414 -18.842 8.569 1.00 52.84 51 SER E O 1
ATOM 5737 N N . ALA E 1 52 ? 37.517 -19.648 9.478 1.00 49.22 52 ALA E N 1
ATOM 5738 C CA . ALA E 1 52 ? 36.684 -18.890 8.549 1.00 46.13 52 ALA E CA 1
ATOM 5739 C C . ALA E 1 52 ? 36.867 -17.389 8.729 1.00 43.54 52 ALA E C 1
ATOM 5740 O O . ALA E 1 52 ? 36.738 -16.624 7.764 1.00 39.00 52 ALA E O 1
ATOM 5742 N N . ASP E 1 53 ? 37.151 -16.948 9.955 1.00 49.52 53 ASP E N 1
ATOM 5743 C CA . ASP E 1 53 ? 37.355 -15.527 10.195 1.00 48.86 53 ASP E CA 1
ATOM 5744 C C . ASP E 1 53 ? 38.706 -15.070 9.664 1.00 43.72 53 ASP E C 1
ATOM 5745 O O . ASP E 1 53 ? 38.818 -13.962 9.132 1.00 46.64 53 ASP E O 1
ATOM 5750 N N . ASP E 1 54 ? 39.741 -15.908 9.777 1.00 40.53 54 ASP E N 1
ATOM 5751 C CA . ASP E 1 54 ? 41.025 -15.544 9.178 1.00 38.53 54 ASP E CA 1
ATOM 5752 C C . ASP E 1 54 ? 40.891 -15.393 7.667 1.00 37.62 54 ASP E C 1
ATOM 5753 O O . ASP E 1 54 ? 41.424 -14.442 7.083 1.00 46.34 54 ASP E O 1
ATOM 5758 N N . ILE E 1 55 ? 40.179 -16.320 7.016 1.00 34.31 55 ILE E N 1
ATOM 5759 C CA . ILE E 1 55 ? 39.956 -16.216 5.572 1.00 38.61 55 ILE E CA 1
ATOM 5760 C C . ILE E 1 55 ? 39.144 -14.962 5.248 1.00 31.52 55 ILE E C 1
ATOM 5761 O O . ILE E 1 55 ? 39.510 -14.177 4.366 1.00 40.14 55 ILE E O 1
ATOM 5766 N N . HIS E 1 56 ? 38.067 -14.724 5.996 1.00 33.08 56 HIS E N 1
ATOM 5767 C CA . HIS E 1 56 ? 37.217 -13.560 5.744 1.00 35.42 56 HIS E CA 1
ATOM 5768 C C . HIS E 1 56 ? 38.011 -12.264 5.880 1.00 39.46 56 HIS E C 1
ATOM 5769 O O . HIS E 1 56 ? 37.874 -11.349 5.058 1.00 40.52 56 HIS E O 1
ATOM 5776 N N . ASP E 1 57 ? 38.847 -12.162 6.923 1.00 41.61 57 ASP E N 1
ATOM 5777 C CA . ASP E 1 57 ? 39.542 -10.908 7.183 1.00 36.92 57 ASP E CA 1
ATOM 5778 C C . ASP E 1 57 ? 40.730 -10.684 6.262 1.00 37.74 57 ASP E C 1
ATOM 5779 O O . ASP E 1 57 ? 41.070 -9.529 5.992 1.00 41.95 57 ASP E O 1
ATOM 5784 N N . ALA E 1 58 ? 41.375 -11.745 5.771 1.00 34.03 58 ALA E N 1
ATOM 5785 C CA . ALA E 1 58 ? 42.467 -11.543 4.825 1.00 32.86 58 ALA E CA 1
ATOM 5786 C C . ALA E 1 58 ? 41.959 -10.986 3.502 1.00 28.46 58 ALA E C 1
ATOM 5787 O O . ALA E 1 58 ? 42.464 -9.976 3.011 1.00 34.34 58 ALA E O 1
ATOM 5789 N N . LYS E 1 59 ? 40.916 -11.588 2.942 1.00 29.19 59 LYS E N 1
ATOM 5790 C CA . LYS E 1 59 ? 40.322 -11.039 1.727 1.00 29.41 59 LYS E CA 1
ATOM 5791 C C . LYS E 1 59 ? 39.789 -9.635 1.955 1.00 37.74 59 LYS E C 1
ATOM 5792 O O . LYS E 1 59 ? 39.962 -8.760 1.099 1.00 45.09 59 LYS E O 1
ATOM 5798 N N . TYR E 1 60 ? 39.180 -9.382 3.123 1.00 36.85 60 TYR E N 1
ATOM 5799 C CA . TYR E 1 60 ? 38.631 -8.057 3.398 1.00 28.54 60 TYR E CA 1
ATOM 5800 C C . TYR E 1 60 ? 39.733 -7.009 3.401 1.00 27.84 60 TYR E C 1
ATOM 5801 O O . TYR E 1 60 ? 39.587 -5.937 2.809 1.00 30.23 60 TYR E O 1
ATOM 5810 N N . ALA E 1 61 ? 40.845 -7.298 4.076 1.00 31.95 61 ALA E N 1
ATOM 5811 C CA . ALA E 1 61 ? 41.948 -6.345 4.107 1.00 30.12 61 ALA E CA 1
ATOM 5812 C C . ALA E 1 61 ? 42.513 -6.145 2.718 1.00 33.35 61 ALA E C 1
ATOM 5813 O O . ALA E 1 61 ? 42.804 -5.010 2.313 1.00 34.82 61 ALA E O 1
ATOM 5815 N N . PHE E 1 62 ? 42.665 -7.240 1.965 1.00 35.66 62 PHE E N 1
ATOM 5816 C CA . PHE E 1 62 ? 43.184 -7.159 0.598 1.00 31.16 62 PHE E CA 1
ATOM 5817 C C . PHE E 1 62 ? 42.229 -6.416 -0.326 1.00 30.16 62 PHE E C 1
ATOM 5818 O O . PHE E 1 62 ? 42.678 -5.709 -1.236 1.00 32.67 62 PHE E O 1
ATOM 5826 N N . CYS E 1 63 ? 40.911 -6.587 -0.155 1.00 31.84 63 CYS E N 1
ATOM 5827 C CA . CYS E 1 63 ? 40.002 -5.839 -1.014 1.00 28.63 63 CYS E CA 1
ATOM 5828 C C . CYS E 1 63 ? 40.000 -4.352 -0.666 1.00 29.37 63 CYS E C 1
ATOM 5829 O O . CYS E 1 63 ? 39.990 -3.506 -1.565 1.00 31.22 63 CYS E O 1
ATOM 5832 N N . ALA E 1 64 ? 40.033 -4.003 0.626 1.00 29.93 64 ALA E N 1
ATOM 5833 C CA . ALA E 1 64 ? 40.194 -2.596 0.981 1.00 28.42 64 ALA E CA 1
ATOM 5834 C C . ALA E 1 64 ? 41.474 -2.047 0.384 1.00 27.81 64 ALA E C 1
ATOM 5835 O O . ALA E 1 64 ? 41.534 -0.867 0.013 1.00 32.07 64 ALA E O 1
ATOM 5837 N N . LEU E 1 65 ? 42.497 -2.903 0.290 1.00 35.83 65 LEU E N 1
ATOM 5838 C CA . LEU E 1 65 ? 43.823 -2.516 -0.180 1.00 33.38 65 LEU E CA 1
ATOM 5839 C C . LEU E 1 65 ? 43.854 -2.313 -1.695 1.00 30.84 65 LEU E C 1
ATOM 5840 O O . LEU E 1 65 ? 44.390 -1.311 -2.181 1.00 32.27 65 LEU E O 1
ATOM 5845 N N . ILE E 1 66 ? 43.288 -3.252 -2.460 1.00 34.62 66 ILE E N 1
ATOM 5846 C CA . ILE E 1 66 ? 43.241 -3.121 -3.923 1.00 36.90 66 ILE E CA 1
ATOM 5847 C C . ILE E 1 66 ? 42.364 -1.935 -4.331 1.00 36.41 66 ILE E C 1
ATOM 5848 O O . ILE E 1 66 ? 42.651 -1.247 -5.320 1.00 31.92 66 ILE E O 1
ATOM 5853 N N . ASP E 1 67 ? 41.277 -1.676 -3.584 1.00 37.93 67 ASP E N 1
ATOM 5854 C CA . ASP E 1 67 ? 40.378 -0.579 -3.954 1.00 42.49 67 ASP E CA 1
ATOM 5855 C C . ASP E 1 67 ? 41.040 0.785 -3.770 1.00 44.10 67 ASP E C 1
ATOM 5856 O O . ASP E 1 67 ? 40.870 1.685 -4.608 1.00 30.40 67 ASP E O 1
ATOM 5861 N N . GLU E 1 68 ? 41.808 0.956 -2.686 1.00 38.25 68 GLU E N 1
ATOM 5862 C CA . GLU E 1 68 ? 42.355 2.271 -2.400 1.00 32.10 68 GLU E CA 1
ATOM 5863 C C . GLU E 1 68 ? 43.571 2.561 -3.263 1.00 34.56 68 GLU E C 1
ATOM 5864 O O . GLU E 1 68 ? 43.822 3.723 -3.601 1.00 30.49 68 GLU E O 1
ATOM 5870 N N . THR E 1 69 ? 44.335 1.526 -3.628 1.00 36.42 69 THR E N 1
ATOM 5871 C CA . THR E 1 69 ? 45.428 1.712 -4.578 1.00 29.85 69 THR E CA 1
ATOM 5872 C C . THR E 1 69 ? 44.896 2.214 -5.908 1.00 30.57 69 THR E C 1
ATOM 5873 O O . THR E 1 69 ? 45.415 3.178 -6.476 1.00 50.90 69 THR E O 1
ATOM 5877 N N . ILE E 1 70 ? 43.839 1.587 -6.409 1.00 35.76 70 ILE E N 1
ATOM 5878 C CA . ILE E 1 70 ? 43.316 1.954 -7.720 1.00 33.69 70 ILE E CA 1
ATOM 5879 C C . ILE E 1 70 ? 42.671 3.339 -7.675 1.00 36.51 70 ILE E C 1
ATOM 5880 O O . ILE E 1 70 ? 42.899 4.171 -8.558 1.00 41.12 70 ILE E O 1
ATOM 5885 N N . VAL E 1 71 ? 41.861 3.615 -6.648 1.00 31.79 71 VAL E N 1
ATOM 5886 C CA . VAL E 1 71 ? 41.105 4.867 -6.630 1.00 32.61 71 VAL E CA 1
ATOM 5887 C C . VAL E 1 71 ? 41.973 6.096 -6.340 1.00 33.11 71 VAL E C 1
ATOM 5888 O O . VAL E 1 71 ? 41.659 7.200 -6.793 1.00 35.42 71 VAL E O 1
ATOM 5892 N N . THR E 1 72 ? 43.070 5.943 -5.611 1.00 38.21 72 THR E N 1
ATOM 5893 C CA . THR E 1 72 ? 43.898 7.089 -5.237 1.00 41.47 72 THR E CA 1
ATOM 5894 C C . THR E 1 72 ? 44.880 7.539 -6.321 1.00 44.72 72 THR E C 1
ATOM 5895 O O . THR E 1 72 ? 45.472 8.615 -6.175 1.00 46.61 72 THR E O 1
ATOM 5899 N N . GLN E 1 73 ? 45.105 6.738 -7.366 1.00 41.74 73 GLN E N 1
ATOM 5900 C CA . GLN E 1 73 ? 46.095 7.066 -8.386 1.00 39.21 73 GLN E CA 1
ATOM 5901 C C . GLN E 1 73 ? 45.820 8.439 -8.977 1.00 42.16 73 GLN E C 1
ATOM 5902 O O . GLN E 1 73 ? 44.681 8.762 -9.321 1.00 39.53 73 GLN E O 1
ATOM 5908 N N . GLN E 1 74 ? 46.882 9.245 -9.091 1.00 45.94 74 GLN E N 1
ATOM 5909 C CA . GLN E 1 74 ? 46.788 10.598 -9.616 1.00 51.28 74 GLN E CA 1
ATOM 5910 C C . GLN E 1 74 ? 47.252 10.716 -11.055 1.00 56.36 74 GLN E C 1
ATOM 5911 O O . GLN E 1 74 ? 46.944 11.726 -11.699 1.00 61.96 74 GLN E O 1
ATOM 5917 N N . ASP E 1 75 ? 47.930 9.714 -11.588 1.00 53.89 75 ASP E N 1
ATOM 5918 C CA . ASP E 1 75 ? 48.365 9.885 -12.961 1.00 57.52 75 ASP E CA 1
ATOM 5919 C C . ASP E 1 75 ? 47.226 9.523 -13.910 1.00 60.82 75 ASP E C 1
ATOM 5920 O O . ASP E 1 75 ? 46.530 8.526 -13.690 1.00 63.56 75 ASP E O 1
ATOM 5925 N N . PRO E 1 76 ? 47.003 10.325 -14.958 1.00 58.14 76 PRO E N 1
ATOM 5926 C CA . PRO E 1 76 ? 45.792 10.138 -15.775 1.00 55.68 76 PRO E CA 1
ATOM 5927 C C . PRO E 1 76 ? 45.799 8.867 -16.599 1.00 55.15 76 PRO E C 1
ATOM 5928 O O . PRO E 1 76 ? 44.721 8.427 -17.023 1.00 55.25 76 PRO E O 1
ATOM 5932 N N . SER E 1 77 ? 46.962 8.234 -16.795 1.00 51.33 77 SER E N 1
ATOM 5933 C CA . SER E 1 77 ? 47.009 6.953 -17.500 1.00 51.88 77 SER E CA 1
ATOM 5934 C C . SER E 1 77 ? 46.092 5.919 -16.851 1.00 51.62 77 SER E C 1
ATOM 5935 O O . SER E 1 77 ? 45.702 4.939 -17.498 1.00 50.20 77 SER E O 1
ATOM 5938 N N . TYR E 1 78 ? 45.790 6.087 -15.561 1.00 52.94 78 TYR E N 1
ATOM 5939 C CA . TYR E 1 78 ? 44.897 5.211 -14.812 1.00 47.67 78 TYR E CA 1
ATOM 5940 C C . TYR E 1 78 ? 43.423 5.531 -15.021 1.00 47.86 78 TYR E C 1
ATOM 5941 O O . TYR E 1 78 ? 42.588 4.947 -14.323 1.00 51.40 78 TYR E O 1
ATOM 5950 N N . PHE E 1 79 ? 43.078 6.440 -15.938 1.00 47.16 79 PHE E N 1
ATOM 5951 C CA . PHE E 1 79 ? 41.698 6.920 -16.022 1.00 43.82 79 PHE E CA 1
ATOM 5952 C C . PHE E 1 79 ? 40.741 5.791 -16.394 1.00 42.80 79 PHE E C 1
ATOM 5953 O O . PHE E 1 79 ? 39.683 5.641 -15.777 1.00 44.95 79 PHE E O 1
ATOM 5961 N N . ASN E 1 80 ? 41.099 4.966 -17.384 1.00 38.33 80 ASN E N 1
ATOM 5962 C CA . ASN E 1 80 ? 40.189 3.888 -17.768 1.00 38.24 80 ASN E CA 1
ATOM 5963 C C . ASN E 1 80 ? 40.095 2.800 -16.710 1.00 38.80 80 ASN E C 1
ATOM 5964 O O . ASN E 1 80 ? 39.023 2.200 -16.549 1.00 43.74 80 ASN E O 1
ATOM 5969 N N . LEU E 1 81 ? 41.167 2.550 -15.952 1.00 36.30 81 LEU E N 1
ATOM 5970 C CA . LEU E 1 81 ? 41.074 1.510 -14.930 1.00 35.33 81 LEU E CA 1
ATOM 5971 C C . LEU E 1 81 ? 40.210 1.962 -13.762 1.00 44.06 81 LEU E C 1
ATOM 5972 O O . LEU E 1 81 ? 39.438 1.160 -13.211 1.00 37.12 81 LEU E O 1
ATOM 5977 N N . GLN E 1 82 ? 40.287 3.254 -13.403 1.00 46.18 82 GLN E N 1
ATOM 5978 C CA . GLN E 1 82 ? 39.442 3.797 -12.335 1.00 45.22 82 GLN E CA 1
ATOM 5979 C C . GLN E 1 82 ? 37.968 3.862 -12.731 1.00 44.76 82 GLN E C 1
ATOM 5980 O O . GLN E 1 82 ? 37.093 3.541 -11.920 1.00 51.58 82 GLN E O 1
ATOM 5986 N N . ASN E 1 83 ? 37.667 4.274 -13.964 1.00 40.80 83 ASN E N 1
ATOM 5987 C CA . ASN E 1 83 ? 36.267 4.396 -14.377 1.00 43.86 83 ASN E CA 1
ATOM 5988 C C . ASN E 1 83 ? 35.572 3.049 -14.443 1.00 45.88 83 ASN E C 1
ATOM 5989 O O . ASN E 1 83 ? 34.374 2.946 -14.161 1.00 46.54 83 ASN E O 1
ATOM 5994 N N . SER E 1 84 ? 36.301 2.012 -14.855 1.00 48.03 84 SER E N 1
ATOM 5995 C CA . SER E 1 84 ? 35.739 0.670 -14.873 1.00 36.90 84 SER E CA 1
ATOM 5996 C C . SER E 1 84 ? 35.647 0.099 -13.462 1.00 36.01 84 SER E C 1
ATOM 5997 O O . SER E 1 84 ? 34.730 -0.670 -13.154 1.00 36.20 84 SER E O 1
ATOM 6000 N N . TRP E 1 85 ? 36.583 0.462 -12.592 1.00 38.66 85 TRP E N 1
ATOM 6001 C CA . TRP E 1 85 ? 36.572 -0.085 -11.242 1.00 39.71 85 TRP E CA 1
ATOM 6002 C C . TRP E 1 85 ? 35.463 0.531 -10.401 1.00 39.17 85 TRP E C 1
ATOM 6003 O O . TRP E 1 85 ? 34.794 -0.179 -9.640 1.00 41.34 85 TRP E O 1
ATOM 6014 N N . LEU E 1 86 ? 35.223 1.842 -10.550 1.00 37.24 86 LEU E N 1
ATOM 6015 C CA . LEU E 1 86 ? 34.286 2.536 -9.667 1.00 35.53 86 LEU E CA 1
ATOM 6016 C C . LEU E 1 86 ? 32.851 2.051 -9.836 1.00 36.34 86 LEU E C 1
ATOM 6017 O O . LEU E 1 86 ? 32.021 2.303 -8.953 1.00 44.19 86 LEU E O 1
ATOM 6022 N N . ILE E 1 87 ? 32.544 1.366 -10.945 1.00 36.85 87 ILE E N 1
ATOM 6023 C CA . ILE E 1 87 ? 31.209 0.797 -11.147 1.00 48.20 87 ILE E CA 1
ATOM 6024 C C . ILE E 1 87 ? 30.783 -0.051 -9.961 1.00 53.20 87 ILE E C 1
ATOM 6025 O O . ILE E 1 87 ? 29.643 -0.004 -9.499 1.00 59.86 87 ILE E O 1
ATOM 6030 N N . SER E 1 88 ? 31.703 -0.928 -9.470 1.00 46.94 88 SER E N 1
ATOM 6031 C CA . SER E 1 88 ? 31.458 -1.702 -8.262 1.00 38.08 88 SER E CA 1
ATOM 6032 C C . SER E 1 88 ? 32.817 -2.028 -7.618 1.00 41.59 88 SER E C 1
ATOM 6033 O O . SER E 1 88 ? 33.472 -3.002 -8.010 1.00 49.57 88 SER E O 1
ATOM 6036 N N . PRO E 1 89 ? 33.261 -1.257 -6.628 1.00 33.94 89 PRO E N 1
ATOM 6037 C CA . PRO E 1 89 ? 34.521 -1.586 -5.945 1.00 37.58 89 PRO E CA 1
ATOM 6038 C C . PRO E 1 89 ? 34.411 -2.875 -5.144 1.00 37.02 89 PRO E C 1
ATOM 6039 O O . PRO E 1 89 ? 33.343 -3.228 -4.642 1.00 39.44 89 PRO E O 1
ATOM 6043 N N . LEU E 1 90 ? 35.550 -3.571 -4.985 1.00 38.14 90 LEU E N 1
ATOM 6044 C CA . LEU E 1 90 ? 35.483 -4.936 -4.445 1.00 38.27 90 LEU E CA 1
ATOM 6045 C C . LEU E 1 90 ? 35.041 -4.967 -2.977 1.00 40.26 90 LEU E C 1
ATOM 6046 O O . LEU E 1 90 ? 34.482 -5.977 -2.522 1.00 31.81 90 LEU E O 1
ATOM 6051 N N . GLN E 1 91 ? 35.268 -3.878 -2.230 1.00 40.35 91 GLN E N 1
ATOM 6052 C CA . GLN E 1 91 ? 34.680 -3.735 -0.897 1.00 40.88 91 GLN E CA 1
ATOM 6053 C C . GLN E 1 91 ? 33.167 -3.708 -0.961 1.00 47.16 91 GLN E C 1
ATOM 6054 O O . GLN E 1 91 ? 32.496 -4.183 -0.037 1.00 50.59 91 GLN E O 1
ATOM 6060 N N . LEU E 1 92 ? 32.611 -3.114 -2.024 1.00 46.66 92 LEU E N 1
ATOM 6061 C CA . LEU E 1 92 ? 31.160 -3.007 -2.155 1.00 43.60 92 LEU E CA 1
ATOM 6062 C C . LEU E 1 92 ? 30.560 -4.205 -2.891 1.00 38.78 92 LEU E C 1
ATOM 6063 O O . LEU E 1 92 ? 29.452 -4.649 -2.541 1.00 41.99 92 LEU E O 1
ATOM 6068 N N . SER E 1 93 ? 31.313 -4.775 -3.838 1.00 35.98 93 SER E N 1
ATOM 6069 C CA . SER E 1 93 ? 30.862 -5.952 -4.567 1.00 35.17 93 SER E CA 1
ATOM 6070 C C . SER E 1 93 ? 30.840 -7.200 -3.670 1.00 47.24 93 SER E C 1
ATOM 6071 O O . SER E 1 93 ? 29.868 -7.969 -3.689 1.00 47.88 93 SER E O 1
ATOM 6074 N N . LEU E 1 94 ? 31.895 -7.415 -2.858 1.00 40.76 94 LEU E N 1
ATOM 6075 C CA . LEU E 1 94 ? 32.011 -8.637 -2.065 1.00 34.17 94 LEU E CA 1
ATOM 6076 C C . LEU E 1 94 ? 31.460 -8.512 -0.647 1.00 34.16 94 LEU E C 1
ATOM 6077 O O . LEU E 1 94 ? 31.072 -9.524 -0.063 1.00 34.74 94 LEU E O 1
ATOM 6082 N N . PHE E 1 95 ? 31.402 -7.309 -0.070 1.00 33.69 95 PHE E N 1
ATOM 6083 C CA . PHE E 1 95 ? 30.889 -7.158 1.284 1.00 41.89 95 PHE E CA 1
ATOM 6084 C C . PHE E 1 95 ? 29.788 -6.109 1.407 1.00 42.50 95 PHE E C 1
ATOM 6085 O O . PHE E 1 95 ? 29.274 -5.903 2.510 1.00 34.79 95 PHE E O 1
ATOM 6093 N N . GLY E 1 96 ? 29.415 -5.439 0.327 1.00 34.99 96 GLY E N 1
ATOM 6094 C CA . GLY E 1 96 ? 28.429 -4.387 0.459 1.00 42.54 96 GLY E CA 1
ATOM 6095 C C . GLY E 1 96 ? 28.802 -3.268 1.416 1.00 35.25 96 GLY E C 1
ATOM 6096 O O . GLY E 1 96 ? 27.915 -2.596 1.941 1.00 36.09 96 GLY E O 1
ATOM 6097 N N . SER E 1 97 ? 30.089 -3.018 1.627 1.00 34.02 97 SER E N 1
ATOM 6098 C CA . SER E 1 97 ? 30.555 -2.055 2.617 1.00 39.00 97 SER E CA 1
ATOM 6099 C C . SER E 1 97 ? 31.324 -0.948 1.901 1.00 41.67 97 SER E C 1
ATOM 6100 O O . SER E 1 97 ? 32.010 -1.181 0.894 1.00 32.73 97 SER E O 1
ATOM 6103 N N . GLN E 1 98 ? 31.197 0.269 2.431 1.00 43.58 98 GLN E N 1
ATOM 6104 C CA . GLN E 1 98 ? 32.032 1.394 2.021 1.00 36.97 98 GLN E CA 1
ATOM 6105 C C . GLN E 1 98 ? 32.749 2.004 3.210 1.00 34.34 98 GLN E C 1
ATOM 6106 O O . GLN E 1 98 ? 33.217 3.142 3.122 1.00 34.27 98 GLN E O 1
ATOM 6112 N N . LEU E 1 99 ? 32.833 1.266 4.321 1.00 39.90 99 LEU E N 1
ATOM 6113 C CA . LEU E 1 99 ? 33.357 1.758 5.592 1.00 39.51 99 LEU E CA 1
ATOM 6114 C C . LEU E 1 99 ? 34.734 1.196 5.926 1.00 38.51 99 LEU E C 1
ATOM 6115 O O . LEU E 1 99 ? 35.160 1.271 7.082 1.00 43.37 99 LEU E O 1
ATOM 6120 N N . ALA E 1 100 ? 35.435 0.634 4.940 1.00 30.28 100 ALA E N 1
ATOM 6121 C CA . ALA E 1 100 ? 36.724 0.000 5.197 1.00 33.80 100 ALA E CA 1
ATOM 6122 C C . ALA E 1 100 ? 37.741 0.964 5.811 1.00 37.01 100 ALA E C 1
ATOM 6123 O O . ALA E 1 100 ? 38.621 0.532 6.556 1.00 43.27 100 ALA E O 1
ATOM 6125 N N . GLY E 1 101 ? 37.670 2.253 5.471 1.00 38.73 101 GLY E N 1
ATOM 6126 C CA . GLY E 1 101 ? 38.588 3.241 6.028 1.00 29.74 101 GLY E CA 1
ATOM 6127 C C . GLY E 1 101 ? 38.641 3.282 7.544 1.00 29.69 101 GLY E C 1
ATOM 6128 O O . GLY E 1 101 ? 39.656 3.683 8.123 1.00 29.51 101 GLY E O 1
ATOM 6129 N N . TYR E 1 102 ? 37.524 2.973 8.201 1.00 36.70 102 TYR E N 1
ATOM 6130 C CA . TYR E 1 102 ? 37.378 2.889 9.656 1.00 33.41 102 TYR E CA 1
ATOM 6131 C C . TYR E 1 102 ? 37.387 1.454 10.162 1.00 31.54 102 TYR E C 1
ATOM 6132 O O . TYR E 1 102 ? 38.035 1.160 11.169 1.00 38.28 102 TYR E O 1
ATOM 6141 N N . GLN E 1 103 ? 36.712 0.552 9.446 1.00 29.40 103 GLN E N 1
ATOM 6142 C CA . GLN E 1 103 ? 36.461 -0.800 9.929 1.00 30.63 103 GLN E CA 1
ATOM 6143 C C . GLN E 1 103 ? 37.668 -1.696 9.753 1.00 31.06 103 GLN E C 1
ATOM 6144 O O . GLN E 1 103 ? 37.814 -2.684 10.486 1.00 31.53 103 GLN E O 1
ATOM 6150 N N . PHE E 1 104 ? 38.534 -1.364 8.788 1.00 27.90 104 PHE E N 1
ATOM 6151 C CA . PHE E 1 104 ? 39.825 -2.033 8.666 1.00 29.60 104 PHE E CA 1
ATOM 6152 C C . PHE E 1 104 ? 40.604 -1.912 9.964 1.00 26.96 104 PHE E C 1
ATOM 6153 O O . PHE E 1 104 ? 41.302 -2.846 10.369 1.00 36.75 104 PHE E O 1
ATOM 6161 N N . PHE E 1 105 ? 40.504 -0.758 10.627 1.00 27.29 105 PHE E N 1
ATOM 6162 C CA . PHE E 1 105 ? 41.233 -0.541 11.863 1.00 27.18 105 PHE E CA 1
ATOM 6163 C C . PHE E 1 105 ? 40.488 -1.084 13.080 1.00 34.56 105 PHE E C 1
ATOM 6164 O O . PHE E 1 105 ? 41.133 -1.392 14.084 1.00 38.47 105 PHE E O 1
ATOM 6172 N N . GLU E 1 106 ? 39.159 -1.208 13.031 1.00 27.86 106 GLU E N 1
ATOM 6173 C CA . GLU E 1 106 ? 38.458 -1.957 14.067 1.00 28.12 106 GLU E CA 1
ATOM 6174 C C . GLU E 1 106 ? 38.881 -3.418 14.039 1.00 27.66 106 GLU E C 1
ATOM 6175 O O . GLU E 1 106 ? 39.197 -3.997 15.082 1.00 29.74 106 GLU E O 1
ATOM 6181 N N . ILE E 1 107 ? 38.909 -4.033 12.844 1.00 29.23 107 ILE E N 1
ATOM 6182 C CA . ILE E 1 107 ? 39.382 -5.418 12.744 1.00 31.07 107 ILE E CA 1
ATOM 6183 C C . ILE E 1 107 ? 40.842 -5.507 13.157 1.00 29.07 107 ILE E C 1
ATOM 6184 O O . ILE E 1 107 ? 41.261 -6.469 13.815 1.00 29.54 107 ILE E O 1
ATOM 6189 N N . LEU E 1 108 ? 41.640 -4.499 12.799 1.00 28.26 108 LEU E N 1
ATOM 6190 C CA . LEU E 1 108 ? 43.053 -4.561 13.151 1.00 32.50 108 LEU E CA 1
ATOM 6191 C C . LEU E 1 108 ? 43.229 -4.549 14.664 1.00 36.31 108 LEU E C 1
ATOM 6192 O O . LEU E 1 108 ? 44.115 -5.230 15.196 1.00 45.27 108 LEU E O 1
ATOM 6197 N N . GLU E 1 109 ? 42.369 -3.816 15.384 1.00 32.72 109 GLU E N 1
ATOM 6198 C CA . GLU E 1 109 ? 42.470 -3.805 16.844 1.00 28.22 109 GLU E CA 1
ATOM 6199 C C . GLU E 1 109 ? 42.023 -5.134 17.433 1.00 32.70 109 GLU E C 1
ATOM 6200 O O . GLU E 1 109 ? 42.657 -5.642 18.365 1.00 37.51 109 GLU E O 1
ATOM 6206 N N . GLN E 1 110 ? 40.931 -5.720 16.909 1.00 30.59 110 GLN E N 1
ATOM 6207 C CA . GLN E 1 110 ? 40.502 -7.020 17.417 1.00 30.61 110 GLN E CA 1
ATOM 6208 C C . GLN E 1 110 ? 41.593 -8.076 17.248 1.00 32.96 110 GLN E C 1
ATOM 6209 O O . GLN E 1 110 ? 41.700 -8.969 18.105 1.00 27.51 110 GLN E O 1
ATOM 6215 N N . LEU E 1 111 ? 42.414 -7.978 16.170 1.00 33.70 111 LEU E N 1
ATOM 6216 C CA . LEU E 1 111 ? 43.474 -8.951 15.924 1.00 27.88 111 LEU E CA 1
ATOM 6217 C C . LEU E 1 111 ? 44.692 -8.719 16.814 1.00 28.61 111 LEU E C 1
ATOM 6218 O O . LEU E 1 111 ? 45.309 -9.690 17.283 1.00 28.09 111 LEU E O 1
ATOM 6223 N N . ARG E 1 112 ? 45.052 -7.447 17.056 1.00 27.36 112 ARG E N 1
ATOM 6224 C CA . ARG E 1 112 ? 46.160 -7.143 17.960 1.00 26.20 112 ARG E CA 1
ATOM 6225 C C . ARG E 1 112 ? 45.882 -7.699 19.337 1.00 39.31 112 ARG E C 1
ATOM 6226 O O . ARG E 1 112 ? 46.763 -8.298 19.961 1.00 52.17 112 ARG E O 1
ATOM 6234 N N . SER E 1 113 ? 44.638 -7.548 19.803 1.00 35.90 113 SER E N 1
ATOM 6235 C CA . SER E 1 113 ? 44.250 -8.044 21.111 1.00 31.58 113 SER E CA 1
ATOM 6236 C C . SER E 1 113 ? 44.306 -9.564 21.173 1.00 32.73 113 SER E C 1
ATOM 6237 O O . SER E 1 113 ? 44.551 -10.130 22.246 1.00 31.15 113 SER E O 1
ATOM 6240 N N . ARG E 1 114 ? 43.944 -10.247 20.082 1.00 42.75 114 ARG E N 1
ATOM 6241 C CA . ARG E 1 114 ? 43.976 -11.703 20.112 1.00 47.25 114 ARG E CA 1
ATOM 6242 C C . ARG E 1 114 ? 45.368 -12.254 19.868 1.00 46.25 114 ARG E C 1
ATOM 6243 O O . ARG E 1 114 ? 45.583 -13.453 20.076 1.00 50.04 114 ARG E O 1
ATOM 6251 N N . GLY E 1 115 ? 46.292 -11.428 19.396 1.00 41.77 115 GLY E N 1
ATOM 6252 C CA . GLY E 1 115 ? 47.697 -11.790 19.465 1.00 40.70 115 GLY E CA 1
ATOM 6253 C C . GLY E 1 115 ? 47.992 -13.069 18.716 1.00 36.00 115 GLY E C 1
ATOM 6254 O O . GLY E 1 115 ? 47.818 -13.154 17.496 1.00 34.90 115 GLY E O 1
ATOM 6255 N N . LYS E 1 116 ? 48.418 -14.088 19.473 1.00 33.67 116 LYS E N 1
ATOM 6256 C CA . LYS E 1 116 ? 48.941 -15.313 18.875 1.00 44.16 116 LYS E CA 1
ATOM 6257 C C . LYS E 1 116 ? 47.852 -16.133 18.198 1.00 47.08 116 LYS E C 1
ATOM 6258 O O . LYS E 1 116 ? 48.148 -16.904 17.273 1.00 53.51 116 LYS E O 1
ATOM 6264 N N . GLU E 1 117 ? 46.596 -15.986 18.634 1.00 44.88 117 GLU E N 1
ATOM 6265 C CA . GLU E 1 117 ? 45.523 -16.773 18.040 1.00 47.39 117 GLU E CA 1
ATOM 6266 C C . GLU E 1 117 ? 45.092 -16.253 16.679 1.00 49.80 117 GLU E C 1
ATOM 6267 O O . GLU E 1 117 ? 44.590 -17.036 15.866 1.00 54.93 117 GLU E O 1
ATOM 6273 N N . ARG E 1 118 ? 45.279 -14.965 16.392 1.00 48.33 118 ARG E N 1
ATOM 6274 C CA . ARG E 1 118 ? 44.942 -14.435 15.074 1.00 43.87 118 ARG E CA 1
ATOM 6275 C C . ARG E 1 118 ? 46.169 -13.842 14.395 1.00 41.43 118 ARG E C 1
ATOM 6276 O O . ARG E 1 118 ? 46.061 -12.865 13.650 1.00 43.51 118 ARG E O 1
ATOM 6284 N N . LEU E 1 119 ? 47.345 -14.434 14.640 1.00 41.13 119 LEU E N 1
ATOM 6285 C CA . LEU E 1 119 ? 48.589 -13.852 14.135 1.00 42.04 119 LEU E CA 1
ATOM 6286 C C . LEU E 1 119 ? 48.709 -13.961 12.619 1.00 39.52 119 LEU E C 1
ATOM 6287 O O . LEU E 1 119 ? 49.305 -13.080 11.992 1.00 42.34 119 LEU E O 1
ATOM 6292 N N . ALA E 1 120 ? 48.135 -15.005 12.008 1.00 35.31 120 ALA E N 1
ATOM 6293 C CA . ALA E 1 120 ? 48.143 -15.101 10.546 1.00 38.33 120 ALA E CA 1
ATOM 6294 C C . ALA E 1 120 ? 47.327 -13.980 9.909 1.00 43.90 120 ALA E C 1
ATOM 6295 O O . ALA E 1 120 ? 47.754 -13.379 8.914 1.00 45.51 120 ALA E O 1
ATOM 6297 N N . ALA E 1 121 ? 46.130 -13.711 10.446 1.00 45.98 121 ALA E N 1
ATOM 6298 C CA . ALA E 1 121 ? 45.335 -12.588 9.954 1.00 41.41 121 ALA E CA 1
ATOM 6299 C C . ALA E 1 121 ? 46.022 -11.259 10.232 1.00 44.01 121 ALA E C 1
ATOM 6300 O O . ALA E 1 121 ? 46.044 -10.371 9.366 1.00 40.19 121 ALA E O 1
ATOM 6302 N N . LEU E 1 122 ? 46.669 -11.136 11.397 1.00 44.73 122 LEU E N 1
ATOM 6303 C CA . LEU E 1 122 ? 47.215 -9.842 11.779 1.00 37.68 122 LEU E CA 1
ATOM 6304 C C . LEU E 1 122 ? 48.416 -9.470 10.916 1.00 38.92 122 LEU E C 1
ATOM 6305 O O . LEU E 1 122 ? 48.583 -8.292 10.580 1.00 39.73 122 LEU E O 1
ATOM 6310 N N . GLU E 1 123 ? 49.204 -10.457 10.468 1.00 38.00 123 GLU E N 1
ATOM 6311 C CA . GLU E 1 123 ? 50.295 -10.159 9.542 1.00 29.48 123 GLU E CA 1
ATOM 6312 C C . GLU E 1 123 ? 49.776 -9.648 8.217 1.00 32.74 123 GLU E C 1
ATOM 6313 O O . GLU E 1 123 ? 50.414 -8.793 7.599 1.00 37.09 123 GLU E O 1
ATOM 6319 N N . VAL E 1 124 ? 48.605 -10.125 7.789 1.00 39.90 124 VAL E N 1
ATOM 6320 C CA . VAL E 1 124 ? 48.000 -9.652 6.545 1.00 37.38 124 VAL E CA 1
ATOM 6321 C C . VAL E 1 124 ? 47.654 -8.171 6.652 1.00 34.43 124 VAL E C 1
ATOM 6322 O O . VAL E 1 124 ? 47.939 -7.384 5.741 1.00 36.21 124 VAL E O 1
ATOM 6326 N N . PHE E 1 125 ? 47.028 -7.771 7.766 1.00 28.83 125 PHE E N 1
ATOM 6327 C CA . PHE E 1 125 ? 46.645 -6.370 7.934 1.00 26.96 125 PHE E CA 1
ATOM 6328 C C . PHE E 1 125 ? 47.868 -5.464 8.007 1.00 34.34 125 PHE E C 1
ATOM 6329 O O . PHE E 1 125 ? 47.855 -4.348 7.472 1.00 36.86 125 PHE E O 1
ATOM 6337 N N . HIS E 1 126 ? 48.946 -5.948 8.639 1.00 34.19 126 HIS E N 1
ATOM 6338 C CA . HIS E 1 126 ? 50.211 -5.217 8.675 1.00 28.90 126 HIS E CA 1
ATOM 6339 C C . HIS E 1 126 ? 50.824 -5.109 7.280 1.00 29.12 126 HIS E C 1
ATOM 6340 O O . HIS E 1 126 ? 51.336 -4.048 6.892 1.00 28.14 126 HIS E O 1
ATOM 6347 N N . TYR E 1 127 ? 50.785 -6.193 6.509 1.00 26.44 127 TYR E N 1
ATOM 6348 C CA . TYR E 1 127 ? 51.375 -6.151 5.178 1.00 26.82 127 TYR E CA 1
ATOM 6349 C C . TYR E 1 127 ? 50.574 -5.268 4.230 1.00 30.23 127 TYR E C 1
ATOM 6350 O O . TYR E 1 127 ? 51.149 -4.682 3.313 1.00 36.08 127 TYR E O 1
ATOM 6359 N N . CYS E 1 128 ? 49.255 -5.171 4.409 1.00 33.87 128 CYS E N 1
ATOM 6360 C CA . CYS E 1 128 ? 48.489 -4.181 3.653 1.00 32.94 128 CYS E CA 1
ATOM 6361 C C . CYS E 1 128 ? 48.924 -2.763 4.017 1.00 33.49 128 CYS E C 1
ATOM 6362 O O . CYS E 1 128 ? 49.049 -1.901 3.143 1.00 26.90 128 CYS E O 1
ATOM 6365 N N . LEU E 1 129 ? 49.205 -2.515 5.305 1.00 37.31 129 LEU E N 1
ATOM 6366 C CA . LEU E 1 129 ? 49.661 -1.189 5.719 1.00 36.73 129 LEU E CA 1
ATOM 6367 C C . LEU E 1 129 ? 51.035 -0.865 5.148 1.00 38.64 129 LEU E C 1
ATOM 6368 O O . LEU E 1 129 ? 51.311 0.298 4.823 1.00 34.21 129 LEU E O 1
ATOM 6373 N N . LEU E 1 130 ? 51.917 -1.872 5.020 1.00 39.39 130 LEU E N 1
ATOM 6374 C CA . LEU E 1 130 ? 53.203 -1.599 4.386 1.00 39.36 130 LEU E CA 1
ATOM 6375 C C . LEU E 1 130 ? 53.068 -1.310 2.896 1.00 28.23 130 LEU E C 1
ATOM 6376 O O . LEU E 1 130 ? 53.914 -0.590 2.347 1.00 28.91 130 LEU E O 1
ATOM 6381 N N . LEU E 1 131 ? 52.014 -1.815 2.233 1.00 27.89 131 LEU E N 1
ATOM 6382 C CA . LEU E 1 131 ? 51.776 -1.531 0.819 1.00 33.96 131 LEU E CA 1
ATOM 6383 C C . LEU E 1 131 ? 50.846 -0.336 0.581 1.00 34.94 131 LEU E C 1
ATOM 6384 O O . LEU E 1 131 ? 50.360 -0.158 -0.545 1.00 33.67 131 LEU E O 1
ATOM 6389 N N . GLY E 1 132 ? 50.657 0.525 1.580 1.00 40.24 132 GLY E N 1
ATOM 6390 C CA . GLY E 1 132 ? 50.095 1.846 1.363 1.00 46.93 132 GLY E CA 1
ATOM 6391 C C . GLY E 1 132 ? 48.680 2.096 1.847 1.00 46.86 132 GLY E C 1
ATOM 6392 O O . GLY E 1 132 ? 48.139 3.180 1.580 1.00 47.60 132 GLY E O 1
ATOM 6393 N N . PHE E 1 133 ? 48.050 1.145 2.528 1.00 41.80 133 PHE E N 1
ATOM 6394 C CA . PHE E 1 133 ? 46.686 1.381 2.969 1.00 34.25 133 PHE E CA 1
ATOM 6395 C C . PHE E 1 133 ? 46.684 2.443 4.057 1.00 36.65 133 PHE E C 1
ATOM 6396 O O . PHE E 1 133 ? 47.467 2.371 5.006 1.00 39.35 133 PHE E O 1
ATOM 6404 N N . GLN E 1 134 ? 45.849 3.465 3.881 1.00 37.04 134 GLN E N 1
ATOM 6405 C CA . GLN E 1 134 ? 45.716 4.569 4.829 1.00 30.09 134 GLN E CA 1
ATOM 6406 C C . GLN E 1 134 ? 44.357 4.635 5.513 1.00 29.12 134 GLN E C 1
ATOM 6407 O O . GLN E 1 134 ? 44.284 4.968 6.699 1.00 31.65 134 GLN E O 1
ATOM 6413 N N . GLY E 1 135 ? 43.277 4.339 4.794 1.00 35.24 135 GLY E N 1
ATOM 6414 C CA . GLY E 1 135 ? 41.943 4.401 5.380 1.00 36.65 135 GLY E CA 1
ATOM 6415 C C . GLY E 1 135 ? 41.614 5.779 5.920 1.00 33.48 135 GLY E C 1
ATOM 6416 O O . GLY E 1 135 ? 41.762 6.793 5.233 1.00 33.29 135 GLY E O 1
ATOM 6417 N N . LYS E 1 136 ? 41.153 5.817 7.173 1.00 38.46 136 LYS E N 1
ATOM 6418 C CA . LYS E 1 136 ? 40.776 7.075 7.804 1.00 36.33 136 LYS E CA 1
ATOM 6419 C C . LYS E 1 136 ? 41.974 7.987 8.059 1.00 43.07 136 LYS E C 1
ATOM 6420 O O . LYS E 1 136 ? 41.782 9.191 8.263 1.00 45.67 136 LYS E O 1
ATOM 6426 N N . TYR E 1 137 ? 43.202 7.448 8.037 1.00 43.75 137 TYR E N 1
ATOM 6427 C CA . TYR E 1 137 ? 44.416 8.211 8.317 1.00 41.52 137 TYR E CA 1
ATOM 6428 C C . TYR E 1 137 ? 44.880 9.073 7.156 1.00 50.94 137 TYR E C 1
ATOM 6429 O O . TYR E 1 137 ? 45.978 9.636 7.241 1.00 57.01 137 TYR E O 1
ATOM 6438 N N . ARG E 1 138 ? 44.108 9.161 6.068 1.00 54.47 138 ARG E N 1
ATOM 6439 C CA . ARG E 1 138 ? 44.401 10.146 5.031 1.00 62.30 138 ARG E CA 1
ATOM 6440 C C . ARG E 1 138 ? 44.107 11.556 5.520 1.00 71.36 138 ARG E C 1
ATOM 6441 O O . ARG E 1 138 ? 44.740 12.519 5.071 1.00 71.73 138 ARG E O 1
ATOM 6449 N N . ILE E 1 139 ? 43.127 11.692 6.412 1.00 83.94 139 ILE E N 1
ATOM 6450 C CA . ILE E 1 139 ? 42.873 12.970 7.059 1.00 93.47 139 ILE E CA 1
ATOM 6451 C C . ILE E 1 139 ? 43.930 13.240 8.122 1.00 89.66 139 ILE E C 1
ATOM 6452 O O . ILE E 1 139 ? 44.438 14.361 8.244 1.00 94.12 139 ILE E O 1
ATOM 6457 N N . GLU E 1 140 ? 44.293 12.215 8.888 1.00 83.50 140 GLU E N 1
ATOM 6458 C CA . GLU E 1 140 ? 45.223 12.368 9.995 1.00 75.47 140 GLU E CA 1
ATOM 6459 C C . GLU E 1 140 ? 46.655 12.533 9.483 1.00 65.73 140 GLU E C 1
ATOM 6460 O O . GLU E 1 140 ? 46.914 12.667 8.286 1.00 57.34 140 GLU E O 1
ATOM 6466 N N . SER E 1 141 ? 47.603 12.548 10.408 1.00 68.37 141 SER E N 1
ATOM 6467 C CA . SER E 1 141 ? 48.963 12.860 10.017 1.00 70.52 141 SER E CA 1
ATOM 6468 C C . SER E 1 141 ? 49.647 11.634 9.409 1.00 73.18 141 SER E C 1
ATOM 6469 O O . SER E 1 141 ? 49.120 10.511 9.412 1.00 62.53 141 SER E O 1
ATOM 6472 N N . ILE E 1 142 ? 50.827 11.888 8.834 1.00 80.96 142 ILE E N 1
ATOM 6473 C CA . ILE E 1 142 ? 51.717 10.811 8.415 1.00 84.35 142 ILE E CA 1
ATOM 6474 C C . ILE E 1 142 ? 52.101 9.970 9.619 1.00 83.96 142 ILE E C 1
ATOM 6475 O O . ILE E 1 142 ? 51.827 8.766 9.685 1.00 82.37 142 ILE E O 1
ATOM 6480 N N . GLU E 1 143 ? 52.723 10.617 10.604 1.00 81.32 143 GLU E N 1
ATOM 6481 C CA . GLU E 1 143 ? 53.380 9.896 11.682 1.00 73.12 143 GLU E CA 1
ATOM 6482 C C . GLU E 1 143 ? 52.393 9.034 12.449 1.00 57.62 143 GLU E C 1
ATOM 6483 O O . GLU E 1 143 ? 52.696 7.878 12.745 1.00 57.26 143 GLU E O 1
ATOM 6489 N N . SER E 1 144 ? 51.168 9.517 12.656 1.00 49.63 144 SER E N 1
ATOM 6490 C CA . SER E 1 144 ? 50.224 8.753 13.462 1.00 40.93 144 SER E CA 1
ATOM 6491 C C . SER E 1 144 ? 50.022 7.356 12.885 1.00 41.76 144 SER E C 1
ATOM 6492 O O . SER E 1 144 ? 50.027 6.364 13.628 1.00 30.83 144 SER E O 1
ATOM 6495 N N . LEU E 1 145 ? 49.970 7.248 11.553 1.00 44.20 145 LEU E N 1
ATOM 6496 C CA . LEU E 1 145 ? 49.751 5.957 10.913 1.00 40.99 145 LEU E CA 1
ATOM 6497 C C . LEU E 1 145 ? 51.052 5.173 10.815 1.00 41.36 145 LEU E C 1
ATOM 6498 O O . LEU E 1 145 ? 51.063 3.949 11.004 1.00 37.80 145 LEU E O 1
ATOM 6503 N N . ASN E 1 146 ? 52.163 5.877 10.598 1.00 45.15 146 ASN E N 1
ATOM 6504 C CA . ASN E 1 146 ? 53.453 5.212 10.591 1.00 42.03 146 ASN E CA 1
ATOM 6505 C C . ASN E 1 146 ? 53.761 4.620 11.959 1.00 39.88 146 ASN E C 1
ATOM 6506 O O . ASN E 1 146 ? 54.320 3.528 12.054 1.00 38.56 146 ASN E O 1
ATOM 6511 N N . HIS E 1 147 ? 53.426 5.327 13.039 1.00 44.00 147 HIS E N 1
ATOM 6512 C CA . HIS E 1 147 ? 53.737 4.775 14.347 1.00 45.38 147 HIS E CA 1
ATOM 6513 C C . HIS E 1 147 ? 52.921 3.506 14.570 1.00 43.46 147 HIS E C 1
ATOM 6514 O O . HIS E 1 147 ? 53.430 2.510 15.101 1.00 47.29 147 HIS E O 1
ATOM 6521 N N . LEU E 1 148 ? 51.649 3.526 14.137 1.00 43.90 148 LEU E N 1
ATOM 6522 C CA . LEU E 1 148 ? 50.766 2.365 14.289 1.00 39.18 148 LEU E CA 1
ATOM 6523 C C . LEU E 1 148 ? 51.265 1.173 13.472 1.00 40.41 148 LEU E C 1
ATOM 6524 O O . LEU E 1 148 ? 51.206 0.019 13.939 1.00 36.15 148 LEU E O 1
ATOM 6529 N N . VAL E 1 149 ? 51.751 1.430 12.249 1.00 38.86 149 VAL E N 1
ATOM 6530 C CA . VAL E 1 149 ? 52.362 0.367 11.461 1.00 27.56 149 VAL E CA 1
ATOM 6531 C C . VAL E 1 149 ? 53.614 -0.134 12.154 1.00 27.82 149 VAL E C 1
ATOM 6532 O O . VAL E 1 149 ? 53.842 -1.343 12.245 1.00 29.58 149 VAL E O 1
ATOM 6536 N N . ALA E 1 150 ? 54.408 0.780 12.717 1.00 28.55 150 ALA E N 1
ATOM 6537 C CA . ALA E 1 150 ? 55.652 0.382 13.366 1.00 28.98 150 ALA E CA 1
ATOM 6538 C C . ALA E 1 150 ? 55.388 -0.500 14.570 1.00 33.50 150 ALA E C 1
ATOM 6539 O O . ALA E 1 150 ? 56.097 -1.489 14.790 1.00 32.50 150 ALA E O 1
ATOM 6541 N N . ARG E 1 151 ? 54.371 -0.161 15.365 1.00 39.05 151 ARG E N 1
ATOM 6542 C CA . ARG E 1 151 ? 54.110 -0.930 16.572 1.00 35.78 151 ARG E CA 1
ATOM 6543 C C . ARG E 1 151 ? 53.337 -2.205 16.283 1.00 31.12 151 ARG E C 1
ATOM 6544 O O . ARG E 1 151 ? 53.580 -3.219 16.947 1.00 29.80 151 ARG E O 1
ATOM 6552 N N . VAL E 1 152 ? 52.439 -2.203 15.291 1.00 26.93 152 VAL E N 1
ATOM 6553 C CA . VAL E 1 152 ? 51.903 -3.491 14.874 1.00 26.48 152 VAL E CA 1
ATOM 6554 C C . VAL E 1 152 ? 53.041 -4.356 14.375 1.00 36.19 152 VAL E C 1
ATOM 6555 O O . VAL E 1 152 ? 53.049 -5.572 14.598 1.00 33.82 152 VAL E O 1
ATOM 6559 N N . GLY E 1 153 ? 54.035 -3.748 13.724 1.00 27.10 153 GLY E N 1
ATOM 6560 C CA . GLY E 1 153 ? 55.195 -4.512 13.299 1.00 38.69 153 GLY E CA 1
ATOM 6561 C C . GLY E 1 153 ? 55.953 -5.086 14.476 1.00 37.92 153 GLY E C 1
ATOM 6562 O O . GLY E 1 153 ? 56.392 -6.240 14.449 1.00 37.24 153 GLY E O 1
ATOM 6563 N N . ASP E 1 154 ? 56.093 -4.292 15.538 1.00 42.24 154 ASP E N 1
ATOM 6564 C CA . ASP E 1 154 ? 56.767 -4.755 16.743 1.00 37.78 154 ASP E CA 1
ATOM 6565 C C . ASP E 1 154 ? 55.951 -5.815 17.462 1.00 37.49 154 ASP E C 1
ATOM 6566 O O . ASP E 1 154 ? 56.514 -6.772 17.996 1.00 46.34 154 ASP E O 1
ATOM 6571 N N . GLU E 1 155 ? 54.627 -5.659 17.511 1.00 39.62 155 GLU E N 1
ATOM 6572 C CA . GLU E 1 155 ? 53.821 -6.672 18.184 1.00 33.53 155 GLU E CA 1
ATOM 6573 C C . GLU E 1 155 ? 53.948 -8.019 17.485 1.00 33.09 155 GLU E C 1
ATOM 6574 O O . GLU E 1 155 ? 53.977 -9.061 18.147 1.00 33.08 155 GLU E O 1
ATOM 6580 N N . ILE E 1 156 ? 54.042 -8.002 16.147 1.00 37.87 156 ILE E N 1
ATOM 6581 C CA . ILE E 1 156 ? 54.272 -9.212 15.359 1.00 37.56 156 ILE E CA 1
ATOM 6582 C C . ILE E 1 156 ? 55.651 -9.802 15.638 1.00 34.60 156 ILE E C 1
ATOM 6583 O O . ILE E 1 156 ? 55.778 -11.017 15.830 1.00 32.75 156 ILE E O 1
ATOM 6588 N N . ASP E 1 157 ? 56.705 -8.968 15.666 1.00 35.00 157 ASP E N 1
ATOM 6589 C CA . ASP E 1 157 ? 58.026 -9.485 16.024 1.00 37.39 157 ASP E CA 1
ATOM 6590 C C . ASP E 1 157 ? 58.014 -10.092 17.422 1.00 37.02 157 ASP E C 1
ATOM 6591 O O . ASP E 1 157 ? 58.676 -11.105 17.679 1.00 39.67 157 ASP E O 1
ATOM 6596 N N . TYR E 1 158 ? 57.262 -9.480 18.336 1.00 31.97 158 TYR E N 1
ATOM 6597 C CA . TYR E 1 158 ? 57.189 -9.962 19.707 1.00 36.12 158 TYR E CA 1
ATOM 6598 C C . TYR E 1 158 ? 56.460 -11.301 19.787 1.00 41.01 158 TYR E C 1
ATOM 6599 O O . TYR E 1 158 ? 56.881 -12.192 20.530 1.00 43.31 158 TYR E O 1
ATOM 6608 N N . LEU E 1 159 ? 55.395 -11.487 19.001 1.00 44.24 159 LEU E N 1
ATOM 6609 C CA . LEU E 1 159 ? 54.627 -12.724 19.095 1.00 41.77 159 LEU E CA 1
ATOM 6610 C C . LEU E 1 159 ? 55.375 -13.937 18.536 1.00 52.46 159 LEU E C 1
ATOM 6611 O O . LEU E 1 159 ? 54.957 -15.073 18.801 1.00 55.99 159 LEU E O 1
ATOM 6616 N N . LYS E 1 160 ? 56.448 -13.712 17.770 1.00 54.34 160 LYS E N 1
ATOM 6617 C CA . LYS E 1 160 ? 57.431 -14.707 17.318 1.00 55.16 160 LYS E CA 1
ATOM 6618 C C . LYS E 1 160 ? 58.736 -14.630 18.142 1.00 49.74 160 LYS E C 1
ATOM 6619 O O . LYS E 1 160 ? 58.784 -14.934 19.333 1.00 50.01 160 LYS E O 1
ATOM 6625 N N . ILE F 1 2 ? 0.231 16.423 11.176 1.00 51.21 2 ILE F N 1
ATOM 6626 C CA . ILE F 1 2 ? -0.797 17.465 11.251 1.00 53.03 2 ILE F CA 1
ATOM 6627 C C . ILE F 1 2 ? -0.521 18.339 12.473 1.00 55.32 2 ILE F C 1
ATOM 6628 O O . ILE F 1 2 ? 0.214 17.947 13.377 1.00 61.50 2 ILE F O 1
ATOM 6633 N N . ASN F 1 3 ? -1.147 19.512 12.489 1.00 51.90 3 ASN F N 1
ATOM 6634 C CA . ASN F 1 3 ? -0.739 20.658 13.279 1.00 49.98 3 ASN F CA 1
ATOM 6635 C C . ASN F 1 3 ? -2.013 21.261 13.865 1.00 51.60 3 ASN F C 1
ATOM 6636 O O . ASN F 1 3 ? -3.112 20.980 13.375 1.00 62.74 3 ASN F O 1
ATOM 6641 N N . LEU F 1 4 ? -1.898 22.097 14.911 1.00 36.98 4 LEU F N 1
ATOM 6642 C CA . LEU F 1 4 ? -3.136 22.727 15.378 1.00 33.93 4 LEU F CA 1
ATOM 6643 C C . LEU F 1 4 ? -3.594 23.850 14.455 1.00 33.36 4 LEU F C 1
ATOM 6644 O O . LEU F 1 4 ? -4.797 24.076 14.328 1.00 35.24 4 LEU F O 1
ATOM 6649 N N . ILE F 1 5 ? -2.675 24.538 13.774 1.00 42.02 5 ILE F N 1
ATOM 6650 C CA . ILE F 1 5 ? -3.103 25.483 12.741 1.00 40.44 5 ILE F CA 1
ATOM 6651 C C . ILE F 1 5 ? -3.838 24.748 11.625 1.00 33.07 5 ILE F C 1
ATOM 6652 O O . ILE F 1 5 ? -4.754 25.299 11.007 1.00 27.95 5 ILE F O 1
ATOM 6657 N N . ASP F 1 6 ? -3.436 23.511 11.325 1.00 38.11 6 ASP F N 1
ATOM 6658 C CA . ASP F 1 6 ? -4.120 22.760 10.281 1.00 38.36 6 ASP F CA 1
ATOM 6659 C C . ASP F 1 6 ? -5.507 22.287 10.713 1.00 38.28 6 ASP F C 1
ATOM 6660 O O . ASP F 1 6 ? -6.413 22.207 9.873 1.00 42.95 6 ASP F O 1
ATOM 6665 N N . LEU F 1 7 ? -5.714 21.988 12.006 1.00 37.92 7 LEU F N 1
ATOM 6666 C CA . LEU F 1 7 ? -7.051 21.577 12.449 1.00 35.02 7 LEU F CA 1
ATOM 6667 C C . LEU F 1 7 ? -8.021 22.740 12.510 1.00 35.59 7 LEU F C 1
ATOM 6668 O O . LEU F 1 7 ? -9.234 22.528 12.372 1.00 33.50 7 LEU F O 1
ATOM 6673 N N . LEU F 1 8 ? -7.518 23.965 12.705 1.00 38.19 8 LEU F N 1
ATOM 6674 C CA . LEU F 1 8 ? -8.336 25.177 12.668 1.00 37.16 8 LEU F CA 1
ATOM 6675 C C . LEU F 1 8 ? -8.446 25.774 11.262 1.00 38.19 8 LEU F C 1
ATOM 6676 O O . LEU F 1 8 ? -8.998 26.874 11.115 1.00 27.26 8 LEU F O 1
ATOM 6681 N N . HIS F 1 9 ? -8.021 25.023 10.231 1.00 40.87 9 HIS F N 1
ATOM 6682 C CA . HIS F 1 9 ? -7.997 25.526 8.857 1.00 38.33 9 HIS F CA 1
ATOM 6683 C C . HIS F 1 9 ? -9.377 26.005 8.415 1.00 41.74 9 HIS F C 1
ATOM 6684 O O . HIS F 1 9 ? -9.494 27.038 7.735 1.00 37.54 9 HIS F O 1
ATOM 6691 N N . ASP F 1 10 ? -10.435 25.267 8.809 1.00 44.02 10 ASP F N 1
ATOM 6692 C CA . ASP F 1 10 ? -11.811 25.618 8.446 1.00 42.35 10 ASP F CA 1
ATOM 6693 C C . ASP F 1 10 ? -12.312 26.861 9.185 1.00 32.97 10 ASP F C 1
ATOM 6694 O O . ASP F 1 10 ? -13.070 27.664 8.623 1.00 29.29 10 ASP F O 1
ATOM 6699 N N . GLY F 1 11 ? -11.956 27.011 10.457 1.00 34.39 11 GLY F N 1
ATOM 6700 C CA . GLY F 1 11 ? -12.349 28.210 11.180 1.00 33.93 11 GLY F CA 1
ATOM 6701 C C . GLY F 1 11 ? -11.593 29.447 10.719 1.00 33.91 11 GLY F C 1
ATOM 6702 O O . GLY F 1 11 ? -12.186 30.517 10.570 1.00 36.37 11 GLY F O 1
ATOM 6703 N N . PHE F 1 12 ? -10.269 29.325 10.508 1.00 29.22 12 PHE F N 1
ATOM 6704 C CA . PHE F 1 12 ? -9.471 30.459 10.038 1.00 33.32 12 PHE F CA 1
ATOM 6705 C C . PHE F 1 12 ? -9.935 30.944 8.674 1.00 38.79 12 PHE F C 1
ATOM 6706 O O . PHE F 1 12 ? -9.681 32.100 8.316 1.00 44.16 12 PHE F O 1
ATOM 6714 N N . TYR F 1 13 ? -10.559 30.067 7.876 1.00 32.62 13 TYR F N 1
ATOM 6715 C CA . TYR F 1 13 ? -11.047 30.479 6.563 1.00 26.43 13 TYR F CA 1
ATOM 6716 C C . TYR F 1 13 ? -12.158 31.515 6.692 1.00 26.09 13 TYR F C 1
ATOM 6717 O O . TYR F 1 13 ? -12.277 32.408 5.848 1.00 31.83 13 TYR F O 1
ATOM 6726 N N . LEU F 1 14 ? -12.970 31.420 7.745 1.00 32.54 14 LEU F N 1
ATOM 6727 C CA . LEU F 1 14 ? -14.034 32.390 7.977 1.00 32.31 14 LEU F CA 1
ATOM 6728 C C . LEU F 1 14 ? -13.517 33.704 8.552 1.00 36.07 14 LEU F C 1
ATOM 6729 O O . LEU F 1 14 ? -14.148 34.742 8.336 1.00 44.86 14 LEU F O 1
ATOM 6734 N N . ILE F 1 15 ? -12.389 33.687 9.281 1.00 33.45 15 ILE F N 1
ATOM 6735 C CA . ILE F 1 15 ? -11.704 34.935 9.626 1.00 32.04 15 ILE F CA 1
ATOM 6736 C C . ILE F 1 15 ? -11.230 35.631 8.367 1.00 35.73 15 ILE F C 1
ATOM 6737 O O . ILE F 1 15 ? -11.342 36.856 8.232 1.00 42.45 15 ILE F O 1
ATOM 6742 N N . PHE F 1 16 ? -10.660 34.860 7.438 1.00 33.49 16 PHE F N 1
ATOM 6743 C CA . PHE F 1 16 ? -10.147 35.440 6.203 1.00 29.93 16 PHE F CA 1
ATOM 6744 C C . PHE F 1 16 ? -11.259 36.101 5.415 1.00 34.91 16 PHE F C 1
ATOM 6745 O O . PHE F 1 16 ? -11.041 37.136 4.779 1.00 39.54 16 PHE F O 1
ATOM 6753 N N . LEU F 1 17 ? -12.469 35.529 5.449 1.00 40.00 17 LEU F N 1
ATOM 6754 C CA . LEU F 1 17 ? -13.560 36.132 4.690 1.00 33.63 17 LEU F CA 1
ATOM 6755 C C . LEU F 1 17 ? -13.981 37.465 5.296 1.00 28.81 17 LEU F C 1
ATOM 6756 O O . LEU F 1 17 ? -14.043 38.479 4.589 1.00 29.85 17 LEU F O 1
ATOM 6761 N N . ILE F 1 18 ? -14.154 37.515 6.622 1.00 25.43 18 ILE F N 1
ATOM 6762 C CA . ILE F 1 18 ? -14.597 38.758 7.252 1.00 25.24 18 ILE F CA 1
ATOM 6763 C C . ILE F 1 18 ? -13.586 39.863 6.992 1.00 31.68 18 ILE F C 1
ATOM 6764 O O . ILE F 1 18 ? -13.951 40.995 6.658 1.00 35.88 18 ILE F O 1
ATOM 6769 N N . ARG F 1 19 ? -12.299 39.545 7.110 1.00 29.21 19 ARG F N 1
ATOM 6770 C CA . ARG F 1 19 ? -11.279 40.532 6.786 1.00 31.39 19 ARG F CA 1
ATOM 6771 C C . ARG F 1 19 ? -11.292 40.895 5.303 1.00 37.15 19 ARG F C 1
ATOM 6772 O O . ARG F 1 19 ? -10.976 42.037 4.938 1.00 42.25 19 ARG F O 1
ATOM 6780 N N . ASN F 1 20 ? -11.652 39.948 4.435 1.00 37.16 20 ASN F N 1
ATOM 6781 C CA . ASN F 1 20 ? -11.822 40.235 3.022 1.00 32.91 20 ASN F CA 1
ATOM 6782 C C . ASN F 1 20 ? -13.211 40.777 2.730 1.00 30.90 20 ASN F C 1
ATOM 6783 O O . ASN F 1 20 ? -13.658 40.712 1.574 1.00 35.95 20 ASN F O 1
ATOM 6788 N N . GLN F 1 21 ? -13.907 41.275 3.754 1.00 33.19 21 GLN F N 1
ATOM 6789 C CA . GLN F 1 21 ? -15.128 42.087 3.644 1.00 37.44 21 GLN F CA 1
ATOM 6790 C C . GLN F 1 21 ? -16.346 41.265 3.253 1.00 33.18 21 GLN F C 1
ATOM 6791 O O . GLN F 1 21 ? -17.375 41.842 2.880 1.00 29.34 21 GLN F O 1
ATOM 6797 N N . TYR F 1 22 ? -16.262 39.940 3.318 1.00 28.29 22 TYR F N 1
ATOM 6798 C CA . TYR F 1 22 ? -17.436 39.115 3.113 1.00 28.64 22 TYR F CA 1
ATOM 6799 C C . TYR F 1 22 ? -18.333 39.260 4.329 1.00 42.05 22 TYR F C 1
ATOM 6800 O O . TYR F 1 22 ? -17.852 39.326 5.465 1.00 50.96 22 TYR F O 1
ATOM 6809 N N . VAL F 1 23 ? -19.634 39.343 4.096 1.00 39.71 23 VAL F N 1
ATOM 6810 C CA . VAL F 1 23 ? -20.622 39.528 5.155 1.00 37.12 23 VAL F CA 1
ATOM 6811 C C . VAL F 1 23 ? -21.489 38.274 5.198 1.00 44.41 23 VAL F C 1
ATOM 6812 O O . VAL F 1 23 ? -22.030 37.871 4.160 1.00 49.74 23 VAL F O 1
ATOM 6816 N N . PRO F 1 24 ? -21.619 37.619 6.349 1.00 43.16 24 PRO F N 1
ATOM 6817 C CA . PRO F 1 24 ? -22.442 36.403 6.421 1.00 43.29 24 PRO F CA 1
ATOM 6818 C C . PRO F 1 24 ? -23.932 36.686 6.251 1.00 42.92 24 PRO F C 1
ATOM 6819 O O . PRO F 1 24 ? -24.478 37.638 6.819 1.00 41.73 24 PRO F O 1
ATOM 6823 N N . ALA F 1 25 ? -24.595 35.821 5.474 1.00 43.20 25 ALA F N 1
ATOM 6824 C CA . ALA F 1 25 ? -26.021 36.006 5.200 1.00 45.80 25 ALA F CA 1
ATOM 6825 C C . ALA F 1 25 ? -26.877 35.850 6.457 1.00 43.16 25 ALA F C 1
ATOM 6826 O O . ALA F 1 25 ? -27.868 36.567 6.632 1.00 35.91 25 ALA F O 1
ATOM 6828 N N . ASP F 1 26 ? -26.535 34.913 7.338 1.00 42.95 26 ASP F N 1
ATOM 6829 C CA . ASP F 1 26 ? -27.315 34.683 8.557 1.00 42.34 26 ASP F CA 1
ATOM 6830 C C . ASP F 1 26 ? -26.370 34.680 9.752 1.00 40.66 26 ASP F C 1
ATOM 6831 O O . ASP F 1 26 ? -25.668 33.678 9.986 1.00 29.71 26 ASP F O 1
ATOM 6836 N N . PRO F 1 27 ? -26.323 35.785 10.517 1.00 39.57 27 PRO F N 1
ATOM 6837 C CA . PRO F 1 27 ? -25.411 35.864 11.674 1.00 35.79 27 PRO F CA 1
ATOM 6838 C C . PRO F 1 27 ? -25.532 34.705 12.659 1.00 31.69 27 PRO F C 1
ATOM 6839 O O . PRO F 1 27 ? -24.525 34.297 13.249 1.00 40.63 27 PRO F O 1
ATOM 6843 N N . GLN F 1 28 ? -26.738 34.220 12.926 1.00 31.31 28 GLN F N 1
ATOM 6844 C CA . GLN F 1 28 ? -26.875 33.180 13.938 1.00 36.58 28 GLN F CA 1
ATOM 6845 C C . GLN F 1 28 ? -26.489 31.808 13.392 1.00 39.56 28 GLN F C 1
ATOM 6846 O O . GLN F 1 28 ? -25.961 30.965 14.130 1.00 41.23 28 GLN F O 1
ATOM 6852 N N . ARG F 1 29 ? -26.735 31.558 12.109 1.00 38.09 29 ARG F N 1
ATOM 6853 C CA . ARG F 1 29 ? -26.201 30.346 11.505 1.00 34.61 29 ARG F CA 1
ATOM 6854 C C . ARG F 1 29 ? -24.688 30.435 11.408 1.00 32.93 29 ARG F C 1
ATOM 6855 O O . ARG F 1 29 ? -23.978 29.447 11.635 1.00 37.21 29 ARG F O 1
ATOM 6863 N N . PHE F 1 30 ? -24.176 31.617 11.065 1.00 31.79 30 PHE F N 1
ATOM 6864 C CA . PHE F 1 30 ? -22.734 31.820 11.086 1.00 35.24 30 PHE F CA 1
ATOM 6865 C C . PHE F 1 30 ? -22.161 31.525 12.470 1.00 38.86 30 PHE F C 1
ATOM 6866 O O . PHE F 1 30 ? -21.136 30.840 12.590 1.00 43.39 30 PHE F O 1
ATOM 6874 N N . ARG F 1 31 ? -22.846 31.969 13.532 1.00 36.20 31 ARG F N 1
ATOM 6875 C CA . ARG F 1 31 ? -22.299 31.783 14.869 1.00 35.55 31 ARG F CA 1
ATOM 6876 C C . ARG F 1 31 ? -22.447 30.337 15.338 1.00 37.84 31 ARG F C 1
ATOM 6877 O O . ARG F 1 31 ? -21.558 29.807 16.020 1.00 40.75 31 ARG F O 1
ATOM 6885 N N . GLU F 1 32 ? -23.573 29.691 15.015 1.00 41.36 32 GLU F N 1
ATOM 6886 C CA . GLU F 1 32 ? -23.661 28.254 15.241 1.00 43.91 32 GLU F CA 1
ATOM 6887 C C . GLU F 1 32 ? -22.586 27.515 14.454 1.00 43.50 32 GLU F C 1
ATOM 6888 O O . GLU F 1 32 ? -22.043 26.515 14.937 1.00 44.29 32 GLU F O 1
ATOM 6894 N N . LYS F 1 33 ? -22.217 28.015 13.268 1.00 45.55 33 LYS F N 1
ATOM 6895 C CA . LYS F 1 33 ? -21.218 27.297 12.482 1.00 39.88 33 LYS F CA 1
ATOM 6896 C C . LYS F 1 33 ? -19.853 27.327 13.149 1.00 33.54 33 LYS F C 1
ATOM 6897 O O . LYS F 1 33 ? -19.179 26.293 13.222 1.00 32.89 33 LYS F O 1
ATOM 6903 N N . ILE F 1 34 ? -19.455 28.481 13.699 1.00 31.27 34 ILE F N 1
ATOM 6904 C CA . ILE F 1 34 ? -18.198 28.557 14.447 1.00 28.45 34 ILE F CA 1
ATOM 6905 C C . ILE F 1 34 ? -18.253 27.727 15.724 1.00 33.61 34 ILE F C 1
ATOM 6906 O O . ILE F 1 34 ? -17.256 27.097 16.097 1.00 36.57 34 ILE F O 1
ATOM 6911 N N . LEU F 1 35 ? -19.377 27.760 16.459 1.00 39.82 35 LEU F N 1
ATOM 6912 C CA . LEU F 1 35 ? -19.446 26.903 17.643 1.00 41.22 35 LEU F CA 1
ATOM 6913 C C . LEU F 1 35 ? -19.320 25.436 17.265 1.00 43.36 35 LEU F C 1
ATOM 6914 O O . LEU F 1 35 ? -18.758 24.642 18.029 1.00 39.81 35 LEU F O 1
ATOM 6919 N N . ASP F 1 36 ? -19.842 25.056 16.104 1.00 45.74 36 ASP F N 1
ATOM 6920 C CA . ASP F 1 36 ? -19.730 23.668 15.686 1.00 54.80 36 ASP F CA 1
ATOM 6921 C C . ASP F 1 36 ? -18.330 23.340 15.177 1.00 47.66 36 ASP F C 1
ATOM 6922 O O . ASP F 1 36 ? -17.901 22.185 15.283 1.00 49.07 36 ASP F O 1
ATOM 6927 N N . LEU F 1 37 ? -17.602 24.334 14.643 1.00 45.04 37 LEU F N 1
ATOM 6928 C CA . LEU F 1 37 ? -16.220 24.119 14.205 1.00 29.21 37 LEU F CA 1
ATOM 6929 C C . LEU F 1 37 ? -15.239 24.033 15.364 1.00 28.73 37 LEU F C 1
ATOM 6930 O O . LEU F 1 37 ? -14.202 23.367 15.234 1.00 40.42 37 LEU F O 1
ATOM 6935 N N . LEU F 1 38 ? -15.517 24.720 16.484 1.00 28.15 38 LEU F N 1
ATOM 6936 C CA . LEU F 1 38 ? -14.670 24.590 17.679 1.00 31.94 38 LEU F CA 1
ATOM 6937 C C . LEU F 1 38 ? -14.909 23.289 18.439 1.00 37.00 38 LEU F C 1
ATOM 6938 O O . LEU F 1 38 ? -13.978 22.776 19.069 1.00 43.60 38 LEU F O 1
ATOM 6943 N N . ASN F 1 39 ? -16.123 22.728 18.375 1.00 39.49 39 ASN F N 1
ATOM 6944 C CA . ASN F 1 39 ? -16.370 21.404 18.944 1.00 46.89 39 ASN F CA 1
ATOM 6945 C C . ASN F 1 39 ? -15.708 20.312 18.122 1.00 49.52 39 ASN F C 1
ATOM 6946 O O . ASN F 1 39 ? -15.116 19.381 18.685 1.00 50.80 39 ASN F O 1
ATOM 6951 N N . ARG F 1 40 ? -15.795 20.402 16.790 1.00 50.70 40 ARG F N 1
ATOM 6952 C CA . ARG F 1 40 ? -15.055 19.461 15.955 1.00 52.75 40 ARG F CA 1
ATOM 6953 C C . ARG F 1 40 ? -13.540 19.631 16.089 1.00 48.38 40 ARG F C 1
ATOM 6954 O O . ARG F 1 40 ? -12.794 18.681 15.821 1.00 50.24 40 ARG F O 1
ATOM 6962 N N . PHE F 1 41 ? -13.067 20.810 16.505 1.00 41.23 41 PHE F N 1
ATOM 6963 C CA . PHE F 1 41 ? -11.632 21.013 16.654 1.00 32.80 41 PHE F CA 1
ATOM 6964 C C . PHE F 1 41 ? -11.095 20.236 17.860 1.00 38.26 41 PHE F C 1
ATOM 6965 O O . PHE F 1 41 ? -9.968 19.714 17.806 1.00 40.45 41 PHE F O 1
ATOM 6973 N N . GLU F 1 42 ? -11.897 20.116 18.952 1.00 36.98 42 GLU F N 1
ATOM 6974 C CA . GLU F 1 42 ? -11.469 19.322 20.116 1.00 40.69 42 GLU F CA 1
ATOM 6975 C C . GLU F 1 42 ? -11.542 17.835 19.849 1.00 44.35 42 GLU F C 1
ATOM 6976 O O . GLU F 1 42 ? -10.594 17.118 20.153 1.00 47.26 42 GLU F O 1
ATOM 6982 N N . GLN F 1 43 ? -12.637 17.346 19.258 1.00 43.14 43 GLN F N 1
ATOM 6983 C CA . GLN F 1 43 ? -12.674 15.918 18.953 1.00 49.27 43 GLN F CA 1
ATOM 6984 C C . GLN F 1 43 ? -11.476 15.491 18.111 1.00 50.24 43 GLN F C 1
ATOM 6985 O O . GLN F 1 43 ? -10.908 14.414 18.341 1.00 58.04 43 GLN F O 1
ATOM 6991 N N . GLN F 1 44 ? -11.035 16.339 17.181 1.00 46.34 44 GLN F N 1
ATOM 6992 C CA . GLN F 1 44 ? -9.877 15.978 16.373 1.00 45.33 44 GLN F CA 1
ATOM 6993 C C . GLN F 1 44 ? -8.561 16.206 17.108 1.00 39.46 44 GLN F C 1
ATOM 6994 O O . GLN F 1 44 ? -7.683 15.337 17.076 1.00 41.11 44 GLN F O 1
ATOM 7000 N N . ALA F 1 45 ? -8.409 17.339 17.802 1.00 36.92 45 ALA F N 1
ATOM 7001 C CA . ALA F 1 45 ? -7.141 17.590 18.485 1.00 33.51 45 ALA F CA 1
ATOM 7002 C C . ALA F 1 45 ? -6.953 16.630 19.653 1.00 50.77 45 ALA F C 1
ATOM 7003 O O . ALA F 1 45 ? -5.832 16.192 19.923 1.00 57.21 45 ALA F O 1
ATOM 7005 N N . LYS F 1 46 ? -8.041 16.279 20.347 1.00 54.08 46 LYS F N 1
ATOM 7006 C CA . LYS F 1 46 ? -7.965 15.274 21.404 1.00 58.77 46 LYS F CA 1
ATOM 7007 C C . LYS F 1 46 ? -7.649 13.891 20.833 1.00 59.41 46 LYS F C 1
ATOM 7008 O O . LYS F 1 46 ? -6.894 13.129 21.453 1.00 62.23 46 LYS F O 1
ATOM 7014 N N . LYS F 1 47 ? -8.166 13.557 19.637 1.00 59.51 47 LYS F N 1
ATOM 7015 C CA . LYS F 1 47 ? -7.929 12.217 19.091 1.00 62.23 47 LYS F CA 1
ATOM 7016 C C . LYS F 1 47 ? -6.500 12.117 18.558 1.00 59.08 47 LYS F C 1
ATOM 7017 O O . LYS F 1 47 ? -5.971 11.014 18.435 1.00 59.83 47 LYS F O 1
ATOM 7023 N N . LEU F 1 48 ? -5.879 13.254 18.230 1.00 56.89 48 LEU F N 1
ATOM 7024 C CA . LEU F 1 48 ? -4.455 13.386 17.923 1.00 53.77 48 LEU F CA 1
ATOM 7025 C C . LEU F 1 48 ? -3.601 13.657 19.158 1.00 54.74 48 LEU F C 1
ATOM 7026 O O . LEU F 1 48 ? -2.382 13.836 19.025 1.00 57.82 48 LEU F O 1
ATOM 7031 N N . GLN F 1 49 ? -4.220 13.715 20.342 1.00 52.84 49 GLN F N 1
ATOM 7032 C CA . GLN F 1 49 ? -3.510 13.616 21.614 1.00 51.39 49 GLN F CA 1
ATOM 7033 C C . GLN F 1 49 ? -2.769 14.888 22.012 1.00 48.65 49 GLN F C 1
ATOM 7034 O O . GLN F 1 49 ? -1.783 14.822 22.756 1.00 53.05 49 GLN F O 1
ATOM 7040 N N . PHE F 1 50 ? -3.224 16.043 21.534 1.00 40.77 50 PHE F N 1
ATOM 7041 C CA . PHE F 1 50 ? -2.661 17.300 22.004 1.00 39.80 50 PHE F CA 1
ATOM 7042 C C . PHE F 1 50 ? -3.054 17.536 23.455 1.00 49.27 50 PHE F C 1
ATOM 7043 O O . PHE F 1 50 ? -4.065 17.024 23.942 1.00 55.01 50 PHE F O 1
ATOM 7051 N N . SER F 1 51 ? -2.227 18.297 24.160 1.00 47.79 51 SER F N 1
ATOM 7052 C CA . SER F 1 51 ? -2.521 18.575 25.554 1.00 45.28 51 SER F CA 1
ATOM 7053 C C . SER F 1 51 ? -3.837 19.339 25.670 1.00 39.39 51 SER F C 1
ATOM 7054 O O . SER F 1 51 ? -4.273 20.014 24.736 1.00 36.95 51 SER F O 1
ATOM 7057 N N . ALA F 1 52 ? -4.502 19.176 26.820 1.00 41.94 52 ALA F N 1
ATOM 7058 C CA . ALA F 1 52 ? -5.726 19.926 27.094 1.00 40.58 52 ALA F CA 1
ATOM 7059 C C . ALA F 1 52 ? -5.472 21.429 27.139 1.00 41.91 52 ALA F C 1
ATOM 7060 O O . ALA F 1 52 ? -6.333 22.220 26.738 1.00 48.68 52 ALA F O 1
ATOM 7062 N N . ASP F 1 53 ? -4.296 21.845 27.601 1.00 40.64 53 ASP F N 1
ATOM 7063 C CA . ASP F 1 53 ? -3.987 23.269 27.629 1.00 40.28 53 ASP F CA 1
ATOM 7064 C C . ASP F 1 53 ? -3.719 23.804 26.228 1.00 32.04 53 ASP F C 1
ATOM 7065 O O . ASP F 1 53 ? -4.063 24.958 25.940 1.00 29.46 53 ASP F O 1
ATOM 7070 N N . ASP F 1 54 ? -3.113 22.993 25.346 1.00 31.86 54 ASP F N 1
ATOM 7071 C CA . ASP F 1 54 ? -2.941 23.419 23.955 1.00 33.52 54 ASP F CA 1
ATOM 7072 C C . ASP F 1 54 ? -4.286 23.597 23.259 1.00 27.45 54 ASP F C 1
ATOM 7073 O O . ASP F 1 54 ? -4.494 24.583 22.544 1.00 29.73 54 ASP F O 1
ATOM 7078 N N . ILE F 1 55 ? -5.202 22.638 23.437 1.00 30.74 55 ILE F N 1
ATOM 7079 C CA . ILE F 1 55 ? -6.546 22.756 22.862 1.00 34.82 55 ILE F CA 1
ATOM 7080 C C . ILE F 1 55 ? -7.284 23.935 23.484 1.00 35.09 55 ILE F C 1
ATOM 7081 O O . ILE F 1 55 ? -7.972 24.693 22.791 1.00 29.16 55 ILE F O 1
ATOM 7086 N N . HIS F 1 56 ? -7.199 24.070 24.811 1.00 27.69 56 HIS F N 1
ATOM 7087 C CA . HIS F 1 56 ? -7.890 25.167 25.479 1.00 37.14 56 HIS F CA 1
ATOM 7088 C C . HIS F 1 56 ? -7.376 26.525 25.008 1.00 40.96 56 HIS F C 1
ATOM 7089 O O . HIS F 1 56 ? -8.169 27.436 24.740 1.00 40.97 56 HIS F O 1
ATOM 7096 N N . ASP F 1 57 ? -6.047 26.680 24.891 1.00 44.04 57 ASP F N 1
ATOM 7097 C CA . ASP F 1 57 ? -5.484 27.976 24.523 1.00 37.51 57 ASP F CA 1
ATOM 7098 C C . ASP F 1 57 ? -5.629 28.272 23.028 1.00 34.74 57 ASP F C 1
ATOM 7099 O O . ASP F 1 57 ? -5.775 29.443 22.654 1.00 30.03 57 ASP F O 1
ATOM 7104 N N . ALA F 1 58 ? -5.661 27.242 22.167 1.00 38.27 58 ALA F N 1
ATOM 7105 C CA . ALA F 1 58 ? -5.946 27.467 20.748 1.00 35.25 58 ALA F CA 1
ATOM 7106 C C . ALA F 1 58 ? -7.380 27.941 20.541 1.00 31.57 58 ALA F C 1
ATOM 7107 O O . ALA F 1 58 ? -7.645 28.825 19.716 1.00 30.68 58 ALA F O 1
ATOM 7109 N N . LYS F 1 59 ? -8.325 27.336 21.248 1.00 35.78 59 LYS F N 1
ATOM 7110 C CA . LYS F 1 59 ? -9.701 27.810 21.191 1.00 36.64 59 LYS F CA 1
ATOM 7111 C C . LYS F 1 59 ? -9.813 29.244 21.689 1.00 39.65 59 LYS F C 1
ATOM 7112 O O . LYS F 1 59 ? -10.620 30.027 21.174 1.00 40.72 59 LYS F O 1
ATOM 7118 N N . TYR F 1 60 ? -9.030 29.592 22.717 1.00 40.55 60 TYR F N 1
ATOM 7119 C CA . TYR F 1 60 ? -9.039 30.945 23.268 1.00 34.53 60 TYR F CA 1
ATOM 7120 C C . TYR F 1 60 ? -8.500 31.956 22.263 1.00 33.20 60 TYR F C 1
ATOM 7121 O O . TYR F 1 60 ? -9.070 33.039 22.088 1.00 35.37 60 TYR F O 1
ATOM 7130 N N . ALA F 1 61 ? -7.384 31.637 21.610 1.00 22.41 61 ALA F N 1
ATOM 7131 C CA . ALA F 1 61 ? -6.846 32.561 20.620 1.00 27.46 61 ALA F CA 1
ATOM 7132 C C . ALA F 1 61 ? -7.808 32.737 19.449 1.00 25.03 61 ALA F C 1
ATOM 7133 O O . ALA F 1 61 ? -8.011 33.860 18.967 1.00 27.82 61 ALA F O 1
ATOM 7135 N N . PHE F 1 62 ? -8.426 31.646 18.984 1.00 27.33 62 PHE F N 1
ATOM 7136 C CA . PHE F 1 62 ? -9.322 31.766 17.839 1.00 22.26 62 PHE F CA 1
ATOM 7137 C C . PHE F 1 62 ? -10.550 32.594 18.199 1.00 27.41 62 PHE F C 1
ATOM 7138 O O . PHE F 1 62 ? -11.037 33.374 17.374 1.00 26.19 62 PHE F O 1
ATOM 7146 N N . CYS F 1 63 ? -11.071 32.429 19.428 1.00 28.61 63 CYS F N 1
ATOM 7147 C CA . CYS F 1 63 ? -12.234 33.204 19.870 1.00 25.30 63 CYS F CA 1
ATOM 7148 C C . CYS F 1 63 ? -11.885 34.667 20.077 1.00 31.86 63 CYS F C 1
ATOM 7149 O O . CYS F 1 63 ? -12.710 35.550 19.814 1.00 37.63 63 CYS F O 1
ATOM 7152 N N . ALA F 1 64 ? -10.696 34.949 20.607 1.00 28.99 64 ALA F N 1
ATOM 7153 C CA . ALA F 1 64 ? -10.265 36.337 20.698 1.00 27.02 64 ALA F CA 1
ATOM 7154 C C . ALA F 1 64 ? -10.232 37.000 19.328 1.00 27.37 64 ALA F C 1
ATOM 7155 O O . ALA F 1 64 ? -10.717 38.129 19.183 1.00 21.62 64 ALA F O 1
ATOM 7157 N N . LEU F 1 65 ? -9.751 36.272 18.294 1.00 27.25 65 LEU F N 1
ATOM 7158 C CA . LEU F 1 65 ? -9.558 36.814 16.938 1.00 26.15 65 LEU F CA 1
ATOM 7159 C C . LEU F 1 65 ? -10.888 36.998 16.199 1.00 29.59 65 LEU F C 1
ATOM 7160 O O . LEU F 1 65 ? -11.112 38.040 15.569 1.00 27.59 65 LEU F O 1
ATOM 7165 N N . ILE F 1 66 ? -11.777 35.996 16.256 1.00 21.82 66 ILE F N 1
ATOM 7166 C CA . ILE F 1 66 ? -13.069 36.114 15.589 1.00 22.14 66 ILE F CA 1
ATOM 7167 C C . ILE F 1 66 ? -13.885 37.242 16.206 1.00 27.37 66 ILE F C 1
ATOM 7168 O O . ILE F 1 66 ? -14.594 37.963 15.490 1.00 26.15 66 ILE F O 1
ATOM 7173 N N . ASP F 1 67 ? -13.789 37.427 17.538 1.00 24.93 67 ASP F N 1
ATOM 7174 C CA . ASP F 1 67 ? -14.539 38.498 18.192 1.00 27.37 67 ASP F CA 1
ATOM 7175 C C . ASP F 1 67 ? -14.016 39.874 17.824 1.00 29.67 67 ASP F C 1
ATOM 7176 O O . ASP F 1 67 ? -14.799 40.774 17.496 1.00 37.83 67 ASP F O 1
ATOM 7181 N N . GLU F 1 68 ? -12.704 40.065 17.847 1.00 22.18 68 GLU F N 1
ATOM 7182 C CA . GLU F 1 68 ? -12.247 41.419 17.583 1.00 23.89 68 GLU F CA 1
ATOM 7183 C C . GLU F 1 68 ? -12.349 41.733 16.101 1.00 31.66 68 GLU F C 1
ATOM 7184 O O . GLU F 1 68 ? -12.727 42.850 15.740 1.00 33.25 68 GLU F O 1
ATOM 7190 N N . THR F 1 69 ? -12.166 40.723 15.246 1.00 33.33 69 THR F N 1
ATOM 7191 C CA . THR F 1 69 ? -12.353 40.913 13.815 1.00 32.20 69 THR F CA 1
ATOM 7192 C C . THR F 1 69 ? -13.748 41.434 13.517 1.00 38.63 69 THR F C 1
ATOM 7193 O O . THR F 1 69 ? -13.917 42.404 12.770 1.00 49.99 69 THR F O 1
ATOM 7197 N N . ILE F 1 70 ? -14.761 40.822 14.120 1.00 31.51 70 ILE F N 1
ATOM 7198 C CA . ILE F 1 70 ? -16.127 41.189 13.789 1.00 29.79 70 ILE F CA 1
ATOM 7199 C C . ILE F 1 70 ? -16.444 42.578 14.333 1.00 33.73 70 ILE F C 1
ATOM 7200 O O . ILE F 1 70 ? -16.970 43.439 13.618 1.00 36.01 70 ILE F O 1
ATOM 7205 N N . VAL F 1 71 ? -16.083 42.838 15.591 1.00 31.97 71 VAL F N 1
ATOM 7206 C CA . VAL F 1 71 ? -16.449 44.105 16.213 1.00 24.45 71 VAL F CA 1
ATOM 7207 C C . VAL F 1 71 ? -15.666 45.263 15.585 1.00 39.81 71 VAL F C 1
ATOM 7208 O O . VAL F 1 71 ? -16.122 46.415 15.619 1.00 40.91 71 VAL F O 1
ATOM 7212 N N . THR F 1 72 ? -14.517 44.974 14.959 1.00 40.86 72 THR F N 1
ATOM 7213 C CA . THR F 1 72 ? -13.669 45.997 14.353 1.00 37.84 72 THR F CA 1
ATOM 7214 C C . THR F 1 72 ? -14.146 46.481 12.987 1.00 37.56 72 THR F C 1
ATOM 7215 O O . THR F 1 72 ? -13.731 47.558 12.547 1.00 41.59 72 THR F O 1
ATOM 7219 N N . GLN F 1 73 ? -14.965 45.710 12.288 1.00 30.68 73 GLN F N 1
ATOM 7220 C CA . GLN F 1 73 ? -15.371 46.110 10.954 1.00 31.60 73 GLN F CA 1
ATOM 7221 C C . GLN F 1 73 ? -16.106 47.449 11.029 1.00 36.18 73 GLN F C 1
ATOM 7222 O O . GLN F 1 73 ? -16.940 47.661 11.913 1.00 49.20 73 GLN F O 1
ATOM 7228 N N . GLN F 1 74 ? -15.733 48.389 10.163 1.00 34.22 74 GLN F N 1
ATOM 7229 C CA . GLN F 1 74 ? -16.335 49.714 10.173 1.00 29.34 74 GLN F CA 1
ATOM 7230 C C . GLN F 1 74 ? -17.310 49.930 9.030 1.00 32.99 74 GLN F C 1
ATOM 7231 O O . GLN F 1 74 ? -17.968 50.973 8.989 1.00 31.31 74 GLN F O 1
ATOM 7237 N N . ASP F 1 75 ? -17.408 48.997 8.104 1.00 36.69 75 ASP F N 1
ATOM 7238 C CA . ASP F 1 75 ? -18.280 49.213 6.964 1.00 42.53 75 ASP F CA 1
ATOM 7239 C C . ASP F 1 75 ? -19.723 48.902 7.356 1.00 38.82 75 ASP F C 1
ATOM 7240 O O . ASP F 1 75 ? -19.988 47.884 8.002 1.00 41.96 75 ASP F O 1
ATOM 7245 N N . PRO F 1 76 ? -20.676 49.746 6.953 1.00 35.97 76 PRO F N 1
ATOM 7246 C CA . PRO F 1 76 ? -22.027 49.656 7.541 1.00 36.13 76 PRO F CA 1
ATOM 7247 C C . PRO F 1 76 ? -22.769 48.371 7.226 1.00 39.20 76 PRO F C 1
ATOM 7248 O O . PRO F 1 76 ? -23.692 48.026 7.972 1.00 44.74 76 PRO F O 1
ATOM 7252 N N . SER F 1 77 ? -22.383 47.633 6.181 1.00 41.66 77 SER F N 1
ATOM 7253 C CA . SER F 1 77 ? -23.016 46.345 5.893 1.00 41.61 77 SER F CA 1
ATOM 7254 C C . SER F 1 77 ? -22.885 45.356 7.052 1.00 39.12 77 SER F C 1
ATOM 7255 O O . SER F 1 77 ? -23.693 44.429 7.171 1.00 36.99 77 SER F O 1
ATOM 7258 N N . TYR F 1 78 ? -21.868 45.504 7.892 1.00 35.87 78 TYR F N 1
ATOM 7259 C CA . TYR F 1 78 ? -21.670 44.564 8.986 1.00 33.27 78 TYR F CA 1
ATOM 7260 C C . TYR F 1 78 ? -22.556 44.843 10.193 1.00 37.13 78 TYR F C 1
ATOM 7261 O O . TYR F 1 78 ? -22.471 44.107 11.188 1.00 36.67 78 TYR F O 1
ATOM 7270 N N . PHE F 1 79 ? -23.396 45.880 10.139 1.00 38.03 79 PHE F N 1
ATOM 7271 C CA . PHE F 1 79 ? -24.053 46.368 11.351 1.00 36.07 79 PHE F CA 1
ATOM 7272 C C . PHE F 1 79 ? -25.019 45.332 11.922 1.00 33.44 79 PHE F C 1
ATOM 7273 O O . PHE F 1 79 ? -25.170 45.232 13.148 1.00 33.09 79 PHE F O 1
ATOM 7281 N N . ASN F 1 80 ? -25.665 44.531 11.057 1.00 33.46 80 ASN F N 1
ATOM 7282 C CA . ASN F 1 80 ? -26.485 43.430 11.568 1.00 32.83 80 ASN F CA 1
ATOM 7283 C C . ASN F 1 80 ? -25.649 42.267 12.099 1.00 32.00 80 ASN F C 1
ATOM 7284 O O . ASN F 1 80 ? -26.094 41.577 13.020 1.00 33.95 80 ASN F O 1
ATOM 7289 N N . LEU F 1 81 ? -24.446 42.027 11.566 1.00 37.76 81 LEU F N 1
ATOM 7290 C CA . LEU F 1 81 ? -23.625 40.960 12.132 1.00 35.75 81 LEU F CA 1
ATOM 7291 C C . LEU F 1 81 ? -23.040 41.381 13.469 1.00 31.92 81 LEU F C 1
ATOM 7292 O O . LEU F 1 81 ? -22.923 40.567 14.391 1.00 36.09 81 LEU F O 1
ATOM 7297 N N . GLN F 1 82 ? -22.692 42.657 13.596 1.00 33.47 82 GLN F N 1
ATOM 7298 C CA . GLN F 1 82 ? -22.156 43.172 14.848 1.00 32.06 82 GLN F CA 1
ATOM 7299 C C . GLN F 1 82 ? -23.223 43.186 15.950 1.00 33.07 82 GLN F C 1
ATOM 7300 O O . GLN F 1 82 ? -22.942 42.825 17.097 1.00 40.39 82 GLN F O 1
ATOM 7306 N N . ASN F 1 83 ? -24.462 43.565 15.623 1.00 35.31 83 ASN F N 1
ATOM 7307 C CA . ASN F 1 83 ? -25.499 43.642 16.651 1.00 34.84 83 ASN F CA 1
ATOM 7308 C C . ASN F 1 83 ? -25.914 42.274 17.175 1.00 35.78 83 ASN F C 1
ATOM 7309 O O . ASN F 1 83 ? -26.370 42.151 18.322 1.00 41.36 83 ASN F O 1
ATOM 7314 N N . SER F 1 84 ? -25.880 41.261 16.319 1.00 28.32 84 SER F N 1
ATOM 7315 C CA . SER F 1 84 ? -26.191 39.911 16.755 1.00 28.38 84 SER F CA 1
ATOM 7316 C C . SER F 1 84 ? -25.037 39.303 17.547 1.00 34.30 84 SER F C 1
ATOM 7317 O O . SER F 1 84 ? -25.263 38.511 18.470 1.00 39.63 84 SER F O 1
ATOM 7320 N N . TRP F 1 85 ? -23.801 39.654 17.200 1.00 26.73 85 TRP F N 1
ATOM 7321 C CA . TRP F 1 85 ? -22.642 39.064 17.859 1.00 31.79 85 TRP F CA 1
ATOM 7322 C C . TRP F 1 85 ? -22.442 39.629 19.262 1.00 31.35 85 TRP F C 1
ATOM 7323 O O . TRP F 1 85 ? -22.104 38.886 20.189 1.00 37.90 85 TRP F O 1
ATOM 7334 N N . LEU F 1 86 ? -22.666 40.936 19.441 1.00 29.99 86 LEU F N 1
ATOM 7335 C CA . LEU F 1 86 ? -22.379 41.615 20.700 1.00 26.60 86 LEU F CA 1
ATOM 7336 C C . LEU F 1 86 ? -23.264 41.144 21.844 1.00 27.33 86 LEU F C 1
ATOM 7337 O O . LEU F 1 86 ? -22.936 41.401 23.009 1.00 27.53 86 LEU F O 1
ATOM 7342 N N . ILE F 1 87 ? -24.379 40.476 21.528 1.00 32.18 87 ILE F N 1
ATOM 7343 C CA . ILE F 1 87 ? -25.250 39.888 22.546 1.00 37.30 87 ILE F CA 1
ATOM 7344 C C . ILE F 1 87 ? -24.461 38.993 23.490 1.00 41.17 87 ILE F C 1
ATOM 7345 O O . ILE F 1 87 ? -24.629 39.010 24.711 1.00 37.45 87 ILE F O 1
ATOM 7350 N N . SER F 1 88 ? -23.595 38.127 22.902 1.00 38.76 88 SER F N 1
ATOM 7351 C CA . SER F 1 88 ? -22.662 37.304 23.656 1.00 32.09 88 SER F CA 1
ATOM 7352 C C . SER F 1 88 ? -21.465 37.044 22.732 1.00 32.22 88 SER F C 1
ATOM 7353 O O . SER F 1 88 ? -21.486 36.103 21.926 1.00 30.98 88 SER F O 1
ATOM 7356 N N . PRO F 1 89 ? -20.407 37.842 22.825 1.00 25.62 89 PRO F N 1
ATOM 7357 C CA . PRO F 1 89 ? -19.218 37.530 22.040 1.00 27.98 89 PRO F CA 1
ATOM 7358 C C . PRO F 1 89 ? -18.640 36.229 22.561 1.00 29.97 89 PRO F C 1
ATOM 7359 O O . PRO F 1 89 ? -18.773 35.905 23.745 1.00 29.37 89 PRO F O 1
ATOM 7363 N N . LEU F 1 90 ? -18.009 35.464 21.664 1.00 24.28 90 LEU F N 1
ATOM 7364 C CA . LEU F 1 90 ? -17.637 34.105 22.039 1.00 30.17 90 LEU F CA 1
ATOM 7365 C C . LEU F 1 90 ? -16.563 34.109 23.117 1.00 31.13 90 LEU F C 1
ATOM 7366 O O . LEU F 1 90 ? -16.379 33.104 23.814 1.00 24.72 90 LEU F O 1
ATOM 7371 N N . GLN F 1 91 ? -15.848 35.219 23.262 1.00 31.15 91 GLN F N 1
ATOM 7372 C CA . GLN F 1 91 ? -14.883 35.298 24.335 1.00 40.42 91 GLN F CA 1
ATOM 7373 C C . GLN F 1 91 ? -15.568 35.188 25.676 1.00 44.24 91 GLN F C 1
ATOM 7374 O O . GLN F 1 91 ? -15.011 34.614 26.618 1.00 53.95 91 GLN F O 1
ATOM 7380 N N . LEU F 1 92 ? -16.765 35.771 25.790 1.00 35.52 92 LEU F N 1
ATOM 7381 C CA . LEU F 1 92 ? -17.520 35.762 27.039 1.00 34.87 92 LEU F CA 1
ATOM 7382 C C . LEU F 1 92 ? -18.482 34.584 27.160 1.00 41.29 92 LEU F C 1
ATOM 7383 O O . LEU F 1 92 ? -18.702 34.080 28.269 1.00 41.86 92 LEU F O 1
ATOM 7388 N N . SER F 1 93 ? -19.044 34.122 26.043 1.00 42.67 93 SER F N 1
ATOM 7389 C CA . SER F 1 93 ? -19.954 32.985 26.086 1.00 38.05 93 SER F CA 1
ATOM 7390 C C . SER F 1 93 ? -19.202 31.709 26.449 1.00 36.12 93 SER F C 1
ATOM 7391 O O . SER F 1 93 ? -19.691 30.900 27.249 1.00 36.68 93 SER F O 1
ATOM 7394 N N . LEU F 1 94 ? -18.005 31.518 25.883 1.00 34.21 94 LEU F N 1
ATOM 7395 C CA . LEU F 1 94 ? -17.257 30.280 26.085 1.00 31.97 94 LEU F CA 1
ATOM 7396 C C . LEU F 1 94 ? -16.225 30.352 27.203 1.00 37.35 94 LEU F C 1
ATOM 7397 O O . LEU F 1 94 ? -15.871 29.305 27.756 1.00 43.83 94 LEU F O 1
ATOM 7402 N N . PHE F 1 95 ? -15.719 31.542 27.552 1.00 35.55 95 PHE F N 1
ATOM 7403 C CA . PHE F 1 95 ? -14.732 31.682 28.624 1.00 33.94 95 PHE F CA 1
ATOM 7404 C C . PHE F 1 95 ? -15.137 32.675 29.711 1.00 36.24 95 PHE F C 1
ATOM 7405 O O . PHE F 1 95 ? -14.400 32.830 30.691 1.00 27.52 95 PHE F O 1
ATOM 7413 N N . GLY F 1 96 ? -16.302 33.310 29.602 1.00 36.26 96 GLY F N 1
ATOM 7414 C CA . GLY F 1 96 ? -16.703 34.286 30.607 1.00 38.47 96 GLY F CA 1
ATOM 7415 C C . GLY F 1 96 ? -15.730 35.430 30.784 1.00 33.87 96 GLY F C 1
ATOM 7416 O O . GLY F 1 96 ? -15.644 36.000 31.876 1.00 30.37 96 GLY F O 1
ATOM 7417 N N . SER F 1 97 ? -14.982 35.782 29.737 1.00 39.50 97 SER F N 1
ATOM 7418 C CA . SER F 1 97 ? -13.869 36.712 29.870 1.00 37.72 97 SER F CA 1
ATOM 7419 C C . SER F 1 97 ? -14.053 37.969 29.024 1.00 41.41 97 SER F C 1
ATOM 7420 O O . SER F 1 97 ? -14.624 37.935 27.931 1.00 42.46 97 SER F O 1
ATOM 7423 N N . GLN F 1 98 ? -13.575 39.090 29.560 1.00 41.56 98 GLN F N 1
ATOM 7424 C CA . GLN F 1 98 ? -13.435 40.324 28.797 1.00 35.72 98 GLN F CA 1
ATOM 7425 C C . GLN F 1 98 ? -12.023 40.900 28.800 1.00 37.80 98 GLN F C 1
ATOM 7426 O O . GLN F 1 98 ? -11.860 42.075 28.469 1.00 42.46 98 GLN F O 1
ATOM 7432 N N . LEU F 1 99 ? -10.997 40.112 29.145 1.00 34.98 99 LEU F N 1
ATOM 7433 C CA . LEU F 1 99 ? -9.626 40.609 29.253 1.00 28.56 99 LEU F CA 1
ATOM 7434 C C . LEU F 1 99 ? -8.703 40.101 28.147 1.00 31.32 99 LEU F C 1
ATOM 7435 O O . LEU F 1 99 ? -7.484 40.249 28.270 1.00 33.52 99 LEU F O 1
ATOM 7440 N N . ALA F 1 100 ? -9.247 39.535 27.063 1.00 33.04 100 ALA F N 1
ATOM 7441 C CA . ALA F 1 100 ? -8.403 38.891 26.058 1.00 31.46 100 ALA F CA 1
ATOM 7442 C C . ALA F 1 100 ? -7.390 39.848 25.426 1.00 31.99 100 ALA F C 1
ATOM 7443 O O . ALA F 1 100 ? -6.284 39.421 25.055 1.00 22.69 100 ALA F O 1
ATOM 7445 N N . GLY F 1 101 ? -7.746 41.132 25.281 1.00 31.48 101 GLY F N 1
ATOM 7446 C CA . GLY F 1 101 ? -6.804 42.108 24.734 1.00 28.86 101 GLY F CA 1
ATOM 7447 C C . GLY F 1 101 ? -5.484 42.136 25.473 1.00 26.38 101 GLY F C 1
ATOM 7448 O O . GLY F 1 101 ? -4.441 42.455 24.887 1.00 23.68 101 GLY F O 1
ATOM 7449 N N . TYR F 1 102 ? -5.523 41.865 26.780 1.00 29.13 102 TYR F N 1
ATOM 7450 C CA . TYR F 1 102 ? -4.369 41.720 27.662 1.00 24.48 102 TYR F CA 1
ATOM 7451 C C . TYR F 1 102 ? -3.978 40.273 27.908 1.00 24.16 102 TYR F C 1
ATOM 7452 O O . TYR F 1 102 ? -2.790 39.966 27.931 1.00 27.31 102 TYR F O 1
ATOM 7461 N N . GLN F 1 103 ? -4.935 39.368 28.097 1.00 23.97 103 GLN F N 1
ATOM 7462 C CA . GLN F 1 103 ? -4.560 38.034 28.529 1.00 30.09 103 GLN F CA 1
ATOM 7463 C C . GLN F 1 103 ? -4.058 37.158 27.390 1.00 23.41 103 GLN F C 1
ATOM 7464 O O . GLN F 1 103 ? -3.218 36.273 27.612 1.00 23.56 103 GLN F O 1
ATOM 7470 N N . PHE F 1 104 ? -4.500 37.420 26.162 1.00 22.89 104 PHE F N 1
ATOM 7471 C CA . PHE F 1 104 ? -3.930 36.729 25.003 1.00 22.50 104 PHE F CA 1
ATOM 7472 C C . PHE F 1 104 ? -2.422 36.924 24.955 1.00 30.56 104 PHE F C 1
ATOM 7473 O O . PHE F 1 104 ? -1.682 36.014 24.562 1.00 40.07 104 PHE F O 1
ATOM 7481 N N . PHE F 1 105 ? -1.942 38.103 25.355 1.00 23.00 105 PHE F N 1
ATOM 7482 C CA . PHE F 1 105 ? -0.511 38.358 25.339 1.00 23.33 105 PHE F CA 1
ATOM 7483 C C . PHE F 1 105 ? 0.210 37.806 26.563 1.00 27.72 105 PHE F C 1
ATOM 7484 O O . PHE F 1 105 ? 1.374 37.411 26.443 1.00 26.62 105 PHE F O 1
ATOM 7492 N N . GLU F 1 106 ? -0.469 37.721 27.721 1.00 35.69 106 GLU F N 1
ATOM 7493 C CA . GLU F 1 106 ? 0.068 36.998 28.875 1.00 24.73 106 GLU F CA 1
ATOM 7494 C C . GLU F 1 106 ? 0.259 35.521 28.558 1.00 31.06 106 GLU F C 1
ATOM 7495 O O . GLU F 1 106 ? 1.282 34.925 28.907 1.00 31.18 106 GLU F O 1
ATOM 7501 N N . ILE F 1 107 ? -0.740 34.897 27.937 1.00 34.17 107 ILE F N 1
ATOM 7502 C CA . ILE F 1 107 ? -0.584 33.509 27.513 1.00 36.29 107 ILE F CA 1
ATOM 7503 C C . ILE F 1 107 ? 0.534 33.379 26.484 1.00 34.40 107 ILE F C 1
ATOM 7504 O O . ILE F 1 107 ? 1.331 32.433 26.536 1.00 35.13 107 ILE F O 1
ATOM 7509 N N . LEU F 1 108 ? 0.644 34.339 25.556 1.00 29.82 108 LEU F N 1
ATOM 7510 C CA . LEU F 1 108 ? 1.665 34.214 24.514 1.00 24.14 108 LEU F CA 1
ATOM 7511 C C . LEU F 1 108 ? 3.067 34.250 25.105 1.00 29.80 108 LEU F C 1
ATOM 7512 O O . LEU F 1 108 ? 3.955 33.520 24.650 1.00 38.10 108 LEU F O 1
ATOM 7517 N N . GLU F 1 109 ? 3.281 35.064 26.143 1.00 30.62 109 GLU F N 1
ATOM 7518 C CA . GLU F 1 109 ? 4.582 35.063 26.806 1.00 32.90 109 GLU F CA 1
ATOM 7519 C C . GLU F 1 109 ? 4.819 33.739 27.533 1.00 33.22 109 GLU F C 1
ATOM 7520 O O . GLU F 1 109 ? 5.927 33.185 27.481 1.00 33.71 109 GLU F O 1
ATOM 7526 N N . GLN F 1 110 ? 3.774 33.209 28.191 1.00 26.64 110 GLN F N 1
ATOM 7527 C CA . GLN F 1 110 ? 3.845 31.895 28.824 1.00 34.88 110 GLN F CA 1
ATOM 7528 C C . GLN F 1 110 ? 4.197 30.792 27.822 1.00 37.87 110 GLN F C 1
ATOM 7529 O O . GLN F 1 110 ? 4.944 29.865 28.164 1.00 45.07 110 GLN F O 1
ATOM 7535 N N . LEU F 1 111 ? 3.701 30.877 26.581 1.00 38.22 111 LEU F N 1
ATOM 7536 C CA . LEU F 1 111 ? 4.063 29.878 25.574 1.00 33.89 111 LEU F CA 1
ATOM 7537 C C . LEU F 1 111 ? 5.455 30.104 24.975 1.00 31.85 111 LEU F C 1
ATOM 7538 O O . LEU F 1 111 ? 6.142 29.130 24.627 1.00 30.53 111 LEU F O 1
ATOM 7543 N N . ARG F 1 112 ? 5.889 31.364 24.820 1.00 31.01 112 ARG F N 1
ATOM 7544 C CA . ARG F 1 112 ? 7.248 31.619 24.328 1.00 31.54 112 ARG F CA 1
ATOM 7545 C C . ARG F 1 112 ? 8.292 31.026 25.266 1.00 27.16 112 ARG F C 1
ATOM 7546 O O . ARG F 1 112 ? 9.295 30.472 24.812 1.00 34.66 112 ARG F O 1
ATOM 7554 N N . SER F 1 113 ? 8.074 31.145 26.581 1.00 29.14 113 SER F N 1
ATOM 7555 C CA . SER F 1 113 ? 9.025 30.645 27.577 1.00 31.43 113 SER F CA 1
ATOM 7556 C C . SER F 1 113 ? 9.135 29.127 27.556 1.00 35.74 113 SER F C 1
ATOM 7557 O O . SER F 1 113 ? 10.208 28.578 27.809 1.00 42.74 113 SER F O 1
ATOM 7560 N N . ARG F 1 114 ? 8.032 28.433 27.308 1.00 41.48 114 ARG F N 1
ATOM 7561 C CA . ARG F 1 114 ? 7.998 26.977 27.288 1.00 45.92 114 ARG F CA 1
ATOM 7562 C C . ARG F 1 114 ? 8.618 26.377 26.022 1.00 48.82 114 ARG F C 1
ATOM 7563 O O . ARG F 1 114 ? 8.814 25.159 25.963 1.00 49.18 114 ARG F O 1
ATOM 7571 N N . GLY F 1 115 ? 8.933 27.200 25.018 1.00 46.71 115 GLY F N 1
ATOM 7572 C CA . GLY F 1 115 ? 9.731 26.802 23.869 1.00 40.74 115 GLY F CA 1
ATOM 7573 C C . GLY F 1 115 ? 9.102 25.767 22.956 1.00 44.97 115 GLY F C 1
ATOM 7574 O O . GLY F 1 115 ? 8.099 26.046 22.281 1.00 44.07 115 GLY F O 1
ATOM 7575 N N . LYS F 1 116 ? 9.701 24.578 22.901 1.00 47.84 116 LYS F N 1
ATOM 7576 C CA . LYS F 1 116 ? 9.270 23.518 21.998 1.00 55.95 116 LYS F CA 1
ATOM 7577 C C . LYS F 1 116 ? 8.206 22.622 22.612 1.00 57.44 116 LYS F C 1
ATOM 7578 O O . LYS F 1 116 ? 7.712 21.712 21.935 1.00 59.05 116 LYS F O 1
ATOM 7584 N N . GLU F 1 117 ? 7.840 22.876 23.868 1.00 52.99 117 GLU F N 1
ATOM 7585 C CA . GLU F 1 117 ? 6.910 22.054 24.627 1.00 49.37 117 GLU F CA 1
ATOM 7586 C C . GLU F 1 117 ? 5.464 22.470 24.406 1.00 49.41 117 GLU F C 1
ATOM 7587 O O . GLU F 1 117 ? 4.557 21.639 24.528 1.00 55.22 117 GLU F O 1
ATOM 7593 N N . ARG F 1 118 ? 5.244 23.748 24.097 1.00 42.30 118 ARG F N 1
ATOM 7594 C CA . ARG F 1 118 ? 3.950 24.313 23.750 1.00 38.12 118 ARG F CA 1
ATOM 7595 C C . ARG F 1 118 ? 3.986 25.007 22.388 1.00 40.99 118 ARG F C 1
ATOM 7596 O O . ARG F 1 118 ? 3.243 25.968 22.156 1.00 46.62 118 ARG F O 1
ATOM 7604 N N . LEU F 1 119 ? 4.836 24.525 21.471 1.00 28.16 119 LEU F N 1
ATOM 7605 C CA . LEU F 1 119 ? 5.006 25.215 20.193 1.00 27.68 119 LEU F CA 1
ATOM 7606 C C . LEU F 1 119 ? 3.791 25.060 19.290 1.00 40.81 119 LEU F C 1
ATOM 7607 O O . LEU F 1 119 ? 3.524 25.941 18.457 1.00 42.61 119 LEU F O 1
ATOM 7612 N N . ALA F 1 120 ? 3.038 23.967 19.431 1.00 36.56 120 ALA F N 1
ATOM 7613 C CA . ALA F 1 120 ? 1.830 23.834 18.630 1.00 31.43 120 ALA F CA 1
ATOM 7614 C C . ALA F 1 120 ? 0.842 24.937 18.977 1.00 36.11 120 ALA F C 1
ATOM 7615 O O . ALA F 1 120 ? 0.378 25.663 18.092 1.00 39.80 120 ALA F O 1
ATOM 7617 N N . ALA F 1 121 ? 0.572 25.139 20.273 1.00 35.64 121 ALA F N 1
ATOM 7618 C CA . ALA F 1 121 ? -0.293 26.245 20.677 1.00 31.81 121 ALA F CA 1
ATOM 7619 C C . ALA F 1 121 ? 0.330 27.587 20.325 1.00 33.41 121 ALA F C 1
ATOM 7620 O O . ALA F 1 121 ? -0.398 28.565 20.122 1.00 40.25 121 ALA F O 1
ATOM 7622 N N . LEU F 1 122 ? 1.667 27.676 20.328 1.00 31.06 122 LEU F N 1
ATOM 7623 C CA . LEU F 1 122 ? 2.328 28.957 20.078 1.00 35.22 122 LEU F CA 1
ATOM 7624 C C . LEU F 1 122 ? 2.240 29.347 18.609 1.00 40.60 122 LEU F C 1
ATOM 7625 O O . LEU F 1 122 ? 2.070 30.530 18.284 1.00 45.57 122 LEU F O 1
ATOM 7630 N N . GLU F 1 123 ? 2.273 28.364 17.710 1.00 38.36 123 GLU F N 1
ATOM 7631 C CA . GLU F 1 123 ? 2.096 28.682 16.302 1.00 37.67 123 GLU F CA 1
ATOM 7632 C C . GLU F 1 123 ? 0.724 29.281 16.040 1.00 42.60 123 GLU F C 1
ATOM 7633 O O . GLU F 1 123 ? 0.596 30.160 15.181 1.00 50.27 123 GLU F O 1
ATOM 7639 N N . VAL F 1 124 ? -0.302 28.852 16.791 1.00 38.29 124 VAL F N 1
ATOM 7640 C CA . VAL F 1 124 ? -1.650 29.407 16.631 1.00 32.19 124 VAL F CA 1
ATOM 7641 C C . VAL F 1 124 ? -1.670 30.884 17.011 1.00 30.96 124 VAL F C 1
ATOM 7642 O O . VAL F 1 124 ? -2.280 31.711 16.321 1.00 30.91 124 VAL F O 1
ATOM 7646 N N . PHE F 1 125 ? -1.041 31.228 18.142 1.00 32.61 125 PHE F N 1
ATOM 7647 C CA . PHE F 1 125 ? -1.012 32.612 18.619 1.00 30.00 125 PHE F CA 1
ATOM 7648 C C . PHE F 1 125 ? -0.227 33.517 17.662 1.00 31.64 125 PHE F C 1
ATOM 7649 O O . PHE F 1 125 ? -0.563 34.697 17.509 1.00 37.45 125 PHE F O 1
ATOM 7657 N N . HIS F 1 126 ? 0.825 32.991 17.022 1.00 29.79 126 HIS F N 1
ATOM 7658 C CA . HIS F 1 126 ? 1.502 33.730 15.951 1.00 32.20 126 HIS F CA 1
ATOM 7659 C C . HIS F 1 126 ? 0.564 33.924 14.760 1.00 37.71 126 HIS F C 1
ATOM 7660 O O . HIS F 1 126 ? 0.458 35.029 14.207 1.00 45.44 126 HIS F O 1
ATOM 7667 N N . TYR F 1 127 ? -0.176 32.870 14.394 1.00 32.04 127 TYR F N 1
ATOM 7668 C CA . TYR F 1 127 ? -1.038 32.927 13.217 1.00 29.63 127 TYR F CA 1
ATOM 7669 C C . TYR F 1 127 ? -2.217 33.876 13.432 1.00 34.02 127 TYR F C 1
ATOM 7670 O O . TYR F 1 127 ? -2.635 34.569 12.493 1.00 43.09 127 TYR F O 1
ATOM 7679 N N . CYS F 1 128 ? -2.750 33.948 14.663 1.00 29.78 128 CYS F N 1
ATOM 7680 C CA . CYS F 1 128 ? -3.770 34.952 14.978 1.00 25.30 128 CYS F CA 1
ATOM 7681 C C . CYS F 1 128 ? -3.221 36.375 14.878 1.00 28.79 128 CYS F C 1
ATOM 7682 O O . CYS F 1 128 ? -3.940 37.305 14.483 1.00 28.14 128 CYS F O 1
ATOM 7685 N N . LEU F 1 129 ? -1.960 36.576 15.264 1.00 32.33 129 LEU F N 1
ATOM 7686 C CA . LEU F 1 129 ? -1.382 37.908 15.140 1.00 33.92 129 LEU F CA 1
ATOM 7687 C C . LEU F 1 129 ? -1.204 38.294 13.669 1.00 31.35 129 LEU F C 1
ATOM 7688 O O . LEU F 1 129 ? -1.392 39.465 13.309 1.00 29.98 129 LEU F O 1
ATOM 7693 N N . LEU F 1 130 ? -0.870 37.328 12.792 1.00 27.40 130 LEU F N 1
ATOM 7694 C CA . LEU F 1 130 ? -0.803 37.659 11.367 1.00 32.41 130 LEU F CA 1
ATOM 7695 C C . LEU F 1 130 ? -2.181 37.934 10.760 1.00 36.36 130 LEU F C 1
ATOM 7696 O O . LEU F 1 130 ? -2.279 38.704 9.793 1.00 37.09 130 LEU F O 1
ATOM 7701 N N . LEU F 1 131 ? -3.254 37.388 11.336 1.00 38.26 131 LEU F N 1
ATOM 7702 C CA . LEU F 1 131 ? -4.606 37.635 10.848 1.00 33.65 131 LEU F CA 1
ATOM 7703 C C . LEU F 1 131 ? -5.261 38.831 11.519 1.00 30.91 131 LEU F C 1
ATOM 7704 O O . LEU F 1 131 ? -6.485 38.996 11.428 1.00 33.07 131 LEU F O 1
ATOM 7709 N N . GLY F 1 132 ? -4.475 39.694 12.146 1.00 34.20 132 GLY F N 1
ATOM 7710 C CA . GLY F 1 132 ? -4.951 41.003 12.511 1.00 36.33 132 GLY F CA 1
ATOM 7711 C C . GLY F 1 132 ? -5.262 41.194 13.974 1.00 42.96 132 GLY F C 1
ATOM 7712 O O . GLY F 1 132 ? -5.815 42.242 14.328 1.00 56.14 132 GLY F O 1
ATOM 7713 N N . PHE F 1 133 ? -4.985 40.212 14.835 1.00 33.99 133 PHE F N 1
ATOM 7714 C CA . PHE F 1 133 ? -5.301 40.409 16.248 1.00 35.48 133 PHE F CA 1
ATOM 7715 C C . PHE F 1 133 ? -4.380 41.463 16.852 1.00 33.75 133 PHE F C 1
ATOM 7716 O O . PHE F 1 133 ? -3.150 41.325 16.811 1.00 22.69 133 PHE F O 1
ATOM 7724 N N . GLN F 1 134 ? -4.975 42.498 17.444 1.00 27.56 134 GLN F N 1
ATOM 7725 C CA . GLN F 1 134 ? -4.207 43.578 18.044 1.00 26.27 134 GLN F CA 1
ATOM 7726 C C . GLN F 1 134 ? -4.348 43.623 19.549 1.00 25.36 134 GLN F C 1
ATOM 7727 O O . GLN F 1 134 ? -3.377 43.913 20.244 1.00 33.54 134 GLN F O 1
ATOM 7733 N N . GLY F 1 135 ? -5.541 43.358 20.061 1.00 33.81 135 GLY F N 1
ATOM 7734 C CA . GLY F 1 135 ? -5.751 43.383 21.502 1.00 34.80 135 GLY F CA 1
ATOM 7735 C C . GLY F 1 135 ? -5.379 44.727 22.088 1.00 29.78 135 GLY F C 1
ATOM 7736 O O . GLY F 1 135 ? -5.785 45.781 21.585 1.00 29.80 135 GLY F O 1
ATOM 7737 N N . LYS F 1 136 ? -4.562 44.699 23.147 1.00 32.65 136 LYS F N 1
ATOM 7738 C CA . LYS F 1 136 ? -4.194 45.927 23.842 1.00 34.26 136 LYS F CA 1
ATOM 7739 C C . LYS F 1 136 ? -3.325 46.850 22.989 1.00 35.04 136 LYS F C 1
ATOM 7740 O O . LYS F 1 136 ? -3.238 48.048 23.288 1.00 36.75 136 LYS F O 1
ATOM 7746 N N . TYR F 1 137 ? -2.719 46.331 21.917 1.00 32.20 137 TYR F N 1
ATOM 7747 C CA . TYR F 1 137 ? -1.873 47.104 21.016 1.00 32.48 137 TYR F CA 1
ATOM 7748 C C . TYR F 1 137 ? -2.645 48.010 20.070 1.00 36.18 137 TYR F C 1
ATOM 7749 O O . TYR F 1 137 ? -2.009 48.724 19.291 1.00 32.82 137 TYR F O 1
ATOM 7758 N N . ARG F 1 138 ? -3.982 47.990 20.081 1.00 39.91 138 ARG F N 1
ATOM 7759 C CA . ARG F 1 138 ? -4.710 48.964 19.275 1.00 40.06 138 ARG F CA 1
ATOM 7760 C C . ARG F 1 138 ? -4.601 50.367 19.865 1.00 45.54 138 ARG F C 1
ATOM 7761 O O . ARG F 1 138 ? -4.849 51.349 19.154 1.00 44.95 138 ARG F O 1
ATOM 7769 N N . ILE F 1 139 ? -4.223 50.474 21.141 1.00 52.77 139 ILE F N 1
ATOM 7770 C CA . ILE F 1 139 ? -3.922 51.757 21.772 1.00 60.50 139 ILE F CA 1
ATOM 7771 C C . ILE F 1 139 ? -2.437 52.096 21.671 1.00 64.32 139 ILE F C 1
ATOM 7772 O O . ILE F 1 139 ? -2.082 53.246 21.402 1.00 66.46 139 ILE F O 1
ATOM 7777 N N . GLU F 1 140 ? -1.553 51.117 21.884 1.00 70.26 140 GLU F N 1
ATOM 7778 C CA . GLU F 1 140 ? -0.118 51.331 21.732 1.00 76.46 140 GLU F CA 1
ATOM 7779 C C . GLU F 1 140 ? 0.269 51.321 20.251 1.00 76.40 140 GLU F C 1
ATOM 7780 O O . GLU F 1 140 ? -0.568 51.140 19.364 1.00 78.00 140 GLU F O 1
ATOM 7786 N N . SER F 1 141 ? 1.556 51.516 19.972 1.00 76.44 141 SER F N 1
ATOM 7787 C CA . SER F 1 141 ? 1.982 51.812 18.610 1.00 77.39 141 SER F CA 1
ATOM 7788 C C . SER F 1 141 ? 1.749 50.615 17.689 1.00 72.16 141 SER F C 1
ATOM 7789 O O . SER F 1 141 ? 1.380 49.516 18.119 1.00 70.48 141 SER F O 1
ATOM 7792 N N . ILE F 1 142 ? 1.964 50.852 16.392 1.00 66.19 142 ILE F N 1
ATOM 7793 C CA . ILE F 1 142 ? 1.883 49.764 15.428 1.00 62.03 142 ILE F CA 1
ATOM 7794 C C . ILE F 1 142 ? 3.210 49.021 15.356 1.00 57.82 142 ILE F C 1
ATOM 7795 O O . ILE F 1 142 ? 3.232 47.794 15.211 1.00 58.67 142 ILE F O 1
ATOM 7800 N N . GLU F 1 143 ? 4.335 49.741 15.468 1.00 59.02 143 GLU F N 1
ATOM 7801 C CA . GLU F 1 143 ? 5.630 49.069 15.465 1.00 57.07 143 GLU F CA 1
ATOM 7802 C C . GLU F 1 143 ? 5.735 48.098 16.619 1.00 50.61 143 GLU F C 1
ATOM 7803 O O . GLU F 1 143 ? 6.363 47.042 16.492 1.00 52.36 143 GLU F O 1
ATOM 7809 N N . SER F 1 144 ? 5.153 48.447 17.764 1.00 45.60 144 SER F N 1
ATOM 7810 C CA . SER F 1 144 ? 5.273 47.556 18.905 1.00 44.36 144 SER F CA 1
ATOM 7811 C C . SER F 1 144 ? 4.723 46.186 18.556 1.00 43.40 144 SER F C 1
ATOM 7812 O O . SER F 1 144 ? 5.379 45.162 18.798 1.00 42.86 144 SER F O 1
ATOM 7815 N N . LEU F 1 145 ? 3.607 46.157 17.839 1.00 38.90 145 LEU F N 1
ATOM 7816 C CA . LEU F 1 145 ? 2.998 44.873 17.566 1.00 39.28 145 LEU F CA 1
ATOM 7817 C C . LEU F 1 145 ? 3.663 44.183 16.389 1.00 41.14 145 LEU F C 1
ATOM 7818 O O . LEU F 1 145 ? 3.859 42.963 16.430 1.00 38.71 145 LEU F O 1
ATOM 7823 N N . ASN F 1 146 ? 4.097 44.952 15.384 1.00 43.36 146 ASN F N 1
ATOM 7824 C CA . ASN F 1 146 ? 4.809 44.365 14.252 1.00 42.99 146 ASN F CA 1
ATOM 7825 C C . ASN F 1 146 ? 6.123 43.725 14.683 1.00 41.97 146 ASN F C 1
ATOM 7826 O O . ASN F 1 146 ? 6.499 42.658 14.176 1.00 42.10 146 ASN F O 1
ATOM 7831 N N . HIS F 1 147 ? 6.857 44.374 15.589 1.00 42.01 147 HIS F N 1
ATOM 7832 C CA . HIS F 1 147 ? 8.087 43.774 16.100 1.00 42.65 147 HIS F CA 1
ATOM 7833 C C . HIS F 1 147 ? 7.774 42.503 16.886 1.00 42.72 147 HIS F C 1
ATOM 7834 O O . HIS F 1 147 ? 8.479 41.494 16.765 1.00 44.26 147 HIS F O 1
ATOM 7841 N N . LEU F 1 148 ? 6.688 42.517 17.661 1.00 41.43 148 LEU F N 1
ATOM 7842 C CA . LEU F 1 148 ? 6.331 41.343 18.447 1.00 37.47 148 LEU F CA 1
ATOM 7843 C C . L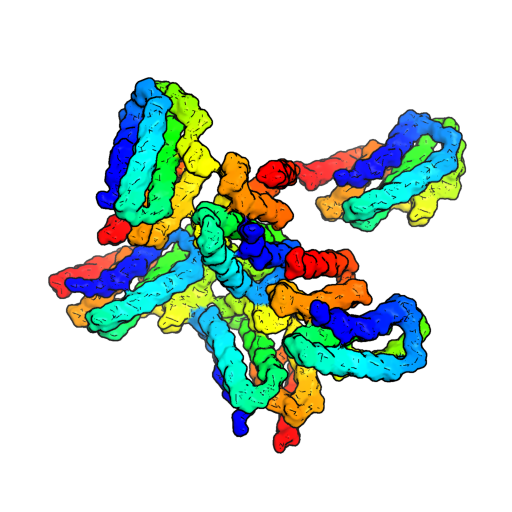EU F 1 148 ? 5.982 40.155 17.554 1.00 38.61 148 LEU F C 1
ATOM 7844 O O . LEU F 1 148 ? 6.444 39.035 17.795 1.00 38.49 148 LEU F O 1
ATOM 7849 N N . VAL F 1 149 ? 5.206 40.386 16.492 1.00 36.59 149 VAL F N 1
ATOM 7850 C CA . VAL F 1 149 ? 4.830 39.302 15.585 1.00 31.43 149 VAL F CA 1
ATOM 7851 C C . VAL F 1 149 ? 6.048 38.735 14.862 1.00 27.56 149 VAL F C 1
ATOM 7852 O O . VAL F 1 149 ? 6.169 37.514 14.688 1.00 27.60 149 VAL F O 1
ATOM 7856 N N . ALA F 1 150 ? 6.966 39.610 14.433 1.00 30.85 150 ALA F N 1
ATOM 7857 C CA . ALA F 1 150 ? 8.168 39.181 13.720 1.00 27.79 150 ALA F CA 1
ATOM 7858 C C . ALA F 1 150 ? 9.068 38.316 14.598 1.00 41.82 150 ALA F C 1
ATOM 7859 O O . ALA F 1 150 ? 9.689 37.367 14.108 1.00 43.47 150 ALA F O 1
ATOM 7861 N N . ARG F 1 151 ? 9.183 38.651 15.894 1.00 27.68 151 ARG F N 1
ATOM 7862 C CA . ARG F 1 151 ? 10.068 37.916 16.807 1.00 27.93 151 ARG F CA 1
ATOM 7863 C C . ARG F 1 151 ? 9.483 36.619 17.290 1.00 41.22 151 ARG F C 1
ATOM 7864 O O . ARG F 1 151 ? 10.227 35.667 17.540 1.00 48.36 151 ARG F O 1
ATOM 7872 N N . VAL F 1 152 ? 8.176 36.564 17.479 1.00 34.76 152 VAL F N 1
ATOM 7873 C CA . VAL F 1 152 ? 7.589 35.265 17.708 1.00 34.24 152 VAL F CA 1
ATOM 7874 C C . VAL F 1 152 ? 7.800 34.406 16.476 1.00 32.73 152 VAL F C 1
ATOM 7875 O O . VAL F 1 152 ? 8.090 33.208 16.588 1.00 37.38 152 VAL F O 1
ATOM 7879 N N . GLY F 1 153 ? 7.761 35.028 15.285 1.00 30.16 153 GLY F N 1
ATOM 7880 C CA . GLY F 1 153 ? 8.024 34.288 14.054 1.00 30.62 153 GLY F CA 1
ATOM 7881 C C . GLY F 1 153 ? 9.431 33.730 13.982 1.00 29.15 153 GLY F C 1
ATOM 7882 O O . GLY F 1 153 ? 9.627 32.574 13.607 1.00 30.96 153 GLY F O 1
ATOM 7883 N N . ASP F 1 154 ? 10.426 34.532 14.377 1.00 29.83 154 ASP F N 1
ATOM 7884 C CA . ASP F 1 154 ? 11.808 34.070 14.387 1.00 32.66 154 ASP F CA 1
ATOM 7885 C C . ASP F 1 154 ? 12.033 33.006 15.452 1.00 38.13 154 ASP F C 1
ATOM 7886 O O . ASP F 1 154 ? 12.810 32.067 15.240 1.00 37.10 154 ASP F O 1
ATOM 7891 N N . GLU F 1 155 ? 11.401 33.157 16.623 1.00 44.62 155 GLU F N 1
ATOM 7892 C CA . GLU F 1 155 ? 11.537 32.140 17.665 1.00 37.87 155 GLU F CA 1
ATOM 7893 C C . GLU F 1 155 ? 10.909 30.824 17.228 1.00 38.61 155 GLU F C 1
ATOM 7894 O O . GLU F 1 155 ? 11.452 29.748 17.510 1.00 39.55 155 GLU F O 1
ATOM 7900 N N . ILE F 1 156 ? 9.775 30.888 16.523 1.00 39.68 156 ILE F N 1
ATOM 7901 C CA . ILE F 1 156 ? 9.183 29.668 15.980 1.00 38.81 156 ILE F CA 1
ATOM 7902 C C . ILE F 1 156 ? 10.114 29.058 14.944 1.00 40.72 156 ILE F C 1
ATOM 7903 O O . ILE F 1 156 ? 10.395 27.856 14.977 1.00 46.98 156 ILE F O 1
ATOM 7908 N N . ASP F 1 157 ? 10.658 29.880 14.048 1.00 37.78 157 ASP F N 1
ATOM 7909 C CA . ASP F 1 157 ? 11.641 29.349 13.109 1.00 45.51 157 ASP F CA 1
ATOM 7910 C C . ASP F 1 157 ? 12.854 28.790 13.853 1.00 55.44 157 ASP F C 1
ATOM 7911 O O . ASP F 1 157 ? 13.437 27.778 13.442 1.00 65.68 157 ASP F O 1
ATOM 7916 N N . TYR F 1 158 ? 13.247 29.429 14.956 1.00 47.95 158 TYR F N 1
ATOM 7917 C CA . TYR F 1 158 ? 14.408 28.944 15.693 1.00 45.46 158 TYR F CA 1
ATOM 7918 C C . TYR F 1 158 ? 14.121 27.593 16.343 1.00 47.06 158 TYR F C 1
ATOM 7919 O O . TYR F 1 158 ? 15.006 26.729 16.406 1.00 45.92 158 TYR F O 1
ATOM 7928 N N . LEU F 1 159 ? 12.902 27.403 16.856 1.00 46.39 159 LEU F N 1
ATOM 7929 C CA . LEU F 1 159 ? 12.538 26.159 17.527 1.00 51.02 159 LEU F CA 1
ATOM 7930 C C . LEU F 1 159 ? 12.256 25.005 16.578 1.00 54.46 159 LEU F C 1
ATOM 7931 O O . LEU F 1 159 ? 12.175 23.858 17.039 1.00 60.17 159 LEU F O 1
ATOM 7936 N N . LYS F 1 160 ? 12.135 25.259 15.277 1.00 49.90 160 LYS F N 1
ATOM 7937 C CA . LYS F 1 160 ? 11.892 24.156 14.352 1.00 59.17 160 LYS F CA 1
ATOM 7938 C C . LYS F 1 160 ? 13.177 23.628 13.720 1.00 67.95 160 LYS F C 1
ATOM 7939 O O . LYS F 1 160 ? 13.338 22.408 13.604 1.00 70.80 160 LYS F O 1
ATOM 7945 N N . GLY F 1 161 ? 14.108 24.499 13.327 1.00 69.45 161 GLY F N 1
ATOM 7946 C CA . GLY F 1 161 ? 15.376 24.035 12.778 1.00 70.26 161 GLY F CA 1
ATOM 7947 C C . GLY F 1 161 ? 16.109 25.031 11.901 1.00 71.93 161 GLY F C 1
ATOM 7948 O O . GLY F 1 161 ? 16.158 26.227 12.201 1.00 71.09 161 GLY F O 1
#

Sequence (960 aa):
AINLIDLLHDGFYLIFLIRNQYVPADPQRFREKILDLLNRFEQQAKKLQFSADDIHDAKYAFCALIDETIVTQQDPSYFNLQNSWLISPLQLSLFGSQLAGYQFFEILEQLRSRGKERLAALEVFHYCLLLGFQGKYRIESIESLNHLVARVGDEIDYLKAINLIDLLHDGFYLIFLIRNQYVPADPQRFREKILDLLNRFEQQAKKLQFSADDIHDAKYAFCALIDETIVTQQDPSYFNLQNSWLISPLQLSLFGSQLAGYQFFEILEQLRSRGKERLAALEVFHYCLLLGFQGKYRIESIESLNHLVARVGDEIDYLKGAINLIDLLHDGFYLIFLIRNQYVPADPQRFREKILDLLNRFEQQAKKLQFSADDIHDAKYAFCALIDETIVTQQDPSYFNLQNSWLISPLQLSLFGSQLAGYQFFEILEQLRSRGKERLAALEVFHYCLLLGFQGKYRIESIESLNHLVARVGDEIDYLKAINLIDLLHDGFYLIFLIRNQYVPADPQRFREKILDLLNRFEQQAKKLQFSADDIHDAKYAFCALIDETIVTQQDPSYFNLQNSWLISPLQLSLFGSQLAGYQFFEILEQLRSRGKERLAALEVFHYCLLLGFQGKYRIESIESLNHLVARVGDEIDYLKINLIDLLHDGFYLIFLIRNQYVPADPQRFREKILDLLNRFEQQAKKLQFSADDIHDAKYAFCALIDETIVTQQDPSYFNLQNSWLISPLQLSLFGSQLAGYQFFEILEQLRSRGKERLAALEVFHYCLLLGFQGKYRIESIESLNHLVARVGDEIDYLKINLIDLLHDGFYLIFLIRNQYVPADPQRFREKILDLLNRFEQQAKKLQFSADDIHDAKYAFCALIDETIVTQQDPSYFNLQNSWLISPLQLSLFGSQLAGYQFFEILEQLRSRGKERLAALEVFHYCLLLGFQGKYRIESIESLNHLVARVGDEIDYLKG

Secondary structure (DSSP, 8-state):
---HHHHTHHHHHHHHHHHTT---SSHHHHHHHHHHHHHHHHHHHHHTT--HHHHHHHHHHHHHHHHHHHHT--SGGGHHHHHHHTTS-HHHHHH--S-HHHHHHHHHHHHHHHTTTTHHHHHHHHHHHHTT--GGGGTS-SHHHHHHHHHHHHHHHHH-/---HHHHTHHHHHHHHHHHTT---S-HHHHHHHHHHHHHHHHHHHHHTT--HHHHHHHHHHHHHHHHHHHHH--SGGGHHHHHHHTTS-HHHHHH--S-HHHHHHHHHHHHHHHTTTTHHHHHHHHHHHHTT--GGGGTS-HHHHHHHHHHHHHHHHHHT-/---HHHHTHHHHHHHHHHHTT---S-HHHHHHHHHHHHHHHHHHHHHTT--HHHHHHHHHHHHHHHHHHHHH--SGGGHHHHHHHTTS-HHHHHH--S-HHHHHHHHHHHHHHHTTTTHHHHHHHHHHHHTT--GGGGTS-HHHHHHHHHHHHHHHHHH-/---HHHHTHHHHHHHHHHHTT---S-HHHHHHHHHHHHHHHHHHHHHTT--HHHHHHHHHHHHHHHHHHHHH--SGGGHHHHHHHTTS-HHHHHH----HHHHHHHHHHHHHHHGGGGHHHHHHHHHHHHTT--GGGGSS-HHHHHHHHHHHHHHHHHH-/--HHHHTHHHHHHHHHHHTT---S-HHHHHHHHHHHHHHHHHHHHHTT--HHHHHHHHHHHHHHHHHHHHH--SGGGHHHHHHHTTS-HHHHHH--S-HHHHHHHHHHHHHHHGGGGHHHHHHHHHHHHTT--GGGGTS-HHHHHHHHHHHHHHHHHH-/--HHHHTHHHHHHHHHHHTT---S-HHHHHHHHHHHHHHHHHHHHHTT--HHHHHHHHHHHHHHHHHHHHH--SGGGHHHHHHHTTS-HHHHHH--S-HHHHHHHHHHHHHHHTTSSHHHHHHHHHHHHTT--GGGGTS-HHHHHHHHHHHHHHHHHHH-

Foldseek 3Di:
DQFLCNLCVVVVVVLVVLVVVNEDPDLVVVVVVNVVSLVSSLVVCVVVPDDPVLSVLLNLLSLLLSQCSLCVDDDCSSVVNNVVCVVARCNCVVVVDPQCLPVLVVVLVVQLVVQPVNLSSNVSSLVSLVSPDRRPCPPPPVVVSVVVSVVSVVSSVVSD/DDFLVNLCVVVVVVLVVLVVPDEDPDLVVVVVVNVVSLVVSVVVVVVVPDDPVLSVLLNLLSLLLVLCSLCVDDDCVSVVNVVVCVVARVCCVPVVDDQCLPVLVVVLVVCLVCQLVSLRSNVSSLVSVVSPDQRVCVVPPPVVSVVVSVVSVVSSVVSVD/DDFLVNLCVVVVVVLVVLVVVNEDPDLVVVVVVNVVSLVVSVVVVVVVPDDPVLSVLLNLLSQLLSLCSLCVDDDCSSVVNNVVCVVARCCCVPPVDPQCLPVLVVVLVVCVVVQLVSLSSNVSSLVSVVSPRHRVCVVPDPVVSVVVSVVSVVSSVVSD/DDFLCNLCVVVVVVLVCLVVVDEDPDLVVVVVVNVVSLVSSVVVVVVVPDDPVLSVLLVLLSLLLVLCSLCVDDDVVSVVNNVVCVVARCCCVPVVDDQCLPVLVVVLVVQLVVQPVNLRSNVSSLVSLVSPRRRVCPVPDPCVSVVVSVVSVVSSVVSD/DFLVVLCVVVVVVLVCLLVVDEDPDQVVVVVVNVVSLVSSLVVVVVVPDDPVLSVLLVLLSLLLSQCSLCVDDDCVSVVNNVVCVVARPNCVVPVDPQCLPVLVVVLVVQLVVQPVNLRSNVSSLVSVVSPRRRPCVPPDPVVSVVVSVVSVVSSVVSD/DFLCVLCVVVVVVLVCLVVVHEDPDLVVVVVVNVVSLVSSCVVVVVVPDDPVLSVLLVLLSLLLVQCSLCVDDDCVSVVNNVVCVVARCNCVVPVDDQCLPVLVVVLVVQLVVQLNNLRSNVSSLVSLVSPRRRPCVPPDPVVSVVVSVVSVVSSVVSPD

Radius of gyration: 36.89 Å; Cα contacts (8 Å, |Δi|>4): 893; chains: 6; bounding box: 105×79×99 Å

Solvent-accessible surface area: 48333 Å² total; per-residue (Å²): 153,100,34,0,34,74,29,4,63,88,4,1,9,10,0,42,0,0,93,14,70,12,49,8,23,12,4,89,117,7,25,100,76,0,41,60,38,3,85,140,2,50,96,82,0,131,140,92,161,43,58,79,88,11,12,97,11,0,27,6,0,0,0,3,1,0,14,26,14,1,101,49,33,166,74,112,68,0,128,46,2,34,53,16,8,77,43,3,40,0,8,42,12,65,26,16,8,144,28,11,22,110,20,0,6,27,18,0,86,63,0,72,92,113,10,135,124,33,19,24,0,0,31,0,0,31,51,0,9,97,15,30,5,34,14,44,29,110,145,80,73,74,138,59,10,97,106,17,20,52,113,0,13,89,55,9,104,188,44,161,157,99,49,0,39,71,24,5,129,68,4,4,120,17,0,77,42,0,105,103,98,97,47,9,98,63,25,83,134,5,31,94,89,0,47,93,35,5,98,90,1,54,91,66,0,130,148,89,157,41,55,81,85,14,9,94,15,0,45,7,0,1,0,4,2,0,14,29,12,1,105,43,28,167,66,108,66,1,126,111,2,34,60,28,7,104,137,33,40,0,11,69,54,64,29,21,6,147,26,11,23,117,23,0,4,32,23,0,54,65,0,4,30,109,3,153,110,38,32,23,0,0,17,0,0,31,60,0,10,97,6,27,4,38,16,56,31,108,157,87,58,120,130,58,14,92,110,14,20,59,64,0,15,74,0,7,92,42,22,126,96,155,87,50,0,31,71,24,4,127,65,3,9,127,30,0,102,43,0,106,91,95,102,49,7,24,29,3,78,98,14,22,96,109,0,52,84,20,6,95,78,0,62,98,70,0,116,147,97,155,40,55,81,85,14,7,91,13,0,45,8,0,0,0,3,1,0,15,31,11,1,96,47,34,176,63,107,64,0,124,49,2,34,56,12,8,80,42,3,42,0,11,37,8,56,32,13,5,151,28,10,22,122,23,0,2,29,15,0,76,67,0,76,96,110,10,127,128,37,15,27,0,0,21,0,0,32,76,0,9,92,18,26,3,43,11,63,36,116,158,92,47,120,117,54,13,95,106,13,22,59,122,0,11,90,62,11,101,190,45,163,146,97,45,0,34,79,26,4,64,84,2,0,11,5,0,47,0,0,103,21,72,16,48,8,26,9,4,78,113,14,17,108,86,0,71,70,31,5,78,131,3,47,98,86,0,132,172,79,164,43,57,80,84,13,8,96,13,0,39,8,0,2,0,4,1,0,16,19,11,1,99,73,32,163,65,85,65,0,104,59,2,26,85,12,7,71,39,2,42,2,13,39,12,67,52,55,20,153,115,10,13,137,61,0,7,118,28,0,89,85,0,68,94,98,12,138,137,15,32,26,0,0,13,0,0,32,45,0,9,94,7,36,4,65,0,65,38,149,142,88,62,104,111,48,11,84,102,16,18,57,118,0,13,90,59,11,100,188,26,152,184,40,0,30,82,30,4,132,62,4,9,126,18,0,95,41,0,98,87,96,94,51,8,99,58,26,88,146,7,23,102,99,0,48,98,30,5,92,75,2,47,93,75,0,111,145,99,164,41,53,82,88,11,10,96,13,0,36,8,0,0,0,3,2,0,16,26,13,1,100,44,31,173,66,105,68,0,126,108,2,39,58,33,9,111,137,28,40,0,10,71,54,73,29,26,9,140,31,10,20,102,30,0,5,26,15,0,59,68,0,4,33,119,2,118,124,31,25,25,0,0,23,0,0,31,74,0,12,94,12,28,6,52,12,51,34,119,148,79,62,131,98,50,17,78,96,17,18,58,70,0,15,86,2,11,106,41,10,158,156,38,0,35,77,26,4,126,88,3,6,131,9,0,80,41,0,114,110,90,97,52,9,92,66,24,99,153,14,26,92,98,0,48,62,24,5,86,119,2,44,109,79,0,126,181,80,160,46,48,80,88,10,9,93,13,0,40,7,0,1,0,3,1,0,14,31,14,0,100,45,28,169,67,110,64,0,127,105,2,35,57,29,9,104,136,29,40,0,12,72,57,59,49,58,19,156,119,12,23,134,66,0,7,114,26,0,90,98,0,69,92,98,14,139,119,31,25,26,0,1,17,0,0,34,58,0,9,94,7,28,4,40,9,55,42,113,156,83,60,99,99,50,11,84,100,12,17,60,139,0,13,96,60,11,92,180,28,138,102